Protein 8J59 (pdb70)

Structure (mmCIF, N/CA/C/O backbone):
data_8J59
#
_entry.id   8J59
#
_cell.length_a   47.473
_cell.length_b   171.422
_cell.length_c   50.478
_cell.angle_alpha   90.000
_cell.angle_beta   117.600
_cell.angle_gamma   90.000
#
_symmetry.space_group_name_H-M   'P 1 21 1'
#
loop_
_entity.id
_entity.type
_entity.pdbx_description
1 polymer 'NADPH dehydrogenase afvA'
2 non-polymer 'FLAVIN MONONUCLEOTIDE'
3 non-polymer 'CHLORIDE ION'
4 non-polymer 'NITRATE ION'
5 non-polymer 1,2-ETHANEDIOL
6 non-polymer 2-AMINO-2-HYDROXYMETHYL-PROPANE-1,3-DIOL
7 water water
#
loop_
_atom_site.group_PDB
_atom_site.id
_atom_site.type_symbol
_atom_site.label_atom_id
_atom_site.label_alt_id
_atom_site.label_comp_id
_atom_site.label_asym_id
_atom_site.label_entity_id
_atom_site.label_seq_id
_atom_site.pdbx_PDB_ins_code
_atom_site.Cartn_x
_atom_site.Cartn_y
_atom_site.Cartn_z
_atom_site.occupancy
_atom_site.B_iso_or_equiv
_atom_site.auth_seq_id
_atom_site.auth_comp_id
_atom_site.auth_asym_id
_atom_site.auth_atom_id
_atom_site.pdbx_PDB_model_num
ATOM 1 N N . SER A 1 3 ? 20.74373 -12.37170 -11.00316 1.000 34.20711 15 SER A N 1
ATOM 2 C CA . SER A 1 3 ? 19.82591 -12.50415 -9.87613 1.000 38.64925 15 SER A CA 1
ATOM 3 C C . SER A 1 3 ? 18.67775 -13.46097 -10.19287 1.000 27.18028 15 SER A C 1
ATOM 4 O O . SER A 1 3 ? 17.89912 -13.23279 -11.13113 1.000 30.03851 15 SER A O 1
ATOM 7 N N . TYR A 1 4 ? 18.57885 -14.53074 -9.41106 1.000 32.00174 16 TYR A N 1
ATOM 8 C CA . TYR A 1 4 ? 17.50992 -15.50636 -9.55249 1.000 23.73724 16 TYR A CA 1
ATOM 9 C C . TYR A 1 4 ? 16.42145 -15.25719 -8.51504 1.000 22.13901 16 TYR A C 1
ATOM 10 O O . TYR A 1 4 ? 16.65388 -14.65109 -7.46336 1.000 23.13818 16 TYR A O 1
ATOM 19 N N . TYR A 1 5 ? 15.21504 -15.72650 -8.84448 1.000 15.03125 17 TYR A N 1
ATOM 20 C CA . TYR A 1 5 ? 14.03900 -15.65744 -7.96623 1.000 18.92568 17 TYR A CA 1
ATOM 21 C C . TYR A 1 5 ? 13.73472 -14.22900 -7.52792 1.000 25.00127 17 TYR A C 1
ATOM 22 O O . TYR A 1 5 ? 13.41657 -13.96887 -6.36527 1.000 28.63575 17 TYR A O 1
ATOM 31 N N . THR A 1 6 ? 13.82121 -13.29908 -8.46612 1.000 21.71251 18 THR A N 1
ATOM 32 C CA . THR A 1 6 ? 13.41648 -11.92322 -8.21220 1.000 23.14833 18 THR A CA 1
ATOM 33 C C . THR A 1 6 ? 11.89557 -11.81230 -8.14366 1.000 21.81914 18 THR A C 1
ATOM 34 O O . THR A 1 6 ? 11.18165 -12.39958 -8.95850 1.000 29.69424 18 THR A O 1
ATOM 38 N N . GLN A 1 9 ? 7.91161 -7.13263 -9.17461 1.000 35.53086 21 GLN A N 1
ATOM 39 C CA . GLN A 1 9 ? 7.72415 -5.80089 -8.60374 1.000 31.24290 21 GLN A CA 1
ATOM 40 C C . GLN A 1 9 ? 6.23917 -5.46902 -8.46536 1.000 30.55414 21 GLN A C 1
ATOM 41 O O . GLN A 1 9 ? 5.42832 -5.81370 -9.32574 1.000 26.38428 21 GLN A O 1
ATOM 47 N N . VAL A 1 10 ? 5.88255 -4.79937 -7.37489 1.000 30.30281 22 VAL A N 1
ATOM 48 C CA . VAL A 1 10 ? 4.51950 -4.31148 -7.19301 1.000 26.59256 22 VAL A CA 1
ATOM 49 C C . VAL A 1 10 ? 4.60045 -2.83153 -6.84891 1.000 27.55502 22 VAL A C 1
ATOM 50 O O . VAL A 1 10 ? 5.56274 -2.39694 -6.19493 1.000 21.48990 22 VAL A O 1
ATOM 54 N N . PRO A 1 11 ? 3.63019 -2.02689 -7.26737 1.000 23.11113 23 PRO A N 1
ATOM 55 C CA . PRO A 1 11 ? 3.61270 -0.62510 -6.87034 1.000 19.66470 23 PRO A CA 1
ATOM 56 C C . PRO A 1 11 ? 3.17683 -0.49934 -5.42355 1.000 17.50571 23 PRO A C 1
ATOM 57 O O . PRO A 1 11 ? 2.65370 -1.46222 -4.84013 1.000 19.02995 23 PRO A O 1
ATOM 61 N N . PRO A 1 12 ? 3.37298 0.66223 -4.80560 1.000 16.38675 24 PRO A N 1
ATOM 62 C CA . PRO A 1 12 ? 2.90239 0.83591 -3.42516 1.000 15.13026 24 PRO A CA 1
ATOM 63 C C . PRO A 1 12 ? 1.39190 0.69113 -3.33244 1.000 12.90271 24 PRO A C 1
ATOM 64 O O . PRO A 1 12 ? 0.65264 1.01181 -4.26737 1.000 12.87006 24 PRO A O 1
ATOM 68 N N . ALA A 1 13 ? 0.93556 0.21335 -2.17842 1.000 11.50685 25 ALA A N 1
ATOM 69 C CA . ALA A 1 13 ? -0.48118 0.29341 -1.86913 1.000 9.36042 25 ALA A CA 1
ATOM 70 C C . ALA A 1 13 ? -0.95515 1.72567 -2.06527 1.000 12.07531 25 ALA A C 1
ATOM 71 O O . ALA A 1 13 ? -0.23215 2.68167 -1.76875 1.000 13.93433 25 ALA A O 1
ATOM 73 N N . GLY A 1 14 ? -2.16226 1.87295 -2.59761 1.000 10.26237 26 GLY A N 1
ATOM 74 C CA . GLY A 1 14 ? -2.67009 3.17831 -2.96889 1.000 12.02767 26 GLY A CA 1
ATOM 75 C C . GLY A 1 14 ? -2.47113 3.53755 -4.42892 1.000 8.53873 26 GLY A C 1
ATOM 76 O O . GLY A 1 14 ? -2.94524 4.59733 -4.86139 1.000 9.34365 26 GLY A O 1
ATOM 77 N N . THR A 1 15 ? -1.79040 2.69255 -5.20218 1.000 8.92833 27 THR A N 1
ATOM 78 C CA . THR A 1 15 ? -1.60302 2.93981 -6.62383 1.000 9.85068 27 THR A CA 1
ATOM 79 C C . THR A 1 15 ? -2.84350 2.52392 -7.39904 1.000 8.79606 27 THR A C 1
ATOM 80 O O . THR A 1 15 ? -3.37447 1.42863 -7.19385 1.000 9.48024 27 THR A O 1
ATOM 84 N N . GLN A 1 16 ? -3.30025 3.39737 -8.28803 1.000 9.25301 28 GLN A N 1
ATOM 85 C CA . GLN A 1 16 ? -4.39180 3.07032 -9.20029 1.000 9.55334 28 GLN A CA 1
ATOM 86 C C . GLN A 1 16 ? -3.87331 2.11061 -10.26549 1.000 11.10381 28 GLN A C 1
ATOM 87 O O . GLN A 1 16 ? -3.19691 2.51425 -11.21646 1.000 14.39809 28 GLN A O 1
ATOM 93 N N . VAL A 1 17 ? -4.19522 0.82890 -10.11739 1.000 11.09637 29 VAL A N 1
ATOM 94 C CA . VAL A 1 17 ? -3.71889 -0.15305 -11.08692 1.000 12.28755 29 VAL A CA 1
ATOM 95 C C . VAL A 1 17 ? -4.68384 -0.33064 -12.25126 1.000 17.15676 29 VAL A C 1
ATOM 96 O O . VAL A 1 17 ? -4.25722 -0.74740 -13.33702 1.000 20.52891 29 VAL A O 1
ATOM 100 N N . GLU A 1 18 ? -5.96473 -0.02247 -12.06447 1.000 14.78133 30 GLU A N 1
ATOM 101 C CA . GLU A 1 18 ? -6.91674 0.06058 -13.16279 1.000 15.02581 30 GLU A CA 1
ATOM 102 C C . GLU A 1 18 ? -7.84042 1.23620 -12.88593 1.000 14.66664 30 GLU A C 1
ATOM 103 O O . GLU A 1 18 ? -8.28471 1.42320 -11.75299 1.000 14.25622 30 GLU A O 1
ATOM 109 N N . GLY A 1 19 ? -8.12215 2.02912 -13.90805 1.000 15.89310 31 GLY A N 1
ATOM 110 C CA . GLY A 1 19 ? -8.95459 3.20599 -13.76101 1.000 13.37360 31 GLY A CA 1
ATOM 111 C C . GLY A 1 19 ? -8.17925 4.48429 -14.02412 1.000 13.98015 31 GLY A C 1
ATOM 112 O O . GLY A 1 19 ? -6.94896 4.51180 -14.06379 1.000 17.74805 31 GLY A O 1
ATOM 113 N N . SER A 1 20 ? -8.94049 5.56520 -14.18332 1.000 14.17034 32 SER A N 1
ATOM 114 C CA . SER A 1 20 ? -8.33621 6.84021 -14.55943 1.000 12.21363 32 SER A CA 1
ATOM 115 C C . SER A 1 20 ? -8.95375 7.99596 -13.77876 1.000 11.73721 32 SER A C 1
ATOM 116 O O . SER A 1 20 ? -9.11316 9.10553 -14.30063 1.000 14.70406 32 SER A O 1
ATOM 119 N N . THR A 1 21 ? -9.29274 7.76644 -12.51745 1.000 9.45660 33 THR A N 1
ATOM 120 C CA . THR A 1 21 ? -9.72892 8.87702 -11.68166 1.000 8.78016 33 THR A CA 1
ATOM 121 C C . THR A 1 21 ? -8.56536 9.81790 -11.40960 1.000 10.27550 33 THR A C 1
ATOM 122 O O . THR A 1 21 ? -7.40050 9.40937 -11.39044 1.000 10.84558 33 THR A O 1
ATOM 126 N N . LYS A 1 22 ? -8.89653 11.08590 -11.15828 1.000 9.20854 34 LYS A N 1
ATOM 127 C CA . LYS A 1 22 ? -7.89218 12.01971 -10.65400 1.000 8.62425 34 LYS A CA 1
ATOM 128 C C . LYS A 1 22 ? -7.53633 11.71313 -9.20455 1.000 8.80827 34 LYS A C 1
ATOM 129 O O . LYS A 1 22 ? -6.36697 11.82310 -8.80682 1.000 8.51329 34 LYS A O 1
ATOM 135 N N . LEU A 1 23 ? -8.52987 11.30629 -8.40873 1.000 8.45055 35 LEU A N 1
ATOM 136 C CA . LEU A 1 23 ? -8.31423 11.06996 -6.98470 1.000 8.45072 35 LEU A CA 1
ATOM 137 C C . LEU A 1 23 ? -7.18979 10.07600 -6.74556 1.000 8.02711 35 LEU A C 1
ATOM 138 O O . LEU A 1 23 ? -6.38900 10.23595 -5.81601 1.000 6.93791 35 LEU A O 1
ATOM 143 N N . PHE A 1 24 ? -7.12295 9.02764 -7.55687 1.000 7.96076 36 PHE A N 1
ATOM 144 C CA . PHE A 1 24 ? -6.11231 8.01399 -7.34099 1.000 7.82371 36 PHE A CA 1
ATOM 145 C C . PHE A 1 24 ? -4.96833 8.13473 -8.33043 1.000 9.08261 36 PHE A C 1
ATOM 146 O O . PHE A 1 24 ? -4.23878 7.16847 -8.55204 1.000 10.27787 36 PHE A O 1
ATOM 154 N N . SER A 1 25 ? -4.78556 9.32115 -8.92040 1.000 8.11087 37 SER A N 1
ATOM 155 C CA . SER A 1 25 ? -3.60571 9.60809 -9.71980 1.000 9.81518 37 SER A CA 1
ATOM 156 C C . SER A 1 25 ? -2.51000 10.17416 -8.82648 1.000 7.15523 37 SER A C 1
ATOM 157 O O . SER A 1 25 ? -2.80019 10.81715 -7.81296 1.000 8.57714 37 SER A O 1
ATOM 160 N N . PRO A 1 26 ? -1.24568 9.94517 -9.16331 1.000 8.55261 38 PRO A N 1
ATOM 161 C CA . PRO A 1 26 ? -0.16062 10.39779 -8.28588 1.000 7.14663 38 PRO A CA 1
ATOM 162 C C . PRO A 1 26 ? -0.03018 11.91032 -8.27168 1.000 9.00932 38 PRO A C 1
ATOM 163 O O . PRO A 1 26 ? -0.48629 12.61988 -9.17439 1.000 9.26050 38 PRO A O 1
ATOM 167 N N . LEU A 1 27 ? 0.63440 12.39030 -7.22203 1.000 7.22716 39 LEU A N 1
ATOM 168 C CA . LEU A 1 27 ? 0.92352 13.80967 -7.05825 1.000 6.92229 39 LEU A CA 1
ATOM 169 C C . LEU A 1 27 ? 2.35399 13.95180 -6.57172 1.000 7.27037 39 LEU A C 1
ATOM 170 O O . LEU A 1 27 ? 2.71647 13.37168 -5.54759 1.000 9.13277 39 LEU A O 1
ATOM 175 N N . THR A 1 28 ? 3.16376 14.72898 -7.28079 1.000 7.53009 40 THR A N 1
ATOM 176 C CA . THR A 1 28 ? 4.54785 14.95602 -6.87314 1.000 7.85903 40 THR A CA 1
ATOM 177 C C . THR A 1 28 ? 4.69801 16.35313 -6.27858 1.000 6.94367 40 THR A C 1
ATOM 178 O O . THR A 1 28 ? 4.28467 17.33999 -6.89103 1.000 9.98679 40 THR A O 1
ATOM 182 N N . ILE A 1 29 ? 5.27005 16.43114 -5.07716 1.000 6.94277 41 ILE A N 1
ATOM 183 C CA . ILE A 1 29 ? 5.70168 17.69733 -4.49209 1.000 6.65637 41 ILE A CA 1
ATOM 184 C C . ILE A 1 29 ? 7.19496 17.58990 -4.22864 1.000 6.71456 41 ILE A C 1
ATOM 185 O O . ILE A 1 29 ? 7.62733 16.72063 -3.46149 1.000 6.94477 41 ILE A O 1
ATOM 190 N N . ARG A 1 30 ? 7.97817 18.48148 -4.84670 1.000 8.38745 42 ARG A N 1
ATOM 191 C CA . ARG A 1 30 ? 9.42936 18.47130 -4.66931 1.000 7.00508 42 ARG A CA 1
ATOM 192 C C . ARG A 1 30 ? 9.99532 17.05595 -4.79487 1.000 7.22898 42 ARG A C 1
ATOM 193 O O . ARG A 1 30 ? 9.83280 16.42204 -5.84626 1.000 10.42412 42 ARG A O 1
ATOM 201 N N . GLY A 1 31 ? 10.63799 16.53489 -3.75074 1.000 7.23768 43 GLY A N 1
ATOM 202 C CA . GLY A 1 31 ? 11.25110 15.22013 -3.85579 1.000 7.82153 43 GLY A CA 1
ATOM 203 C C . GLY A 1 31 ? 10.39042 14.02365 -3.49160 1.000 7.11433 43 GLY A C 1
ATOM 204 O O . GLY A 1 31 ? 10.93478 12.92672 -3.30970 1.000 9.78781 43 GLY A O 1
ATOM 205 N N . VAL A 1 32 ? 9.07263 14.17708 -3.38349 1.000 6.65653 44 VAL A N 1
ATOM 206 C CA . VAL A 1 32 ? 8.20872 13.10571 -2.89975 1.000 7.20413 44 VAL A CA 1
ATOM 207 C C . VAL A 1 32 ? 7.04643 12.94177 -3.86576 1.000 7.80537 44 VAL A C 1
ATOM 208 O O . VAL A 1 32 ? 6.40958 13.92787 -4.25139 1.000 9.83428 44 VAL A O 1
ATOM 212 N N . THR A 1 33 ? 6.76852 11.70079 -4.25790 1.000 7.82448 45 THR A N 1
ATOM 213 C CA . THR A 1 33 ? 5.57368 11.38451 -5.02371 1.000 9.58645 45 THR A CA 1
ATOM 214 C C . THR A 1 33 ? 4.61844 10.58598 -4.15114 1.000 9.19876 45 THR A C 1
ATOM 215 O O . THR A 1 33 ? 4.98711 9.53518 -3.61152 1.000 9.13582 45 THR A O 1
ATOM 219 N N . PHE A 1 34 ? 3.41050 11.09500 -3.99957 1.000 7.84612 46 PHE A N 1
ATOM 220 C CA . PHE A 1 34 ? 2.32117 10.38927 -3.35331 1.000 6.79260 46 PHE A CA 1
ATOM 221 C C . PHE A 1 34 ? 1.56517 9.57887 -4.39724 1.000 7.82013 46 PHE A C 1
ATOM 222 O O . PHE A 1 34 ? 1.27107 10.09918 -5.47604 1.000 8.81694 46 PHE A O 1
ATOM 230 N N . PRO A 1 35 ? 1.26707 8.30705 -4.13009 1.000 7.98695 47 PRO A N 1
ATOM 231 C CA . PRO A 1 35 ? 0.61054 7.48137 -5.15381 1.000 6.69170 47 PRO A CA 1
ATOM 232 C C . PRO A 1 35 ? -0.82285 7.88255 -5.43127 1.000 6.54695 47 PRO A C 1
ATOM 233 O O . PRO A 1 35 ? -1.36438 7.51619 -6.48554 1.000 8.82019 47 PRO A O 1
ATOM 237 N N . ASN A 1 36 ? -1.46005 8.63175 -4.5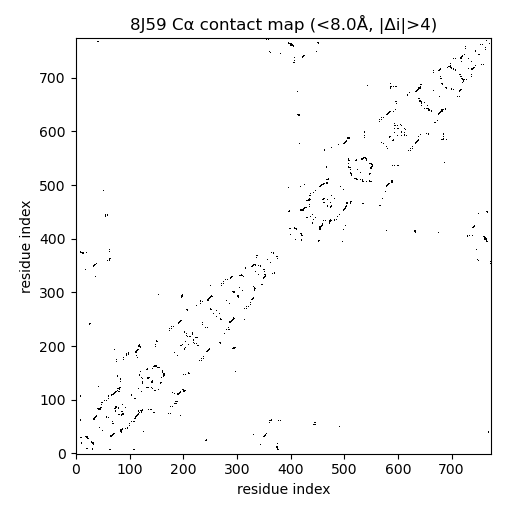3564 1.000 7.87260 48 ASN A N 1
ATOM 238 C CA . ASN A 1 36 ? -2.79974 9.13017 -4.79885 1.000 6.74906 48 ASN A CA 1
ATOM 239 C C . ASN A 1 36 ? -2.99431 10.40437 -3.99103 1.000 7.32643 48 ASN A C 1
ATOM 240 O O . ASN A 1 36 ? -2.11648 10.81370 -3.22452 1.000 6.07752 48 ASN A O 1
ATOM 245 N N . ARG A 1 37 ? -4.17166 11.01364 -4.15692 1.000 6.27228 49 ARG A N 1
ATOM 246 C CA . ARG A 1 37 ? -4.49512 12.30675 -3.56789 1.000 6.20282 49 ARG A CA 1
ATOM 247 C C . ARG A 1 37 ? -5.53894 12.19113 -2.45977 1.000 6.76397 49 ARG A C 1
ATOM 248 O O . ARG A 1 37 ? -6.25291 13.15831 -2.17033 1.000 6.58376 49 ARG A O 1
ATOM 256 N N . LEU A 1 38 ? -5.65162 11.01914 -1.83837 1.000 5.94472 50 LEU A N 1
ATOM 257 C CA . LEU A 1 38 ? -6.50950 10.83242 -0.67152 1.000 5.80794 50 LEU A CA 1
ATOM 258 C C . LEU A 1 38 ? -5.59768 10.70214 0.54502 1.000 5.60237 50 LEU A C 1
ATOM 259 O O . LEU A 1 38 ? -4.93861 9.67651 0.72993 1.000 6.29804 50 LEU A O 1
ATOM 264 N N . PHE A 1 39 ? -5.53167 11.75106 1.35936 1.000 5.51466 51 PHE A N 1
ATOM 265 C CA . PHE A 1 39 ? -4.62885 11.76791 2.50015 1.000 5.35206 51 PHE A CA 1
ATOM 266 C C . PHE A 1 39 ? -5.38238 11.47121 3.79161 1.000 5.23540 51 PHE A C 1
ATOM 267 O O . PHE A 1 39 ? -6.55446 11.83059 3.94530 1.000 5.27418 51 PHE A O 1
ATOM 275 N N . LEU A 1 40 ? -4.67500 10.84041 4.73463 1.000 5.11293 52 LEU A N 1
ATOM 276 C CA . LEU A 1 40 ? -5.12587 10.78304 6.12165 1.000 5.00934 52 LEU A CA 1
ATOM 277 C C . LEU A 1 40 ? -4.82893 12.12616 6.78617 1.000 4.97319 52 LEU A C 1
ATOM 278 O O . LEU A 1 40 ? -3.65893 12.53592 6.89629 1.000 5.29217 52 LEU A O 1
ATOM 283 N N . ALA A 1 41 ? -5.89094 12.79604 7.22815 1.000 4.99118 53 ALA A N 1
ATOM 284 C CA . ALA A 1 41 ? -5.78298 14.06924 7.92615 1.000 4.96675 53 ALA A CA 1
ATOM 285 C C . ALA A 1 41 ? -5.25806 13.84247 9.34027 1.000 4.86684 53 ALA A C 1
ATOM 286 O O . ALA A 1 41 ? -5.46922 12.77142 9.91760 1.000 5.81113 53 ALA A O 1
ATOM 288 N N . PRO A 1 42 ? -4.57551 14.83053 9.91854 1.000 4.84086 54 PRO A N 1
ATOM 289 C CA . PRO A 1 42 ? -4.09493 14.69903 11.30822 1.000 4.77713 54 PRO A CA 1
ATOM 290 C C . PRO A 1 42 ? -5.26342 14.50254 12.26204 1.000 4.78090 54 PRO A C 1
ATOM 291 O O . PRO A 1 42 ? -6.27524 15.18806 12.17312 1.000 5.32721 54 PRO A O 1
ATOM 295 N N . LEU A 1 43 ? -5.12886 13.54172 13.17463 1.000 4.80255 55 LEU A N 1
ATOM 296 C CA . LEU A 1 43 ? -6.27040 13.14500 14.00159 1.000 5.02378 55 LEU A CA 1
ATOM 297 C C . LEU A 1 43 ? -5.73435 12.70734 15.36274 1.000 5.99914 55 LEU A C 1
ATOM 298 O O . LEU A 1 43 ? -5.26951 11.57371 15.51551 1.000 5.52058 55 LEU A O 1
ATOM 303 N N . CYS A 1 44 ? -5.79471 13.61127 16.33449 1.000 4.77445 56 CYS A N 1
ATOM 304 C CA . CYS A 1 44 ? -5.30021 13.34129 17.68022 1.000 6.13402 56 CYS A CA 1
ATOM 305 C C . CYS A 1 44 ? -5.89031 12.05884 18.24694 1.000 5.10608 56 CYS A C 1
ATOM 306 O O . CYS A 1 44 ? -7.09466 11.80694 18.12978 1.000 6.12893 56 CYS A O 1
ATOM 309 N N . GLN A 1 45 ? -5.02939 11.27777 18.90878 1.000 6.19090 57 GLN A N 1
ATOM 310 C CA . GLN A 1 45 ? -5.41237 10.02247 19.52892 1.000 4.80141 57 GLN A CA 1
ATOM 311 C C . GLN A 1 45 ? -5.45936 10.08580 21.05158 1.000 5.73426 57 GLN A C 1
ATOM 312 O O . GLN A 1 45 ? -5.99466 9.15865 21.66824 1.000 7.41711 57 GLN A O 1
ATOM 318 N N . TYR A 1 46 ? -4.94696 11.15611 21.67157 1.000 4.92804 58 TYR A N 1
ATOM 319 C CA . TYR A 1 46 ? -4.99707 11.32973 23.13212 1.000 7.16217 58 TYR A CA 1
ATOM 320 C C . TYR A 1 46 ? -4.51877 10.07311 23.85266 1.000 6.43934 58 TYR A C 1
ATOM 321 O O . TYR A 1 46 ? -5.11992 9.61531 24.83181 1.000 7.74935 58 TYR A O 1
ATOM 330 N N . SER A 1 47 ? -3.38432 9.54745 23.38830 1.000 5.00140 59 SER A N 1
ATOM 331 C CA . SER A 1 47 ? -2.90179 8.24652 23.83262 1.000 5.01650 59 SER A CA 1
ATOM 332 C C . SER A 1 47 ? -1.43383 8.26362 24.24147 1.000 5.66191 59 SER A C 1
ATOM 333 O O . SER A 1 47 ? -0.86117 7.19210 24.46260 1.000 8.23811 59 SER A O 1
ATOM 336 N N . ALA A 1 48 ? -0.80442 9.43234 24.35146 1.000 5.43608 60 ALA A N 1
ATOM 337 C CA . ALA A 1 48 ? 0.61223 9.51791 24.67158 1.000 5.17647 60 ALA A CA 1
ATOM 338 C C . ALA A 1 48 ? 0.84262 9.90549 26.12862 1.000 6.66325 60 ALA A C 1
ATOM 339 O O . ALA A 1 48 ? -0.03657 10.44040 26.80573 1.000 7.61703 60 ALA A O 1
ATOM 341 N N . LYS A 1 49 ? 2.04439 9.59530 26.61123 1.000 7.89015 61 LYS A N 1
ATOM 342 C CA . LYS A 1 49 ? 2.53010 10.07402 27.89665 1.000 7.56864 61 LYS A CA 1
ATOM 343 C C . LYS A 1 49 ? 3.81756 10.84662 27.65956 1.000 8.18550 61 LYS A C 1
ATOM 344 O O . LYS A 1 49 ? 4.73756 10.33814 27.01401 1.000 7.46882 61 LYS A O 1
ATOM 350 N N . ASP A 1 50 ? 3.87863 12.07272 28.18278 1.000 7.81397 62 ASP A N 1
ATOM 351 C CA . ASP A 1 50 ? 5.07473 12.90694 28.08934 1.000 6.65296 62 ASP A CA 1
ATOM 352 C C . ASP A 1 50 ? 5.50279 13.12287 26.64109 1.000 6.33152 62 ASP A C 1
ATOM 353 O O . ASP A 1 50 ? 6.68796 13.30610 26.35575 1.000 8.03416 62 ASP A O 1
ATOM 358 N N . GLY A 1 51 ? 4.52831 13.13374 25.72906 1.000 6.28572 63 GLY A N 1
ATOM 359 C CA . GLY A 1 51 ? 4.77692 13.37430 24.32102 1.000 6.10773 63 GLY A CA 1
ATOM 360 C C . GLY A 1 51 ? 5.23191 12.17054 23.51971 1.000 5.85831 63 GLY A C 1
ATOM 361 O O . GLY A 1 51 ? 5.36595 12.27970 22.29380 1.000 6.66661 63 GLY A O 1
ATOM 362 N N . TYR A 1 52 ? 5.48345 11.02121 24.14645 1.000 6.63692 64 TYR A N 1
ATOM 363 C CA . TYR A 1 52 ? 6.07414 9.89415 23.43282 1.000 6.69105 64 TYR A CA 1
ATOM 364 C C . TYR A 1 52 ? 5.02941 9.09739 22.66674 1.000 5.21519 64 TYR A C 1
ATOM 365 O O . TYR A 1 52 ? 3.97572 8.74923 23.20579 1.000 6.32876 64 TYR A O 1
ATOM 374 N N . ALA A 1 53 ? 5.34388 8.78573 21.41102 1.000 5.94182 65 ALA A N 1
ATOM 375 C CA . ALA A 1 53 ? 4.54252 7.82435 20.67337 1.000 5.62564 65 ALA A CA 1
ATOM 376 C C . ALA A 1 53 ? 4.71326 6.42705 21.27617 1.000 6.55890 65 ALA A C 1
ATOM 377 O O . ALA A 1 53 ? 5.74579 6.09848 21.88016 1.000 6.96506 65 ALA A O 1
ATOM 379 N N . ASN A 1 54 ? 3.68587 5.59890 21.12177 1.000 6.00183 66 ASN A N 1
ATOM 380 C CA . ASN A 1 54 ? 3.75570 4.24595 21.66125 1.000 6.99698 66 ASN A CA 1
ATOM 381 C C . ASN A 1 54 ? 3.04089 3.29980 20.69966 1.000 5.74119 66 ASN A C 1
ATOM 382 O O . ASN A 1 54 ? 2.74902 3.64515 19.55106 1.000 7.52495 66 ASN A O 1
ATOM 387 N N . ASP A 1 55 ? 2.79021 2.06758 21.14543 1.000 8.09671 67 ASP A N 1
ATOM 388 C CA . ASP A 1 55 ? 2.25668 1.12041 20.18083 1.000 6.81909 67 ASP A CA 1
ATOM 389 C C . ASP A 1 55 ? 0.79537 1.38665 19.84037 1.000 5.85454 67 ASP A C 1
ATOM 390 O O . ASP A 1 55 ? 0.31812 0.84869 18.83168 1.000 6.92931 67 ASP A O 1
ATOM 395 N N . TRP A 1 56 ? 0.08931 2.25059 20.58593 1.000 4.99755 68 TRP A N 1
ATOM 396 C CA . TRP A 1 56 ? -1.18551 2.72007 20.05043 1.000 4.95395 68 TRP A CA 1
ATOM 397 C C . TRP A 1 56 ? -0.94960 3.44660 18.73647 1.000 4.89931 68 TRP A C 1
ATOM 398 O O . TRP A 1 56 ? -1.57668 3.13847 17.71671 1.000 5.42862 68 TRP A O 1
ATOM 409 N N . HIS A 1 57 ? -0.05928 4.43940 18.74364 1.000 5.83320 69 HIS A N 1
ATOM 410 C CA . HIS A 1 57 ? 0.15917 5.19567 17.51577 1.000 4.71972 69 HIS A CA 1
ATOM 411 C C . HIS A 1 57 ? 0.69244 4.31182 16.40365 1.000 5.30092 69 HIS A C 1
ATOM 412 O O . HIS A 1 57 ? 0.29503 4.46889 15.24626 1.000 4.98987 69 HIS A O 1
ATOM 419 N N . LEU A 1 58 ? 1.57881 3.36712 16.73676 1.000 5.33977 70 LEU A N 1
ATOM 420 C CA . LEU A 1 58 ? 2.13427 2.48927 15.71262 1.000 5.93815 70 LEU A CA 1
ATOM 421 C C . LEU A 1 58 ? 1.05714 1.59929 15.09946 1.000 6.51793 70 LEU A C 1
ATOM 422 O O . LEU A 1 58 ? 0.97719 1.47620 13.87984 1.000 6.64791 70 LEU A O 1
ATOM 427 N N . THR A 1 59 ? 0.20479 0.98116 15.92237 1.000 5.17677 71 THR A N 1
ATOM 428 C CA . THR A 1 59 ? -0.81000 0.09569 15.35703 1.000 5.75993 71 THR A CA 1
ATOM 429 C C . THR A 1 59 ? -1.90887 0.87963 14.64102 1.000 5.82394 71 THR A C 1
ATOM 430 O O . THR A 1 59 ? -2.40160 0.44643 13.59516 1.000 7.17362 71 THR A O 1
ATOM 434 N N . HIS A 1 60 ? -2.26205 2.06614 15.14898 1.000 5.60774 72 HIS A N 1
ATOM 435 C CA . HIS A 1 60 ? -3.26822 2.90987 14.50448 1.000 5.25633 72 HIS A CA 1
ATOM 436 C C . HIS A 1 60 ? -2.79939 3.40267 13.13190 1.000 6.02060 72 HIS A C 1
ATOM 437 O O . HIS A 1 60 ? -3.45244 3.16635 12.09043 1.000 6.54879 72 HIS A O 1
ATOM 444 N N . ILE A 1 61 ? -1.63213 4.05596 13.10779 1.000 6.22804 73 ILE A N 1
ATOM 445 C CA . ILE A 1 61 ? -1.10910 4.57464 11.85380 1.000 5.63565 73 ILE A CA 1
ATOM 446 C C . ILE A 1 61 ? -0.72356 3.43003 10.92849 1.000 5.95193 73 ILE A C 1
ATOM 447 O O . ILE A 1 61 ? -1.02159 3.46512 9.72882 1.000 7.39456 73 ILE A O 1
ATOM 452 N N . GLY A 1 62 ? -0.06918 2.39197 11.46265 1.000 6.57930 74 GLY A N 1
ATOM 453 C CA . GLY A 1 62 ? 0.35642 1.28854 10.61938 1.000 6.90899 74 GLY A CA 1
ATOM 454 C C . GLY A 1 62 ? -0.80352 0.56611 9.96315 1.000 6.70256 74 GLY A C 1
ATOM 455 O O . GLY A 1 62 ? -0.71634 0.18138 8.79373 1.000 7.02907 74 GLY A O 1
ATOM 456 N N . GLY A 1 63 ? -1.91015 0.37964 10.69528 1.000 5.58072 75 GLY A N 1
ATOM 457 C CA . GLY A 1 63 ? -3.06517 -0.27299 10.11212 1.000 6.18318 75 GLY A CA 1
ATOM 458 C C . GLY A 1 63 ? -3.66723 0.53040 8.98718 1.000 10.40892 75 GLY A C 1
ATOM 459 O O . GLY A 1 63 ? -4.14777 -0.03769 8.00156 1.000 10.52946 75 GLY A O 1
ATOM 460 N N . ILE A 1 64 ? -3.62422 1.86004 9.09448 1.000 6.35923 76 ILE A N 1
ATOM 461 C CA . ILE A 1 64 ? -4.10886 2.67824 7.97978 1.000 8.38478 76 ILE A CA 1
ATOM 462 C C . ILE A 1 64 ? -3.11672 2.68577 6.80839 1.000 5.88169 76 ILE A C 1
ATOM 463 O O . ILE A 1 64 ? -3.50123 2.55358 5.63895 1.000 6.97461 76 ILE A O 1
ATOM 468 N N . VAL A 1 65 ? -1.82576 2.81414 7.10194 1.000 6.03644 77 VAL A N 1
ATOM 469 C CA . VAL A 1 65 ? -0.82059 2.89287 6.04528 1.000 5.68560 77 VAL A CA 1
ATOM 470 C C . VAL A 1 65 ? -0.75496 1.60484 5.23321 1.000 8.29078 77 VAL A C 1
ATOM 471 O O . VAL A 1 65 ? -0.45368 1.64262 4.03045 1.000 11.02884 77 VAL A O 1
ATOM 475 N N . GLN A 1 66 ? -1.03070 0.45333 5.86572 1.000 8.15072 78 GLN A N 1
ATOM 476 C CA . GLN A 1 66 ? -1.15459 -0.80948 5.13686 1.000 9.87011 78 GLN A CA 1
ATOM 477 C C . GLN A 1 66 ? -2.13153 -0.71596 3.98188 1.000 8.27390 78 GLN A C 1
ATOM 478 O O . GLN A 1 66 ? -2.02491 -1.48061 3.01428 1.000 9.60934 78 GLN A O 1
ATOM 484 N N . ARG A 1 67 ? -3.10475 0.18755 4.08088 1.000 7.36833 79 ARG A N 1
ATOM 485 C CA . ARG A 1 67 ? -4.23293 0.24740 3.16798 1.000 5.52633 79 ARG A CA 1
ATOM 486 C C . ARG A 1 67 ? -4.16962 1.47114 2.26372 1.000 8.40799 79 ARG A C 1
ATOM 487 O O . ARG A 1 67 ? -5.18797 1.85861 1.68369 1.000 10.91114 79 ARG A O 1
ATOM 495 N N . GLY A 1 68 ? -2.99050 2.08389 2.16006 1.000 9.27379 80 GLY A N 1
ATOM 496 C CA . GLY A 1 68 ? -2.61503 2.92969 1.04619 1.000 12.47114 80 GLY A CA 1
ATOM 497 C C . GLY A 1 68 ? -3.14025 4.35245 0.88514 1.000 8.51177 80 GLY A C 1
ATOM 498 O O . GLY A 1 68 ? -3.37568 4.76988 -0.25236 1.000 8.30338 80 GLY A O 1
ATOM 499 N N . PRO A 1 69 ? -3.28431 5.14383 1.95468 1.000 8.46854 81 PRO A N 1
ATOM 500 C CA . PRO A 1 69 ? -3.48831 6.58202 1.74191 1.000 7.14066 81 PRO A CA 1
ATOM 501 C C . PRO A 1 69 ? -2.27416 7.16374 1.03431 1.000 8.28086 81 PRO A C 1
ATOM 502 O O . PRO A 1 69 ? -1.13811 6.73293 1.25335 1.000 11.16690 81 PRO A O 1
ATOM 506 N N . GLY A 1 70 ? -2.50926 8.15347 0.17191 1.000 6.25323 82 GLY A N 1
ATOM 507 C CA . GLY A 1 70 ? -1.39219 8.72606 -0.57155 1.000 7.31892 82 GLY A CA 1
ATOM 508 C C . GLY A 1 70 ? -0.33957 9.33198 0.33958 1.000 9.04726 82 GLY A C 1
ATOM 509 O O . GLY A 1 70 ? 0.86137 9.24663 0.07057 1.000 7.41737 82 GLY A O 1
ATOM 510 N N . LEU A 1 71 ? -0.78454 9.96961 1.41790 1.000 7.05720 83 LEU A N 1
ATOM 511 C CA . LEU A 1 71 ? 0.05461 10.51953 2.47300 1.000 6.33532 83 LEU A CA 1
ATOM 512 C C . LEU A 1 71 ? -0.70568 10.31094 3.77002 1.000 5.43207 83 LEU A C 1
ATOM 513 O O . LEU A 1 71 ? -1.90144 10.60366 3.82619 1.000 7.76108 83 LEU A O 1
ATOM 518 N N . ALA A 1 72 ? -0.02963 9.79245 4.79512 1.000 6.28846 84 ALA A N 1
ATOM 519 C CA . ALA A 1 72 ? -0.60930 9.66617 6.13077 1.000 4.93831 84 ALA A CA 1
ATOM 520 C C . ALA A 1 72 ? -0.01003 10.76455 7.00109 1.000 4.89930 84 ALA A C 1
ATOM 521 O O . ALA A 1 72 ? 1.18323 10.72312 7.31811 1.000 5.77067 84 ALA A O 1
ATOM 523 N N . ILE A 1 73 ? -0.82978 11.74814 7.38993 1.000 5.31059 85 ILE A N 1
ATOM 524 C CA . ILE A 1 73 ? -0.36695 12.84687 8.23498 1.000 6.51691 85 ILE A CA 1
ATOM 525 C C . ILE A 1 73 ? -0.72108 12.53361 9.67852 1.000 4.77201 85 ILE A C 1
ATOM 526 O O . ILE A 1 73 ? -1.89962 12.42621 10.03401 1.000 6.16240 85 ILE A O 1
ATOM 531 N N . MET A 1 74 ? 0.30312 12.44841 10.50551 1.000 5.42938 86 MET A N 1
ATOM 532 C CA . MET A 1 74 ? 0.16630 12.06247 11.88811 1.000 4.70241 86 MET A CA 1
ATOM 533 C C . MET A 1 74 ? -0.35998 13.29264 12.63539 1.000 6.36911 86 MET A C 1
ATOM 534 O O . MET A 1 74 ? -0.18338 14.44181 12.18884 1.000 6.37462 86 MET A O 1
ATOM 539 N N . GLU A 1 75 ? -1.04868 13.04299 13.74313 1.000 4.87631 87 GLU A N 1
ATOM 540 C CA . GLU A 1 75 ? -1.74239 14.04393 14.56025 1.000 5.07952 87 GLU A CA 1
ATOM 541 C C . GLU A 1 75 ? -0.89631 15.22281 15.02183 1.000 6.38686 87 GLU A C 1
ATOM 542 O O . GLU A 1 75 ? 0.33804 15.15073 15.01470 1.000 4.74130 87 GLU A O 1
ATOM 548 N N . ALA A 1 76 ? -1.57762 16.26767 15.51180 1.000 4.74900 88 ALA A N 1
ATOM 549 C CA . ALA A 1 76 ? -0.92315 17.44993 16.08453 1.000 4.78846 88 ALA A CA 1
ATOM 550 C C . ALA A 1 76 ? 0.14809 17.05912 17.09181 1.000 4.81490 88 ALA A C 1
ATOM 551 O O . ALA A 1 76 ? -0.13284 16.41278 18.10458 1.000 4.82561 88 ALA A O 1
ATOM 553 N N . THR A 1 77 ? 1.37397 17.48960 16.83257 1.000 4.84878 89 THR A N 1
ATOM 554 C CA . THR A 1 77 ? 2.52947 17.08558 17.62518 1.000 4.90170 89 THR A CA 1
ATOM 555 C C . THR A 1 77 ? 3.21999 18.34878 18.11246 1.000 4.98000 89 THR A C 1
ATOM 556 O O . THR A 1 77 ? 3.67967 19.15996 17.30152 1.000 4.99753 89 THR A O 1
ATOM 560 N N . ALA A 1 78 ? 3.25297 18.52461 19.43025 1.000 5.04188 90 ALA A N 1
ATOM 561 C CA . ALA A 1 78 ? 3.56073 19.82621 20.01133 1.000 5.12165 90 ALA A CA 1
ATOM 562 C C . ALA A 1 78 ? 5.03099 20.17800 19.84860 1.000 5.20740 90 ALA A C 1
ATOM 563 O O . ALA A 1 78 ? 5.91156 19.35758 20.09323 1.000 5.25828 90 ALA A O 1
ATOM 565 N N . VAL A 1 79 ? 5.29790 21.44614 19.51837 1.000 5.24446 91 VAL A N 1
ATOM 566 C CA . VAL A 1 79 ? 6.68708 21.89595 19.39165 1.000 5.35311 91 VAL A CA 1
ATOM 567 C C . VAL A 1 79 ? 7.24330 22.43204 20.70217 1.000 5.48751 91 VAL A C 1
ATOM 568 O O . VAL A 1 79 ? 8.46462 22.64873 20.81173 1.000 5.61153 91 VAL A O 1
ATOM 572 N N . GLN A 1 80 ? 6.38985 22.63612 21.70177 1.000 5.49055 92 GLN A N 1
ATOM 573 C CA . GLN A 1 80 ? 6.79398 22.95646 23.05751 1.000 5.63679 92 GLN A CA 1
ATOM 574 C C . GLN A 1 80 ? 5.95046 22.11002 23.98716 1.000 5.62630 92 GLN A C 1
ATOM 575 O O . GLN A 1 80 ? 4.78043 21.85705 23.70096 1.000 5.51278 92 GLN A O 1
ATOM 581 N N . LYS A 1 81 ? 6.53751 21.73427 25.12458 1.000 5.77020 93 LYS A N 1
ATOM 582 C CA . LYS A 1 81 ? 5.80430 20.96760 26.12730 1.000 5.79874 93 LYS A CA 1
ATOM 583 C C . LYS A 1 81 ? 4.50891 21.67072 26.52923 1.000 7.65172 93 LYS A C 1
ATOM 584 O O . LYS A 1 81 ? 3.44898 21.03982 26.62473 1.000 6.82130 93 LYS A O 1
ATOM 590 N N . VAL A 1 82 ? 4.55891 22.99340 26.72319 1.000 5.84433 94 VAL A N 1
ATOM 591 C CA . VAL A 1 82 ? 3.35285 23.71859 27.12155 1.000 5.84688 94 VAL A CA 1
ATOM 592 C C . VAL A 1 82 ? 2.38540 23.93636 25.97307 1.000 5.67763 94 VAL A C 1
ATOM 593 O O . VAL A 1 82 ? 1.28329 24.44304 26.20560 1.000 5.72739 94 VAL A O 1
ATOM 597 N N . GLY A 1 83 ? 2.74288 23.53218 24.75202 1.000 5.55347 95 GLY A N 1
ATOM 598 C CA . GLY A 1 83 ? 1.89175 23.68012 23.59385 1.000 5.41672 95 GLY A CA 1
ATOM 599 C C . GLY A 1 83 ? 1.09460 22.45792 23.22485 1.000 5.32049 95 GLY A C 1
ATOM 600 O O . GLY A 1 83 ? 0.39590 22.48536 22.20785 1.000 5.22649 95 GLY A O 1
ATOM 601 N N . ARG A 1 84 ? 1.16556 21.38872 24.01245 1.000 5.35870 96 ARG A N 1
ATOM 602 C CA . ARG A 1 84 ? 0.25580 20.26868 23.79972 1.000 5.28394 96 ARG A CA 1
ATOM 603 C C . ARG A 1 84 ? -1.19470 20.69399 24.01894 1.000 5.29400 96 ARG A C 1
ATOM 604 O O . ARG A 1 84 ? -1.49472 21.51379 24.89473 1.000 5.39822 96 ARG A O 1
ATOM 612 N N . ILE A 1 85 ? -2.10318 20.15896 23.20014 1.000 5.20473 97 ILE A N 1
ATOM 613 C CA . ILE A 1 85 ? -3.52393 20.39987 23.44952 1.000 5.24189 97 ILE A CA 1
ATOM 614 C C . ILE A 1 85 ? -3.93828 19.74786 24.75600 1.000 5.34766 97 ILE A C 1
ATOM 615 O O . ILE A 1 85 ? -4.55152 20.38393 25.61687 1.000 5.87389 97 ILE A O 1
ATOM 620 N N . THR A 1 86 ? -3.63281 18.46343 24.90840 1.000 5.32344 98 THR A N 1
ATOM 621 C CA . THR A 1 86 ? -3.92148 17.69968 26.11099 1.000 5.43242 98 THR A CA 1
ATOM 622 C C . THR A 1 86 ? -2.64019 17.08571 26.65490 1.000 5.46469 98 THR A C 1
ATOM 623 O O . THR A 1 86 ? -1.63685 16.97987 25.93637 1.000 6.25166 98 THR A O 1
ATOM 627 N N . PRO A 1 87 ? -2.64577 16.61422 27.90714 1.000 5.60356 99 PRO A N 1
ATOM 628 C CA . PRO A 1 87 ? -1.47092 15.88596 28.41483 1.000 5.65334 99 PRO A CA 1
ATOM 629 C C . PRO A 1 87 ? -1.24443 14.54409 27.73898 1.000 5.53943 99 PRO A C 1
ATOM 630 O O . PRO A 1 87 ? -0.24777 13.87574 28.04011 1.000 7.27102 99 PRO A O 1
ATOM 634 N N . GLN A 1 88 ? -2.13567 14.12051 26.84807 1.000 5.41951 100 GLN A N 1
ATOM 635 C CA . GLN A 1 88 ? -1.96663 12.87643 26.11975 1.000 5.31312 100 GLN A CA 1
ATOM 636 C C . GLN A 1 88 ? -1.50571 13.09438 24.68030 1.000 5.94909 100 GLN A C 1
ATOM 637 O O . GLN A 1 88 ? -1.52014 12.14835 23.88757 1.000 5.14754 100 GLN A O 1
ATOM 643 N N . ASP A 1 89 ? -1.09016 14.31064 24.32348 1.000 5.16499 101 ASP A N 1
ATOM 644 C CA . ASP A 1 89 ? -0.65942 14.59645 22.95481 1.000 5.05741 101 ASP A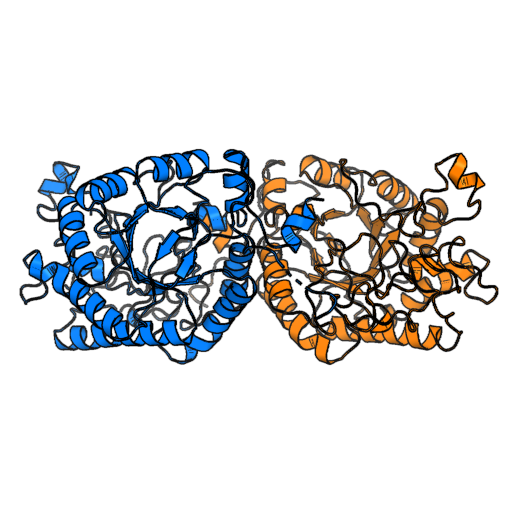 CA 1
ATOM 645 C C . ASP A 1 89 ? 0.75656 14.11167 22.66998 1.000 5.17247 101 ASP A C 1
ATOM 646 O O . ASP A 1 89 ? 1.60659 14.03781 23.56175 1.000 5.65270 101 ASP A O 1
ATOM 651 N N . LEU A 1 90 ? 1.01813 13.84598 21.39071 1.000 4.96178 102 LEU A N 1
ATOM 652 C CA . LEU A 1 90 ? 2.38198 13.64528 20.92530 1.000 4.97438 102 LEU A CA 1
ATOM 653 C C . LEU A 1 90 ? 3.17207 14.94276 21.00793 1.000 5.04104 102 LEU A C 1
ATOM 654 O O . LEU A 1 90 ? 2.61847 16.04741 20.89925 1.000 5.03385 102 LEU A O 1
ATOM 659 N N . GLY A 1 91 ? 4.48796 14.78634 21.16854 1.000 5.11845 103 GLY A N 1
ATOM 660 C CA . GLY A 1 91 ? 5.39858 15.90888 21.14259 1.000 5.28637 103 GLY A CA 1
ATOM 661 C C . GLY A 1 91 ? 6.58610 15.66049 20.23203 1.000 5.22569 103 GLY A C 1
ATOM 662 O O . GLY A 1 91 ? 6.93031 14.52992 19.89534 1.000 5.29576 103 GLY A O 1
ATOM 663 N N . LEU A 1 92 ? 7.20502 16.75807 19.81798 1.000 5.27871 104 LEU A N 1
ATOM 664 C CA . LEU A 1 92 ? 8.51777 16.72381 19.18079 1.000 5.36426 104 LEU A CA 1
ATOM 665 C C . LEU A 1 92 ? 9.40465 17.78867 19.81435 1.000 7.12773 104 LEU A C 1
ATOM 666 O O . LEU A 1 92 ? 10.25597 18.38534 19.14488 1.000 7.49441 104 LEU A O 1
ATOM 671 N N . TYR A 1 93 ? 9.20233 18.03135 21.11304 1.000 5.57374 105 TYR A N 1
ATOM 672 C CA . TYR A 1 93 ? 9.96650 19.01753 21.86406 1.000 6.52157 105 TYR A CA 1
ATOM 673 C C . TYR A 1 93 ? 11.14532 18.40271 22.60593 1.000 7.05654 105 TYR A C 1
ATOM 674 O O . TYR A 1 93 ? 11.84895 19.11211 23.33688 1.000 10.49665 105 TYR A O 1
ATOM 683 N N . ASP A 1 94 ? 11.38054 17.09957 22.44139 1.000 5.89263 106 ASP A N 1
ATOM 684 C CA . ASP A 1 94 ? 12.47227 16.42584 23.12428 1.000 6.72744 106 ASP A CA 1
ATOM 685 C C . ASP A 1 94 ? 13.11194 15.44766 22.15410 1.000 7.58711 106 ASP A C 1
ATOM 686 O O . ASP A 1 94 ? 12.40147 14.79320 21.38891 1.000 7.65454 106 ASP A O 1
ATOM 691 N N . ASP A 1 95 ? 14.44579 15.34995 22.18645 1.000 8.65756 107 ASP A N 1
ATOM 692 C CA . ASP A 1 95 ? 15.11846 14.39618 21.31004 1.000 8.65622 107 ASP A CA 1
ATOM 693 C C . ASP A 1 95 ? 14.63319 12.96992 21.55542 1.000 8.11957 107 ASP A C 1
ATOM 694 O O . ASP A 1 95 ? 14.64475 12.14146 20.63261 1.000 8.13721 107 ASP A O 1
ATOM 699 N N . GLY A 1 96 ? 14.19891 12.66418 22.78484 1.000 7.91926 108 GLY A N 1
ATOM 700 C CA . GLY A 1 96 ? 13.67221 11.33953 23.07692 1.000 8.51863 108 GLY A CA 1
ATOM 701 C C . GLY A 1 96 ? 12.45053 10.97439 22.26331 1.000 7.04817 108 GLY A C 1
ATOM 702 O O . GLY A 1 96 ? 12.14591 9.78691 22.11347 1.000 9.70074 108 GLY A O 1
ATOM 703 N N . HIS A 1 97 ? 11.74779 11.97438 21.72678 1.000 6.78757 109 HIS A N 1
ATOM 704 C CA . HIS A 1 97 ? 10.56614 11.72963 20.91606 1.000 5.73642 109 HIS A CA 1
ATOM 705 C C . HIS A 1 97 ? 10.90450 11.15182 19.55558 1.000 5.68744 109 HIS A C 1
ATOM 706 O O . HIS A 1 97 ? 10.01607 10.59830 18.90534 1.000 7.16795 109 HIS A O 1
ATOM 713 N N . ILE A 1 98 ? 12.16231 11.26003 19.11601 1.000 5.68415 110 ILE A N 1
ATOM 714 C CA . ILE A 1 98 ? 12.50161 10.87397 17.74417 1.000 6.71358 110 ILE A CA 1
ATOM 715 C C . ILE A 1 98 ? 12.34719 9.36823 17.53549 1.000 6.37891 110 ILE A C 1
ATOM 716 O O . ILE A 1 98 ? 11.68940 8.93016 16.58565 1.000 8.37218 110 ILE A O 1
ATOM 721 N N . GLU A 1 99 ? 12.96333 8.55780 18.39848 1.000 8.28409 111 GLU A N 1
ATOM 722 C CA . GLU A 1 99 ? 13.02520 7.12696 18.11375 1.000 9.81244 111 GLU A CA 1
ATOM 723 C C . GLU A 1 99 ? 11.65355 6.45907 18.06251 1.000 10.94390 111 GLU A C 1
ATOM 724 O O . GLU A 1 99 ? 11.44299 5.62771 17.16060 1.000 8.18718 111 GLU A O 1
ATOM 730 N N . PRO A 1 100 ? 10.69630 6.74398 18.95459 1.000 7.55456 112 PRO A N 1
ATOM 731 C CA . PRO A 1 100 ? 9.38494 6.08377 18.80260 1.000 8.60499 112 PRO A CA 1
ATOM 732 C C . PRO A 1 100 ? 8.68093 6.45598 17.50872 1.000 10.13037 112 PRO A C 1
ATOM 733 O O . PRO A 1 100 ? 8.07904 5.59490 16.84924 1.000 12.19095 112 PRO A O 1
ATOM 737 N N . LEU A 1 101 ? 8.80069 7.71497 17.08250 1.000 8.05428 113 LEU A N 1
ATOM 738 C CA . LEU A 1 101 ? 8.19938 8.09451 15.81041 1.000 6.62714 113 LEU A CA 1
ATOM 739 C C . LEU A 1 101 ? 8.93212 7.44652 14.64914 1.000 7.69054 113 LEU A C 1
ATOM 740 O O . LEU A 1 101 ? 8.30973 7.07914 13.64657 1.000 7.05136 113 LEU A O 1
ATOM 745 N N . LYS A 1 102 ? 10.25546 7.31167 14.77294 1.000 7.33859 114 LYS A N 1
ATOM 746 C CA . LYS A 1 102 ? 11.04612 6.63928 13.75154 1.000 7.59125 114 LYS A CA 1
ATOM 747 C C . LYS A 1 102 ? 10.54522 5.21695 13.52336 1.000 7.68579 114 LYS A C 1
ATOM 748 O O . LYS A 1 102 ? 10.53417 4.73569 12.37989 1.000 8.68626 114 LYS A O 1
ATOM 754 N N . ARG A 1 103 ? 10.07252 4.54108 14.58091 1.000 6.85136 115 ARG A N 1
ATOM 755 C CA . ARG A 1 103 ? 9.54834 3.19366 14.34978 1.000 6.95102 115 ARG A CA 1
ATOM 756 C C . ARG A 1 103 ? 8.34970 3.23805 13.41234 1.000 6.63752 115 ARG A C 1
ATOM 757 O O . ARG A 1 103 ? 8.21524 2.39456 12.51349 1.000 7.31342 115 ARG A O 1
ATOM 765 N N . ILE A 1 104 ? 7.50383 4.25716 13.56484 1.000 6.09042 116 ILE A N 1
ATOM 766 C CA . ILE A 1 104 ? 6.32217 4.35476 12.72451 1.000 6.09362 116 ILE A CA 1
ATOM 767 C C . ILE A 1 104 ? 6.72501 4.67579 11.29625 1.000 5.40887 116 ILE A C 1
ATOM 768 O O . ILE A 1 104 ? 6.22352 4.05724 10.34635 1.000 6.39831 116 ILE A O 1
ATOM 773 N N . THR A 1 105 ? 7.68116 5.60385 11.11323 1.000 6.43393 117 THR A N 1
ATOM 774 C CA . THR A 1 105 ? 8.03384 5.93136 9.73922 1.000 5.81785 117 THR A CA 1
ATOM 775 C C . THR A 1 105 ? 8.74793 4.75395 9.10965 1.000 5.31696 117 THR A C 1
ATOM 776 O O . THR A 1 105 ? 8.54643 4.48552 7.91296 1.000 5.93528 117 THR A O 1
ATOM 780 N N . GLU A 1 106 ? 9.48045 3.97200 9.92692 1.000 5.80254 118 GLU A N 1
ATOM 781 C CA . GLU A 1 106 ? 10.12857 2.79031 9.37314 1.000 7.76394 118 GLU A CA 1
ATOM 782 C C . GLU A 1 106 ? 9.08156 1.82525 8.84063 1.000 6.99002 118 GLU A C 1
ATOM 783 O O . GLU A 1 106 ? 9.21010 1.31914 7.71433 1.000 7.26053 118 GLU A O 1
ATOM 789 N N . PHE A 1 107 ? 7.98884 1.63464 9.59423 1.000 5.92455 119 PHE A N 1
ATOM 790 C CA . PHE A 1 107 ? 6.98158 0.71232 9.09412 1.000 6.14186 119 PHE A CA 1
ATOM 791 C C . PHE A 1 107 ? 6.33787 1.25724 7.82522 1.000 8.12668 119 PHE A C 1
ATOM 792 O O . PHE A 1 107 ? 6.15515 0.51098 6.84843 1.000 7.43213 119 PHE A O 1
ATOM 800 N N . ALA A 1 108 ? 6.02520 2.56185 7.79429 1.000 5.46627 120 ALA A N 1
ATOM 801 C CA . ALA A 1 108 ? 5.44409 3.10678 6.57335 1.000 6.98157 120 ALA A CA 1
ATOM 802 C C . ALA A 1 108 ? 6.37640 2.88040 5.40202 1.000 6.07512 120 ALA A C 1
ATOM 803 O O . ALA A 1 108 ? 5.94054 2.50082 4.30543 1.000 7.78793 120 ALA A O 1
ATOM 805 N N . HIS A 1 109 ? 7.67843 3.05372 5.63548 1.000 6.30154 121 HIS A N 1
ATOM 806 C CA . HIS A 1 109 ? 8.61396 2.93692 4.53588 1.000 5.90683 121 HIS A CA 1
ATOM 807 C C . HIS A 1 109 ? 8.82034 1.49180 4.12486 1.000 8.16606 121 HIS A C 1
ATOM 808 O O . HIS A 1 109 ? 9.10873 1.23633 2.94987 1.000 8.63461 121 HIS A O 1
ATOM 815 N N . SER A 1 110 ? 8.58507 0.54346 5.03857 1.000 6.75975 122 SER A N 1
ATOM 816 C CA . SER A 1 110 ? 8.63515 -0.85555 4.64616 1.000 8.72376 122 SER A CA 1
ATOM 817 C C . SER A 1 110 ? 7.50918 -1.19124 3.68624 1.000 9.91027 122 SER A C 1
ATOM 818 O O . SER A 1 110 ? 7.62243 -2.17307 2.94139 1.000 11.12746 122 SER A O 1
ATOM 821 N N . GLN A 1 111 ? 6.43916 -0.39405 3.69146 1.000 7.91980 123 GLN A N 1
ATOM 822 C CA . GLN A 1 111 ? 5.31997 -0.52612 2.77712 1.000 9.17687 123 GLN A CA 1
ATOM 823 C C . GLN A 1 111 ? 5.41766 0.43619 1.60287 1.000 11.60939 123 GLN A C 1
ATOM 824 O O . GLN A 1 111 ? 4.44217 0.58071 0.85781 1.000 12.35831 123 GLN A O 1
ATOM 830 N N . SER A 1 112 ? 6.56621 1.09360 1.43553 1.000 8.81674 124 SER A N 1
ATOM 831 C CA . SER A 1 112 ? 6.79058 2.06995 0.36946 1.000 9.56122 124 SER A CA 1
ATOM 832 C C . SER A 1 112 ? 5.74748 3.17861 0.39007 1.000 11.55438 124 SER A C 1
ATOM 833 O O . SER A 1 112 ? 5.37353 3.70357 -0.65885 1.000 12.89393 124 SER A O 1
ATOM 836 N N . GLN A 1 113 ? 5.29362 3.54286 1.58722 1.000 8.55369 125 GLN A N 1
ATOM 837 C CA . GLN A 1 113 ? 4.28075 4.56370 1.80955 1.000 9.68526 125 GLN A CA 1
ATOM 838 C C . GLN A 1 113 ? 4.93478 5.85729 2.27885 1.000 7.21785 125 GLN A C 1
ATOM 839 O O . GLN A 1 113 ? 6.07120 5.86510 2.76322 1.000 8.18276 125 GLN A O 1
ATOM 845 N N . LYS A 1 114 ? 4.18725 6.95159 2.15311 1.000 5.51918 126 LYS A N 1
ATOM 846 C CA . LYS A 1 114 ? 4.63787 8.27507 2.56333 1.000 6.81135 126 LYS A CA 1
ATOM 847 C C . LYS A 1 114 ? 3.92004 8.70851 3.83397 1.000 7.07369 126 LYS A C 1
ATOM 848 O O . LYS A 1 114 ? 2.70630 8.52021 3.97478 1.000 6.81101 126 LYS A O 1
ATOM 854 N N . ILE A 1 115 ? 4.67695 9.30420 4.75104 1.000 5.22087 127 ILE A N 1
ATOM 855 C CA . ILE A 1 115 ? 4.15212 9.67844 6.05348 1.000 5.64638 127 ILE A CA 1
ATOM 856 C C . ILE A 1 115 ? 4.64431 11.08442 6.40297 1.000 5.46043 127 ILE A C 1
ATOM 857 O O . ILE A 1 115 ? 5.77427 11.49335 6.07690 1.000 5.51148 127 ILE A O 1
ATOM 862 N N . GLY A 1 116 ? 3.74293 11.84691 7.02202 1.000 5.60992 128 GLY A N 1
ATOM 863 C CA . GLY A 1 116 ? 4.03892 13.20078 7.43360 1.000 5.76127 128 GLY A CA 1
ATOM 864 C C . GLY A 1 116 ? 3.62289 13.39056 8.87872 1.000 5.44451 128 GLY A C 1
ATOM 865 O O . GLY A 1 116 ? 3.01862 12.50800 9.49803 1.000 4.87658 128 GLY A O 1
ATOM 866 N N . ILE A 1 117 ? 3.94309 14.56228 9.40466 1.000 4.97395 129 ILE A N 1
ATOM 867 C CA . ILE A 1 117 ? 3.51927 14.86768 10.77096 1.000 5.62430 129 ILE A CA 1
ATOM 868 C C . ILE A 1 117 ? 3.16692 16.34294 10.87087 1.000 4.91058 129 ILE A C 1
ATOM 869 O O . ILE A 1 117 ? 3.77701 17.18561 10.20526 1.000 5.70558 129 ILE A O 1
ATOM 874 N N . GLN A 1 118 ? 2.15149 16.64341 11.68458 1.000 4.85423 130 GLN A N 1
ATOM 875 C CA . GLN A 1 118 ? 1.68626 18.01297 11.90020 1.000 4.86688 130 GLN A CA 1
ATOM 876 C C . GLN A 1 118 ? 2.35851 18.58613 13.14757 1.000 5.91441 130 GLN A C 1
ATOM 877 O O . GLN A 1 118 ? 2.13940 18.09888 14.25951 1.000 6.33202 130 GLN A O 1
ATOM 883 N N . LEU A 1 119 ? 3.20163 19.60276 12.95486 1.000 4.94923 131 LEU A N 1
ATOM 884 C CA . LEU A 1 119 ? 3.79803 20.34763 14.06068 1.000 4.99160 131 LEU A CA 1
ATOM 885 C C . LEU A 1 119 ? 2.80965 21.39366 14.55325 1.000 4.97563 131 LEU A C 1
ATOM 886 O O . LEU A 1 119 ? 2.21722 22.12381 13.75090 1.000 6.61042 131 LEU A O 1
ATOM 891 N N . ALA A 1 120 ? 2.65563 21.49111 15.87138 1.000 4.98410 132 ALA A N 1
ATOM 892 C CA . ALA A 1 120 ? 1.51894 22.20808 16.42998 1.000 4.97420 132 ALA A CA 1
ATOM 893 C C . ALA A 1 120 ? 1.89573 22.91576 17.72699 1.000 5.04262 132 ALA A C 1
ATOM 894 O O . ALA A 1 120 ? 2.90638 22.61429 18.37107 1.000 5.09622 132 ALA A O 1
ATOM 896 N N . HIS A 1 121 ? 1.05656 23.87582 18.10207 1.000 5.05987 133 HIS A N 1
ATOM 897 C CA . HIS A 1 121 ? 1.14878 24.51788 19.40947 1.000 5.13820 133 HIS A CA 1
ATOM 898 C C . HIS A 1 121 ? -0.23616 25.04068 19.73578 1.000 5.14100 133 HIS A C 1
ATOM 899 O O . HIS A 1 121 ? -0.80194 25.81697 18.96136 1.000 5.12400 133 HIS A O 1
ATOM 906 N N . ALA A 1 122 ? -0.77140 24.63386 20.88394 1.000 5.18399 134 ALA A N 1
ATOM 907 C CA . ALA A 1 122 ? -2.15862 24.93585 21.21586 1.000 5.20790 134 ALA A CA 1
ATOM 908 C C . ALA A 1 122 ? -2.35957 26.33062 21.79706 1.000 5.29551 134 ALA A C 1
ATOM 909 O O . ALA A 1 122 ? -3.50425 26.78907 21.85540 1.000 5.32543 134 ALA A O 1
ATOM 911 N N . GLY A 1 123 ? -1.29386 27.01194 22.20672 1.000 5.35139 135 GLY A N 1
ATOM 912 C CA . GLY A 1 123 ? -1.47954 28.35293 22.75880 1.000 5.44224 135 GLY A CA 1
ATOM 913 C C . GLY A 1 123 ? -2.47891 28.35202 23.90070 1.000 5.53668 135 GLY A C 1
ATOM 914 O O . GLY A 1 123 ? -2.41047 27.52742 24.82274 1.000 5.59112 135 GLY A O 1
ATOM 915 N N . ARG A 1 124 ? -3.44281 29.27647 23.83959 1.000 5.57481 136 ARG A N 1
ATOM 916 C CA . ARG A 1 124 ? -4.37279 29.43151 24.95255 1.000 5.69975 136 ARG A CA 1
ATOM 917 C C . ARG A 1 124 ? -5.35218 28.27175 25.08363 1.000 5.69216 136 ARG A C 1
ATOM 918 O O . ARG A 1 124 ? -6.05844 28.20594 26.09554 1.000 6.40981 136 ARG A O 1
ATOM 926 N N . LYS A 1 125 ? -5.40761 27.35950 24.10787 1.000 5.56741 137 LYS A N 1
ATOM 927 C CA . LYS A 1 125 ? -6.25147 26.17382 24.18831 1.000 5.56055 137 LYS A CA 1
ATOM 928 C C . LYS A 1 125 ? -5.49578 24.96268 24.71528 1.000 5.54133 137 LYS A C 1
ATOM 929 O O . LYS A 1 125 ? -6.03180 23.84429 24.69504 1.000 7.29070 137 LYS A O 1
ATOM 935 N N . ALA A 1 126 ? -4.27776 25.16198 25.20757 1.000 5.56545 138 ALA A N 1
ATOM 936 C CA . ALA A 1 126 ? -3.45920 24.07713 25.72072 1.000 5.56876 138 ALA A CA 1
ATOM 937 C C . ALA A 1 126 ? -3.93743 23.61253 27.09626 1.000 5.71390 138 ALA A C 1
ATOM 938 O O . ALA A 1 126 ? -4.72330 24.27626 27.79171 1.000 5.96573 138 ALA A O 1
ATOM 940 N N . SER A 1 127 ? -3.40946 22.46098 27.50094 1.000 5.71876 139 SER A N 1
ATOM 941 C CA . SER A 1 127 ? -3.68156 21.88403 28.81791 1.000 5.87292 139 SER A CA 1
ATOM 942 C C . SER A 1 127 ? -5.16626 21.61676 29.02468 1.000 5.92261 139 SER A C 1
ATOM 943 O O . SER A 1 127 ? -5.69929 21.82519 30.11904 1.000 6.09827 139 SER A O 1
ATOM 946 N N . ALA A 1 128 ? -5.82800 21.12939 27.97347 1.000 5.79083 140 ALA A N 1
ATOM 947 C CA . ALA A 1 128 ? -7.22258 20.71167 28.02486 1.000 5.84045 140 ALA A CA 1
ATOM 948 C C . ALA A 1 128 ? -7.31722 19.19318 28.14373 1.000 5.90951 140 ALA A C 1
ATOM 949 O O . ALA A 1 128 ? -6.33038 18.47025 27.99739 1.000 7.64332 140 ALA A O 1
ATOM 951 N N . VAL A 1 129 ? -8.52841 18.70895 28.42216 1.000 7.29822 141 VAL A N 1
ATOM 952 C CA . VAL A 1 129 ? -8.74476 17.26892 28.56087 1.000 5.89810 141 VAL A CA 1
ATOM 953 C C . VAL A 1 129 ? -9.17051 16.67681 27.22017 1.000 5.74410 141 VAL A C 1
ATOM 954 O O . VAL A 1 129 ? -9.58505 17.38412 26.29673 1.000 7.35767 141 VAL A O 1
ATOM 958 N N . ALA A 1 130 ? -9.03778 15.34868 27.11138 1.000 7.17557 142 ALA A N 1
ATOM 959 C CA . ALA A 1 130 ? -9.48485 14.61958 25.93023 1.000 6.50907 142 ALA A CA 1
ATOM 960 C C . ALA A 1 130 ? -10.97689 14.86936 25.67642 1.000 5.97466 142 ALA A C 1
ATOM 961 O O . ALA A 1 130 ? -11.74822 15.10322 26.60895 1.000 6.37440 142 ALA A O 1
ATOM 963 N N . PRO A 1 131 ? -11.40698 14.84730 24.41227 1.000 7.50970 143 PRO A N 1
ATOM 964 C CA . PRO A 1 131 ? -12.76918 15.31848 24.08465 1.000 6.27435 143 PRO A CA 1
ATOM 965 C C . PRO A 1 131 ? -13.87680 14.43514 24.63168 1.000 8.82385 143 PRO A C 1
ATOM 966 O O . PRO A 1 131 ? -15.00073 14.92919 24.79664 1.000 9.32099 143 PRO A O 1
ATOM 970 N N . TRP A 1 132 ? -13.61250 13.14835 24.88467 1.000 7.85455 144 TRP A N 1
ATOM 971 C CA . TRP A 1 132 ? -14.63494 12.30468 25.48614 1.000 7.55882 144 TRP A CA 1
ATOM 972 C C . TRP A 1 132 ? -14.83943 12.60961 26.96302 1.000 10.52954 144 TRP A C 1
ATOM 973 O O . TRP A 1 132 ? -15.83264 12.16045 27.54628 1.000 13.16261 144 TRP A O 1
ATOM 984 N N . LEU A 1 133 ? -13.93616 13.36451 27.57715 1.000 8.13099 145 LEU A N 1
ATOM 985 C CA . LEU A 1 133 ? -14.16009 13.90521 28.91306 1.000 8.90949 145 LEU A CA 1
ATOM 986 C C . LEU A 1 133 ? -14.89370 15.23936 28.85424 1.000 9.06209 145 LEU A C 1
ATOM 987 O O . LEU A 1 133 ? -15.83995 15.47286 29.61748 1.000 12.50190 145 LEU A O 1
ATOM 992 N N . SER A 1 134 ? -14.46600 16.12504 27.95648 1.000 8.04743 146 SER A N 1
ATOM 993 C CA . SER A 1 134 ? -15.13879 17.39791 27.76968 1.000 9.79946 146 SER A CA 1
ATOM 994 C C . SER A 1 134 ? -14.72207 17.97659 26.43470 1.000 8.72265 146 SER A C 1
ATOM 995 O O . SER A 1 134 ? -13.55601 17.86793 26.04925 1.000 7.76734 146 SER A O 1
ATOM 998 N N . GLY A 1 135 ? -15.67400 18.63132 25.76589 1.000 10.46379 147 GLY A N 1
ATOM 999 C CA . GLY A 1 135 ? -15.33385 19.38903 24.57785 1.000 10.40722 147 GLY A CA 1
ATOM 1000 C C . GLY A 1 135 ? -14.37460 20.53040 24.85631 1.000 9.92652 147 GLY A C 1
ATOM 1001 O O . GLY A 1 135 ? -13.61600 20.93544 23.97255 1.000 10.74719 147 GLY A O 1
ATOM 1002 N N . ASN A 1 136 ? -14.39454 21.06567 26.08320 1.000 8.87618 148 ASN A N 1
ATOM 1003 C CA . ASN A 1 136 ? -13.44868 22.11017 26.46719 1.000 7.16321 148 ASN A CA 1
ATOM 1004 C C . ASN A 1 136 ? -13.44477 22.20032 27.99246 1.000 10.04783 148 ASN A C 1
ATOM 1005 O O . ASN A 1 136 ? -14.37534 22.75446 28.58250 1.000 9.68302 148 ASN A O 1
ATOM 1010 N N . ALA A 1 137 ? -12.40868 21.64345 28.61067 1.000 7.29126 149 ALA A N 1
ATOM 1011 C CA . ALA A 1 137 ? -12.20987 21.79980 30.04515 1.000 6.49110 149 ALA A CA 1
ATOM 1012 C C . ALA A 1 137 ? -10.72587 21.68438 30.31429 1.000 6.40126 149 ALA A C 1
ATOM 1013 O O . ALA A 1 137 ? -10.00409 21.01190 29.57502 1.000 7.43021 149 ALA A O 1
ATOM 1015 N N . MET A 1 138 ? -10.28029 22.33014 31.38238 1.000 6.54416 150 MET A N 1
ATOM 1016 C CA . MET A 1 138 ? -8.86500 22.30065 31.70839 1.000 6.50034 150 MET A CA 1
ATOM 1017 C C . MET A 1 138 ? -8.47001 20.92491 32.24246 1.000 6.52269 150 MET A C 1
ATOM 1018 O O . MET A 1 138 ? -9.19604 20.30585 33.03492 1.000 7.78114 150 MET A O 1
ATOM 1023 N N . ALA A 1 139 ? -7.29455 20.46238 31.82729 1.000 6.38176 151 ALA A N 1
ATOM 1024 C CA . ALA A 1 139 ? -6.58852 19.39979 32.53273 1.000 6.43820 151 ALA A CA 1
ATOM 1025 C C . ALA A 1 139 ? -5.84790 20.04046 33.70285 1.000 8.57026 151 ALA A C 1
ATOM 1026 O O . ALA A 1 139 ? -4.92381 20.83430 33.49542 1.000 7.47505 151 ALA A O 1
ATOM 1028 N N . VAL A 1 140 ? -6.28112 19.74295 34.92946 1.000 7.69714 152 VAL A N 1
ATOM 1029 C CA . VAL A 1 140 ? -5.61663 20.31171 36.09758 1.000 9.00957 152 VAL A CA 1
ATOM 1030 C C . VAL A 1 140 ? -4.24620 19.66767 36.28862 1.000 8.55241 152 VAL A C 1
ATOM 1031 O O . VAL A 1 140 ? -3.92704 18.61517 35.71533 1.000 9.22622 152 VAL A O 1
ATOM 1035 N N . LYS A 1 141 ? -3.41916 20.31293 37.12667 1.000 9.56106 153 LYS A N 1
ATOM 1036 C CA . LYS A 1 141 ? -2.05936 19.81122 37.31102 1.000 9.97972 153 LYS A CA 1
ATOM 1037 C C . LYS A 1 141 ? -2.04807 18.36879 37.80924 1.000 13.02473 153 LYS A C 1
ATOM 1038 O O . LYS A 1 141 ? -1.18262 17.58246 37.40466 1.000 11.43508 153 LYS A O 1
ATOM 1044 N N . GLU A 1 142 ? -3.02597 17.98240 38.63808 1.000 12.14819 154 GLU A N 1
ATOM 1045 C CA . GLU A 1 142 ? -3.03540 16.63646 39.20201 1.000 10.31069 154 GLU A CA 1
ATOM 1046 C C . GLU A 1 142 ? -3.24073 15.54437 38.15196 1.000 12.30257 154 GLU A C 1
ATOM 1047 O O . GLU A 1 142 ? -2.94019 14.37701 38.43365 1.000 13.79439 154 GLU A O 1
ATOM 1053 N N . VAL A 1 143 ? -3.74841 15.87701 36.96194 1.000 9.74276 155 VAL A N 1
ATOM 1054 C CA . VAL A 1 143 ? -3.89824 14.89848 35.89018 1.000 10.14932 155 VAL A CA 1
ATOM 1055 C C . VAL A 1 143 ? -2.90103 15.15234 34.76256 1.000 8.69297 155 VAL A C 1
ATOM 1056 O O . VAL A 1 143 ? -3.11032 14.69662 33.63578 1.000 10.97392 155 VAL A O 1
ATOM 1060 N N . GLY A 1 144 ? -1.81188 15.86110 35.05071 1.000 8.16584 156 GLY A N 1
ATOM 1061 C CA . GLY A 1 144 ? -0.77984 16.08650 34.06179 1.000 7.42753 156 GLY A CA 1
ATOM 1062 C C . GLY A 1 144 ? -0.88536 17.39506 33.33429 1.000 8.58508 156 GLY A C 1
ATOM 1063 O O . GLY A 1 144 ? -0.11356 17.61629 32.39443 1.000 9.11124 156 GLY A O 1
ATOM 1064 N N . GLY A 1 145 ? -1.81706 18.26718 33.73598 1.000 7.27309 157 GLY A N 1
ATOM 1065 C CA . GLY A 1 145 ? -1.97368 19.55834 33.10269 1.000 6.91741 157 GLY A CA 1
ATOM 1066 C C . GLY A 1 145 ? -0.96792 20.58512 33.58577 1.000 7.81979 157 GLY A C 1
ATOM 1067 O O . GLY A 1 145 ? -0.11305 20.33836 34.44097 1.000 8.38182 157 GLY A O 1
ATOM 1068 N N . TRP A 1 146 ? -1.07935 21.77129 32.99783 1.000 6.51009 158 TRP A N 1
ATOM 1069 C CA . TRP A 1 146 ? -0.19118 22.89039 33.28185 1.000 6.60838 158 TRP A CA 1
ATOM 1070 C C . TRP A 1 146 ? -0.94547 24.20073 33.07683 1.000 6.60256 158 TRP A C 1
ATOM 1071 O O . TRP A 1 146 ? -0.45933 25.08622 32.36388 1.000 6.74978 158 TRP A O 1
ATOM 1082 N N . PRO A 1 147 ? -2.11141 24.38272 33.70568 1.000 6.71112 159 PRO A N 1
ATOM 1083 C CA . PRO A 1 147 ? -2.91171 25.58731 33.41516 1.000 6.70157 159 PRO A CA 1
ATOM 1084 C C . PRO A 1 147 ? -2.17823 26.89769 33.64198 1.000 9.05074 159 PRO A C 1
ATOM 1085 O O . PRO A 1 147 ? -2.44407 27.86609 32.91677 1.000 9.85764 159 PRO A O 1
ATOM 1089 N N . ASP A 1 148 ? -1.26552 26.96135 34.61587 1.000 8.07096 160 ASP A N 1
ATOM 1090 C CA . ASP A 1 148 ? -0.55933 28.20598 34.89901 1.000 7.62968 160 ASP A CA 1
ATOM 1091 C C . ASP A 1 148 ? 0.42619 28.58593 33.80674 1.000 10.15346 160 ASP A C 1
ATOM 1092 O O . ASP A 1 148 ? 0.92363 29.71788 33.82021 1.000 11.58469 160 ASP A O 1
ATOM 1097 N N . ASP A 1 149 ? 0.75172 27.66582 32.89703 1.000 7.82903 161 ASP A N 1
ATOM 1098 C CA . ASP A 1 149 ? 1.87344 27.83082 31.98237 1.000 8.89905 161 ASP A CA 1
ATOM 1099 C C . ASP A 1 149 ? 1.45431 27.96091 30.52291 1.000 8.15595 161 ASP A C 1
ATOM 1100 O O . ASP A 1 149 ? 2.32696 27.96788 29.64595 1.000 8.80644 161 ASP A O 1
ATOM 1105 N N . ILE A 1 150 ? 0.15361 28.05489 30.22561 1.000 6.29937 162 ILE A N 1
ATOM 1106 C CA . ILE A 1 150 ? -0.26951 28.20003 28.83414 1.000 6.09922 162 ILE A CA 1
ATOM 1107 C C . ILE A 1 150 ? -0.01873 29.63233 28.37239 1.000 6.09851 162 ILE A C 1
ATOM 1108 O O . ILE A 1 150 ? -0.04000 30.58392 29.16973 1.000 7.37197 162 ILE A O 1
ATOM 1113 N N . VAL A 1 151 ? 0.24108 29.78940 27.06705 1.000 5.94725 163 VAL A N 1
ATOM 1114 C CA . VAL A 1 151 ? 0.71247 31.05298 26.49912 1.000 5.94436 163 VAL A CA 1
ATOM 1115 C C . VAL A 1 151 ? -0.15653 31.44874 25.30810 1.000 5.81276 163 VAL A C 1
ATOM 1116 O O . VAL A 1 151 ? -0.79329 30.61259 24.66780 1.000 5.70464 163 VAL A O 1
ATOM 1120 N N . ALA A 1 152 ? -0.14233 32.74083 24.97783 1.000 5.83518 164 ALA A N 1
ATOM 1121 C CA . ALA A 1 152 ? -0.99355 33.24579 23.90536 1.000 5.74416 164 ALA A CA 1
ATOM 1122 C C . ALA A 1 152 ? -0.49741 34.62913 23.49512 1.000 5.77700 164 ALA A C 1
ATOM 1123 O O . ALA A 1 152 ? 0.31593 35.24095 24.19994 1.000 6.17788 164 ALA A O 1
ATOM 1125 N N . PRO A 1 153 ? -0.97062 35.15564 22.35172 1.000 5.70389 165 PRO A N 1
ATOM 1126 C CA . PRO A 1 153 ? -0.61605 36.54985 22.00145 1.000 5.74867 165 PRO A CA 1
ATOM 1127 C C . PRO A 1 153 ? -1.16188 37.57656 22.98021 1.000 5.86777 165 PRO A C 1
ATOM 1128 O O . PRO A 1 153 ? -0.49813 38.59930 23.23490 1.000 6.28124 165 PRO A O 1
ATOM 1132 N N . SER A 1 154 ? -2.36488 37.34533 23.51926 1.000 6.14809 166 SER A N 1
ATOM 1133 C CA . SER A 1 154 ? -3.02865 38.27295 24.43202 1.000 6.04749 166 SER A CA 1
ATOM 1134 C C . SER A 1 154 ? -3.64197 37.50096 25.59063 1.000 6.77852 166 SER A C 1
ATOM 1135 O O . SER A 1 154 ? -3.97020 36.31463 25.47226 1.000 6.79339 166 SER A O 1
ATOM 1138 N N . ALA A 1 155 ? -3.81934 38.19874 26.71417 1.000 7.73690 167 ALA A N 1
ATOM 1139 C CA . ALA A 1 155 ? -4.23634 37.57511 27.97712 1.000 6.49650 167 ALA A CA 1
ATOM 1140 C C . ALA A 1 155 ? -5.75755 37.45861 28.00981 1.000 7.12352 167 ALA A C 1
ATOM 1141 O O . ALA A 1 155 ? -6.45954 38.12022 28.77650 1.000 10.42598 167 ALA A O 1
ATOM 1143 N N . ILE A 1 156 ? -6.25542 36.57573 27.15241 1.000 7.66045 168 ILE A N 1
ATOM 1144 C CA . ILE A 1 156 ? -7.68820 36.37331 26.95863 1.000 6.33721 168 ILE A CA 1
ATOM 1145 C C . ILE A 1 156 ? -7.91073 34.86832 26.89844 1.000 6.27048 168 ILE A C 1
ATOM 1146 O O . ILE A 1 156 ? -7.31555 34.19246 26.04777 1.000 7.12164 168 ILE A O 1
ATOM 1151 N N . PRO A 1 157 ? -8.72510 34.30070 27.77966 1.000 6.92085 169 PRO A N 1
ATOM 1152 C CA . PRO A 1 157 ? -8.95210 32.85022 27.75783 1.000 7.78527 169 PRO A CA 1
ATOM 1153 C C . PRO A 1 157 ? -9.82356 32.43453 26.57946 1.000 6.65308 169 PRO A C 1
ATOM 1154 O O . PRO A 1 157 ? -10.61174 33.21483 26.04261 1.000 8.22199 169 PRO A O 1
ATOM 1158 N N . GLN A 1 158 ? -9.67927 31.16888 26.17623 1.000 6.17879 170 GLN A N 1
ATOM 1159 C CA . GLN A 1 158 ? -10.50904 30.65403 25.09139 1.000 6.10632 170 GLN A CA 1
ATOM 1160 C C . GLN A 1 158 ? -11.98802 30.82221 25.40866 1.000 7.37602 170 GLN A C 1
ATOM 1161 O O . GLN A 1 158 ? -12.74367 31.38989 24.61449 1.000 8.03591 170 GLN A O 1
ATOM 1167 N N . GLU A 1 159 ? -12.41650 30.32209 26.56711 1.000 7.41721 171 GLU A N 1
ATOM 1168 C CA . GLU A 1 159 ? -13.75506 30.54470 27.09435 1.000 7.19798 171 GLU A CA 1
ATOM 1169 C C . GLU A 1 159 ? -13.59998 30.97580 28.54146 1.000 7.38532 171 GLU A C 1
ATOM 1170 O O . GLU A 1 159 ? -13.07112 30.21762 29.35843 1.000 9.16931 171 GLU A O 1
ATOM 1176 N N . GLU A 1 160 ? -14.02202 32.19719 28.85776 1.000 6.92385 172 GLU A N 1
ATOM 1177 C CA . GLU A 1 160 ? -13.83139 32.68696 30.21855 1.000 7.58316 172 GLU A CA 1
ATOM 1178 C C . GLU A 1 160 ? -14.65593 31.85902 31.19659 1.000 9.18173 172 GLU A C 1
ATOM 1179 O O . GLU A 1 160 ? -15.81285 31.51346 30.92718 1.000 11.91366 172 GLU A O 1
ATOM 1185 N N . GLY A 1 161 ? -14.05180 31.54921 32.34616 1.000 9.68334 173 GLY A N 1
ATOM 1186 C CA . GLY A 1 161 ? -14.67112 30.69045 33.32733 1.000 10.01244 173 GLY A CA 1
ATOM 1187 C C . GLY A 1 161 ? -14.45897 29.21612 33.07992 1.000 10.31763 173 GLY A C 1
ATOM 1188 O O . GLY A 1 161 ? -14.79636 28.40165 33.94622 1.000 12.87409 173 GLY A O 1
ATOM 1189 N N . ILE A 1 162 ? -13.92346 28.85043 31.92058 1.000 8.81053 174 ILE A N 1
ATOM 1190 C CA . ILE A 1 162 ? -13.57037 27.47596 31.60593 1.000 7.08754 174 ILE A CA 1
ATOM 1191 C C . ILE A 1 162 ? -12.05634 27.32718 31.51237 1.000 6.92136 174 ILE A C 1
ATOM 1192 O O . ILE A 1 162 ? -11.45252 26.56196 32.26045 1.000 10.98662 174 ILE A O 1
ATOM 1197 N N . ASN A 1 163 ? -11.42125 28.08805 30.62581 1.000 7.32027 175 ASN A N 1
ATOM 1198 C CA . ASN A 1 163 ? -9.98438 27.97641 30.42002 1.000 6.67637 175 ASN A CA 1
ATOM 1199 C C . ASN A 1 163 ? -9.22196 28.98616 31.25799 1.000 8.53147 175 ASN A C 1
ATOM 1200 O O . ASN A 1 163 ? -9.70161 30.09518 31.52272 1.000 9.96503 175 ASN A O 1
ATOM 1205 N N . ALA A 1 164 ? -8.01519 28.59440 31.66462 1.000 7.11023 176 ALA A N 1
ATOM 1206 C CA . ALA A 1 164 ? -7.11972 29.51670 32.34975 1.000 6.81676 176 ALA A CA 1
ATOM 1207 C C . ALA A 1 164 ? -6.80308 30.70993 31.45476 1.000 7.29766 176 ALA A C 1
ATOM 1208 O O . ALA A 1 164 ? -6.75078 30.59803 30.22348 1.000 9.01928 176 ALA A O 1
ATOM 1210 N N . VAL A 1 165 ? -6.59568 31.86132 32.08078 1.000 8.09617 177 VAL A N 1
ATOM 1211 C CA . VAL A 1 165 ? -6.10716 33.01850 31.32160 1.000 7.67337 177 VAL A CA 1
ATOM 1212 C C . VAL A 1 165 ? -4.65719 32.76612 30.92223 1.000 6.63536 177 VAL A C 1
ATOM 1213 O O . VAL A 1 165 ? -3.82039 32.47213 31.79663 1.000 8.63503 177 VAL A O 1
ATOM 1217 N N . PRO A 1 166 ? -4.31123 32.86070 29.64419 1.000 6.45637 178 PRO A N 1
ATOM 1218 C CA . PRO A 1 166 ? -2.93880 32.57485 29.22238 1.000 6.36758 178 PRO A CA 1
ATOM 1219 C C . PRO A 1 166 ? -1.98526 33.71228 29.55316 1.000 8.20140 178 PRO A C 1
ATOM 1220 O O . PRO A 1 166 ? -2.37753 34.87795 29.68668 1.000 8.81229 178 PRO A O 1
ATOM 1224 N N . LYS A 1 167 ? -0.71793 33.33643 29.71415 1.000 7.75468 179 LYS A N 1
ATOM 1225 C CA . LYS A 1 167 ? 0.37293 34.29592 29.81635 1.000 8.18750 179 LYS A CA 1
ATOM 1226 C C . LYS A 1 167 ? 0.66782 34.89959 28.44594 1.000 8.98713 179 LYS A C 1
ATOM 1227 O O . LYS A 1 167 ? 0.67316 34.20036 27.43201 1.000 9.79153 179 LYS A O 1
ATOM 1233 N N . VAL A 1 168 ? 0.90544 36.20433 28.41578 1.000 9.67660 180 VAL A N 1
ATOM 1234 C CA . VAL A 1 168 ? 1.19208 36.90139 27.16376 1.000 8.94079 180 VAL A CA 1
ATOM 1235 C C . VAL A 1 168 ? 2.61864 36.58544 26.72868 1.000 9.71066 180 VAL A C 1
ATOM 1236 O O . VAL A 1 168 ? 3.56104 36.71729 27.51523 1.000 11.60797 180 VAL A O 1
ATOM 1240 N N . LEU A 1 169 ? 2.78987 36.18797 25.46618 1.000 7.52400 181 LEU A N 1
ATOM 1241 C CA . LEU A 1 169 ? 4.13566 35.94240 24.95428 1.000 7.44041 181 LEU A CA 1
ATOM 1242 C C . LEU A 1 169 ? 4.89594 37.25068 24.80577 1.000 8.37461 181 LEU A C 1
ATOM 1243 O O . LEU A 1 169 ? 4.39890 38.19640 24.19273 1.000 8.04123 181 LEU A O 1
ATOM 1248 N N . THR A 1 170 ? 6.09821 37.30396 25.36623 1.000 7.55327 182 THR A N 1
ATOM 1249 C CA . THR A 1 170 ? 6.95339 38.45976 25.16202 1.000 7.08243 182 THR A CA 1
ATOM 1250 C C . THR A 1 170 ? 7.68209 38.32126 23.82613 1.000 7.55488 182 THR A C 1
ATOM 1251 O O . THR A 1 170 ? 7.69745 37.25562 23.20613 1.000 8.72938 182 THR A O 1
ATOM 1255 N N . GLY A 1 171 ? 8.29977 39.41364 23.37731 1.000 9.73485 183 GLY A N 1
ATOM 1256 C CA . GLY A 1 171 ? 9.16344 39.31696 22.21026 1.000 10.24331 183 GLY A CA 1
ATOM 1257 C C . GLY A 1 171 ? 10.20025 38.21484 22.33702 1.000 10.38930 183 GLY A C 1
ATOM 1258 O O . GLY A 1 171 ? 10.42542 37.44375 21.39196 1.000 8.26306 183 GLY A O 1
ATOM 1259 N N . GLU A 1 172 ? 10.83022 38.10406 23.51193 1.000 8.57018 184 GLU A N 1
ATOM 1260 C CA . GLU A 1 172 ? 11.82079 37.04768 23.71105 1.000 10.31901 184 GLU A CA 1
ATOM 1261 C C . GLU A 1 172 ? 11.16569 35.66770 23.67468 1.000 7.50053 184 GLU A C 1
ATOM 1262 O O . GLU A 1 172 ? 11.71633 34.72143 23.08730 1.000 9.97129 184 GLU A O 1
ATOM 1268 N N . ASP A 1 173 ? 9.97849 35.53808 24.28009 1.000 7.97414 185 ASP A N 1
ATOM 1269 C CA . ASP A 1 173 ? 9.24266 34.27626 24.18328 1.000 6.67493 185 ASP A CA 1
ATOM 1270 C C . ASP A 1 173 ? 8.96946 33.90237 22.73746 1.000 8.64179 185 ASP A C 1
ATOM 1271 O O . ASP A 1 173 ? 8.98526 32.71879 22.38292 1.000 8.20714 185 ASP A O 1
ATOM 1276 N N . ILE A 1 174 ? 8.66602 34.89229 21.89997 1.000 6.74146 186 ILE A N 1
ATOM 1277 C CA . ILE A 1 174 ? 8.36047 34.60863 20.50613 1.000 6.79415 186 ILE A CA 1
ATOM 1278 C C . ILE A 1 174 ? 9.61259 34.14000 19.77679 1.000 8.30491 186 ILE A C 1
ATOM 1279 O O . ILE A 1 174 ? 9.55848 33.20136 18.97246 1.000 8.23872 186 ILE A O 1
ATOM 1284 N N . GLY A 1 175 ? 10.76518 34.75391 20.06900 1.000 7.82320 187 GLY A N 1
ATOM 1285 C CA . GLY A 1 175 ? 12.01053 34.23732 19.51068 1.000 8.31352 187 GLY A CA 1
ATOM 1286 C C . GLY A 1 175 ? 12.25259 32.78423 19.87608 1.000 9.86934 187 GLY A C 1
ATOM 1287 O O . GLY A 1 175 ? 12.59858 31.95608 19.01918 1.000 9.98509 187 GLY A O 1
ATOM 1288 N N . VAL A 1 176 ? 12.06422 32.45495 21.15636 1.000 7.42959 188 VAL A N 1
ATOM 1289 C CA . VAL A 1 176 ? 12.27573 31.07962 21.61106 1.000 6.85376 188 VAL A CA 1
ATOM 1290 C C . VAL A 1 176 ? 11.28002 30.14139 20.93989 1.000 8.50469 188 VAL A C 1
ATOM 1291 O O . VAL A 1 176 ? 11.63091 29.03148 20.51843 1.000 8.78048 188 VAL A O 1
ATOM 1295 N N . LEU A 1 177 ? 10.02792 30.58039 20.81829 1.000 7.22931 189 LEU A N 1
ATOM 1296 C CA . LEU A 1 177 ? 8.98738 29.77514 20.18524 1.000 6.22098 189 LEU A CA 1
ATOM 1297 C C . LEU A 1 177 ? 9.35179 29.43899 18.75009 1.000 7.02901 189 LEU A C 1
ATOM 1298 O O . LEU A 1 177 ? 9.20809 28.28998 18.30960 1.000 6.48045 189 LEU A O 1
ATOM 1303 N N . LYS A 1 178 ? 9.81836 30.43669 18.00192 1.000 9.39425 190 LYS A N 1
ATOM 1304 C CA . LYS A 1 178 ? 10.19792 30.19009 16.61454 1.000 9.53380 190 LYS A CA 1
ATOM 1305 C C . LYS A 1 178 ? 11.35936 29.21052 16.53482 1.000 7.56971 190 LYS A C 1
ATOM 1306 O O . LYS A 1 178 ? 11.37051 28.30559 15.67545 1.000 8.63703 190 LYS A O 1
ATOM 1312 N N . LYS A 1 179 ? 12.34735 29.36898 17.42404 1.000 7.22695 191 LYS A N 1
ATOM 1313 C CA . LYS A 1 179 ? 13.44946 28.41544 17.41557 1.000 9.51136 191 LYS A CA 1
ATOM 1314 C C . LYS A 1 179 ? 12.96537 27.02163 17.77762 1.000 8.46939 191 LYS A C 1
ATOM 1315 O O . LYS A 1 179 ? 13.45323 26.03749 17.22416 1.000 10.00668 191 LYS A O 1
ATOM 1321 N N . ASP A 1 180 ? 11.97304 26.91760 18.65917 1.000 7.06368 192 ASP A N 1
ATOM 1322 C CA . ASP A 1 180 ? 11.46162 25.59767 19.02223 1.000 6.51267 192 ASP A CA 1
ATOM 1323 C C . ASP A 1 180 ? 10.66762 24.96604 17.87775 1.000 7.25043 192 ASP A C 1
ATOM 1324 O O . ASP A 1 180 ? 10.70218 23.73758 17.70568 1.000 7.61442 192 ASP A O 1
ATOM 1329 N N . TRP A 1 181 ? 9.92412 25.77022 17.10054 1.000 6.25949 193 TRP A N 1
ATOM 1330 C CA . TRP A 1 181 ? 9.26668 25.22362 15.90681 1.000 6.30863 193 TRP A CA 1
ATOM 1331 C C . TRP A 1 181 ? 10.29760 24.65112 14.95142 1.000 6.15643 193 TRP A C 1
ATOM 1332 O O . TRP A 1 181 ? 10.12091 23.54669 14.42005 1.000 7.09276 193 TRP A O 1
ATOM 1343 N N . ALA A 1 182 ? 11.39325 25.39021 14.73141 1.000 6.27856 194 ALA A N 1
AT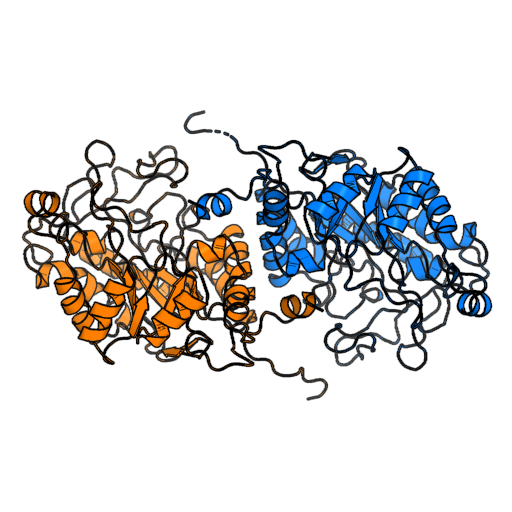OM 1344 C CA . ALA A 1 182 ? 12.42974 24.90645 13.82212 1.000 5.97505 194 ALA A CA 1
ATOM 1345 C C . ALA A 1 182 ? 13.11548 23.66099 14.37658 1.000 7.44336 194 ALA A C 1
ATOM 1346 O O . ALA A 1 182 ? 13.42505 22.72488 13.63072 1.000 6.93186 194 ALA A O 1
ATOM 1348 N N . GLU A 1 183 ? 13.36734 23.63263 15.68342 1.000 6.65187 195 GLU A N 1
ATOM 1349 C CA . GLU A 1 183 ? 13.98330 22.44548 16.26706 1.000 9.46273 195 GLU A CA 1
ATOM 1350 C C . GLU A 1 183 ? 13.07176 21.23179 16.16819 1.000 6.80677 195 GLU A C 1
ATOM 1351 O O . GLU A 1 183 ? 13.54316 20.12408 15.88584 1.000 6.54166 195 GLU A O 1
ATOM 1357 N N . ALA A 1 184 ? 11.76427 21.41408 16.37185 1.000 6.33482 196 ALA A N 1
ATOM 1358 C CA . ALA A 1 184 ? 10.84556 20.29713 16.18420 1.000 5.99935 196 ALA A CA 1
ATOM 1359 C C . ALA A 1 184 ? 10.86116 19.81745 14.74018 1.000 5.57575 196 ALA A C 1
ATOM 1360 O O . ALA A 1 184 ? 10.79010 18.61264 14.48293 1.000 5.96762 196 ALA A O 1
ATOM 1362 N N . ALA A 1 185 ? 10.93395 20.74517 13.78352 1.000 5.94185 197 ALA A N 1
ATOM 1363 C CA . ALA A 1 185 ? 11.02498 20.33308 12.38583 1.000 7.27526 197 ALA A CA 1
ATOM 1364 C C . ALA A 1 185 ? 12.29519 19.52361 12.13564 1.000 5.77011 197 ALA A C 1
ATOM 1365 O O . ALA A 1 185 ? 12.26598 18.52049 11.41038 1.000 5.75458 197 ALA A O 1
ATOM 1367 N N . LYS A 1 186 ? 13.42489 19.94596 12.72241 1.000 5.90828 198 LYS A N 1
ATOM 1368 C CA . LYS A 1 186 ? 14.65585 19.16353 12.58147 1.000 6.06734 198 LYS A CA 1
ATOM 1369 C C . LYS A 1 186 ? 14.49005 17.76260 13.16405 1.000 6.00070 198 LYS A C 1
ATOM 1370 O O . LYS A 1 186 ? 14.98232 16.77463 12.59139 1.000 8.28023 198 LYS A O 1
ATOM 1376 N N . ARG A 1 187 ? 13.79314 17.65571 14.30583 1.000 6.16900 199 ARG A N 1
ATOM 1377 C CA . ARG A 1 187 ? 13.55051 16.34108 14.89071 1.000 6.29865 199 ARG A CA 1
ATOM 1378 C C . ARG A 1 187 ? 12.65985 15.49163 13.99025 1.000 7.01857 199 ARG A C 1
ATOM 1379 O O . ARG A 1 187 ? 12.88960 14.28561 13.85043 1.000 7.12399 199 ARG A O 1
ATOM 1387 N N . ALA A 1 188 ? 11.64405 16.09971 13.37339 1.000 5.98959 200 ALA A N 1
ATOM 1388 C CA . ALA A 1 188 ? 10.79013 15.35685 12.44876 1.000 5.95416 200 ALA A CA 1
ATOM 1389 C C . ALA A 1 188 ? 11.59798 14.83755 11.26784 1.000 5.68130 200 ALA A C 1
ATOM 1390 O O . ALA A 1 188 ? 11.37600 13.71016 10.79708 1.000 7.60371 200 ALA A O 1
ATOM 1392 N N . VAL A 1 189 ? 12.56406 15.62595 10.79353 1.000 5.77790 201 VAL A N 1
ATOM 1393 C CA . VAL A 1 189 ? 13.42319 15.15388 9.71299 1.000 6.47508 201 VAL A CA 1
ATOM 1394 C C . VAL A 1 189 ? 14.25196 13.96263 10.18135 1.000 6.67898 201 VAL A C 1
ATOM 1395 O O . VAL A 1 189 ? 14.37035 12.95117 9.47167 1.000 7.14163 201 VAL A O 1
ATOM 1399 N N . ARG A 1 190 ? 14.81149 14.04709 11.39443 1.000 7.63015 202 ARG A N 1
ATOM 1400 C CA . ARG A 1 190 ? 15.60031 12.94114 11.93689 1.000 6.75209 202 ARG A CA 1
ATOM 1401 C C . ARG A 1 190 ? 14.75836 11.69564 12.19585 1.000 6.08721 202 ARG A C 1
ATOM 1402 O O . ARG A 1 190 ? 15.30441 10.58511 12.19337 1.000 9.48516 202 ARG A O 1
ATOM 1410 N N . ALA A 1 191 ? 13.45412 11.84823 12.40075 1.000 5.73350 203 ALA A N 1
ATOM 1411 C CA . ALA A 1 191 ? 12.56879 10.69744 12.54687 1.000 6.22524 203 ALA A CA 1
ATOM 1412 C C . ALA A 1 191 ? 12.14452 10.11441 11.20530 1.000 7.84298 203 ALA A C 1
ATOM 1413 O O . ALA A 1 191 ? 11.33841 9.17694 11.18563 1.000 6.60587 203 ALA A O 1
ATOM 1415 N N . ASN A 1 192 ? 12.64487 10.67829 10.10308 1.000 7.07646 204 ASN A N 1
ATOM 1416 C CA . ASN A 1 192 ? 12.44823 10.18163 8.74707 1.000 5.68593 204 ASN A CA 1
ATOM 1417 C C . ASN A 1 192 ? 11.01905 10.35673 8.25519 1.000 6.43589 204 ASN A C 1
ATOM 1418 O O . ASN A 1 192 ? 10.51630 9.53190 7.48679 1.000 7.72281 204 ASN A O 1
ATOM 1423 N N . PHE A 1 193 ? 10.35798 11.44121 8.65250 1.000 5.87381 205 PHE A N 1
ATOM 1424 C CA . PHE A 1 193 ? 9.11056 11.78748 7.99111 1.000 5.37133 205 PHE A CA 1
ATOM 1425 C C . PHE A 1 193 ? 9.39796 12.25838 6.57242 1.000 6.31426 205 PHE A C 1
ATOM 1426 O O . PHE A 1 193 ? 10.46145 12.80841 6.27975 1.000 8.00245 205 PHE A O 1
ATOM 1434 N N . ASP A 1 194 ? 8.44846 11.99393 5.68047 1.000 5.46744 206 ASP A N 1
ATOM 1435 C CA . ASP A 1 194 ? 8.56015 12.43475 4.29712 1.000 5.60261 206 ASP A CA 1
ATOM 1436 C C . ASP A 1 194 ? 8.07197 13.84936 4.11304 1.000 5.60222 206 ASP A C 1
ATOM 1437 O O . ASP A 1 194 ? 8.49262 14.51840 3.15236 1.000 8.00349 206 ASP A O 1
ATOM 1442 N N . ALA A 1 195 ? 7.17765 14.29896 4.99175 1.000 5.45797 207 ALA A N 1
ATOM 1443 C CA . ALA A 1 195 ? 6.61206 15.63327 4.83880 1.000 5.66155 207 ALA A CA 1
ATOM 1444 C C . ALA A 1 195 ? 6.27631 16.20533 6.20656 1.000 5.57654 207 ALA A C 1
ATOM 1445 O O . ALA A 1 195 ? 6.04555 15.46353 7.17716 1.000 5.83708 207 ALA A O 1
ATOM 1447 N N . ILE A 1 196 ? 6.22566 17.54503 6.26952 1.000 5.35757 208 ILE A N 1
ATOM 1448 C CA . I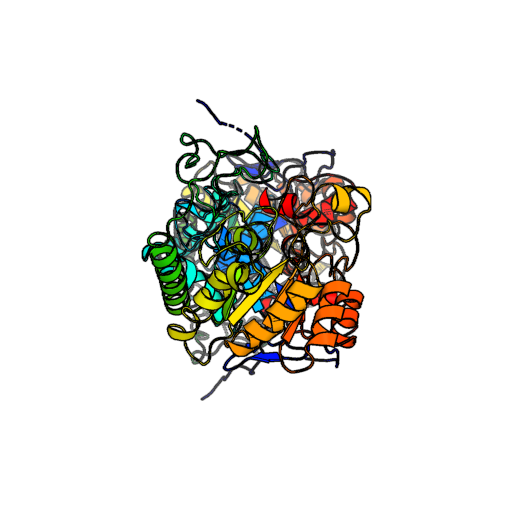LE A 1 196 ? 5.85907 18.23091 7.50618 1.000 5.26549 208 ILE A CA 1
ATOM 1449 C C . ILE A 1 196 ? 4.70129 19.17850 7.21881 1.000 5.50046 208 ILE A C 1
ATOM 1450 O O . ILE A 1 196 ? 4.66669 19.81851 6.16143 1.000 5.93191 208 ILE A O 1
ATOM 1455 N N . GLU A 1 197 ? 3.74541 19.26157 8.15085 1.000 5.12932 209 GLU A N 1
ATOM 1456 C CA . GLU A 1 197 ? 2.68515 20.26048 8.08703 1.000 5.11286 209 GLU A CA 1
ATOM 1457 C C . GLU A 1 197 ? 2.77414 21.17845 9.29635 1.000 5.08031 209 GLU A C 1
ATOM 1458 O O . GLU A 1 197 ? 3.00381 20.71888 10.41351 1.000 6.32760 209 GLU A O 1
ATOM 1464 N N . ILE A 1 198 ? 2.60723 22.46868 9.07459 1.000 5.12253 210 ILE A N 1
ATOM 1465 C CA . ILE A 1 198 ? 2.49584 23.43160 10.16317 1.000 5.10163 210 ILE A CA 1
ATOM 1466 C C . ILE A 1 198 ? 1.01711 23.65250 10.45858 1.000 5.05082 210 ILE A C 1
ATOM 1467 O O . ILE A 1 198 ? 0.23058 23.96664 9.55636 1.000 5.72417 210 ILE A O 1
ATOM 1472 N N . HIS A 1 199 ? 0.62943 23.47501 11.72447 1.000 4.99856 211 HIS A N 1
ATOM 1473 C CA . HIS A 1 199 ? -0.74772 23.68890 12.16082 1.000 4.97440 211 HIS A CA 1
ATOM 1474 C C . HIS A 1 199 ? -0.96578 25.17545 12.42435 1.000 7.33812 211 HIS A C 1
ATOM 1475 O O . HIS A 1 199 ? -0.45363 25.70469 13.41335 1.000 7.10935 211 HIS A O 1
ATOM 1482 N N . ALA A 1 200 ? -1.75880 25.84530 11.58403 1.000 5.05525 212 ALA A N 1
ATOM 1483 C CA . ALA A 1 200 ? -2.07067 27.25658 11.76226 1.000 5.10175 212 ALA A CA 1
ATOM 1484 C C . ALA A 1 200 ? -3.57624 27.46430 11.87063 1.000 5.61739 212 ALA A C 1
ATOM 1485 O O . ALA A 1 200 ? -4.08045 28.53911 11.55388 1.000 6.62380 212 ALA A O 1
ATOM 1487 N N . ALA A 1 201 ? -4.29528 26.46034 12.36471 1.000 5.08899 213 ALA A N 1
ATOM 1488 C CA . ALA A 1 201 ? -5.75194 26.42545 12.28619 1.000 5.13278 213 ALA A CA 1
ATOM 1489 C C . ALA A 1 201 ? -6.35571 26.16746 13.66106 1.000 5.12827 213 ALA A C 1
ATOM 1490 O O . ALA A 1 201 ? -5.65016 26.04108 14.67104 1.000 5.09399 213 ALA A O 1
ATOM 1492 N N . HIS A 1 202 ? -7.69027 26.12970 13.67904 1.000 5.19068 214 HIS A N 1
ATOM 1493 C CA . HIS A 1 202 ? -8.49092 25.54143 14.75485 1.000 5.21322 214 HIS A CA 1
ATOM 1494 C C . HIS A 1 202 ? -8.35093 26.28669 16.07013 1.000 5.66567 214 HIS A C 1
ATOM 1495 O O . HIS A 1 202 ? -8.52352 25.71091 17.14510 1.000 5.67763 214 HIS A O 1
ATOM 1502 N N . GLY A 1 203 ? -8.07425 27.57829 15.97431 1.000 5.27110 215 GLY A N 1
ATOM 1503 C CA . GLY A 1 203 ? -7.96207 28.42050 17.14577 1.000 5.74480 215 GLY A CA 1
ATOM 1504 C C . GLY A 1 203 ? -6.73122 28.19053 17.97776 1.000 5.27246 215 GLY A C 1
ATOM 1505 O O . GLY A 1 203 ? -6.67230 28.68355 19.10463 1.000 5.33134 215 GLY A O 1
ATOM 1506 N N . TYR A 1 204 ? -5.74420 27.46245 17.46567 1.000 5.19060 216 TYR A N 1
ATOM 1507 C CA . TYR A 1 204 ? -4.54072 27.18778 18.24637 1.000 5.16981 216 TYR A CA 1
ATOM 1508 C C . TYR A 1 204 ? -3.57521 28.36500 18.08453 1.000 5.18936 216 TYR A C 1
ATOM 1509 O O . TYR A 1 204 ? -3.98221 29.45222 17.67159 1.000 5.22509 216 TYR A O 1
ATOM 1518 N N . LEU A 1 205 ? -2.30064 28.21584 18.46404 1.000 5.18578 217 LEU A N 1
ATOM 1519 C CA . LEU A 1 205 ? -1.49195 29.41135 18.74033 1.000 5.24340 217 LEU A CA 1
ATOM 1520 C C . LEU A 1 205 ? -1.35034 30.31074 17.51320 1.000 5.23669 217 LEU A C 1
ATOM 1521 O O . LEU A 1 205 ? -1.49992 31.54268 17.60215 1.000 5.28961 217 LEU A O 1
ATOM 1526 N N . LEU A 1 206 ? -1.02657 29.72693 16.36316 1.000 5.18733 218 LEU A N 1
ATOM 1527 C CA . LEU A 1 206 ? -0.76355 30.57882 15.20719 1.000 5.20819 218 LEU A CA 1
ATOM 1528 C C . LEU A 1 206 ? -2.05266 31.24146 14.72444 1.000 5.22744 218 LEU A C 1
ATOM 1529 O O . LEU A 1 206 ? -2.05177 32.43292 14.37436 1.000 5.43001 218 LEU A O 1
ATOM 1534 N N . HIS A 1 207 ? -3.17234 30.52038 14.77202 1.000 5.20581 219 HIS A N 1
ATOM 1535 C CA . HIS A 1 207 ? -4.47017 31.14166 14.50502 1.000 5.25437 219 HIS A CA 1
ATOM 1536 C C . HIS A 1 207 ? -4.79638 32.21403 15.54395 1.000 5.31390 219 HIS A C 1
ATOM 1537 O O . HIS A 1 207 ? -5.41143 33.23889 15.20452 1.000 5.37379 219 HIS A O 1
ATOM 1544 N N . GLN A 1 208 ? -4.36909 32.01867 16.80062 1.000 5.31557 220 GLN A N 1
ATOM 1545 C CA . GLN A 1 208 ? -4.56266 33.06220 17.80791 1.000 5.39248 220 GLN A CA 1
ATOM 1546 C C . GLN A 1 208 ? -3.86136 34.35067 17.39851 1.000 5.42325 220 GLN A C 1
ATOM 1547 O O . GLN A 1 208 ? -4.37116 35.44489 17.66195 1.000 5.49184 220 GLN A O 1
ATOM 1553 N N . PHE A 1 209 ? -2.68358 34.24997 16.77440 1.000 5.38816 221 PHE A N 1
ATOM 1554 C CA . PHE A 1 209 ? -2.06502 35.46881 16.24068 1.000 5.43103 221 PHE A CA 1
ATOM 1555 C C . PHE A 1 209 ? -2.80305 35.98272 14.99898 1.000 7.33851 221 PHE A C 1
ATOM 1556 O O . PHE A 1 209 ? -2.91670 37.19790 14.80172 1.000 5.50317 221 PHE A O 1
ATOM 1564 N N . LEU A 1 210 ? -3.28023 35.08268 14.13070 1.000 5.40565 222 LEU A N 1
ATOM 1565 C CA . LEU A 1 210 ? -3.92571 35.52108 12.88810 1.000 5.44673 222 LEU A CA 1
ATOM 1566 C C . LEU A 1 210 ? -5.20639 36.31163 13.14452 1.000 6.17884 222 LEU A C 1
ATOM 1567 O O . LEU A 1 210 ? -5.48131 37.29764 12.45063 1.000 6.19890 222 LEU A O 1
ATOM 1572 N N . SER A 1 211 ? -6.02679 35.87727 14.10918 1.000 5.51422 223 SER A N 1
ATOM 1573 C CA . SER A 1 211 ? -7.35985 36.45984 14.26861 1.000 5.60115 223 SER A CA 1
ATOM 1574 C C . SER A 1 211 ? -7.33950 37.66289 15.21059 1.000 5.66127 223 SER A C 1
ATOM 1575 O O . SER A 1 211 ? -6.84571 37.54963 16.33640 1.000 6.01785 223 SER A O 1
ATOM 1578 N N . PRO A 1 212 ? -7.89196 38.81059 14.80510 1.000 5.74629 224 PRO A N 1
ATOM 1579 C CA . PRO A 1 212 ? -8.05595 39.92718 15.75567 1.000 7.12572 224 PRO A CA 1
ATOM 1580 C C . PRO A 1 212 ? -8.98294 39.61988 16.91782 1.000 6.30389 224 PRO A C 1
ATOM 1581 O O . PRO A 1 212 ? -9.00317 40.39634 17.88186 1.000 7.27099 224 PRO A O 1
ATOM 1585 N N . VAL A 1 213 ? -9.74594 38.52339 16.87255 1.000 6.58597 225 VAL A N 1
ATOM 1586 C CA . VAL A 1 213 ? -10.58026 38.18587 18.01735 1.000 5.95212 225 VAL A CA 1
ATOM 1587 C C . VAL A 1 213 ? -9.70959 37.83476 19.21051 1.000 6.49462 225 VAL A C 1
ATOM 1588 O O . VAL A 1 213 ? -10.01033 38.20806 20.34866 1.000 7.00765 225 VAL A O 1
ATOM 1592 N N . SER A 1 214 ? -8.62176 37.10060 18.96484 1.000 5.79557 226 SER A N 1
ATOM 1593 C CA . SER A 1 214 ? -7.68895 36.63317 19.97904 1.000 5.76683 226 SER A CA 1
ATOM 1594 C C . SER A 1 214 ? -6.44108 37.49004 20.10792 1.000 5.75744 226 SER A C 1
ATOM 1595 O O . SER A 1 214 ? -5.81844 37.50004 21.17530 1.000 7.17439 226 SER A O 1
ATOM 1598 N N . ASN A 1 215 ? -6.03197 38.16639 19.03403 1.000 5.72405 227 ASN A N 1
ATOM 1599 C CA . ASN A 1 215 ? -4.78367 38.91908 19.00775 1.000 5.72179 227 ASN A CA 1
ATOM 1600 C C . ASN A 1 215 ? -5.12737 40.38970 19.15391 1.000 5.81438 227 ASN A C 1
ATOM 1601 O O . ASN A 1 215 ? -5.60965 41.01478 18.20909 1.000 7.94624 227 ASN A O 1
ATOM 1606 N N . ARG A 1 216 ? -4.88683 40.92568 20.34799 1.000 5.89579 228 ARG A N 1
ATOM 1607 C CA . ARG A 1 216 ? -5.06983 42.34508 20.62222 1.000 5.99398 228 ARG A CA 1
ATOM 1608 C C . ARG A 1 216 ? -3.73663 43.07153 20.80055 1.000 7.93382 228 ARG A C 1
ATOM 1609 O O . ARG A 1 216 ? -3.70889 44.18029 21.34182 1.000 7.22067 228 ARG A O 1
ATOM 1617 N N . ARG A 1 217 ? -2.63491 42.47267 20.35868 1.000 6.44192 229 ARG A N 1
ATOM 1618 C CA . ARG A 1 217 ? -1.31318 43.07200 20.53030 1.000 6.10005 229 ARG A CA 1
ATOM 1619 C C . ARG A 1 217 ? -1.15861 44.35372 19.71864 1.000 6.67094 229 ARG A C 1
ATOM 1620 O O . ARG A 1 217 ? -1.74312 44.52023 18.64415 1.000 6.95943 229 ARG A O 1
ATOM 1628 N N . THR A 1 218 ? -0.33103 45.26199 20.23992 1.000 8.36121 230 THR A N 1
ATOM 1629 C CA . THR A 1 218 ? 0.00126 46.49857 19.54194 1.000 7.58482 230 THR A CA 1
ATOM 1630 C C . THR A 1 218 ? 1.49773 46.62537 19.29934 1.000 9.81859 230 THR A C 1
ATOM 1631 O O . THR A 1 218 ? 1.97965 47.72616 18.99263 1.000 12.93206 230 THR A O 1
ATOM 1635 N N . ASP A 1 219 ? 2.24007 45.52323 19.42546 1.000 7.34551 231 ASP A N 1
ATOM 1636 C CA . ASP A 1 219 ? 3.60094 45.45249 18.92210 1.000 6.18628 231 ASP A CA 1
ATOM 1637 C C . ASP A 1 219 ? 3.57130 44.94981 17.47548 1.000 7.51784 231 ASP A C 1
ATOM 1638 O O . ASP A 1 219 ? 2.51764 44.93340 16.82502 1.000 7.56576 231 ASP A O 1
ATOM 1643 N N . LYS A 1 220 ? 4.73458 44.57260 16.94335 1.000 7.74773 232 LYS A N 1
ATOM 1644 C CA . LYS A 1 220 ? 4.80669 44.19497 15.53362 1.000 7.56146 232 LYS A CA 1
ATOM 1645 C C . LYS A 1 220 ? 4.12185 42.86920 15.22869 1.000 7.66643 232 LYS A C 1
ATOM 1646 O O . LYS A 1 220 ? 4.10122 42.46799 14.05820 1.000 7.32256 232 LYS A O 1
ATOM 1652 N N . TYR A 1 221 ? 3.56155 42.18498 16.22934 1.000 6.53632 233 TYR A N 1
ATOM 1653 C CA . TYR A 1 221 ? 2.88315 40.91717 16.00573 1.000 6.82660 233 TYR A CA 1
ATOM 1654 C C . TYR A 1 221 ? 1.37090 41.03495 16.12722 1.000 5.89992 233 TYR A C 1
ATOM 1655 O O . TYR A 1 221 ? 0.69113 40.00916 16.17365 1.000 6.98742 233 TYR A O 1
ATOM 1664 N N . GLY A 1 222 ? 0.82080 42.24779 16.19849 1.000 6.13572 234 GLY A N 1
ATOM 1665 C CA . GLY A 1 222 ? -0.62338 42.39693 16.13156 1.000 6.06804 234 GLY A CA 1
ATOM 1666 C C . GLY A 1 222 ? -1.01213 43.76332 15.60466 1.000 5.87922 234 GLY A C 1
ATOM 1667 O O . GLY A 1 222 ? -0.16907 44.64091 15.41887 1.000 8.11729 234 GLY A O 1
ATOM 1668 N N . GLY A 1 223 ? -2.30914 43.92810 15.34741 1.000 5.86610 235 GLY A N 1
ATOM 1669 C CA . GLY A 1 223 ? -2.85395 45.24806 15.05662 1.000 6.49107 235 GLY A CA 1
ATOM 1670 C C . GLY A 1 223 ? -2.94519 45.61493 13.59187 1.000 11.37351 235 GLY A C 1
ATOM 1671 O O . GLY A 1 223 ? -3.38387 46.72792 13.27775 1.000 13.35249 235 GLY A O 1
ATOM 1672 N N . SER A 1 224 ? -2.51624 44.73526 12.69347 1.000 8.49138 236 SER A N 1
ATOM 1673 C CA . SER A 1 224 ? -2.63779 44.91751 11.25409 1.000 6.03967 236 SER A CA 1
ATOM 1674 C C . SER A 1 224 ? -2.51092 43.54402 10.62933 1.000 7.13410 236 SER A C 1
ATOM 1675 O O . SER A 1 224 ? -2.03177 42.60957 11.27296 1.000 7.35835 236 SER A O 1
ATOM 1678 N N . PHE A 1 225 ? -2.93079 43.42898 9.36603 1.000 5.94745 237 PHE A N 1
ATOM 1679 C CA . PHE A 1 225 ? -2.77242 42.14929 8.68425 1.000 5.90781 237 PHE A CA 1
ATOM 1680 C C . PHE A 1 225 ? -1.30634 41.74523 8.62911 1.000 6.52516 237 PHE A C 1
ATOM 1681 O O . PHE A 1 225 ? -0.95627 40.60414 8.95422 1.000 5.80725 237 PHE A O 1
ATOM 1689 N N . GLU A 1 226 ? -0.42795 42.66534 8.22179 1.000 6.84726 238 GLU A N 1
ATOM 1690 C CA . GLU A 1 226 ? 0.98773 42.31911 8.10037 1.000 5.97613 238 GLU A CA 1
ATOM 1691 C C . GLU A 1 226 ? 1.55149 41.88285 9.44320 1.000 6.33264 238 GLU A C 1
ATOM 1692 O O . GLU A 1 226 ? 2.36729 40.95538 9.51191 1.000 7.73628 238 GLU A O 1
ATOM 1698 N N . ASN A 1 227 ? 1.07882 42.49855 10.52870 1.000 5.87739 239 ASN A N 1
ATOM 1699 C CA . ASN A 1 227 ? 1.57844 42.14297 11.84383 1.000 5.83466 239 ASN A CA 1
ATOM 1700 C C . ASN A 1 227 ? 0.99835 40.82303 12.30972 1.000 6.40842 239 ASN A C 1
ATOM 1701 O O . ASN A 1 227 ? 1.69296 40.04151 12.96284 1.000 6.53252 239 ASN A O 1
ATOM 1706 N N . ARG A 1 228 ? -0.27300 40.56846 11.98793 1.000 5.70491 240 ARG A N 1
ATOM 1707 C CA . ARG A 1 228 ? -0.92004 39.35280 12.47385 1.000 5.62478 240 ARG A CA 1
ATOM 1708 C C . ARG A 1 228 ? -0.39268 38.11924 11.76938 1.000 5.79004 240 ARG A C 1
ATOM 1709 O O . ARG A 1 228 ? -0.28686 37.05584 12.38500 1.000 5.51756 240 ARG A O 1
ATOM 1717 N N . VAL A 1 229 ? -0.06556 38.22079 10.48327 1.000 5.62877 241 VAL A N 1
ATOM 1718 C CA . VAL A 1 229 ? 0.48507 37.05037 9.80567 1.000 5.60643 241 VAL A CA 1
ATOM 1719 C C . VAL A 1 229 ? 1.97017 36.87639 10.07239 1.000 5.67951 241 VAL A C 1
ATOM 1720 O O . VAL A 1 229 ? 2.52607 35.81387 9.75000 1.000 5.82886 241 VAL A O 1
ATOM 1724 N N . ARG A 1 230 ? 2.60903 37.86418 10.69953 1.000 6.08518 242 ARG A N 1
ATOM 1725 C CA . ARG A 1 230 ? 4.06351 37.91044 10.77637 1.000 5.79446 242 ARG A CA 1
ATOM 1726 C C . ARG A 1 230 ? 4.64415 36.64189 11.39315 1.000 6.39410 242 ARG A C 1
ATOM 1727 O O . ARG A 1 230 ? 5.60001 36.07843 10.85786 1.000 6.45375 242 ARG A O 1
ATOM 1735 N N . ILE A 1 231 ? 4.10370 36.18996 12.52892 1.000 5.62204 243 ILE A N 1
ATOM 1736 C CA . ILE A 1 231 ? 4.72902 35.05839 13.21557 1.000 5.59616 243 ILE A CA 1
ATOM 1737 C C . ILE A 1 231 ? 4.63336 33.79379 12.37047 1.000 7.40942 243 ILE A C 1
ATOM 1738 O O . ILE A 1 231 ? 5.56458 32.99018 12.35379 1.000 6.63626 243 ILE A O 1
ATOM 1743 N N . LEU A 1 232 ? 3.52983 33.61112 11.63913 1.000 5.49063 244 LEU A N 1
ATOM 1744 C CA . LEU A 1 232 ? 3.40462 32.43701 10.78449 1.000 5.45673 244 LEU A CA 1
ATOM 1745 C C . LEU A 1 232 ? 4.36611 32.51207 9.60348 1.000 6.31359 244 LEU A C 1
ATOM 1746 O O . LEU A 1 232 ? 5.00513 31.51350 9.25532 1.000 7.06174 244 LEU A O 1
ATOM 1751 N N . LEU A 1 233 ? 4.48916 33.68166 8.97280 1.000 6.95531 245 LEU A N 1
ATOM 1752 C CA . LEU A 1 233 ? 5.44838 33.81479 7.88242 1.000 5.78809 245 LEU A CA 1
ATOM 1753 C C . LEU A 1 233 ? 6.86588 33.53657 8.36354 1.000 7.70084 245 LEU A C 1
ATOM 1754 O O . LEU A 1 233 ? 7.63330 32.81761 7.70077 1.000 7.72066 245 LEU A O 1
ATOM 1759 N N . GLU A 1 234 ? 7.21991 34.08722 9.52631 1.000 7.11171 246 GLU A N 1
ATOM 1760 C CA . GLU A 1 234 ? 8.55618 33.88804 10.07413 1.000 6.03969 246 GLU A CA 1
ATOM 1761 C C . GLU A 1 234 ? 8.80170 32.42325 10.42495 1.000 7.02187 246 GLU A C 1
ATOM 1762 O O . GLU A 1 234 ? 9.89178 31.90162 10.17730 1.000 9.29711 246 GLU A O 1
ATOM 1768 N N . ILE A 1 235 ? 7.80212 31.74251 10.99794 1.000 5.85523 247 ILE A N 1
ATOM 1769 C CA . ILE A 1 235 ? 7.96571 30.32360 11.30441 1.000 5.71637 247 ILE A CA 1
ATOM 1770 C C . ILE A 1 235 ? 8.15769 29.52545 10.02660 1.000 6.27174 247 ILE A C 1
ATOM 1771 O O . ILE A 1 235 ? 8.99171 28.61285 9.97223 1.000 7.21010 247 ILE A O 1
ATOM 1776 N N . CYS A 1 236 ? 7.38814 29.83931 8.98019 1.000 6.43008 248 CYS A N 1
ATOM 1777 C CA . CYS A 1 236 ? 7.56233 29.12177 7.72395 1.000 9.12382 248 CYS A CA 1
ATOM 1778 C C . CYS A 1 236 ? 8.96598 29.32184 7.17202 1.000 8.23639 248 CYS A C 1
ATOM 1779 O O . CYS A 1 236 ? 9.59749 28.36450 6.70519 1.000 7.43025 248 CYS A O 1
ATOM 1782 N N . GLU A 1 237 ? 9.47782 30.55857 7.23070 1.000 8.07728 249 GLU A N 1
ATOM 1783 C CA . GLU A 1 237 ? 10.85950 30.80646 6.81267 1.000 9.08996 249 GLU A CA 1
ATOM 1784 C C . GLU A 1 237 ? 11.85715 30.01137 7.65182 1.000 10.98190 249 GLU A C 1
ATOM 1785 O O . GLU A 1 237 ? 12.79981 29.41430 7.11894 1.000 12.15979 249 GLU A O 1
ATOM 1791 N N . GLU A 1 238 ? 11.68470 30.02048 8.97338 1.000 7.11737 250 GLU A N 1
ATOM 1792 C CA . GLU A 1 238 ? 12.62032 29.33673 9.85963 1.000 8.18617 250 GLU A CA 1
ATOM 1793 C C . GLU A 1 238 ? 12.60621 27.83786 9.61482 1.000 9.89474 250 GLU A C 1
ATOM 1794 O O . GLU A 1 238 ? 13.65379 27.18077 9.64072 1.000 9.70346 250 GLU A O 1
ATOM 1800 N N . VAL A 1 239 ? 11.42080 27.27781 9.38782 1.000 6.52809 251 VAL A N 1
ATOM 1801 C CA . VAL A 1 239 ? 11.29807 25.84441 9.13510 1.000 5.95251 251 VAL A CA 1
ATOM 1802 C C . VAL A 1 239 ? 11.91212 25.49046 7.78291 1.000 8.37555 251 VAL A C 1
ATOM 1803 O O . VAL A 1 239 ? 12.68181 24.52832 7.67115 1.000 8.08390 251 VAL A O 1
ATOM 1807 N N . ARG A 1 240 ? 11.58879 26.26656 6.73729 1.000 7.69273 252 ARG A N 1
ATOM 1808 C CA . ARG A 1 240 ? 12.17118 26.02115 5.41649 1.000 7.25466 252 ARG A CA 1
ATOM 1809 C C . ARG A 1 240 ? 13.68991 26.09448 5.45214 1.000 10.56296 252 ARG A C 1
ATOM 1810 O O . ARG A 1 240 ? 14.36767 25.39551 4.68633 1.000 13.13370 252 ARG A O 1
ATOM 1818 N N . ALA A 1 241 ? 14.24315 26.92548 6.33422 1.000 8.98718 253 ALA A N 1
ATOM 1819 C CA . ALA A 1 241 ? 15.68940 27.05842 6.42481 1.000 9.74460 253 ALA A CA 1
ATOM 1820 C C . ALA A 1 241 ? 16.37638 25.83415 7.01650 1.000 9.68888 253 ALA A C 1
ATOM 1821 O O . ALA A 1 241 ? 17.58969 25.69392 6.83720 1.000 13.23508 253 ALA A O 1
ATOM 1823 N N . VAL A 1 242 ? 15.65708 24.94721 7.70396 1.000 7.73895 254 VAL A N 1
ATOM 1824 C CA . VAL A 1 242 ? 16.29677 23.83556 8.40138 1.000 8.33222 254 VAL A CA 1
ATOM 1825 C C . VAL A 1 242 ? 15.86252 22.47079 7.90267 1.000 9.43050 254 VAL A C 1
ATOM 1826 O O . VAL A 1 242 ? 16.43497 21.46530 8.35160 1.000 13.11392 254 VAL A O 1
ATOM 1830 N N . ILE A 1 243 ? 14.87961 22.38305 7.00959 1.000 6.59384 255 ILE A N 1
ATOM 1831 C CA . ILE A 1 243 ? 14.47061 21.07990 6.48311 1.000 7.48331 255 ILE A CA 1
ATOM 1832 C C . ILE A 1 243 ? 14.99561 20.90513 5.06159 1.000 8.20112 255 ILE A C 1
ATOM 1833 O O . ILE A 1 243 ? 15.36362 21.89230 4.40978 1.000 8.27201 255 ILE A O 1
ATOM 1838 N N . PRO A 1 244 ? 15.06824 19.67994 4.54578 1.000 7.39907 256 PRO A N 1
ATOM 1839 C CA . PRO A 1 244 ? 15.56008 19.49870 3.17697 1.000 7.08008 256 PRO A CA 1
ATOM 1840 C C . PRO A 1 244 ? 14.72618 20.27987 2.17256 1.000 7.78149 256 PRO A C 1
ATOM 1841 O O . PRO A 1 244 ? 13.49985 20.37089 2.28664 1.000 8.80517 256 PRO A O 1
ATOM 1845 N N . THR A 1 245 ? 15.41410 20.84195 1.17950 1.000 8.60450 257 THR A N 1
ATOM 1846 C CA . THR A 1 245 ? 14.71767 21.49613 0.08517 1.000 10.56520 257 THR A CA 1
ATOM 1847 C C . THR A 1 245 ? 13.81801 20.52178 -0.65793 1.000 9.79214 257 THR A C 1
ATOM 1848 O O . THR A 1 245 ? 12.82971 20.94632 -1.26477 1.000 11.76951 257 THR A O 1
ATOM 1852 N N . ALA A 1 246 ? 14.10908 19.22007 -0.58467 1.000 7.60996 258 ALA A N 1
ATOM 1853 C CA . ALA A 1 246 ? 13.27284 18.20877 -1.21931 1.000 8.45188 258 ALA A CA 1
ATOM 1854 C C . ALA A 1 246 ? 11.99200 17.89809 -0.44567 1.000 7.51437 258 ALA A C 1
ATOM 1855 O O . ALA A 1 246 ? 11.08750 17.26510 -1.00047 1.000 8.13998 258 ALA A O 1
ATOM 1857 N N . MET A 1 247 ? 11.89450 18.31261 0.81530 1.000 7.56156 259 MET A N 1
ATOM 1858 C CA . MET A 1 247 ? 10.76076 17.95728 1.65990 1.000 8.11042 259 MET A CA 1
ATOM 1859 C C . MET A 1 247 ? 9.54061 18.82311 1.38973 1.000 7.30404 259 MET A C 1
ATOM 1860 O O . MET A 1 247 ? 9.63843 20.04431 1.47745 1.000 7.48050 259 MET A O 1
ATOM 1865 N N . PRO A 1 248 ? 8.37225 18.21918 1.14813 1.000 6.04324 260 PRO A N 1
ATOM 1866 C CA . PRO A 1 248 ? 7.12103 18.98552 1.11553 1.000 6.52637 260 PRO A CA 1
ATOM 1867 C C . PRO A 1 248 ? 6.81443 19.63861 2.45533 1.000 5.80133 260 PRO A C 1
ATOM 1868 O O . PRO A 1 248 ? 6.94645 19.02182 3.51978 1.000 6.01838 260 PRO A O 1
ATOM 1872 N N . LEU A 1 249 ? 6.40056 20.91087 2.38237 1.000 5.81391 261 LEU A N 1
ATOM 1873 C CA . LEU A 1 249 ? 5.92923 21.68016 3.53334 1.000 5.68355 261 LEU A CA 1
ATOM 1874 C C . LEU A 1 249 ? 4.46664 22.04831 3.31530 1.000 5.62615 261 LEU A C 1
ATOM 1875 O O . LEU A 1 249 ? 4.12764 22.72754 2.34124 1.000 5.73160 261 LEU A O 1
ATOM 1880 N N . LEU A 1 250 ? 3.60877 21.59454 4.21670 1.000 5.48148 262 LEU A N 1
ATOM 1881 C CA . LEU A 1 250 ? 2.18043 21.85094 4.18926 1.000 5.43352 262 LEU A CA 1
ATOM 1882 C C . LEU A 1 250 ? 1.83852 22.82771 5.29901 1.000 5.35401 262 LEU A C 1
ATOM 1883 O O . LEU A 1 250 ? 2.54229 22.89368 6.30496 1.000 5.30153 262 LEU A O 1
ATOM 1888 N N . VAL A 1 251 ? 0.76211 23.59198 5.11801 1.000 5.36498 263 VAL A N 1
ATOM 1889 C CA . VAL A 1 251 ? 0.19166 24.39297 6.20436 1.000 5.29312 263 VAL A CA 1
ATOM 1890 C C . VAL A 1 251 ? -1.30466 24.14781 6.23991 1.000 5.26811 263 VAL A C 1
ATOM 1891 O O . VAL A 1 251 ? -1.96312 24.21694 5.19990 1.000 5.35405 263 VAL A O 1
ATOM 1895 N N . ARG A 1 252 ? -1.84825 23.85279 7.42357 1.000 5.17570 264 ARG A N 1
ATOM 1896 C CA . ARG A 1 252 ? -3.29937 23.80029 7.56686 1.000 5.17738 264 ARG A CA 1
ATOM 1897 C C . ARG A 1 252 ? -3.76973 25.13216 8.12140 1.000 5.19583 264 ARG A C 1
ATOM 1898 O O . ARG A 1 252 ? -3.22491 25.60195 9.12102 1.000 5.14911 264 ARG A O 1
ATOM 1906 N N . ILE A 1 253 ? -4.79033 25.71562 7.49289 1.000 5.27913 265 ILE A N 1
ATOM 1907 C CA . ILE A 1 253 ? -5.34724 26.98172 7.96042 1.000 5.31233 265 ILE A CA 1
ATOM 1908 C C . ILE A 1 253 ? -6.80440 26.78191 8.34751 1.000 5.34157 265 ILE A C 1
ATOM 1909 O O . ILE A 1 253 ? -7.47142 25.85084 7.90950 1.000 5.73087 265 ILE A O 1
ATOM 1914 N N . SER A 1 254 ? -7.29977 27.69934 9.16545 1.000 5.35597 266 SER A N 1
ATOM 1915 C CA . SER A 1 254 ? -8.73238 27.93672 9.26697 1.000 5.44308 266 SER A CA 1
ATOM 1916 C C . SER A 1 254 ? -9.07677 29.03624 8.27151 1.000 5.56116 266 SER A C 1
ATOM 1917 O O . SER A 1 254 ? -8.56388 30.15479 8.38487 1.000 6.47172 266 SER A O 1
ATOM 1920 N N . ALA A 1 255 ? -9.93970 28.72442 7.30621 1.000 5.67211 267 ALA A N 1
ATOM 1921 C CA . ALA A 1 255 ? -10.24025 29.68926 6.25518 1.000 6.09926 267 ALA A CA 1
ATOM 1922 C C . ALA A 1 255 ? -10.91283 30.92345 6.81295 1.000 7.69463 267 ALA A C 1
ATOM 1923 O O . ALA A 1 255 ? -10.75374 32.01278 6.25842 1.000 6.86679 267 ALA A O 1
ATOM 1925 N N . THR A 1 256 ? -11.67572 30.77052 7.89435 1.000 5.86102 268 THR A N 1
ATOM 1926 C CA . THR A 1 256 ? -12.47655 31.86053 8.42559 1.000 6.37661 268 THR A CA 1
ATOM 1927 C C . THR A 1 256 ? -12.84066 31.55058 9.86948 1.000 5.90101 268 THR A C 1
ATOM 1928 O O . THR A 1 256 ? -12.85557 30.38413 10.29138 1.000 6.23326 268 THR A O 1
ATOM 1932 N N . ASP A 1 257 ? -13.12229 32.61934 10.62117 1.000 5.94489 269 ASP A N 1
ATOM 1933 C CA . ASP A 1 257 ? -13.76176 32.50881 11.92623 1.000 6.49745 269 ASP A CA 1
ATOM 1934 C C . ASP A 1 257 ? -15.27256 32.35835 11.81839 1.000 7.73456 269 ASP A C 1
ATOM 1935 O O . ASP A 1 257 ? -15.93073 32.17719 12.85003 1.000 8.60441 269 ASP A O 1
ATOM 1940 N N . TRP A 1 258 ? -15.83151 32.47023 10.61462 1.000 6.25574 270 TRP A N 1
ATOM 1941 C CA . TRP A 1 258 ? -17.24545 32.33463 10.26838 1.000 7.18095 270 TRP A CA 1
ATOM 1942 C C . TRP A 1 258 ? -18.05779 33.57027 10.63904 1.000 9.34450 270 TRP A C 1
ATOM 1943 O O . TRP A 1 258 ? -19.20093 33.70755 10.16484 1.000 11.55919 270 TRP A O 1
ATOM 1954 N N . PHE A 1 259 ? -17.50829 34.49713 11.43116 1.000 7.71806 271 PHE A N 1
ATOM 1955 C CA . PHE A 1 259 ? -18.26669 35.67354 11.84500 1.000 8.70481 271 PHE A CA 1
ATOM 1956 C C . PHE A 1 259 ? -18.66100 36.53504 10.65485 1.000 10.96400 271 PHE A C 1
ATOM 1957 O O . PHE A 1 259 ? -19.70280 37.20292 10.69171 1.000 11.26539 271 PHE A O 1
ATOM 1965 N N . GLU A 1 260 ? -17.85616 36.51543 9.58785 1.000 8.62893 272 GLU A N 1
ATOM 1966 C CA . GLU A 1 260 ? -18.09592 37.33861 8.40512 1.000 9.23315 272 GLU A CA 1
ATOM 1967 C C . GLU A 1 260 ? -19.38955 36.98953 7.66847 1.000 10.28562 272 GLU A C 1
ATOM 1968 O O . GLU A 1 260 ? -19.82459 37.77669 6.81729 1.000 12.63569 272 GLU A O 1
ATOM 1974 N N . PHE A 1 261 ? -20.00158 35.83573 7.95746 1.000 11.07344 273 PHE A N 1
ATOM 1975 C CA . PHE A 1 261 ? -21.18793 35.37183 7.24505 1.000 10.24352 273 PHE A CA 1
ATOM 1976 C C . PHE A 1 261 ? -22.47757 35.64815 7.99695 1.000 15.42680 273 PHE A C 1
ATOM 1977 O O . PHE A 1 261 ? -23.54424 35.22044 7.54849 1.000 22.86073 273 PHE A O 1
ATOM 1985 N N . ASP A 1 262 ? -22.41323 36.36562 9.11348 1.000 13.31219 274 ASP A N 1
ATOM 1986 C CA . ASP A 1 262 ? -23.58993 36.62978 9.93237 1.000 12.50833 274 ASP A CA 1
ATOM 1987 C C . ASP A 1 262 ? -23.55500 38.08979 10.35517 1.000 13.39347 274 ASP A C 1
ATOM 1988 O O . ASP A 1 262 ? -22.53625 38.55599 10.87034 1.000 15.99616 274 ASP A O 1
ATOM 1993 N N . ASP A 1 263 ? -24.65670 38.81440 10.13227 1.000 15.23483 275 ASP A N 1
ATOM 1994 C CA . ASP A 1 263 ? -24.65381 40.24716 10.42010 1.000 14.25983 275 ASP A CA 1
ATOM 1995 C C . ASP A 1 263 ? -24.45206 40.52899 11.90862 1.000 13.59058 275 ASP A C 1
ATOM 1996 O O . ASP A 1 263 ? -23.69352 41.43572 12.27451 1.000 19.01606 275 ASP A O 1
ATOM 2001 N N . ASN A 1 264 ? -25.11507 39.76340 12.78116 1.000 16.30787 276 ASN A N 1
ATOM 2002 C CA . ASN A 1 264 ? -24.95592 39.99592 14.21753 1.000 17.69565 276 ASN A CA 1
ATOM 2003 C C . ASN A 1 264 ? -23.54195 39.67033 14.67851 1.000 15.26676 276 ASN A C 1
ATOM 2004 O O . ASN A 1 264 ? -22.94556 40.42850 15.45367 1.000 14.62395 276 ASN A O 1
ATOM 2009 N N . LEU A 1 265 ? -22.97942 38.55504 14.20915 1.000 14.06578 277 LEU A N 1
ATOM 2010 C CA . LEU A 1 265 ? -21.62579 38.20975 14.63394 1.000 12.76168 277 LEU A CA 1
ATOM 2011 C C . LEU A 1 265 ? -20.59801 39.16342 14.04356 1.000 11.78751 277 LEU A C 1
ATOM 2012 O O . LEU A 1 265 ? -19.55350 39.40233 14.65746 1.000 12.72850 277 LEU A O 1
ATOM 2017 N N . THR A 1 266 ? -20.87509 39.71973 12.86162 1.000 10.72587 278 THR A N 1
ATOM 2018 C CA . THR A 1 266 ? -20.00447 40.75121 12.31373 1.000 12.41662 278 THR A CA 1
ATOM 2019 C C . THR A 1 266 ? -20.06773 42.01235 13.16199 1.000 11.73833 278 THR A C 1
ATOM 2020 O O . THR A 1 266 ? -19.04862 42.68160 13.36623 1.000 14.52847 278 THR A O 1
ATOM 2024 N N . LYS A 1 267 ? -21.24910 42.34040 13.68543 1.000 11.64832 279 LYS A N 1
ATOM 2025 C CA . LYS A 1 267 ? -21.32858 43.47278 14.60036 1.000 15.80748 279 LYS A CA 1
ATOM 2026 C C . LYS A 1 267 ? -20.57312 43.18951 15.89081 1.000 12.73362 279 LYS A C 1
ATOM 2027 O O . LYS A 1 267 ? -19.89257 44.07302 16.42422 1.000 15.86198 279 LYS A O 1
ATOM 2033 N N . GLU A 1 268 ? -20.66306 41.95758 16.39732 1.000 10.72658 280 GLU A N 1
ATOM 2034 C CA . GLU A 1 268 ? -20.02050 41.64507 17.66887 1.000 12.60143 280 GLU A CA 1
ATOM 2035 C C . GLU A 1 268 ? -18.50900 41.49527 17.52908 1.000 12.68403 280 GLU A C 1
ATOM 2036 O O . GLU A 1 268 ? -17.76478 41.79291 18.47348 1.000 10.86477 280 GLU A O 1
ATOM 2042 N N . PHE A 1 269 ? -18.03918 41.04032 16.37168 1.000 10.44769 281 PHE A N 1
ATOM 2043 C CA . PHE A 1 269 ? -16.61851 40.83122 16.10775 1.000 10.17584 281 PHE A CA 1
ATOM 2044 C C . PHE A 1 269 ? -16.29833 41.53400 14.80248 1.000 10.76168 281 PHE A C 1
ATOM 2045 O O . PHE A 1 269 ? -16.16841 40.88888 13.75118 1.000 12.11887 281 PHE A O 1
ATOM 2053 N N . PRO A 1 270 ? -16.16481 42.86216 14.83279 1.000 9.30797 282 PRO A N 1
ATOM 2054 C CA . PRO A 1 270 ? -16.06238 43.62089 13.57138 1.000 12.42021 282 PRO A CA 1
ATOM 2055 C C . PRO A 1 270 ? -14.79667 43.34646 12.80038 1.000 14.31972 282 PRO A C 1
ATOM 2056 O O . PRO A 1 270 ? -14.74436 43.66281 11.60654 1.000 14.71777 282 PRO A O 1
ATOM 2060 N N . GLU A 1 271 ? -13.77473 42.78626 13.43823 1.000 10.51757 283 GLU A N 1
ATOM 2061 C CA . GLU A 1 271 ? -12.57809 42.33662 12.74642 1.000 11.45289 283 GLU A CA 1
ATOM 2062 C C . GLU A 1 271 ? -12.33819 40.89270 13.15100 1.000 8.73869 283 GLU A C 1
ATOM 2063 O O . GLU A 1 271 ? -12.30456 40.57244 14.34402 1.000 11.87052 283 GLU A O 1
ATOM 2069 N N . SER A 1 272 ? -12.23656 40.01712 12.16256 1.000 8.43478 284 SER A N 1
ATOM 2070 C CA . SER A 1 272 ? -12.01521 38.60628 12.43855 1.000 6.16175 284 SER A CA 1
ATOM 2071 C C . SER A 1 272 ? -11.18082 38.04486 11.30507 1.000 6.49257 284 SER A C 1
ATOM 2072 O O . SER A 1 272 ? -10.82852 38.75859 10.36262 1.000 9.36194 284 SER A O 1
ATOM 2075 N N . TRP A 1 273 ? -10.86083 36.75204 11.39412 1.000 6.00220 285 TRP A N 1
ATOM 2076 C CA . TRP A 1 273 ? -10.14234 36.08243 10.32038 1.000 6.10668 285 TRP A CA 1
ATOM 2077 C C . TRP A 1 273 ? -11.15046 35.65894 9.26117 1.000 6.28133 285 TRP A C 1
ATOM 2078 O O . TRP A 1 273 ? -12.22137 35.14290 9.59089 1.000 6.17058 285 TRP A O 1
ATOM 2089 N N . THR A 1 274 ? -10.83040 35.91175 7.99094 1.000 6.82323 286 THR A N 1
ATOM 2090 C CA . THR A 1 274 ? -11.80068 35.78507 6.91016 1.000 6.75228 286 THR A CA 1
ATOM 2091 C C . THR A 1 274 ? -11.18540 35.06050 5.72468 1.000 6.45617 286 THR A C 1
ATOM 2092 O O . THR A 1 274 ? -9.96144 34.96016 5.59935 1.000 7.30593 286 THR A O 1
ATOM 2096 N N . VAL A 1 275 ? -12.05642 34.61494 4.81439 1.000 6.29949 287 VAL A N 1
ATOM 2097 C CA . VAL A 1 275 ? -11.59188 33.90002 3.62596 1.000 6.33813 287 VAL A CA 1
ATOM 2098 C C . VAL A 1 275 ? -10.69531 34.78690 2.77453 1.000 8.34669 287 VAL A C 1
ATOM 2099 O O . VAL A 1 275 ? -9.69598 34.32004 2.21566 1.000 6.92754 287 VAL A O 1
ATOM 2103 N N . ALA A 1 276 ? -11.04984 36.06848 2.63423 1.000 8.35947 288 ALA A N 1
ATOM 2104 C CA . ALA A 1 276 ? -10.22590 36.96083 1.82049 1.000 7.38065 288 ALA A CA 1
ATOM 2105 C C . ALA A 1 276 ? -8.82049 37.08903 2.39368 1.000 7.71533 288 ALA A C 1
ATOM 2106 O O . ALA A 1 276 ? -7.82396 37.10071 1.64572 1.000 6.95651 288 ALA A O 1
ATOM 2108 N N . GLN A 1 277 ? -8.71400 37.15089 3.72627 1.000 6.25231 289 GLN A N 1
ATOM 2109 C CA . GLN A 1 277 ? -7.39617 37.18084 4.34254 1.000 6.11512 289 GLN A CA 1
ATOM 2110 C C . GLN A 1 277 ? -6.67289 35.85656 4.17029 1.000 6.03148 289 GLN A C 1
ATOM 2111 O O . GLN A 1 277 ? -5.44471 35.84829 4.04256 1.000 6.29166 289 GLN A O 1
ATOM 2117 N N . SER A 1 278 ? -7.40643 34.73626 4.19680 1.000 6.14916 290 SER A N 1
ATOM 2118 C CA . SER A 1 278 ? -6.78089 33.44490 3.93633 1.000 5.94908 290 SER A CA 1
ATOM 2119 C C . SER A 1 278 ? -6.19343 33.38729 2.53675 1.000 6.06577 290 SER A C 1
ATOM 2120 O O . SER A 1 278 ? -5.12851 32.80677 2.34030 1.000 6.02161 290 SER A O 1
ATOM 2123 N N . ILE A 1 279 ? -6.87224 33.97973 1.54657 1.000 6.23785 291 ILE A N 1
ATOM 2124 C CA . ILE A 1 279 ? -6.32501 34.01758 0.18552 1.000 6.59379 291 ILE A CA 1
ATOM 2125 C C . ILE A 1 279 ? -5.02642 34.82562 0.15546 1.000 6.37581 291 ILE A C 1
ATOM 2126 O O . ILE A 1 279 ? -3.99389 34.39224 -0.39626 1.000 6.66885 291 ILE A O 1
ATOM 2131 N N . ARG A 1 280 ? -5.07143 36.02524 0.73752 1.000 6.35761 292 ARG A N 1
ATOM 2132 C CA . ARG A 1 280 ? -3.87467 36.86399 0.78888 1.000 6.76938 292 ARG A CA 1
ATOM 2133 C C . ARG A 1 280 ? -2.71923 36.13311 1.47546 1.000 6.21914 292 ARG A C 1
ATOM 2134 O O . ARG A 1 280 ? -1.56955 36.10428 0.98441 1.000 7.60131 292 ARG A O 1
ATOM 2142 N N . LEU A 1 281 ? -3.01722 35.51257 2.61949 1.000 6.06278 293 LEU A N 1
ATOM 2143 C CA . LEU A 1 281 ? -2.01621 34.74201 3.34302 1.000 5.94146 293 LEU A CA 1
ATOM 2144 C C . LEU A 1 281 ? -1.48303 33.58647 2.50135 1.000 5.97742 293 LEU A C 1
ATOM 2145 O O . LEU A 1 281 ? -0.27708 33.33440 2.49942 1.000 5.97335 293 LEU A O 1
ATOM 2150 N N . ALA A 1 282 ? -2.36861 32.87161 1.80235 1.000 6.02873 294 ALA A N 1
ATOM 2151 C CA . ALA A 1 282 ? -1.95752 31.70235 1.03182 1.000 6.06874 294 ALA A CA 1
ATOM 2152 C C . ALA A 1 282 ? -0.88752 32.07309 0.02563 1.000 7.07517 294 ALA A C 1
ATOM 2153 O O . ALA A 1 282 ? 0.10073 31.34899 -0.13233 1.000 6.21365 294 ALA A O 1
ATOM 2155 N N . LEU A 1 283 ? -1.04827 33.22049 -0.63734 1.000 7.06672 295 LEU A N 1
ATOM 2156 C CA . LEU A 1 283 ? -0.01833 33.62559 -1.59562 1.000 6.57726 295 LEU A CA 1
ATOM 2157 C C . LEU A 1 283 ? 1.29623 33.98801 -0.89753 1.000 6.86458 295 LEU A C 1
ATOM 2158 O O . LEU A 1 283 ? 2.38671 33.71129 -1.43226 1.000 7.48017 295 LEU A O 1
ATOM 2163 N N . LEU A 1 284 ? 1.22458 34.60330 0.29697 1.000 6.39345 296 LEU A N 1
ATOM 2164 C CA . LEU A 1 284 ? 2.46828 34.87252 1.04739 1.000 6.38289 296 LEU A CA 1
ATOM 2165 C C . LEU A 1 284 ? 3.17028 33.57653 1.48874 1.000 6.99616 296 LEU A C 1
ATOM 2166 O O . LEU A 1 284 ? 4.41884 33.45980 1.46277 1.000 8.11185 296 LEU A O 1
ATOM 2171 N N . LEU A 1 285 ? 2.37653 32.57619 1.87209 1.000 6.07253 297 LEU A N 1
ATOM 2172 C CA . LEU A 1 285 ? 2.92894 31.28139 2.23236 1.000 6.90515 297 LEU A CA 1
ATOM 2173 C C . LEU A 1 285 ? 3.59430 30.62681 1.02964 1.000 6.14048 297 LEU A C 1
ATOM 2174 O O . LEU A 1 285 ? 4.69671 30.08253 1.14483 1.000 6.16120 297 LEU A O 1
ATOM 2179 N N . ALA A 1 286 ? 2.94202 30.68448 -0.13376 1.000 7.02757 298 ALA A N 1
ATOM 2180 C CA . ALA A 1 286 ? 3.54823 30.14011 -1.34822 1.000 7.13763 298 ALA A CA 1
ATOM 2181 C C . ALA A 1 286 ? 4.88456 30.81185 -1.63773 1.000 9.50652 298 ALA A C 1
ATOM 2182 O O . ALA A 1 286 ? 5.86375 30.14578 -2.00697 1.000 9.20055 298 ALA A O 1
ATOM 2184 N N . ASP A 1 287 ? 4.94792 32.13327 -1.44733 1.000 6.60488 299 ASP A N 1
ATOM 2185 C CA . ASP A 1 287 ? 6.20222 32.85137 -1.65324 1.000 8.55930 299 ASP A CA 1
ATOM 2186 C C . ASP A 1 287 ? 7.31489 32.34187 -0.75649 1.000 9.76688 299 ASP A C 1
ATOM 2187 O O . ASP A 1 287 ? 8.49604 32.55790 -1.06542 1.000 12.32702 299 ASP A O 1
ATOM 2192 N N . ARG A 1 288 ? 6.96785 31.75341 0.39340 1.000 8.83219 300 ARG A N 1
ATOM 2193 C CA . ARG A 1 288 ? 7.97983 31.30261 1.34461 1.000 7.61352 300 ARG A CA 1
ATOM 2194 C C . ARG A 1 288 ? 8.22145 29.79218 1.31876 1.000 8.98808 300 ARG A C 1
ATOM 2195 O O . ARG A 1 288 ? 8.81634 29.24941 2.26327 1.000 9.99690 300 ARG A O 1
ATOM 2203 N N . GLY A 1 289 ? 7.78113 29.09772 0.26955 1.000 6.44905 301 GLY A N 1
ATOM 2204 C CA . GLY A 1 289 ? 8.11421 27.69277 0.12683 1.000 8.65115 301 GLY A CA 1
ATOM 2205 C C . GLY A 1 289 ? 7.13322 26.74154 0.75992 1.000 6.81134 301 GLY A C 1
ATOM 2206 O O . GLY A 1 289 ? 7.46787 25.56480 0.95367 1.000 7.26301 301 GLY A O 1
ATOM 2207 N N . VAL A 1 290 ? 5.94184 27.20856 1.10199 1.000 6.85562 302 VAL A N 1
ATOM 2208 C CA . VAL A 1 290 ? 4.85108 26.30578 1.43837 1.000 6.36669 302 VAL A CA 1
ATOM 2209 C C . VAL A 1 290 ? 4.29186 25.72566 0.14681 1.000 6.10213 302 VAL A C 1
ATOM 2210 O O . VAL A 1 290 ? 3.93248 26.46836 -0.77463 1.000 7.25137 302 VAL A O 1
ATOM 2214 N N . ASP A 1 291 ? 4.25158 24.39230 0.06195 1.000 6.06616 303 ASP A N 1
ATOM 2215 C CA . ASP A 1 291 ? 3.84821 23.71454 -1.16392 1.000 6.19192 303 ASP A CA 1
ATOM 2216 C C . ASP A 1 291 ? 2.34098 23.50744 -1.25815 1.000 6.13683 303 ASP A C 1
ATOM 2217 O O . ASP A 1 291 ? 1.77992 23.50985 -2.36740 1.000 6.28480 303 ASP A O 1
ATOM 2222 N N . LEU A 1 292 ? 1.67617 23.30316 -0.11976 1.000 5.95152 304 LEU A N 1
ATOM 2223 C CA . LEU A 1 292 ? 0.27034 22.92719 -0.12770 1.000 5.90997 304 LEU A CA 1
ATOM 2224 C C . LEU A 1 292 ? -0.37665 23.49594 1.12658 1.000 5.75868 304 LEU A C 1
ATOM 2225 O O . LEU A 1 292 ? 0.20936 23.43366 2.21352 1.000 5.63650 304 LEU A O 1
ATOM 2230 N N . VAL A 1 293 ? -1.57183 24.05919 0.95974 1.000 5.79213 305 VAL A N 1
ATOM 2231 C CA . VAL A 1 293 ? -2.39702 24.52529 2.07121 1.000 5.67868 305 VAL A CA 1
ATOM 2232 C C . VAL A 1 293 ? -3.63903 23.64650 2.14544 1.000 5.65918 305 VAL A C 1
ATOM 2233 O O . VAL A 1 293 ? -4.32418 23.42583 1.13630 1.000 5.78777 305 VAL A O 1
ATOM 2237 N N . ASP A 1 294 ? -3.89235 23.11623 3.33657 1.000 5.51853 306 ASP A N 1
ATOM 2238 C CA . ASP A 1 294 ? -5.09799 22.35632 3.65287 1.000 5.49590 306 ASP A CA 1
ATOM 2239 C C . ASP A 1 294 ? -6.08833 23.28922 4.33357 1.000 5.49545 306 ASP A C 1
ATOM 2240 O O . ASP A 1 294 ? -5.70704 24.02636 5.25398 1.000 6.59023 306 ASP A O 1
ATOM 2245 N N . VAL A 1 295 ? -7.34570 23.27921 3.86696 1.000 5.59997 307 VAL A N 1
ATOM 2246 C CA . VAL A 1 295 ? -8.31247 24.32212 4.21960 1.000 5.65500 307 VAL A CA 1
ATOM 2247 C C . VAL A 1 295 ? -9.35232 23.76329 5.19281 1.000 6.01096 307 VAL A C 1
ATOM 2248 O O . VAL A 1 295 ? -10.26928 23.03107 4.79328 1.000 5.69917 307 VAL A O 1
ATOM 2252 N N . SER A 1 296 ? -9.24899 24.13603 6.47245 1.000 5.51829 308 SER A N 1
ATOM 2253 C CA . SER A 1 296 ? -10.26817 23.87333 7.47299 1.000 5.51527 308 SER A CA 1
ATOM 2254 C C . SER A 1 296 ? -10.91087 25.21062 7.85704 1.000 6.78906 308 SER A C 1
ATOM 2255 O O . SER A 1 296 ? -10.88606 26.15778 7.05649 1.000 6.65839 308 SER A O 1
ATOM 2258 N N . SER A 1 297 ? -11.47566 25.29385 9.05951 1.000 7.02276 309 SER A N 1
ATOM 2259 C CA . SER A 1 297 ? -12.10966 26.53226 9.50730 1.000 5.65089 309 SER A CA 1
ATOM 2260 C C . SER A 1 297 ? -12.41833 26.42930 10.99347 1.000 6.30776 309 SER A C 1
ATOM 2261 O O . SER A 1 297 ? -12.43871 25.33955 11.56569 1.000 6.65249 309 SER A O 1
ATOM 2264 N N . GLY A 1 298 ? -12.66013 27.58303 11.60254 1.000 5.71846 310 GLY A N 1
ATOM 2265 C CA . GLY A 1 298 ? -13.15446 27.65321 12.96759 1.000 6.45396 310 GLY A CA 1
ATOM 2266 C C . GLY A 1 298 ? -12.09042 27.54394 14.04749 1.000 6.55958 310 GLY A C 1
ATOM 2267 O O . GLY A 1 298 ? -10.89178 27.41910 13.79208 1.000 6.87882 310 GLY A O 1
ATOM 2268 N N . GLY A 1 299 ? -12.55887 27.63725 15.29662 1.000 6.30489 311 GLY A N 1
ATOM 2269 C CA . GLY A 1 299 ? -11.75471 27.33224 16.47034 1.000 6.20905 311 GLY A CA 1
ATOM 2270 C C . GLY A 1 299 ? -11.51529 28.47520 17.44324 1.000 7.05844 311 GLY A C 1
ATOM 2271 O O . GLY A 1 299 ? -11.12209 28.20820 18.59043 1.000 6.15341 311 GLY A O 1
ATOM 2272 N N . ILE A 1 300 ? -11.72670 29.73659 17.04431 1.000 5.64194 312 ILE A N 1
ATOM 2273 C CA . ILE A 1 300 ? -11.20897 30.86190 17.83120 1.000 6.28095 312 ILE A CA 1
ATOM 2274 C C . ILE A 1 300 ? -12.07776 31.24451 19.02210 1.000 8.03468 312 ILE A C 1
ATOM 2275 O O . ILE A 1 300 ? -11.62086 32.01843 19.87457 1.000 7.13629 312 ILE A O 1
ATOM 2280 N N . HIS A 1 301 ? -13.29193 30.70604 19.13863 1.000 6.09564 313 HIS A N 1
ATOM 2281 C CA . HIS A 1 301 ? -14.24957 31.21136 20.12240 1.000 7.27518 313 HIS A 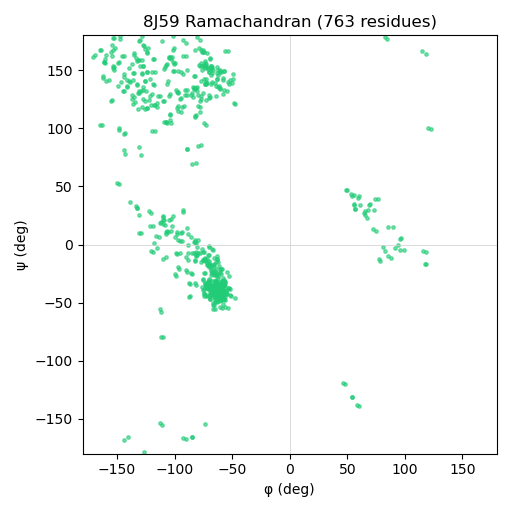CA 1
ATOM 2282 C C . HIS A 1 301 ? -15.31436 30.15276 20.33754 1.000 11.21154 313 HIS A C 1
ATOM 2283 O O . HIS A 1 301 ? -15.54291 29.31220 19.47063 1.000 12.36854 313 HIS A O 1
ATOM 2290 N N . ALA A 1 302 ? -15.98243 30.21548 21.49717 1.000 8.66097 314 ALA A N 1
ATOM 2291 C CA . ALA A 1 302 ? -17.14042 29.35159 21.71127 1.000 11.80181 314 ALA A CA 1
ATOM 2292 C C . ALA A 1 302 ? -18.14980 29.49096 20.57874 1.000 9.02739 314 ALA A C 1
ATOM 2293 O O . ALA A 1 302 ? -18.78158 28.50515 20.17888 1.000 14.92494 314 ALA A O 1
ATOM 2295 N N . LYS A 1 303 ? -18.32189 30.70580 20.05555 1.000 9.34703 315 LYS A N 1
ATOM 2296 C CA . LYS A 1 303 ? -19.22234 30.97057 18.93731 1.000 9.19849 315 LYS A CA 1
ATOM 2297 C C . LYS A 1 303 ? -18.61433 30.59543 17.58675 1.000 11.93959 315 LYS A C 1
ATOM 2298 O O . LYS A 1 303 ? -19.25728 30.81569 16.55776 1.000 11.28375 315 LYS A O 1
ATOM 2304 N N . SER A 1 304 ? -17.39373 30.01259 17.57404 1.000 10.58039 316 SER A N 1
ATOM 2305 C CA . SER A 1 304 ? -16.68766 29.60843 16.34240 1.000 10.02954 316 SER A CA 1
ATOM 2306 C C . SER A 1 304 ? -15.93162 28.29783 16.62118 1.000 11.88155 316 SER A C 1
ATOM 2307 O O . SER A 1 304 ? -14.71539 28.26645 16.83376 1.000 9.93732 316 SER A O 1
ATOM 2310 N N . ALA A 1 305 ? -16.66331 27.18951 16.61911 1.000 11.23303 317 ALA A N 1
ATOM 2311 C CA . ALA A 1 305 ? -16.05264 25.89784 16.90889 1.000 10.86085 317 ALA A CA 1
ATOM 2312 C C . ALA A 1 305 ? -15.19917 25.41450 15.73330 1.000 10.11984 317 ALA A C 1
ATOM 2313 O O . ALA A 1 305 ? -15.38417 25.82774 14.58032 1.000 11.01970 317 ALA A O 1
ATOM 2315 N N . ILE A 1 306 ? -14.25104 24.51928 16.04173 1.000 11.59213 318 ILE A N 1
ATOM 2316 C CA . ILE A 1 306 ? -13.54634 23.79095 14.98512 1.000 11.28604 318 ILE A CA 1
ATOM 2317 C C . ILE A 1 306 ? -14.57072 23.04898 14.14540 1.000 13.57240 318 ILE A C 1
ATOM 2318 O O . ILE A 1 306 ? -15.47090 22.38698 14.67899 1.000 13.25479 318 ILE A O 1
ATOM 2323 N N . ALA A 1 307 ? -14.44004 23.15240 12.82616 1.000 10.01364 319 ALA A N 1
ATOM 2324 C CA . ALA A 1 307 ? -15.45730 22.62562 11.92050 1.000 10.64183 319 ALA A CA 1
ATOM 2325 C C . ALA A 1 307 ? -15.28991 21.12046 11.77621 1.000 13.05357 319 ALA A C 1
ATOM 2326 O O . ALA A 1 307 ? -14.64440 20.61593 10.85216 1.000 12.33847 319 ALA A O 1
ATOM 2328 N N . ILE A 1 308 ? -15.88985 20.41017 12.72356 1.000 11.81018 320 ILE A N 1
ATOM 2329 C CA . ILE A 1 308 ? -16.03544 18.96161 12.71458 1.000 9.83572 320 ILE A CA 1
ATOM 2330 C C . ILE A 1 308 ? -17.54266 18.74050 12.67008 1.000 18.61275 320 ILE A C 1
ATOM 2331 O O . ILE A 1 308 ? -18.21578 18.83923 13.70173 1.000 18.44492 320 ILE A O 1
ATOM 2336 N N . ARG A 1 309 ? -18.08839 18.50640 11.47476 1.000 11.14205 321 ARG A N 1
ATOM 2337 C CA . ARG A 1 309 ? -19.52728 18.53838 11.23665 1.000 10.84370 321 ARG A CA 1
ATOM 2338 C C . ARG A 1 309 ? -19.99635 17.25389 10.57133 1.000 11.74639 321 ARG A C 1
ATOM 2339 O O . ARG A 1 309 ? -19.19832 16.42147 10.12821 1.000 11.57164 321 ARG A O 1
ATOM 2347 N N . SER A 1 310 ? -21.32180 17.10026 10.48999 1.000 11.85354 322 SER A N 1
ATOM 2348 C CA . SER A 1 310 ? -21.91100 15.82140 10.10133 1.000 16.11938 322 SER A CA 1
ATOM 2349 C C . SER A 1 310 ? -22.29854 15.73262 8.62683 1.000 17.61105 322 SER A C 1
ATOM 2350 O O . SER A 1 310 ? -22.66621 14.64113 8.16767 1.000 17.48213 322 SER A O 1
ATOM 2353 N N . GLY A 1 311 ? -22.24006 16.83272 7.88093 1.000 14.63541 323 GLY A N 1
ATOM 2354 C CA . GLY A 1 311 ? -22.65476 16.83222 6.49274 1.000 18.45446 323 GLY A CA 1
ATOM 2355 C C . GLY A 1 311 ? -21.53378 16.49848 5.52098 1.000 14.41511 323 GLY A C 1
ATOM 2356 O O . GLY A 1 311 ? -20.36401 16.37406 5.89798 1.000 12.32272 323 GLY A O 1
ATOM 2357 N N . PRO A 1 312 ? -21.87580 16.34833 4.24116 1.000 12.99577 324 PRO A N 1
ATOM 2358 C CA . PRO A 1 312 ? -20.85826 16.00150 3.23535 1.000 11.79897 324 PRO A CA 1
ATOM 2359 C C . PRO A 1 312 ? -20.12925 17.23710 2.71926 1.000 11.28960 324 PRO A C 1
ATOM 2360 O O . PRO A 1 312 ? -20.75418 18.22461 2.33011 1.000 12.67828 324 PRO A O 1
ATOM 2364 N N . GLY A 1 313 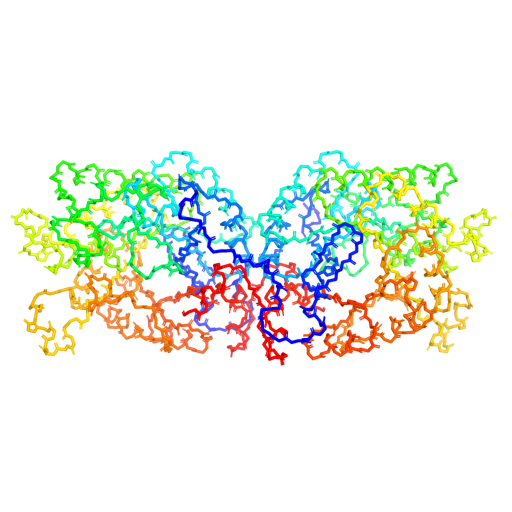? -18.80031 17.17341 2.70867 1.000 10.25616 325 GLY A N 1
ATOM 2365 C CA . GLY A 1 313 ? -18.02087 18.20355 2.02544 1.000 11.47534 325 GLY A CA 1
ATOM 2366 C C . GLY A 1 313 ? -18.33343 19.61141 2.47466 1.000 10.89759 325 GLY A C 1
ATOM 2367 O O . GLY A 1 313 ? -18.40537 20.52827 1.64667 1.000 10.50325 325 GLY A O 1
ATOM 2368 N N . TYR A 1 314 ? -18.49702 19.81484 3.78119 1.000 9.14821 326 TYR A N 1
ATOM 2369 C CA . TYR A 1 314 ? -19.10346 21.04586 4.27017 1.000 10.16194 326 TYR A CA 1
ATOM 2370 C C . TYR A 1 314 ? -18.19814 22.27246 4.20262 1.000 11.07881 326 TYR A C 1
ATOM 2371 O O . TYR A 1 314 ? -18.70102 23.38317 4.40808 1.000 14.27829 326 TYR A O 1
ATOM 2380 N N . GLN A 1 315 ? -16.89299 22.11805 3.95488 1.000 8.62653 327 GLN A N 1
ATOM 2381 C CA A GLN A 1 315 ? -16.11242 23.33414 3.71712 0.709 10.76543 327 GLN A CA 1
ATOM 2382 C CA B GLN A 1 315 ? -15.90872 23.18744 3.82703 0.291 10.26970 327 GLN A CA 1
ATOM 2383 C C . GLN A 1 315 ? -15.28812 23.21520 2.43945 1.000 9.28108 327 GLN A C 1
ATOM 2384 O O . GLN A 1 315 ? -14.29409 23.92808 2.24111 1.000 9.19889 327 GLN A O 1
ATOM 2395 N N . VAL A 1 316 ? -15.76539 22.37708 1.51956 1.000 8.01126 328 VAL A N 1
ATOM 2396 C CA . VAL A 1 316 ? -15.15886 22.28758 0.19714 1.000 7.90842 328 VAL A CA 1
ATOM 2397 C C . VAL A 1 316 ? -15.20286 23.64041 -0.50232 1.000 10.62475 328 VAL A C 1
ATOM 2398 O O . VAL A 1 316 ? -14.26108 24.01410 -1.21252 1.000 9.23872 328 VAL A O 1
ATOM 2402 N N . HIS A 1 317 ? -16.28353 24.40510 -0.30058 1.000 8.91305 329 HIS A N 1
ATOM 2403 C CA . HIS A 1 317 ? -16.40428 25.68204 -0.99834 1.000 8.57077 329 HIS A CA 1
ATOM 2404 C C . HIS A 1 317 ? -15.29683 26.65661 -0.60021 1.000 8.13396 329 HIS A C 1
ATOM 2405 O O . HIS A 1 317 ? -14.83087 27.42176 -1.45272 1.000 9.29296 329 HIS A O 1
ATOM 2412 N N . PHE A 1 318 ? -14.84846 26.64142 0.66563 1.000 7.33045 330 PHE A N 1
ATOM 2413 C CA . PHE A 1 318 ? -13.71028 27.48606 1.03885 1.000 8.41751 330 PHE A CA 1
ATOM 2414 C C . PHE A 1 318 ? -12.45840 27.08239 0.26642 1.000 7.44585 330 PHE A C 1
ATOM 2415 O O . PHE A 1 318 ? -11.70674 27.94032 -0.22372 1.000 8.31799 330 PHE A O 1
ATOM 2423 N N . ALA A 1 319 ? -12.21349 25.77659 0.14906 1.000 6.48737 331 ALA A N 1
ATOM 2424 C CA . ALA A 1 319 ? -11.04157 25.32783 -0.59642 1.000 6.46505 331 ALA A CA 1
ATOM 2425 C C . ALA A 1 319 ? -11.13575 25.73911 -2.06020 1.000 7.79727 331 ALA A C 1
ATOM 2426 O O . ALA A 1 319 ? -10.13328 26.13365 -2.66460 1.000 7.02058 331 ALA A O 1
ATOM 2428 N N . GLN A 1 320 ? -12.33787 25.67370 -2.63612 1.000 8.01470 332 GLN A N 1
ATOM 2429 C CA . GLN A 1 320 ? -12.51164 26.04286 -4.03698 1.000 7.17197 332 GLN A CA 1
ATOM 2430 C C . GLN A 1 320 ? -12.29200 27.53179 -4.24519 1.000 8.24410 332 GLN A C 1
ATOM 2431 O O . GLN A 1 320 ? -11.67316 27.93491 -5.23512 1.000 10.00388 332 GLN A O 1
ATOM 2437 N N . GLU A 1 321 ? -12.81128 28.36297 -3.33753 1.000 7.16794 333 GLU A N 1
ATOM 2438 C CA . GLU A 1 321 ? -12.60986 29.80250 -3.45774 1.000 7.22255 333 GLU A CA 1
ATOM 2439 C C . GLU A 1 321 ? -11.12598 30.14627 -3.36597 1.000 8.93056 333 GLU A C 1
ATOM 2440 O O . GLU A 1 321 ? -10.59991 30.93935 -4.16905 1.000 8.75571 333 GLU A O 1
ATOM 2446 N N . ILE A 1 322 ? -10.41997 29.51230 -2.42570 1.000 6.93242 334 ILE A N 1
ATOM 2447 C CA . ILE A 1 322 ? -8.99326 29.79141 -2.29811 1.000 6.71996 334 ILE A CA 1
ATOM 2448 C C . ILE A 1 322 ? -8.23343 29.27658 -3.52159 1.000 6.84743 334 ILE A C 1
ATOM 2449 O O . ILE A 1 322 ? -7.35036 29.96227 -4.05454 1.000 7.12132 334 ILE A O 1
ATOM 2454 N N . LYS A 1 323 ? -8.57222 28.07541 -4.00686 1.000 7.03275 335 LYS A N 1
ATOM 2455 C CA . LYS A 1 323 ? -7.86443 27.53298 -5.15743 1.000 7.11098 335 LYS A CA 1
ATOM 2456 C C . LYS A 1 323 ? -8.09960 28.38292 -6.39610 1.000 9.40756 335 LYS A C 1
ATOM 2457 O O . LYS A 1 323 ? -7.16886 28.62764 -7.16839 1.000 8.75487 335 LYS A O 1
ATOM 2463 N N . LYS A 1 324 ? -9.33697 28.83329 -6.61505 1.000 8.49997 336 LYS A N 1
ATOM 2464 C CA . LYS A 1 324 ? -9.59713 29.73324 -7.73499 1.000 8.03153 336 LYS A CA 1
ATOM 2465 C C . LYS A 1 324 ? -8.72876 30.97600 -7.64110 1.000 9.69530 336 LYS A C 1
ATOM 2466 O O . LYS A 1 324 ? -8.16279 31.42215 -8.64662 1.000 13.11062 336 LYS A O 1
ATOM 2472 N N . ALA A 1 325 ? -8.57692 31.51994 -6.43240 1.000 7.48761 337 ALA A N 1
ATOM 2473 C CA . ALA A 1 325 ? -7.79578 32.74870 -6.27811 1.000 8.39014 337 ALA A CA 1
ATOM 2474 C C . ALA A 1 325 ? -6.29592 32.53115 -6.46448 1.000 10.62143 337 ALA A C 1
ATOM 2475 O O . ALA A 1 325 ? -5.59704 33.44864 -6.92078 1.000 12.80487 337 ALA A O 1
ATOM 2477 N N . VAL A 1 326 ? -5.76607 31.36695 -6.08819 1.000 8.11986 338 VAL A N 1
ATOM 2478 C CA . VAL A 1 326 ? -4.31629 31.17904 -6.15061 1.000 8.03320 338 VAL A CA 1
ATOM 2479 C C . VAL A 1 326 ? -3.86104 30.47017 -7.41969 1.000 10.20102 338 VAL A C 1
ATOM 2480 O O . VAL A 1 326 ? -2.67830 30.57491 -7.77742 1.000 13.13617 338 VAL A O 1
ATOM 2484 N N . GLY A 1 327 ? -4.75189 29.76723 -8.11443 1.000 10.05080 339 GLY A N 1
ATOM 2485 C CA . GLY A 1 327 ? -4.35600 29.08530 -9.33715 1.000 12.16635 339 GLY A CA 1
ATOM 2486 C C . GLY A 1 327 ? -3.24043 28.08798 -9.10926 1.000 11.94740 339 GLY A C 1
ATOM 2487 O O . GLY A 1 327 ? -3.21365 27.35268 -8.12001 1.000 13.49347 339 GLY A O 1
ATOM 2488 N N . GLU A 1 328 ? -2.28392 28.06838 -10.03319 1.000 14.44024 340 GLU A N 1
ATOM 2489 C CA . GLU A 1 328 ? -1.18874 27.10996 -9.94847 1.000 14.60772 340 GLU A CA 1
ATOM 2490 C C . GLU A 1 328 ? -0.06101 27.57272 -9.02783 1.000 9.64736 340 GLU A C 1
ATOM 2491 O O . GLU A 1 328 ? 0.94192 26.86420 -8.89902 1.000 18.43490 340 GLU A O 1
ATOM 2497 N N . LYS A 1 329 ? -0.20086 28.73486 -8.38177 1.000 12.27593 341 LYS A N 1
ATOM 2498 C CA . LYS A 1 329 ? 0.84653 29.19270 -7.48231 1.000 11.56035 341 LYS A CA 1
ATOM 2499 C C . LYS A 1 329 ? 0.96051 28.32582 -6.23580 1.000 11.34855 341 LYS A C 1
ATOM 2500 O O . LYS A 1 329 ? 1.99326 28.38018 -5.56577 1.000 12.26286 341 LYS A O 1
ATOM 2506 N N . LEU A 1 330 ? -0.05947 27.52293 -5.91616 1.000 8.94323 342 LEU A N 1
ATOM 2507 C CA . LEU A 1 330 ? -0.09260 26.80586 -4.64571 1.000 6.79679 342 LEU A CA 1
ATOM 2508 C C . LEU A 1 330 ? -1.05360 25.62917 -4.75548 1.000 7.91221 342 LEU A C 1
ATOM 2509 O O . LEU A 1 330 ? -2.12222 25.75307 -5.36443 1.000 8.65222 342 LEU A O 1
ATOM 2514 N N . LEU A 1 331 ? -0.67980 24.50080 -4.15661 1.000 6.56623 343 LEU A N 1
ATOM 2515 C CA . LEU A 1 331 ? -1.59269 23.36367 -4.09239 1.000 6.51718 343 LEU A CA 1
ATOM 2516 C C . LEU A 1 331 ? -2.55392 23.52143 -2.92617 1.000 6.33507 343 LEU A C 1
ATOM 2517 O O . LEU A 1 331 ? -2.19215 24.04734 -1.86725 1.000 6.18353 343 LEU A O 1
ATOM 2522 N N . ILE A 1 332 ? -3.79106 23.06365 -3.13328 1.000 6.37509 344 ILE A N 1
ATOM 2523 C CA . ILE A 1 332 ? -4.85696 23.17630 -2.14367 1.000 6.25078 344 ILE A CA 1
ATOM 2524 C C . ILE A 1 332 ? -5.48061 21.80348 -1.91026 1.000 6.19508 344 ILE A C 1
ATOM 2525 O O . ILE A 1 332 ? -5.78656 21.06267 -2.86136 1.000 6.33452 344 ILE A O 1
ATOM 2530 N N . SER A 1 333 ? -5.65780 21.45817 -0.63391 1.000 6.00510 345 SER A N 1
ATOM 2531 C CA . SER A 1 333 ? -6.45913 20.29709 -0.28307 1.000 5.95763 345 SER A CA 1
ATOM 2532 C C . SER A 1 333 ? -7.67187 20.72484 0.53021 1.000 6.07778 345 SER A C 1
ATOM 2533 O O . SER A 1 333 ? -7.65259 21.73848 1.25345 1.000 5.86024 345 SER A O 1
ATOM 2536 N N . ALA A 1 334 ? -8.74070 19.95636 0.34758 1.000 6.08110 346 ALA A N 1
ATOM 2537 C CA . ALA A 1 334 ? -9.98169 20.14804 1.08564 1.000 5.99322 346 ALA A CA 1
ATOM 2538 C C . ALA A 1 334 ? -10.15357 19.04303 2.11597 1.000 6.70168 346 ALA A C 1
ATOM 2539 O O . ALA A 1 334 ? -9.64054 17.93479 1.95004 1.000 6.24948 346 ALA A O 1
ATOM 2541 N N . VAL A 1 335 ? -10.91081 19.34527 3.17010 1.000 6.63735 347 VAL A N 1
ATOM 2542 C CA . VAL A 1 335 ? -11.15502 18.37812 4.23546 1.000 5.69453 347 VAL A CA 1
ATOM 2543 C C . VAL A 1 335 ? -12.49410 18.69852 4.87252 1.000 5.76933 347 VAL A C 1
ATOM 2544 O O . VAL A 1 335 ? -12.91499 19.85635 4.91339 1.000 5.83933 347 VAL A O 1
ATOM 2548 N N . GLY A 1 336 ? -13.16410 17.66455 5.38131 1.000 6.70691 348 GLY A N 1
ATOM 2549 C CA . GLY A 1 336 ? -14.38340 17.86493 6.13531 1.000 7.08938 348 GLY A CA 1
ATOM 2550 C C . GLY A 1 336 ? -15.54286 17.11425 5.52264 1.000 6.02122 348 GLY A C 1
ATOM 2551 O O . GLY A 1 336 ? -16.13403 17.56723 4.53542 1.000 7.85118 348 GLY A O 1
ATOM 2552 N N . GLY A 1 337 ? -15.87295 15.95233 6.07913 1.000 5.99096 349 GLY A N 1
ATOM 2553 C CA . GLY A 1 337 ? -16.97850 15.19671 5.53252 1.000 7.06045 349 GLY A CA 1
ATOM 2554 C C . GLY A 1 337 ? -16.76319 14.68161 4.12755 1.000 7.35195 349 GLY A C 1
ATOM 2555 O O . GLY A 1 337 ? -17.73396 14.45814 3.40475 1.000 8.58583 349 GLY A O 1
ATOM 2556 N N . ILE A 1 338 ? -15.51602 14.49178 3.71112 1.000 6.13040 350 ILE A N 1
ATOM 2557 C CA . ILE A 1 338 ? -15.24590 13.95170 2.37165 1.000 7.40356 350 ILE A CA 1
ATOM 2558 C C . ILE A 1 338 ? -15.21144 12.43786 2.54830 1.000 8.48841 350 ILE A C 1
ATOM 2559 O O . ILE A 1 338 ? -14.16673 11.79900 2.68208 1.000 7.93911 350 ILE A O 1
ATOM 2564 N N . LYS A 1 339 ? -16.40723 11.85089 2.56441 1.000 8.70300 351 LYS A N 1
ATOM 2565 C CA . LYS A 1 339 ? -16.63288 10.54279 3.16720 1.000 7.74042 351 LYS A CA 1
ATOM 2566 C C . LYS A 1 339 ? -17.04816 9.48097 2.16199 1.000 8.84737 351 LYS A C 1
ATOM 2567 O O . LYS A 1 339 ? -17.24822 8.32012 2.55734 1.000 11.59403 351 LYS A O 1
ATOM 2573 N N . THR A 1 340 ? -17.21833 9.84193 0.89137 1.000 11.13465 352 THR A N 1
ATOM 2574 C CA . THR A 1 340 ? -17.48121 8.87726 -0.16554 1.000 9.01627 352 THR A CA 1
ATOM 2575 C C . THR A 1 340 ? -16.52524 9.11997 -1.32153 1.000 9.22621 352 THR A C 1
ATOM 2576 O O . THR A 1 340 ? -16.05724 10.24020 -1.53935 1.000 8.64674 352 THR A O 1
ATOM 2580 N N . GLY A 1 341 ? -16.26256 8.05820 -2.07803 1.000 10.20458 353 GLY A N 1
ATOM 2581 C CA . GLY A 1 341 ? -15.40200 8.19072 -3.24357 1.000 9.21725 353 GLY A CA 1
ATOM 2582 C C . GLY A 1 341 ? -15.97837 9.10509 -4.30537 1.000 9.17240 353 GLY A C 1
ATOM 2583 O O . GLY A 1 341 ? -15.24823 9.86972 -4.94155 1.000 8.92409 353 GLY A O 1
ATOM 2584 N N . ALA A 1 342 ? -17.29680 9.05182 -4.51063 1.000 9.48882 354 ALA A N 1
ATOM 2585 C CA . ALA A 1 342 ? -17.89566 9.92481 -5.51297 1.000 8.20768 354 ALA A CA 1
ATOM 2586 C C . ALA A 1 342 ? -17.66362 11.38596 -5.15669 1.000 8.04101 354 ALA A C 1
ATOM 2587 O O . ALA A 1 342 ? -17.28970 12.19984 -6.01112 1.000 9.77103 354 ALA A O 1
ATOM 2589 N N . LEU A 1 343 ? -17.87153 11.73881 -3.88960 1.000 8.49040 355 LEU A N 1
ATOM 2590 C CA . LEU A 1 343 ? -17.64640 13.12163 -3.49128 1.000 9.25590 355 LEU A CA 1
ATOM 2591 C C . LEU A 1 343 ? -16.17891 13.49523 -3.62926 1.000 7.49019 355 LEU A C 1
ATOM 2592 O O . LEU A 1 343 ? -15.86299 14.58456 -4.11328 1.000 7.73620 355 LEU A O 1
ATOM 2597 N N . ALA A 1 344 ? -15.26887 12.62544 -3.17803 1.000 7.40388 356 ALA A N 1
ATOM 2598 C CA . ALA A 1 344 ? -13.84245 12.94017 -3.25645 1.000 6.83582 356 ALA A CA 1
ATOM 2599 C C . ALA A 1 344 ? -13.41195 13.19491 -4.69890 1.000 8.79064 356 ALA A C 1
ATOM 2600 O O . ALA A 1 344 ? -12.67491 14.15938 -4.98345 1.000 8.59852 356 ALA A O 1
ATOM 2602 N N . GLU A 1 345 ? -13.88008 12.35438 -5.63194 1.000 9.26112 357 GLU A N 1
ATOM 2603 C CA . GLU A 1 345 ? -13.53512 12.57397 -7.03193 1.000 8.06129 357 GLU A CA 1
ATOM 2604 C C . GLU A 1 345 ? -14.16891 13.85499 -7.57218 1.000 8.63080 357 GLU A C 1
ATOM 2605 O O . GLU A 1 345 ? -13.52166 14.58861 -8.33288 1.000 9.04936 357 GLU A O 1
ATOM 2611 N N . GLU A 1 346 ? -15.42264 14.15965 -7.19146 1.000 8.59048 358 GLU A N 1
ATOM 2612 C CA . GLU A 1 346 ? -16.03391 15.42260 -7.61628 1.000 8.79657 358 GLU A CA 1
ATOM 2613 C C . GLU A 1 346 ? -15.24151 16.62044 -7.10618 1.000 7.79456 358 GLU A C 1
ATOM 2614 O O . GLU A 1 346 ? -15.11013 17.63633 -7.80412 1.000 9.19141 358 GLU A O 1
ATOM 2620 N N . VAL A 1 347 ? -14.72338 16.52825 -5.87704 1.000 7.48457 359 VAL A N 1
ATOM 2621 C CA . VAL A 1 347 ? -13.94705 17.63195 -5.31524 1.000 7.31128 359 VAL A CA 1
ATOM 2622 C C . VAL A 1 347 ? -12.66739 17.84662 -6.11621 1.000 7.32685 359 VAL A C 1
ATOM 2623 O O . VAL A 1 347 ? -12.34977 18.97741 -6.52195 1.000 7.40159 359 VAL A O 1
ATOM 2627 N N . VAL A 1 348 ? -11.91706 16.77151 -6.37621 1.000 7.27567 360 VAL A N 1
ATOM 2628 C CA . VAL A 1 348 ? -10.66694 17.01039 -7.10457 1.000 8.60632 360 VAL A CA 1
ATOM 2629 C C . VAL A 1 348 ? -10.94301 17.37643 -8.56500 1.000 8.13844 360 VAL A C 1
ATOM 2630 O O . VAL A 1 348 ? -10.20797 18.17820 -9.15405 1.000 7.90301 360 VAL A O 1
ATOM 2634 N N . GLN A 1 349 ? -12.01871 16.85551 -9.16096 1.000 7.86796 361 GLN A N 1
ATOM 2635 C CA . GLN A 1 349 ? -12.34253 17.22646 -10.53741 1.000 8.22298 361 GLN A CA 1
ATOM 2636 C C . GLN A 1 349 ? -12.82684 18.66465 -10.65283 1.000 10.36755 361 GLN A C 1
ATOM 2637 O O . GLN A 1 349 ? -12.84456 19.20274 -11.76643 1.000 12.36150 361 GLN A O 1
ATOM 2643 N N . SER A 1 350 ? -13.20679 19.29879 -9.53437 1.000 9.24037 362 SER A N 1
ATOM 2644 C CA . SER A 1 350 ? -13.54769 20.71912 -9.53225 1.000 9.05169 362 SER A CA 1
ATOM 2645 C C . SER A 1 350 ? -12.31318 21.60920 -9.49826 1.000 11.20584 362 SER A C 1
ATOM 2646 O O . SER A 1 350 ? -12.45574 22.83493 -9.54694 1.000 12.78004 362 SER A O 1
ATOM 2649 N N . GLY A 1 351 ? -11.11925 21.02483 -9.42372 1.000 9.80863 363 GLY A N 1
ATOM 2650 C CA . GLY A 1 351 ? -9.87138 21.77087 -9.45317 1.000 8.52022 363 GLY A CA 1
ATOM 2651 C C . GLY A 1 351 ? -9.05127 21.69189 -8.18648 1.000 8.24567 363 GLY A C 1
ATOM 2652 O O . GLY A 1 351 ? -7.93077 22.22271 -8.15254 1.000 10.70899 363 GLY A O 1
ATOM 2653 N N . ILE A 1 352 ? -9.56410 21.05807 -7.13323 1.000 7.33119 364 ILE A N 1
ATOM 2654 C CA . ILE A 1 352 ? -8.80029 20.88538 -5.90632 1.000 7.03014 364 ILE A CA 1
ATOM 2655 C C . ILE A 1 352 ? -7.73744 19.81586 -6.12687 1.000 6.97426 364 ILE A C 1
ATOM 2656 O O . ILE A 1 352 ? -7.96629 18.82928 -6.84134 1.000 7.10173 364 ILE A O 1
ATOM 2661 N N . ASP A 1 353 ? -6.55317 20.02013 -5.53303 1.000 6.80350 365 ASP A N 1
ATOM 2662 C CA . ASP A 1 353 ? -5.41540 19.14540 -5.81070 1.000 6.78281 365 ASP A CA 1
ATOM 2663 C C . ASP A 1 353 ? -5.46092 17.85538 -5.01830 1.000 6.92471 365 ASP A C 1
ATOM 2664 O O . ASP A 1 353 ? -5.03203 16.80960 -5.53387 1.000 7.57807 365 ASP A O 1
ATOM 2669 N N . ALA A 1 354 ? -5.96382 17.89935 -3.78537 1.000 6.41059 366 ALA A N 1
ATOM 2670 C CA . ALA A 1 354 ? -6.06317 16.66105 -3.02101 1.000 6.25824 366 ALA A CA 1
ATOM 2671 C C . ALA A 1 354 ? -7.16529 16.82255 -1.98617 1.000 6.15173 366 ALA A C 1
ATOM 2672 O O . ALA A 1 354 ? -7.63745 17.93180 -1.70915 1.000 7.46778 366 ALA A O 1
ATOM 2674 N N . VAL A 1 355 ? -7.56979 15.69471 -1.41151 1.000 6.06185 367 VAL A N 1
ATOM 2675 C CA . VAL A 1 355 ? -8.54572 15.71580 -0.33438 1.000 6.43077 367 VAL A CA 1
ATOM 2676 C C . VAL A 1 355 ? -7.98773 14.93399 0.83838 1.000 6.19177 367 VAL A C 1
ATOM 2677 O O . VAL A 1 355 ? -7.15575 14.03365 0.68392 1.000 7.68577 367 VAL A O 1
ATOM 2681 N N . GLN A 1 356 ? -8.44907 15.29532 2.02411 1.000 5.65177 368 GLN A N 1
ATOM 2682 C CA . GLN A 1 356 ? -8.05314 14.62138 3.24682 1.000 5.47761 368 GLN A CA 1
ATOM 2683 C C . GLN A 1 356 ? -9.29667 14.12283 3.96117 1.000 7.27140 368 GLN A C 1
ATOM 2684 O O . GLN A 1 356 ? -10.37382 14.72213 3.86042 1.000 6.03581 368 GLN A O 1
ATOM 2690 N N . ALA A 1 357 ? -9.13244 13.00297 4.66233 1.000 5.37628 369 ALA A N 1
ATOM 2691 C CA . ALA A 1 357 ? -10.17288 12.43880 5.51154 1.000 5.36825 369 ALA A CA 1
ATOM 2692 C C . ALA A 1 357 ? -9.56769 12.0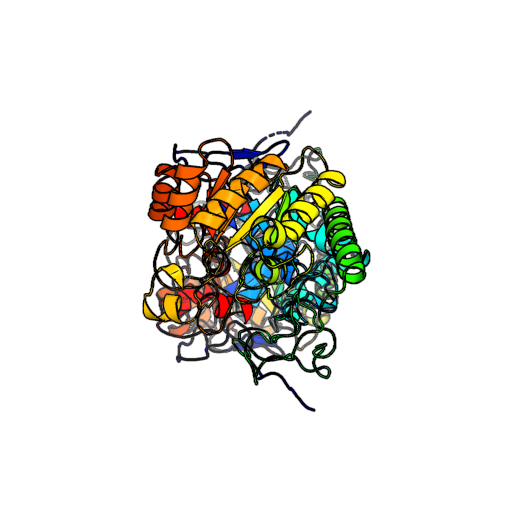8182 6.86105 1.000 5.21038 369 ALA A C 1
ATOM 2693 O O . ALA A 1 357 ? -8.44900 11.56508 6.93633 1.000 5.12010 369 ALA A O 1
ATOM 2695 N N . GLY A 1 358 ? -10.29830 12.40611 7.92636 1.000 5.28302 370 GLY A N 1
ATOM 2696 C CA . GLY A 1 358 ? -9.85403 12.13019 9.27802 1.000 5.43183 370 GLY A CA 1
ATOM 2697 C C . GLY A 1 358 ? -10.67244 11.03614 9.93759 1.000 5.48882 370 GLY A C 1
ATOM 2698 O O . GLY A 1 358 ? -10.26147 9.87148 9.96895 1.000 5.55034 370 GLY A O 1
ATOM 2699 N N . ARG A 1 359 ? -11.86003 11.39789 10.42411 1.000 5.90243 371 ARG A N 1
ATOM 2700 C CA . ARG A 1 359 ? -12.69231 10.42567 11.12828 1.000 5.31269 371 ARG A CA 1
ATOM 2701 C C . ARG A 1 359 ? -12.96684 9.20703 10.26511 1.000 6.79909 371 ARG A C 1
ATOM 2702 O O . ARG A 1 359 ? -13.04677 8.08616 10.77866 1.000 7.56333 371 ARG A O 1
ATOM 2710 N N . TRP A 1 360 ? -13.11581 9.40220 8.94980 1.000 7.20887 372 TRP A N 1
ATOM 2711 C CA . TRP A 1 360 ? -13.57946 8.31016 8.09946 1.000 5.47924 372 TRP A CA 1
ATOM 2712 C C . TRP A 1 360 ? -12.54038 7.20695 7.99379 1.000 7.72546 372 TRP A C 1
ATOM 2713 O O . TRP A 1 360 ? -12.91131 6.04562 7.81658 1.000 6.70554 372 TRP A O 1
ATOM 2724 N N . PHE A 1 361 ? -11.25142 7.53156 8.16602 1.000 7.38475 373 PHE A N 1
ATOM 2725 C CA . PHE A 1 361 ? -10.19920 6.51492 8.22533 1.000 6.29217 373 PHE A CA 1
ATOM 2726 C C . PHE A 1 361 ? -10.19813 5.76692 9.55154 1.000 6.48322 373 PHE A C 1
ATOM 2727 O O . PHE A 1 361 ? -9.93266 4.55941 9.57251 1.000 8.64728 373 PHE A O 1
ATOM 2735 N N . GLN A 1 362 ? -10.44512 6.44989 10.67703 1.000 5.44219 374 GLN A N 1
ATOM 2736 C CA . GLN A 1 362 ? -10.48780 5.71162 11.93711 1.000 10.14786 374 GLN A CA 1
ATOM 2737 C C . GLN A 1 362 ? -11.72547 4.82368 12.00174 1.000 7.50602 374 GLN A C 1
ATOM 2738 O O . GLN A 1 362 ? -11.66967 3.71510 12.56071 1.000 9.33097 374 GLN A O 1
ATOM 2744 N N . GLN A 1 363 ? -12.82556 5.26133 11.39326 1.000 7.40430 375 GLN A N 1
ATOM 2745 C CA . GLN A 1 363 ? -14.00370 4.40834 11.29083 1.000 7.68985 375 GLN A CA 1
ATOM 2746 C C . GLN A 1 363 ? -13.74048 3.21936 10.37375 1.000 11.50106 375 GLN A C 1
ATOM 2747 O O . GLN A 1 363 ? -14.22233 2.10852 10.63515 1.000 13.75971 375 GLN A O 1
ATOM 2753 N N . ASN A 1 364 ? -12.99239 3.43956 9.29204 1.000 8.58432 376 ASN A N 1
ATOM 2754 C CA . ASN A 1 364 ? -12.72769 2.41457 8.27863 1.000 10.36359 376 ASN A CA 1
ATOM 2755 C C . ASN A 1 364 ? -11.29876 2.56881 7.77741 1.000 8.96049 376 ASN A C 1
ATOM 2756 O O . ASN A 1 364 ? -11.04289 3.36487 6.85870 1.000 10.01822 376 ASN A O 1
ATOM 2761 N N . PRO A 1 365 ? -10.34787 1.81242 8.33113 1.000 8.28573 377 PRO A N 1
ATOM 2762 C CA . PRO A 1 365 ? -8.96013 1.91324 7.85502 1.000 8.50692 377 PRO A CA 1
ATOM 2763 C C . PRO A 1 365 ? -8.80865 1.58525 6.38868 1.000 7.01742 377 PRO A C 1
ATOM 2764 O O . PRO A 1 365 ? -7.81544 2.00361 5.78883 1.000 9.43392 377 PRO A O 1
ATOM 2768 N N . GLY A 1 366 ? -9.75633 0.85212 5.80509 1.000 8.85762 378 GLY A N 1
ATOM 2769 C CA . GLY A 1 366 ? -9.74273 0.52173 4.39273 1.000 8.83597 378 GLY A CA 1
ATOM 2770 C C . GLY A 1 366 ? -10.50821 1.50546 3.53079 1.000 11.86253 378 GLY A C 1
ATOM 2771 O O . GLY A 1 366 ? -11.02622 1.14823 2.46670 1.000 10.54984 378 GLY A O 1
ATOM 2772 N N . LEU A 1 367 ? -10.58640 2.75500 3.99719 1.000 8.97747 379 LEU A N 1
ATOM 2773 C CA . LEU A 1 367 ? -11.32609 3.79177 3.28334 1.000 8.79396 379 LEU A CA 1
ATOM 2774 C C . LEU A 1 367 ? -10.90345 3.89724 1.82164 1.000 10.66966 379 LEU A C 1
ATOM 2775 O O . LEU A 1 367 ? -11.74244 4.11744 0.94576 1.000 8.64033 379 LEU A O 1
ATOM 2780 N N . VAL A 1 368 ? -9.60621 3.74791 1.54315 1.000 8.73690 380 VAL A N 1
ATOM 2781 C CA . VAL A 1 368 ? -9.11254 3.85857 0.17395 1.000 8.40199 380 VAL A CA 1
ATOM 2782 C C . VAL A 1 368 ? -9.80507 2.84364 -0.73098 1.000 9.15684 380 VAL A C 1
ATOM 2783 O O . VAL A 1 368 ? -10.25435 3.17429 -1.83452 1.000 8.41559 380 VAL A O 1
ATOM 2787 N N . ARG A 1 369 ? -9.89481 1.58956 -0.27676 1.000 9.25647 381 ARG A N 1
ATOM 2788 C CA . ARG A 1 369 ? -10.54047 0.56128 -1.08677 1.000 8.45836 381 ARG A CA 1
ATOM 2789 C C . ARG A 1 369 ? -12.03774 0.81329 -1.21761 1.000 9.29619 381 ARG A C 1
ATOM 2790 O O . ARG A 1 369 ? -12.61816 0.56843 -2.27874 1.000 11.32462 381 ARG A O 1
ATOM 2798 N N . ALA A 1 370 ? -12.67915 1.32354 -0.16208 1.000 9.72360 382 ALA A N 1
ATOM 2799 C CA . ALA A 1 370 ? -14.09255 1.67584 -0.25744 1.000 10.86604 382 ALA A CA 1
ATOM 2800 C C . ALA A 1 370 ? -14.31192 2.72007 -1.33760 1.000 9.08258 382 ALA A C 1
ATOM 2801 O O . ALA A 1 370 ? -15.18624 2.57272 -2.20551 1.000 11.56002 382 ALA A O 1
ATOM 2803 N N . PHE A 1 371 ? -13.49520 3.77163 -1.31589 1.000 8.09583 383 PHE A N 1
ATOM 2804 C CA . PHE A 1 371 ? -13.61411 4.82455 -2.31369 1.000 8.10115 383 PHE A CA 1
ATOM 2805 C C . PHE A 1 371 ? -13.34643 4.27850 -3.70888 1.000 9.05934 383 PHE A C 1
ATOM 2806 O O . PHE A 1 371 ? -14.03900 4.63508 -4.67043 1.000 8.43395 383 PHE A O 1
ATOM 2814 N N . ALA A 1 372 ? -12.32970 3.42099 -3.83941 1.000 8.78733 384 ALA A N 1
ATOM 2815 C CA . ALA A 1 372 ? -12.01256 2.86292 -5.14867 1.000 8.33976 384 ALA A CA 1
ATOM 2816 C C . ALA A 1 372 ? -13.15916 2.00193 -5.66816 1.000 9.55128 384 ALA A C 1
ATOM 2817 O O . ALA A 1 372 ? -13.51611 2.07755 -6.85260 1.000 10.27122 384 ALA A O 1
ATOM 2819 N N . ASN A 1 373 ? -13.75915 1.18790 -4.79367 1.000 9.16602 385 ASN A N 1
ATOM 2820 C CA . ASN A 1 373 ? -14.89905 0.36943 -5.18614 1.000 12.87192 385 ASN A CA 1
ATOM 2821 C C . ASN A 1 373 ? -16.05436 1.23860 -5.65973 1.000 12.04070 385 ASN A C 1
ATOM 2822 O O . ASN A 1 373 ? -16.67464 0.95504 -6.69209 1.000 13.23951 385 ASN A O 1
ATOM 2827 N N . GLU A 1 374 ? -16.36511 2.30420 -4.91104 1.000 10.36715 386 GLU A N 1
ATOM 2828 C CA . GLU A 1 374 ? -17.46129 3.18106 -5.31698 1.000 10.64794 386 GLU A CA 1
ATOM 2829 C C . GLU A 1 374 ? -17.19888 3.83565 -6.66734 1.000 12.02344 386 GLU A C 1
ATOM 2830 O O . GLU A 1 374 ? -18.13807 4.04689 -7.44558 1.000 14.13137 386 GLU A O 1
ATOM 2836 N N . LEU A 1 375 ? -15.94045 4.10874 -6.98716 1.000 9.76859 387 LEU A N 1
ATOM 2837 C CA . LEU A 1 375 ? -15.56465 4.73640 -8.24792 1.000 10.13665 387 LEU A CA 1
ATOM 2838 C C . LEU A 1 375 ? -15.32375 3.73574 -9.36896 1.000 9.01468 387 LEU A C 1
ATOM 2839 O O . LEU A 1 375 ? -15.00258 4.15036 -10.48933 1.000 12.65738 387 LEU A O 1
ATOM 2844 N N . GLY A 1 376 ? -15.45849 2.44119 -9.09109 1.000 9.69634 388 GLY A N 1
ATOM 2845 C CA . GLY A 1 376 ? -15.26350 1.42909 -10.11370 1.000 11.98652 388 GLY A CA 1
ATOM 2846 C C . GLY A 1 376 ? -13.83573 1.29382 -10.59159 1.000 12.30361 388 GLY A C 1
ATOM 2847 O O . GLY A 1 376 ? -13.60733 0.94169 -11.75368 1.000 14.63634 388 GLY A O 1
ATOM 2848 N N . VAL A 1 377 ? -12.86192 1.57515 -9.72729 1.000 8.75305 389 VAL A N 1
ATOM 2849 C CA . VAL A 1 377 ? -11.45947 1.45967 -10.08463 1.000 10.45261 389 VAL A CA 1
ATOM 2850 C C . VAL A 1 377 ? -10.78048 0.50076 -9.11390 1.000 12.17831 389 VAL A C 1
ATOM 2851 O O . VAL A 1 377 ? -11.34408 0.10032 -8.09212 1.000 13.78679 389 VAL A O 1
ATOM 2855 N N . LYS A 1 378 ? -9.55442 0.12935 -9.46280 1.000 11.57981 390 LYS A N 1
ATOM 2856 C CA . LYS A 1 378 ? -8.76882 -0.83876 -8.71100 1.000 14.06139 390 LYS A CA 1
ATOM 2857 C C . LYS A 1 378 ? -7.55541 -0.12203 -8.14261 1.000 13.32959 390 LYS A C 1
ATOM 2858 O O . LYS A 1 378 ? -6.73907 0.42013 -8.89796 1.000 13.93763 390 LYS A O 1
ATOM 2864 N N . VAL A 1 379 ? -7.45099 -0.10248 -6.81971 1.000 11.50055 391 VAL A N 1
ATOM 2865 C CA . VAL A 1 379 ? -6.34351 0.53353 -6.11987 1.000 8.33486 391 VAL A CA 1
ATOM 2866 C C . VAL A 1 379 ? -5.68883 -0.54113 -5.26477 1.000 14.24561 391 VAL A C 1
ATOM 2867 O O . VAL A 1 379 ? -6.36889 -1.20086 -4.46863 1.000 13.12877 391 VAL A O 1
ATOM 2871 N N . ARG A 1 380 ? -4.38266 -0.73315 -5.44578 1.000 9.94518 392 ARG A N 1
ATOM 2872 C CA . ARG A 1 380 ? -3.70315 -1.84471 -4.79397 1.000 12.42539 392 ARG A CA 1
ATOM 2873 C C . ARG A 1 380 ? -3.64053 -1.64666 -3.28897 1.000 12.97989 392 ARG A C 1
ATOM 2874 O O . ARG A 1 380 ? -3.49614 -0.52867 -2.78754 1.000 10.73891 392 ARG A O 1
ATOM 2882 N N . MET A 1 381 ? -3.72432 -2.76015 -2.57269 1.000 12.43858 393 MET A N 1
ATOM 2883 C CA . MET A 1 381 ? -3.62523 -2.77813 -1.13032 1.000 12.36491 393 MET A CA 1
ATOM 2884 C C . MET A 1 381 ? -2.29414 -3.48508 -0.84532 1.000 11.27891 393 MET A C 1
ATOM 2885 O O . MET A 1 381 ? -1.66196 -4.00738 -1.76989 1.000 9.72456 393 MET A O 1
ATOM 2890 N N . ALA A 1 382 ? -1.87112 -3.56781 0.41936 1.000 10.91262 394 ALA A N 1
ATOM 2891 C CA . ALA A 1 382 ? -0.76070 -4.46784 0.74780 1.000 8.32310 394 ALA A CA 1
ATOM 2892 C C . ALA A 1 382 ? -1.01473 -5.84992 0.16162 1.000 7.80811 394 ALA A C 1
ATOM 2893 O O . ALA A 1 382 ? -2.15807 -6.29657 0.08537 1.000 9.63776 394 ALA A O 1
ATOM 2895 N N . THR A 1 383 ? 0.06561 -6.53740 -0.24698 1.000 7.50536 395 THR A N 1
ATOM 2896 C CA . THR A 1 383 ? -0.08130 -7.85925 -0.86017 1.000 7.81099 395 THR A CA 1
ATOM 2897 C C . THR A 1 383 ? -0.94011 -8.78299 -0.00308 1.000 6.98044 395 THR A C 1
ATOM 2898 O O . THR A 1 383 ? -1.84592 -9.45669 -0.51465 1.000 7.42386 395 THR A O 1
ATOM 2902 N N . GLN A 1 384 ? -0.70178 -8.78588 1.30998 1.000 7.46538 396 GLN A N 1
ATOM 2903 C CA . GLN A 1 384 ? -1.42880 -9.69122 2.19808 1.000 7.36304 396 GLN A CA 1
ATOM 2904 C C . GLN A 1 384 ? -2.91402 -9.34126 2.22960 1.000 7.62507 396 GLN A C 1
ATOM 2905 O O . GLN A 1 384 ? -3.78734 -10.22490 2.22884 1.000 9.33630 396 GLN A O 1
ATOM 2911 N N . ILE A 1 385 ? -3.22190 -8.04326 2.19295 1.000 7.25891 397 ILE A N 1
ATOM 2912 C CA . ILE A 1 385 ? -4.61394 -7.62944 2.24285 1.000 7.25768 397 ILE A CA 1
ATOM 2913 C C . ILE A 1 385 ? -5.32106 -7.93990 0.93296 1.000 9.42939 397 ILE A C 1
ATOM 2914 O O . ILE A 1 385 ? -6.44303 -8.45178 0.93293 1.000 9.82867 397 ILE A O 1
ATOM 2919 N N . ASP A 1 386 ? -4.68617 -7.65019 -0.20557 1.000 8.06383 398 ASP A N 1
ATOM 2920 C CA . ASP A 1 386 ? -5.31565 -8.02272 -1.46653 1.000 10.67397 398 ASP A CA 1
ATOM 2921 C C . ASP A 1 386 ? -5.50137 -9.53113 -1.55230 1.000 10.84667 398 ASP A C 1
ATOM 2922 O O . ASP A 1 386 ? -6.52087 -10.00735 -2.05791 1.000 11.33949 398 ASP A O 1
ATOM 2927 N N . TRP A 1 387 ? -4.54328 -10.30056 -1.02881 1.000 8.90411 399 TRP A N 1
ATOM 2928 C CA . TRP A 1 387 ? -4.67858 -11.74927 -1.07902 1.000 8.25771 399 TRP A CA 1
ATOM 2929 C C . TRP A 1 387 ? -5.87209 -12.22453 -0.26374 1.000 12.34756 399 TRP A C 1
ATOM 2930 O O . TRP A 1 387 ? -6.49688 -13.23418 -0.61644 1.000 12.20654 399 TRP A O 1
ATOM 2941 N N . SER A 1 388 ? -6.19660 -11.52242 0.82853 1.000 11.19509 400 SER A N 1
ATOM 2942 C CA . SER A 1 388 ? -7.33105 -11.95149 1.65101 1.000 12.49756 400 SER A CA 1
ATOM 2943 C C . SER A 1 388 ? -8.66653 -11.90190 0.91523 1.000 14.31376 400 SER A C 1
ATOM 2944 O O . SER A 1 388 ? -9.65345 -12.44417 1.42949 1.000 12.80769 400 SER A O 1
ATOM 2947 N N . PHE A 1 389 ? -8.72823 -11.30464 -0.27541 1.000 13.37702 401 PHE A N 1
ATOM 2948 C CA . PHE A 1 389 ? -9.96338 -11.27610 -1.04816 1.000 19.26951 401 PHE A CA 1
ATOM 2949 C C . PHE A 1 389 ? -10.13433 -12.49087 -1.95827 1.000 24.43393 401 PHE A C 1
ATOM 2950 O O . PHE A 1 389 ? -11.21513 -12.66462 -2.53110 1.000 25.51461 401 PHE A O 1
ATOM 2958 N N . GLU A 1 390 ? -9.12273 -13.35060 -2.07918 1.000 20.44830 402 GLU A N 1
ATOM 2959 C CA . GLU A 1 390 ? -9.26959 -14.60798 -2.82089 1.000 24.83328 402 GLU A CA 1
ATOM 2960 C C . GLU A 1 390 ? -10.25094 -15.55991 -2.12688 1.000 31.20452 402 GLU A C 1
ATOM 2961 O O . GLU A 1 390 ? -10.16362 -15.79348 -0.91245 1.000 16.41175 402 GLU A O 1
ATOM 2967 N N . SER B 1 3 ? -8.49547 8.67520 45.86541 1.000 31.94368 15 SER B N 1
ATOM 2968 C CA . SER B 1 3 ? -8.11955 8.78010 44.45440 1.000 31.64358 15 SER B CA 1
ATOM 2969 C C . SER B 1 3 ? -9.04403 9.73860 43.70478 1.000 20.53897 15 SER B C 1
ATOM 2970 O O . SER B 1 3 ? -10.25257 9.49598 43.58540 1.000 31.56520 15 SER B O 1
ATOM 2973 N N . TYR B 1 4 ? -8.48086 10.83554 43.21640 1.000 23.17011 16 TYR B N 1
ATOM 2974 C CA . TYR B 1 4 ? -9.24941 11.81272 42.46654 1.000 15.37031 16 TYR B CA 1
ATOM 2975 C C . TYR B 1 4 ? -9.02421 11.62812 40.97711 1.000 15.39460 16 TYR B C 1
ATOM 2976 O O . TYR B 1 4 ? -7.99233 11.10677 40.53876 1.000 17.81023 16 TYR B O 1
ATOM 2985 N N . TYR B 1 5 ? -10.00719 12.08388 40.19921 1.000 12.56464 17 TYR B N 1
ATOM 2986 C CA . TYR B 1 5 ? -9.96071 12.05243 38.73226 1.000 15.67056 17 TYR B CA 1
ATOM 2987 C C . TYR B 1 5 ? -9.83759 10.63020 38.20129 1.000 18.34197 17 TYR B C 1
ATOM 2988 O O . TYR B 1 5 ? -9.20266 10.39029 37.17139 1.000 22.89303 17 TYR B O 1
ATOM 2997 N N . THR B 1 6 ? -10.45053 9.68225 38.89613 1.000 16.50120 18 THR B N 1
ATOM 2998 C CA . THR B 1 6 ? -10.47835 8.31105 38.41203 1.000 22.58502 18 THR B CA 1
ATOM 2999 C C . THR B 1 6 ? -11.25749 8.24525 37.10459 1.000 21.35225 18 THR B C 1
ATOM 3000 O O . THR B 1 6 ? -12.39395 8.73929 37.03725 1.000 31.28519 18 THR B O 1
ATOM 3004 N N . PRO B 1 7 ? -10.68873 7.66517 36.05150 1.000 31.01356 19 PRO B N 1
ATOM 3005 C CA . PRO B 1 7 ? -11.41720 7.56632 34.78661 1.000 38.98988 19 PRO B CA 1
ATOM 3006 C C . PRO B 1 7 ? -12.60561 6.63171 34.91992 1.000 33.79464 19 PRO B C 1
ATOM 3007 O O . PRO B 1 7 ? -12.59027 5.67524 35.70000 1.000 31.61827 19 PRO B O 1
ATOM 3011 N N . ALA B 1 8 ? -13.65641 6.94088 34.16514 1.000 31.89202 20 ALA B N 1
ATOM 3012 C CA . ALA B 1 8 ? -14.81026 6.05788 34.11456 1.000 36.78592 20 ALA B CA 1
ATOM 3013 C C . ALA B 1 8 ? -14.36974 4.67691 33.65352 1.000 36.43158 20 ALA B C 1
ATOM 3014 O O . ALA B 1 8 ? -13.64793 4.54229 32.66072 1.000 35.78537 20 ALA B O 1
ATOM 3016 N N . GLN B 1 9 ? -14.76867 3.65069 34.39776 1.000 35.76833 21 GLN B N 1
ATOM 3017 C CA . GLN B 1 9 ? -14.42799 2.29596 33.99574 1.000 35.88056 21 GLN B CA 1
ATOM 3018 C C . GLN B 1 9 ? -15.18311 1.93626 32.72292 1.000 37.64161 21 GLN B C 1
ATOM 3019 O O . GLN B 1 9 ? -16.35383 2.29036 32.55125 1.000 21.83824 21 GLN B O 1
ATOM 3025 N N . VAL B 1 10 ? -14.49154 1.26898 31.80646 1.000 31.11788 22 VAL B N 1
ATOM 3026 C CA . VAL B 1 10 ? -15.10826 0.82568 30.56105 1.000 21.88177 22 VAL B CA 1
ATOM 3027 C C . VAL B 1 10 ? -14.81041 -0.65659 30.38919 1.000 20.57598 22 VAL B C 1
ATOM 3028 O O . VAL B 1 10 ? -13.75533 -1.13304 30.83642 1.000 20.25133 22 VAL B O 1
ATOM 3032 N N . PRO B 1 11 ? -15.70731 -1.42054 29.77286 1.000 17.72419 23 PRO B N 1
ATOM 3033 C CA . PRO B 1 11 ? -15.41341 -2.81888 29.48703 1.000 14.93121 23 PRO B CA 1
ATOM 3034 C C . PRO B 1 11 ? -14.44886 -2.92024 28.32185 1.000 14.47824 23 PRO B C 1
ATOM 3035 O O . PRO B 1 11 ? -14.23096 -1.94233 27.59155 1.000 12.86092 23 PRO B O 1
ATOM 3039 N N . PRO B 1 12 ? -13.84579 -4.08335 28.11814 1.000 12.44650 24 PRO B N 1
ATOM 3040 C CA . PRO B 1 12 ? -12.98719 -4.26212 26.94597 1.000 11.34630 24 PRO B CA 1
ATOM 3041 C C . PRO B 1 12 ? -13.75943 -4.04746 25.65317 1.000 10.43299 24 PRO B C 1
ATOM 3042 O O . PRO B 1 12 ? -14.95435 -4.33965 25.55576 1.000 10.68915 24 PRO B O 1
ATOM 3046 N N . ALA B 1 13 ? -13.05506 -3.54090 24.64471 1.000 10.08426 25 ALA B N 1
ATOM 3047 C CA . ALA B 1 13 ? -13.59508 -3.57678 23.29643 1.000 9.12949 25 ALA B CA 1
ATOM 3048 C C . ALA B 1 13 ? -14.06333 -4.99292 22.97831 1.000 9.44738 25 ALA B C 1
ATOM 3049 O O . ALA B 1 13 ? -13.41690 -5.98011 23.35117 1.000 9.95717 25 ALA B O 1
ATOM 3051 N N . GLY B 1 14 ? -15.20977 -5.08488 22.30979 1.000 9.22175 26 GLY B N 1
ATOM 3052 C CA . GLY B 1 14 ? -15.84079 -6.35789 22.03850 1.000 8.13283 26 GLY B CA 1
ATOM 3053 C C . GLY B 1 14 ? -16.96206 -6.70631 22.99474 1.000 8.12596 26 GLY B C 1
ATOM 3054 O O . GLY B 1 14 ? -17.64407 -7.72160 22.78716 1.000 7.90620 26 GLY B O 1
ATOM 3055 N N . THR B 1 15 ? -17.19009 -5.88559 24.01545 1.000 8.26248 27 THR B N 1
ATOM 3056 C CA . THR B 1 15 ? -18.27013 -6.12663 24.96298 1.000 7.13290 27 THR B CA 1
ATOM 3057 C C . THR B 1 15 ? -19.59599 -5.63879 24.40436 1.000 9.39361 27 THR B C 1
ATOM 3058 O O . THR B 1 15 ? -19.67951 -4.52997 23.87037 1.000 8.66617 27 THR B O 1
ATOM 3062 N N . GLN B 1 16 ? -20.62767 -6.46378 24.53343 1.000 9.35268 28 GLN B N 1
ATOM 3063 C CA . GLN B 1 16 ? -21.98358 -6.06496 24.17238 1.000 8.76215 28 GLN B CA 1
ATOM 3064 C C . GLN B 1 16 ? -22.49662 -5.11652 25.24390 1.000 8.86560 28 GLN B C 1
ATOM 3065 O O . GLN B 1 16 ? -22.85897 -5.54765 26.34449 1.000 12.62489 28 GLN B O 1
ATOM 3071 N N . VAL B 1 17 ? -22.53079 -3.82012 24.93225 1.000 9.53592 29 VAL B N 1
ATOM 3072 C CA . VAL B 1 17 ? -23.04482 -2.85449 25.90197 1.000 10.30529 29 VAL B CA 1
ATOM 3073 C C . VAL B 1 17 ? -24.54531 -2.61385 25.76895 1.000 18.66900 29 VAL B C 1
ATOM 3074 O O . VAL B 1 17 ? -25.17120 -2.15196 26.73231 1.000 19.34542 29 VAL B O 1
ATOM 3078 N N . GLU B 1 18 ? -25.13867 -2.89749 24.60915 1.000 12.78777 30 GLU B N 1
ATOM 3079 C CA . GLU B 1 18 ? -26.58810 -2.96217 24.47391 1.000 12.14660 30 GLU B CA 1
ATOM 3080 C C . GLU B 1 18 ? -26.93443 -4.11232 23.54266 1.000 11.21071 30 GLU B C 1
ATOM 3081 O O . GLU B 1 18 ? -26.30590 -4.28383 22.49818 1.000 12.95365 30 GLU B O 1
ATOM 3087 N N . GLY B 1 19 ? -27.93271 -4.89675 23.92922 1.000 14.75636 31 GLY B N 1
ATOM 3088 C CA . GLY B 1 19 ? -28.32958 -6.02847 23.11666 1.000 13.33976 31 GLY B CA 1
ATOM 3089 C C . GLY B 1 19 ? -28.15957 -7.34556 23.83973 1.000 13.75838 31 GLY B C 1
ATOM 3090 O O . GLY B 1 19 ? -27.44240 -7.42198 24.84612 1.000 14.53119 31 GLY B O 1
ATOM 3091 N N . SER B 1 20 ? -28.79164 -8.40139 23.32827 1.000 10.90305 32 SER B N 1
ATOM 3092 C CA . SER B 1 20 ? -28.73177 -9.70053 23.98596 1.000 11.87010 32 SER B CA 1
ATOM 3093 C C . SER B 1 20 ? -28.40891 -10.82994 23.01016 1.000 9.13999 32 SER B C 1
ATOM 3094 O O . SER B 1 20 ? -28.83780 -11.96297 23.21534 1.000 12.21831 32 SER B O 1
ATOM 3097 N N . THR B 1 21 ? -27.63134 -10.55774 21.96181 1.000 8.97697 33 THR B N 1
ATOM 3098 C CA . THR B 1 21 ? -27.20583 -11.65198 21.09336 1.000 8.00337 33 THR B CA 1
ATOM 3099 C C . THR B 1 21 ? -26.33351 -12.64237 21.85618 1.000 7.60414 33 THR B C 1
ATOM 3100 O O . THR B 1 21 ? -25.64360 -12.28613 22.81691 1.000 10.32809 33 THR B O 1
ATOM 3104 N N . LYS B 1 22 ? -26.35228 -13.90226 21.40437 1.000 7.56698 34 LYS B N 1
ATOM 3105 C CA . LYS B 1 22 ? -25.40794 -14.88194 21.93380 1.000 7.40738 34 LYS B CA 1
ATOM 3106 C C . LYS B 1 22 ? -23.99755 -14.62476 21.40769 1.000 7.07710 34 LYS B C 1
ATOM 3107 O O . LYS B 1 22 ? -23.01116 -14.82522 22.12988 1.000 7.18541 34 LYS B O 1
ATOM 3113 N N . LEU B 1 23 ? -23.88163 -14.17801 20.14890 1.000 6.97973 35 LEU B N 1
ATOM 3114 C CA . LEU B 1 23 ? -22.56764 -13.94789 19.54646 1.000 6.69265 35 LEU B CA 1
ATOM 3115 C C . LEU B 1 23 ? -21.72985 -12.99279 20.38321 1.000 6.56250 35 LEU B C 1
ATOM 3116 O O . LEU B 1 23 ? -20.51496 -13.18977 20.55333 1.000 6.36030 35 LEU B O 1
ATOM 3121 N N . PHE B 1 24 ? -22.35070 -11.93571 20.89869 1.000 6.69030 36 PHE B N 1
ATOM 3122 C CA . PHE B 1 24 ? -21.59117 -10.95672 21.65226 1.000 6.83069 36 PHE B CA 1
ATOM 3123 C C . PHE B 1 24 ? -21.77174 -11.12580 23.15026 1.000 8.26172 36 PHE B C 1
ATOM 3124 O O . PHE B 1 24 ? -21.54040 -10.18563 23.91575 1.000 8.77575 36 PHE B O 1
ATOM 3132 N N . SER B 1 25 ? -22.11190 -12.29561 23.57262 1.000 6.83063 37 SER B N 1
ATOM 3133 C CA . SER B 1 25 ? -22.12768 -12.64927 24.97867 1.000 6.95951 37 SER B CA 1
ATOM 3134 C C . SER B 1 25 ? -20.78542 -13.26840 25.35797 1.000 7.68634 37 SER B C 1
ATOM 3135 O O . SER B 1 25 ? -20.13818 -13.91160 24.52956 1.000 7.30587 37 SER B O 1
ATOM 3138 N N . PRO B 1 26 ? -20.30942 -13.05627 26.57914 1.000 7.17955 38 PRO B N 1
ATOM 3139 C CA . PRO B 1 26 ? -18.98246 -13.56674 26.94598 1.000 7.25681 38 PRO B CA 1
ATOM 3140 C C . PRO B 1 26 ? -18.94154 -15.08383 27.03678 1.000 7.36630 38 PRO B C 1
ATOM 3141 O O . PRO B 1 26 ? -19.95451 -15.76555 27.20822 1.000 8.83383 38 PRO B O 1
ATOM 3145 N N . LEU B 1 27 ? -17.71873 -15.60455 26.93851 1.000 6.48399 39 LEU B N 1
ATOM 3146 C CA . LEU B 1 27 ? -17.46572 -17.03594 27.09496 1.000 6.49096 39 LEU B CA 1
ATOM 3147 C C . LEU B 1 27 ? -16.25230 -17.21124 27.98908 1.000 7.95540 39 LEU B C 1
ATOM 3148 O O . LEU B 1 27 ? -15.19904 -16.64783 27.69300 1.000 8.24476 39 LEU B O 1
ATOM 3153 N N . THR B 1 28 ? -16.37631 -18.00701 29.05190 1.000 6.60256 40 THR B N 1
ATOM 3154 C CA . THR B 1 28 ? -15.24829 -18.29997 29.93290 1.000 7.82127 40 THR B CA 1
ATOM 3155 C C . THR B 1 28 ? -14.72249 -19.71185 29.67017 1.000 6.58907 40 THR B C 1
ATOM 3156 O O . THR B 1 28 ? -15.49591 -20.67257 29.63445 1.000 9.78792 40 THR B O 1
ATOM 3160 N N . ILE B 1 29 ? -13.41028 -19.82943 29.46846 1.000 6.35107 41 ILE B N 1
ATOM 3161 C CA . ILE B 1 29 ? -12.73543 -21.12100 29.41555 1.000 6.30587 41 ILE B CA 1
ATOM 3162 C C . ILE B 1 29 ? -11.64572 -21.07998 30.46162 1.000 6.35316 41 ILE B C 1
ATOM 3163 O O . ILE B 1 29 ? -10.73078 -20.25160 30.36821 1.000 6.97545 41 ILE B O 1
ATOM 3168 N N . ARG B 1 30 ? -11.74604 -21.96405 31.45994 1.000 8.68238 42 ARG B N 1
ATOM 3169 C CA . ARG B 1 30 ? -10.77859 -22.01831 32.54882 1.000 6.82888 42 ARG B CA 1
ATOM 3170 C C . ARG B 1 30 ? -10.51989 -20.62422 33.10804 1.000 7.28183 42 ARG B C 1
ATOM 3171 O O . ARG B 1 30 ? -11.45864 -19.97273 33.57810 1.000 8.98730 42 ARG B O 1
ATOM 3179 N N . GLY B 1 31 ? -9.28270 -20.14351 33.05806 1.000 8.84940 43 GLY B N 1
ATOM 3180 C CA . GLY B 1 31 ? -8.98755 -18.86148 33.65290 1.000 7.49162 43 GLY B CA 1
ATOM 3181 C C . GLY B 1 31 ? -9.17708 -17.64076 32.77433 1.000 8.26932 43 GLY B C 1
ATOM 3182 O O . GLY B 1 31 ? -8.76522 -16.54810 33.17524 1.000 10.18957 43 GLY B O 1
ATOM 3183 N N . VAL B 1 32 ? -9.76978 -17.76669 31.58428 1.000 6.89896 44 VAL B N 1
ATOM 3184 C CA . VAL B 1 32 ? -9.85837 -16.64525 30.65314 1.000 6.27677 44 VAL B CA 1
ATOM 3185 C C . VAL B 1 32 ? -11.30669 -16.42078 30.26443 1.000 6.45912 44 VAL B C 1
ATOM 3186 O O . VAL B 1 32 ? -12.00121 -17.36802 29.88761 1.000 7.40879 44 VAL B O 1
ATOM 3190 N N . THR B 1 33 ? -11.75410 -15.16438 30.31943 1.000 6.62550 45 THR B N 1
ATOM 3191 C CA . THR B 1 33 ? -13.06152 -14.79148 29.79610 1.000 7.35277 45 THR B CA 1
ATOM 3192 C C . THR B 1 33 ? -12.88104 -13.96441 28.53059 1.000 7.68866 45 THR B C 1
ATOM 3193 O O . THR B 1 33 ? -12.17308 -12.95020 28.53590 1.000 9.90693 45 THR B O 1
ATOM 3197 N N . PHE B 1 34 ? -13.48168 -14.41946 27.45206 1.000 7.67885 46 PHE B N 1
ATOM 3198 C CA . PHE B 1 34 ? -13.54972 -13.69245 26.19124 1.000 5.94052 46 PHE B CA 1
ATOM 3199 C C . PHE B 1 34 ? -14.81295 -12.84096 26.18256 1.000 5.98336 46 PHE B C 1
ATOM 3200 O O . PHE B 1 34 ? -15.88545 -13.34335 26.53238 1.000 7.61172 46 PHE B O 1
ATOM 3208 N N . PRO B 1 35 ? -14.72592 -11.55934 25.80491 1.000 5.91796 47 PRO B N 1
ATOM 3209 C CA . PRO B 1 35 ? -15.91169 -10.69011 25.85389 1.000 6.05700 47 PRO B CA 1
ATOM 3210 C C . PRO B 1 35 ? -16.97881 -11.06102 24.85008 1.000 6.58952 47 PRO B C 1
ATOM 3211 O O . PRO B 1 35 ? -18.14480 -10.67592 25.03384 1.000 7.17917 47 PRO B O 1
ATOM 3215 N N . ASN B 1 36 ? -16.62427 -11.78661 23.78970 1.000 7.21571 48 ASN B N 1
ATOM 3216 C CA . ASN B 1 36 ? -17.61138 -12.25954 22.83439 1.000 6.08540 48 ASN B CA 1
ATOM 3217 C C . ASN B 1 36 ? -17.09083 -13.53304 22.18920 1.000 6.10497 48 ASN B C 1
ATOM 3218 O O . ASN B 1 36 ? -15.96822 -13.98265 22.45620 1.000 5.84263 48 ASN B O 1
ATOM 3223 N N . ARG B 1 37 ? -17.92301 -14.10311 21.32057 1.000 6.00629 49 ARG B N 1
ATOM 3224 C CA . ARG B 1 37 ? -17.66429 -15.39750 20.70641 1.000 5.95404 49 ARG B CA 1
ATOM 3225 C C . ARG B 1 37 ? -17.34635 -15.27486 19.22239 1.000 6.82481 49 ARG B C 1
ATOM 3226 O O . ARG B 1 37 ? -17.52768 -16.23647 18.46967 1.000 5.85060 49 ARG B O 1
ATOM 3234 N N . LEU B 1 38 ? -16.86448 -14.11077 18.79001 1.000 5.73414 50 LEU B N 1
ATOM 3235 C CA . LEU B 1 38 ? -16.38857 -13.90261 17.42943 1.000 5.62533 50 LEU B CA 1
ATOM 3236 C C . LEU B 1 38 ? -14.86703 -13.82453 17.49190 1.000 5.43375 50 LEU B C 1
ATOM 3237 O O . LEU B 1 38 ? -14.30813 -12.81969 17.93818 1.000 6.12410 50 LEU B O 1
ATOM 3242 N N . PHE B 1 39 ? -14.19649 -14.88604 17.06329 1.000 5.36214 51 PHE B N 1
ATOM 3243 C CA . PHE B 1 39 ? -12.74555 -14.95676 17.13838 1.000 5.21041 51 PHE B CA 1
ATOM 3244 C C . PHE B 1 39 ? -12.11000 -14.63954 15.78933 1.000 5.12186 51 PHE B C 1
ATOM 3245 O O . PHE B 1 39 ? -12.67168 -14.94202 14.73204 1.000 5.17586 51 PHE B O 1
ATOM 3253 N N . LEU B 1 40 ? -10.90756 -14.06959 15.83727 1.000 5.00687 52 LEU B N 1
ATOM 3254 C CA . LEU B 1 40 ? -10.06197 -13.99309 14.65280 1.000 4.93211 52 LEU B CA 1
ATOM 3255 C C . LEU B 1 40 ? -9.38548 -15.34213 14.47916 1.000 4.90421 52 LEU B C 1
ATOM 3256 O O . LEU B 1 40 ? -8.63225 -15.77407 15.35896 1.000 4.90732 52 LEU B O 1
ATOM 3261 N N . ALA B 1 41 ? -9.65559 -15.99238 13.34768 1.000 4.94211 53 ALA B N 1
ATOM 3262 C CA . ALA B 1 41 ? -9.04137 -17.27390 13.02759 1.000 4.92694 53 ALA B CA 1
ATOM 3263 C C . ALA B 1 41 ? -7.57320 -17.07700 12.65981 1.000 4.84089 53 ALA B C 1
ATOM 3264 O O . ALA B 1 41 ? -7.19290 -16.01664 12.15585 1.000 4.81224 53 ALA B O 1
ATOM 3266 N N . PRO B 1 42 ? -6.74230 -18.09672 12.86477 1.000 4.81589 54 PRO B N 1
ATOM 3267 C CA . PRO B 1 42 ? -5.32867 -18.00818 12.46514 1.000 4.98647 54 PRO B CA 1
ATOM 3268 C C . PRO B 1 42 ? -5.20637 -17.79493 10.96356 1.000 5.53684 54 PRO B C 1
ATOM 3269 O O . PRO B 1 42 ? -5.87454 -18.45455 10.16814 1.000 5.23525 54 PRO B O 1
ATOM 3273 N N . LEU B 1 43 ? -4.34956 -16.85082 10.56958 1.000 4.76802 55 LEU B N 1
ATOM 3274 C CA . LEU B 1 43 ? -4.32666 -16.43761 9.16189 1.000 4.82062 55 LEU B CA 1
ATOM 3275 C C . LEU B 1 43 ? -2.89561 -16.02440 8.81674 1.000 7.40979 55 LEU B C 1
ATOM 3276 O O . LEU B 1 43 ? -2.46564 -14.91503 9.14321 1.000 5.34210 55 LEU B O 1
ATOM 3281 N N . CYS B 1 44 ? -2.16785 -16.93376 8.17251 1.000 4.85107 56 CYS B N 1
ATOM 3282 C CA . CYS B 1 44 ? -0.77053 -16.70596 7.81062 1.000 5.90146 56 CYS B CA 1
ATOM 3283 C C . CYS B 1 44 ? -0.60003 -15.41918 7.01605 1.000 5.49182 56 CYS B C 1
ATOM 3284 O O . CYS B 1 44 ? -1.38134 -15.11995 6.10490 1.000 5.73420 56 CYS B O 1
ATOM 3287 N N . GLN B 1 45 ? 0.48212 -14.69398 7.33288 1.000 5.68888 57 GLN B N 1
ATOM 3288 C CA . GLN B 1 45 ? 0.79204 -13.42734 6.69532 1.000 5.53245 57 GLN B CA 1
ATOM 3289 C C . GLN B 1 45 ? 2.00458 -13.49758 5.78392 1.000 5.96310 57 GLN B C 1
ATOM 3290 O O . GLN B 1 45 ? 2.23269 -12.55101 5.03094 1.000 6.24323 57 GLN B O 1
ATOM 3296 N N . TYR B 1 46 ? 2.78956 -14.57506 5.84774 1.000 5.32041 58 TYR B N 1
ATOM 3297 C CA . TYR B 1 46 ? 3.95138 -14.76266 4.97528 1.000 5.18844 58 TYR B CA 1
ATOM 3298 C C . TYR B 1 46 ? 4.84840 -13.52837 4.97314 1.000 5.29255 58 TYR B C 1
ATOM 3299 O O . TYR B 1 46 ? 5.32443 -13.07852 3.92632 1.000 6.66335 58 TYR B O 1
ATOM 3308 N N . SER B 1 47 ? 5.12227 -13.01520 6.17869 1.000 5.68948 59 SER B N 1
ATOM 3309 C CA . SER B 1 47 ? 5.82306 -11.74371 6.32517 1.000 5.14393 59 SER B CA 1
ATOM 3310 C C . SER B 1 47 ? 7.01309 -11.79274 7.27791 1.000 7.20733 59 SER B C 1
ATOM 3311 O O . SER B 1 47 ? 7.55888 -10.73383 7.60746 1.000 7.90536 59 SER B O 1
ATOM 3314 N N . ALA B 1 48 ? 7.43571 -12.97301 7.72118 1.000 5.32066 60 ALA B N 1
ATOM 3315 C CA . ALA B 1 48 ? 8.51621 -13.11957 8.68603 1.000 5.61280 60 ALA B CA 1
ATOM 3316 C C . ALA B 1 48 ? 9.83156 -13.51693 8.02113 1.000 5.64642 60 ALA B C 1
ATOM 3317 O O . ALA B 1 48 ? 9.86513 -14.07975 6.91976 1.000 7.44955 60 ALA B O 1
ATOM 3319 N N . LYS B 1 49 ? 10.92401 -13.21482 8.71662 1.000 6.15701 61 LYS B N 1
ATOM 3320 C CA . LYS B 1 49 ? 12.24271 -13.75418 8.40807 1.000 6.93531 61 LYS B CA 1
ATOM 3321 C C . LYS B 1 49 ? 12.72222 -14.53828 9.61710 1.000 7.13595 61 LYS B C 1
ATOM 3322 O O . LYS B 1 49 ? 12.65648 -14.04353 10.74881 1.000 6.09963 61 LYS B O 1
ATOM 3328 N N . ASP B 1 50 ? 13.16718 -15.77054 9.37705 1.000 5.98039 62 ASP B N 1
ATOM 3329 C CA . ASP B 1 50 ? 13.71384 -16.63810 10.42538 1.000 6.03136 62 ASP B CA 1
ATOM 3330 C C . ASP B 1 50 ? 12.72109 -16.84078 11.56600 1.000 6.51231 62 ASP B C 1
ATOM 3331 O O . ASP B 1 50 ? 13.11402 -17.03896 12.72102 1.000 6.65216 62 ASP B O 1
ATOM 3336 N N . GLY B 1 51 ? 11.42778 -16.80509 11.23368 1.000 5.55791 63 GLY B N 1
ATOM 3337 C CA . GLY B 1 51 ? 10.37663 -17.06365 12.19464 1.000 5.36596 63 GLY B CA 1
ATOM 3338 C C . GLY B 1 51 ? 9.99325 -15.90490 13.09604 1.000 5.29113 63 GLY B C 1
ATOM 3339 O O . GLY B 1 51 ? 9.05900 -16.06022 13.89327 1.000 5.19235 63 GLY B O 1
ATOM 3340 N N . TYR B 1 52 ? 10.64831 -14.74561 12.98848 1.000 5.34578 64 TYR B N 1
ATOM 3341 C CA . TYR B 1 52 ? 10.39339 -13.65713 13.93206 1.000 5.29524 64 TYR B CA 1
ATOM 3342 C C . TYR B 1 52 ? 9.18480 -12.82771 13.52470 1.000 6.14716 64 TYR B C 1
ATOM 3343 O O . TYR B 1 52 ? 9.03646 -12.43775 12.36313 1.000 6.01263 64 TYR B O 1
ATOM 3352 N N . ALA B 1 53 ? 8.33859 -12.51828 14.50068 1.000 5.06991 65 ALA B N 1
ATOM 3353 C CA . ALA B 1 53 ? 7.33378 -11.50168 1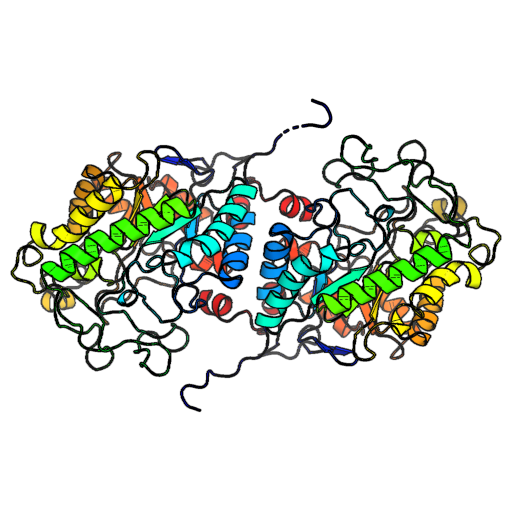4.25995 1.000 4.96813 65 ALA B CA 1
ATOM 3354 C C . ALA B 1 53 ? 8.01536 -10.14532 14.11007 1.000 6.15801 65 ALA B C 1
ATOM 3355 O O . ALA B 1 53 ? 9.09701 -9.90586 14.65917 1.000 9.27745 65 ALA B O 1
ATOM 3357 N N . ASN B 1 54 ? 7.38979 -9.26570 13.32931 1.000 5.01500 66 ASN B N 1
ATOM 3358 C CA . ASN B 1 54 ? 7.93647 -7.93083 13.11139 1.000 5.80217 66 ASN B CA 1
ATOM 3359 C C . ASN B 1 54 ? 6.77338 -6.93995 13.10024 1.000 6.26860 66 ASN B C 1
ATOM 3360 O O . ASN B 1 54 ? 5.65356 -7.24927 13.52851 1.000 6.86229 66 ASN B O 1
ATOM 3365 N N . ASP B 1 55 ? 7.02536 -5.72412 12.62415 1.000 8.66069 67 ASP B N 1
ATOM 3366 C CA . ASP B 1 55 ? 5.97554 -4.73936 12.77717 1.000 6.60832 67 ASP B CA 1
ATOM 3367 C C . ASP B 1 55 ? 4.82999 -4.94196 11.79662 1.000 4.90795 67 ASP B C 1
ATOM 3368 O O . ASP B 1 55 ? 3.75813 -4.36867 12.01937 1.000 5.62277 67 ASP B O 1
ATOM 3373 N N . TRP B 1 56 ? 4.99634 -5.76828 10.74944 1.000 4.90774 68 TRP B N 1
ATOM 3374 C CA . TRP B 1 56 ? 3.81356 -6.19454 10.01265 1.000 4.83670 68 TRP B CA 1
ATOM 3375 C C . TRP B 1 56 ? 2.85214 -6.92204 10.94645 1.000 5.02661 68 TRP B C 1
ATOM 3376 O O . TRP B 1 56 ? 1.66895 -6.58582 11.02802 1.000 4.71599 68 TRP B O 1
ATOM 3387 N N . HIS B 1 57 ? 3.33526 -7.95451 11.64026 1.000 5.03255 69 HIS B N 1
ATOM 3388 C CA . HIS B 1 57 ? 2.44755 -8.69103 12.53130 1.000 4.65506 69 HIS B CA 1
ATOM 3389 C C . HIS B 1 57 ? 1.87977 -7.80865 13.62674 1.000 4.61539 69 HIS B C 1
ATOM 3390 O O . HIS B 1 57 ? 0.71261 -7.96013 13.99462 1.000 4.72414 69 HIS B O 1
ATOM 3397 N N . LEU B 1 58 ? 2.69669 -6.90748 14.18442 1.000 4.63805 70 LEU B N 1
ATOM 3398 C CA . LEU B 1 58 ? 2.20219 -6.04570 15.25508 1.000 5.65725 70 LEU B CA 1
ATOM 3399 C C . LEU B 1 58 ? 1.11184 -5.11316 14.75143 1.000 6.70294 70 LEU B C 1
ATOM 3400 O O . LEU B 1 58 ? 0.08252 -4.96248 15.41084 1.000 5.14646 70 LEU B O 1
ATOM 3405 N N . THR B 1 59 ? 1.30389 -4.48581 13.58584 1.000 5.33998 71 THR B N 1
ATOM 3406 C CA . THR B 1 59 ? 0.27354 -3.56880 13.10244 1.000 6.42030 71 THR B CA 1
ATOM 3407 C C . THR B 1 59 ? -0.95789 -4.30769 12.59226 1.000 4.94322 71 THR B C 1
ATOM 3408 O O . THR B 1 59 ? -2.08113 -3.83991 12.79428 1.000 6.90133 71 THR B O 1
ATOM 3412 N N . HIS B 1 60 ? -0.77861 -5.48805 11.99057 1.000 4.56941 72 HIS B N 1
ATOM 3413 C CA . HIS B 1 60 ? -1.90502 -6.27696 11.50971 1.000 5.51025 72 HIS B CA 1
ATOM 3414 C C . HIS B 1 60 ? -2.76784 -6.77748 12.67384 1.000 6.07396 72 HIS B C 1
ATOM 3415 O O . HIS B 1 60 ? -3.98318 -6.49105 12.75750 1.000 6.21882 72 HIS B O 1
ATOM 3422 N N . ILE B 1 61 ? -2.13637 -7.47614 13.62191 1.000 4.63577 73 ILE B N 1
ATOM 3423 C CA . ILE B 1 61 ? -2.87822 -7.99686 14.76173 1.000 5.29676 73 ILE B CA 1
ATOM 3424 C C . ILE B 1 61 ? -3.38570 -6.85658 15.62646 1.000 6.76403 73 ILE B C 1
ATOM 3425 O O . ILE B 1 61 ? -4.53800 -6.87708 16.06766 1.000 6.64826 73 ILE B O 1
ATOM 3430 N N . GLY B 1 62 ? -2.55047 -5.83568 15.86408 1.000 7.20978 74 GLY B N 1
ATOM 3431 C CA . GLY B 1 62 ? -2.96298 -4.73725 16.71906 1.000 6.01362 74 GLY B CA 1
ATOM 3432 C C . GLY B 1 62 ? -4.14235 -3.97087 16.15891 1.000 8.28405 74 GLY B C 1
ATOM 3433 O O . GLY B 1 62 ? -5.03933 -3.57251 16.90864 1.000 6.75358 74 GLY B O 1
ATOM 3434 N N . GLY B 1 63 ? -4.15950 -3.75065 14.83674 1.000 6.56766 75 GLY B N 1
ATOM 3435 C CA . GLY B 1 63 ? -5.28378 -3.06631 14.23219 1.000 6.69661 75 GLY B CA 1
ATOM 3436 C C . GLY B 1 63 ? -6.57577 -3.82655 14.41664 1.000 7.48429 75 GLY B C 1
ATOM 3437 O O . GLY B 1 63 ? -7.63289 -3.22776 14.64313 1.000 10.78880 75 GLY B O 1
ATOM 3438 N N . ILE B 1 64 ? -6.50444 -5.16085 14.36778 1.000 6.69163 76 ILE B N 1
ATOM 3439 C CA . ILE B 1 64 ? -7.71925 -5.94684 14.58212 1.000 8.10185 76 ILE B CA 1
ATOM 3440 C C . ILE B 1 64 ? -8.11178 -5.96506 16.05994 1.000 7.96403 76 ILE B C 1
ATOM 3441 O O . ILE B 1 64 ? -9.28865 -5.80679 16.41395 1.000 8.00956 76 ILE B O 1
ATOM 3446 N N . VAL B 1 65 ? -7.13062 -6.11659 16.94641 1.000 7.20414 77 VAL B N 1
ATOM 3447 C CA . VAL B 1 65 ? -7.40514 -6.21715 18.37541 1.000 5.26866 77 VAL B CA 1
ATOM 3448 C C . VAL B 1 65 ? -8.00544 -4.92236 18.91530 1.000 8.56188 77 VAL B C 1
ATOM 3449 O O . VAL B 1 65 ? -8.82398 -4.95348 19.84843 1.000 12.25494 77 VAL B O 1
ATOM 3453 N N . GLN B 1 66 ? -7.61622 -3.76748 18.35024 1.000 8.88835 78 GLN B N 1
ATOM 3454 C CA . GLN B 1 66 ? -8.24332 -2.49591 18.71903 1.000 10.87920 78 GLN B CA 1
ATOM 3455 C C . GLN B 1 66 ? -9.75013 -2.54779 18.56373 1.000 9.75808 78 GLN B C 1
ATOM 3456 O O . GLN B 1 66 ? -10.47007 -1.76771 19.20993 1.000 10.28711 78 GLN B O 1
ATOM 3462 N N . ARG B 1 67 ? -10.23672 -3.44246 17.70818 1.000 8.11470 79 ARG B N 1
ATOM 3463 C CA . ARG B 1 67 ? -11.63179 -3.47509 17.30496 1.000 8.15518 79 ARG B CA 1
ATOM 3464 C C . ARG B 1 67 ? -12.35963 -4.70541 17.84040 1.000 8.43461 79 ARG B C 1
ATOM 3465 O O . ARG B 1 67 ? -13.41977 -5.06634 17.31984 1.000 10.15101 79 ARG B O 1
ATOM 3473 N N . GLY B 1 68 ? -11.80799 -5.33561 18.87562 1.000 8.62678 80 GLY B N 1
ATOM 3474 C CA . GLY B 1 68 ? -12.55058 -6.18128 19.79049 1.000 9.81050 80 GLY B CA 1
ATOM 3475 C C . GLY B 1 68 ? -13.03277 -7.57818 19.41188 1.000 6.59103 80 GLY B C 1
ATOM 3476 O O . GLY B 1 68 ? -14.12559 -7.96983 19.83631 1.000 7.64661 80 GLY B O 1
ATOM 3477 N N . PRO B 1 69 ? -12.26050 -8.37718 18.67362 1.000 7.11632 81 PRO B N 1
ATOM 3478 C CA . PRO B 1 69 ? -12.59778 -9.80296 18.59887 1.000 5.31287 81 PRO B CA 1
ATOM 3479 C C . PRO B 1 69 ? -12.48487 -10.41455 19.98701 1.000 6.15201 81 PRO B C 1
ATOM 3480 O O . PRO B 1 69 ? -11.66233 -9.98934 20.80876 1.000 9.72502 81 PRO B O 1
ATOM 3484 N N . GLY B 1 70 ? -13.32618 -11.40918 20.26266 1.000 5.78589 82 GLY B N 1
ATOM 3485 C CA . GLY B 1 70 ? -13.30745 -11.99813 21.59397 1.000 5.67812 82 GLY B CA 1
ATOM 3486 C C . GLY B 1 70 ? -11.97120 -12.63230 21.91579 1.000 6.02331 82 GLY B C 1
ATOM 3487 O O . GLY B 1 70 ? -11.49451 -12.57586 23.05408 1.000 6.09609 82 GLY B O 1
ATOM 3488 N N . LEU B 1 71 ? -11.35624 -13.25170 20.91215 1.000 5.20721 83 LEU B N 1
ATOM 3489 C CA . LEU B 1 71 ? -10.02576 -13.83519 21.00104 1.000 5.11429 83 LEU B CA 1
ATOM 3490 C C . LEU B 1 71 ? -9.37791 -13.63038 19.64340 1.000 4.99366 83 LEU B C 1
ATOM 3491 O O . LEU B 1 71 ? -10.01388 -13.88849 18.61645 1.000 7.82921 83 LEU B O 1
ATOM 3496 N N . ALA B 1 72 ? -8.14456 -13.14474 19.62476 1.000 4.97153 84 ALA B N 1
ATOM 3497 C CA . ALA B 1 72 ? -7.40176 -13.00352 18.37917 1.000 4.81591 84 ALA B CA 1
ATOM 3498 C C . ALA B 1 72 ? -6.38938 -14.13870 18.34956 1.000 4.78467 84 ALA B C 1
ATOM 3499 O O . ALA B 1 72 ? -5.45696 -14.15079 19.15591 1.000 5.46678 84 ALA B O 1
ATOM 3501 N N . ILE B 1 73 ? -6.56270 -15.08303 17.42969 1.000 4.77813 85 ILE B N 1
ATOM 3502 C CA . ILE B 1 73 ? -5.63542 -16.20744 17.30778 1.000 4.75793 85 ILE B CA 1
ATOM 3503 C C . ILE B 1 73 ? -4.64895 -15.89977 16.18841 1.000 4.69971 85 ILE B C 1
ATOM 3504 O O . ILE B 1 73 ? -5.03083 -15.79829 15.02181 1.000 5.70192 85 ILE B O 1
ATOM 3509 N N . MET B 1 74 ? -3.38087 -15.81430 16.55118 1.000 5.26823 86 MET B N 1
ATOM 3510 C CA . MET B 1 74 ? -2.28148 -15.55793 15.63560 1.000 4.65113 86 MET B CA 1
ATOM 3511 C C . MET B 1 74 ? -2.05499 -16.79185 14.75862 1.000 5.06706 86 MET B C 1
ATOM 3512 O O . MET B 1 74 ? -2.36953 -17.92419 15.14552 1.000 5.69919 86 MET B O 1
ATOM 3517 N N . GLU B 1 75 ? -1.53496 -16.54321 13.55573 1.000 4.66435 87 GLU B N 1
ATOM 3518 C CA . GLU B 1 75 ? -1.33072 -17.50940 12.47674 1.000 5.20933 87 GLU B CA 1
ATOM 3519 C C . GLU B 1 75 ? -0.47872 -18.69914 12.91231 1.000 4.99410 87 GLU B C 1
ATOM 3520 O O . GLU B 1 75 ? 0.22758 -18.65602 13.92567 1.000 4.72097 87 GLU B O 1
ATOM 3526 N N . ALA B 1 76 ? -0.50048 -19.73807 12.05804 1.000 4.75753 88 ALA B N 1
ATOM 3527 C CA . ALA B 1 76 ? 0.32880 -20.93593 12.22952 1.000 4.79368 88 ALA B CA 1
ATOM 3528 C C . ALA B 1 76 ? 1.76906 -20.57403 12.54037 1.000 4.81631 88 ALA B C 1
ATOM 3529 O O . ALA B 1 76 ? 2.44732 -19.92896 11.73404 1.000 5.27683 88 ALA B O 1
ATOM 3531 N N . THR B 1 77 ? 2.25006 -21.03059 13.69311 1.000 4.83050 89 THR B N 1
ATOM 3532 C CA . THR B 1 77 ? 3.57209 -20.68259 14.20201 1.000 4.87754 89 THR B CA 1
ATOM 3533 C C . THR B 1 77 ? 4.33492 -21.97538 14.45850 1.000 4.94875 89 THR B C 1
ATOM 3534 O O . THR B 1 77 ? 3.92023 -22.79321 15.28180 1.000 4.95133 89 THR B O 1
ATOM 3538 N N . ALA B 1 78 ? 5.43648 -22.16609 13.73596 1.000 5.02195 90 ALA B N 1
ATOM 3539 C CA . ALA B 1 78 ? 6.03040 -23.49522 13.63944 1.000 5.09760 90 ALA B CA 1
ATOM 3540 C C . ALA B 1 78 ? 6.73772 -23.89147 14.92951 1.000 5.16204 90 ALA B C 1
ATOM 3541 O O . ALA B 1 78 ? 7.45801 -23.09891 15.54204 1.000 5.20577 90 ALA B O 1
ATOM 3543 N N . VAL B 1 79 ? 6.55483 -25.15335 15.32575 1.000 5.18637 91 VAL B N 1
ATOM 3544 C CA . VAL B 1 79 ? 7.23066 -25.66479 16.51625 1.000 5.27422 91 VAL B CA 1
ATOM 3545 C C . VAL B 1 79 ? 8.60646 -26.23656 16.20093 1.000 5.40799 91 VAL B C 1
ATOM 3546 O O . VAL B 1 79 ? 9.38984 -26.49929 17.13006 1.000 5.54491 91 VAL B O 1
ATOM 3550 N N . GLN B 1 80 ? 8.91481 -26.45513 14.92673 1.000 5.42787 92 GLN B N 1
ATOM 3551 C CA . GLN B 1 80 ? 10.25184 -26.79549 14.46635 1.000 5.57544 92 GLN B CA 1
ATOM 3552 C C . GLN B 1 80 ? 10.53353 -25.94615 13.24410 1.000 5.58420 92 GLN B C 1
ATOM 3553 O O . GLN B 1 80 ? 9.62092 -25.65543 12.47100 1.000 5.48573 92 GLN B O 1
ATOM 3559 N N . LYS B 1 81 ? 11.80596 -25.58628 13.06464 1.000 5.72606 93 LYS B N 1
ATOM 3560 C CA . LYS B 1 81 ? 12.20312 -24.77450 11.91860 1.000 5.76962 93 LYS B CA 1
ATOM 3561 C C . LYS B 1 81 ? 11.79289 -25.43079 10.60283 1.000 5.77117 93 LYS B C 1
ATOM 3562 O O . LYS B 1 81 ? 11.26269 -24.76625 9.70178 1.000 6.96019 93 LYS B O 1
ATOM 3568 N N . VAL B 1 82 ? 11.98717 -26.74727 10.48736 1.000 5.83846 94 VAL B N 1
ATOM 3569 C CA . VAL B 1 82 ? 11.60444 -27.44046 9.26447 1.000 5.86055 94 VAL B CA 1
ATOM 3570 C C . VAL B 1 82 ? 10.10424 -27.61866 9.12934 1.000 5.70037 94 VAL B C 1
ATOM 3571 O O . VAL B 1 82 ? 9.64598 -28.10535 8.09193 1.000 5.72090 94 VAL B O 1
ATOM 3575 N N . GLY B 1 83 ? 9.33170 -27.25679 10.15143 1.000 5.56562 95 GLY B N 1
ATOM 3576 C CA . GLY B 1 83 ? 7.89104 -27.34600 10.10355 1.000 5.43436 95 GLY B CA 1
ATOM 3577 C C . GLY B 1 83 ? 7.17437 -26.08985 9.67078 1.000 5.35269 95 GLY B C 1
ATOM 3578 O O . GLY B 1 83 ? 5.94057 -26.07111 9.65640 1.000 5.25978 95 GLY B O 1
ATOM 3579 N N . ARG B 1 84 ? 7.90281 -25.03602 9.31425 1.000 5.39884 96 ARG B N 1
ATOM 3580 C CA . ARG B 1 84 ? 7.25694 -23.86612 8.72586 1.000 6.32550 96 ARG B CA 1
ATOM 3581 C C . ARG B 1 84 ? 6.59837 -24.23086 7.39738 1.000 5.37415 96 ARG B C 1
ATOM 3582 O O . ARG B 1 84 ? 7.12343 -25.05497 6.63975 1.000 5.48868 96 ARG B O 1
ATOM 3590 N N . ILE B 1 85 ? 5.42363 -23.64804 7.12110 1.000 5.29424 97 ILE B N 1
ATOM 3591 C CA . ILE B 1 85 ? 4.80167 -23.85825 5.81111 1.000 5.35669 97 ILE B CA 1
ATOM 3592 C C . ILE B 1 85 ? 5.64326 -23.21435 4.72108 1.000 5.86381 97 ILE B C 1
ATOM 3593 O O . ILE B 1 85 ? 5.96986 -23.84975 3.71319 1.000 6.72714 97 ILE B O 1
ATOM 3598 N N . THR B 1 86 ? 6.00398 -21.94413 4.90696 1.000 5.45809 98 THR B N 1
ATOM 3599 C CA . THR B 1 86 ? 6.85454 -21.18333 4.00084 1.000 5.58374 98 THR B CA 1
ATOM 3600 C C . THR B 1 86 ? 8.05104 -20.62708 4.76150 1.000 5.59971 98 THR B C 1
ATOM 3601 O O . THR B 1 86 ? 8.02486 -20.56974 6.00052 1.000 5.49487 98 THR B O 1
ATOM 3605 N N . PRO B 1 87 ? 9.08898 -20.15966 4.06220 1.000 5.74835 99 PRO B N 1
ATOM 3606 C CA . PRO B 1 87 ? 10.20094 -19.47780 4.74594 1.000 5.78529 99 PRO B CA 1
ATOM 3607 C C . PRO B 1 87 ? 9.80226 -18.15585 5.37493 1.000 5.66255 99 PRO B C 1
ATOM 3608 O O . PRO B 1 87 ? 10.63082 -17.52842 6.04844 1.000 5.96283 99 PRO B O 1
ATOM 3612 N N . GLN B 1 88 ? 8.56409 -17.71469 5.17511 1.000 5.54846 100 GLN B N 1
ATOM 3613 C CA . GLN B 1 88 ? 8.08209 -16.46003 5.73365 1.000 5.43613 100 GLN B CA 1
ATOM 3614 C C . GLN B 1 88 ? 7.14070 -16.67316 6.91593 1.000 5.60777 100 GLN B C 1
ATOM 3615 O O . GLN B 1 88 ? 6.51309 -15.71611 7.37654 1.000 5.17894 100 GLN B O 1
ATOM 3621 N N . ASP B 1 89 ? 7.03939 -17.89662 7.43506 1.000 5.25575 101 ASP B N 1
ATOM 3622 C CA . ASP B 1 89 ? 6.15978 -18.16711 8.56313 1.000 5.12979 101 ASP B CA 1
ATOM 3623 C C . ASP B 1 89 ? 6.74602 -17.69612 9.88470 1.000 5.10286 101 ASP B C 1
ATOM 3624 O O . ASP B 1 89 ? 7.96651 -17.63420 10.07367 1.000 5.19536 101 ASP B O 1
ATOM 3629 N N . LEU B 1 90 ? 5.84853 -17.44681 10.83577 1.000 4.99832 102 LEU B N 1
ATOM 3630 C CA . LEU B 1 90 ? 6.26146 -17.30029 12.22619 1.000 4.99026 102 LEU B CA 1
ATOM 3631 C C . LEU B 1 90 ? 6.75201 -18.63099 12.78634 1.000 5.10959 102 LEU B C 1
ATOM 3632 O O . LEU B 1 90 ? 6.33178 -19.71238 12.35082 1.000 5.04244 102 LEU B O 1
ATOM 3637 N N . GLY B 1 91 ? 7.63646 -18.53572 13.78532 1.000 5.10716 103 GLY B N 1
ATOM 3638 C CA . GLY B 1 91 ? 8.07323 -19.69840 14.52972 1.000 5.17027 103 GLY B CA 1
ATOM 3639 C C . GLY B 1 91 ? 8.05448 -19.46514 16.02924 1.000 5.64648 103 GLY B C 1
ATOM 3640 O O . GLY B 1 91 ? 8.02762 -18.33954 16.51451 1.000 5.16271 103 GLY B O 1
ATOM 3641 N N . LEU B 1 92 ? 8.04122 -20.57546 16.76639 1.000 5.21781 104 LEU B N 1
ATOM 3642 C CA . LEU B 1 92 ? 8.25902 -20.55762 18.21031 1.000 5.28207 104 LEU B CA 1
ATOM 3643 C C . LEU B 1 92 ? 9.27716 -21.63053 18.57476 1.000 6.20295 104 LEU B C 1
ATOM 3644 O O . LEU B 1 92 ? 9.22910 -22.22096 19.66253 1.000 6.17140 104 LEU B O 1
ATOM 3649 N N . TYR B 1 93 ? 10.21022 -21.89235 17.65384 1.000 5.49321 105 TYR B N 1
ATOM 3650 C CA . TYR B 1 93 ? 11.24076 -22.90018 17.83392 1.000 5.64388 105 TYR B CA 1
ATOM 3651 C C . TYR B 1 93 ? 12.54501 -22.33251 18.37135 1.000 8.59702 105 TYR B C 1
ATOM 3652 O O . TYR B 1 93 ? 13.43224 -23.10913 18.73593 1.000 11.62298 105 TYR B O 1
ATOM 3661 N N . ASP B 1 94 ? 12.66861 -21.00986 18.46889 1.000 7.48075 106 ASP B N 1
ATOM 3662 C CA . ASP B 1 94 ? 13.85572 -20.35756 19.02296 1.000 7.47435 106 ASP B CA 1
ATOM 3663 C C . ASP B 1 94 ? 13.43953 -19.50350 20.21245 1.000 5.96147 106 ASP B C 1
ATOM 3664 O O . ASP B 1 94 ? 12.37054 -18.87897 20.18935 1.000 6.14136 106 ASP B O 1
ATOM 3669 N N . ASP B 1 95 ? 14.28799 -19.46502 21.25259 1.000 7.11503 107 ASP B N 1
ATOM 3670 C CA . ASP B 1 95 ? 13.97921 -18.58770 22.38217 1.000 6.76049 107 ASP B CA 1
ATOM 3671 C C . ASP B 1 95 ? 13.86578 -17.14147 21.92656 1.000 6.08805 107 ASP B C 1
ATOM 3672 O O . ASP B 1 95 ? 13.09762 -16.35294 22.50413 1.000 8.02537 107 ASP B O 1
ATOM 3677 N N . GLY B 1 96 ? 14.62707 -16.77135 20.89064 1.000 6.12327 108 GLY B N 1
ATOM 3678 C CA . GLY B 1 96 ? 14.57261 -15.41491 20.38845 1.000 7.57648 108 GLY B CA 1
ATOM 3679 C C . GLY B 1 96 ? 13.21240 -15.01234 19.86443 1.000 6.56906 108 GLY B C 1
ATOM 3680 O O . GLY B 1 96 ? 12.92674 -13.81691 19.75507 1.000 7.52901 108 GLY B O 1
ATOM 3681 N N . HIS B 1 97 ? 12.34914 -15.98759 19.56060 1.000 5.97683 109 HIS B N 1
ATOM 3682 C CA . HIS B 1 97 ? 11.02340 -15.65921 19.04995 1.000 5.51357 109 HIS B CA 1
ATOM 3683 C C . HIS B 1 97 ? 10.13239 -15.03750 20.10915 1.000 5.45518 109 HIS B C 1
ATOM 3684 O O . HIS B 1 97 ? 9.12649 -14.39763 19.76344 1.000 6.83356 109 HIS B O 1
ATOM 3691 N N . ILE B 1 98 ? 10.46259 -15.22120 21.38977 1.000 5.57455 110 ILE B N 1
ATOM 3692 C CA . ILE B 1 98 ? 9.54908 -14.78549 22.44723 1.000 5.93258 110 ILE B CA 1
ATOM 3693 C C . ILE B 1 98 ? 9.39324 -13.26404 22.45606 1.000 7.53973 110 ILE B C 1
ATOM 3694 O O . ILE B 1 98 ? 8.27113 -12.74463 22.50207 1.000 8.22559 110 ILE B O 1
ATOM 3699 N N . GLU B 1 99 ? 10.50606 -12.52927 22.39550 1.000 6.20815 111 GLU B N 1
ATOM 3700 C CA . GLU B 1 99 ? 10.44932 -11.08493 22.62175 1.000 7.86028 111 GLU B CA 1
ATOM 3701 C C . GLU B 1 99 ? 9.56817 -10.36356 21.61117 1.000 8.08751 111 GLU B C 1
ATOM 3702 O O . GLU B 1 99 ? 8.73544 -9.53411 22.02617 1.000 8.73457 111 GLU B O 1
ATOM 3708 N N . PRO B 1 100 ? 9.68233 -10.59700 20.30107 1.000 6.16804 112 PRO B N 1
ATOM 3709 C CA . PRO B 1 100 ? 8.78249 -9.87161 19.38914 1.000 7.18183 112 PRO B CA 1
ATOM 3710 C C . PRO B 1 100 ? 7.31954 -10.23051 19.60732 1.000 7.89686 112 PRO B C 1
ATOM 3711 O O . PRO B 1 100 ? 6.45385 -9.34765 19.56639 1.000 10.21679 112 PRO B O 1
ATOM 3715 N N . LEU B 1 101 ? 7.02034 -11.50086 19.90185 1.000 5.68437 113 LEU B N 1
ATOM 3716 C CA . LEU B 1 101 ? 5.62672 -11.86143 20.13618 1.000 5.96458 113 LEU B CA 1
ATOM 3717 C C . LEU B 1 101 ? 5.09982 -11.21408 21.40561 1.000 6.26452 113 LEU B C 1
ATOM 3718 O O . LEU B 1 101 ? 3.92868 -10.81333 21.46426 1.000 6.59556 113 LEU B O 1
ATOM 3723 N N . LYS B 1 102 ? 5.95500 -11.09816 22.42658 1.000 5.80950 114 LYS B N 1
ATOM 3724 C CA . LYS B 1 102 ? 5.54894 -10.45411 23.66902 1.000 6.33108 114 LYS B CA 1
ATOM 3725 C C . LYS B 1 102 ? 5.13275 -9.01293 23.41564 1.000 7.50372 114 LYS B C 1
ATOM 3726 O O . LYS B 1 102 ? 4.19856 -8.51546 24.05991 1.000 8.06340 114 LYS B O 1
ATOM 3732 N N . ARG B 1 103 ? 5.75380 -8.35249 22.42658 1.000 7.24176 115 ARG B N 1
ATOM 3733 C CA . ARG B 1 103 ? 5.35274 -6.98465 22.13715 1.000 6.23262 115 ARG B CA 1
ATOM 3734 C C . ARG B 1 103 ? 3.92035 -6.93511 21.64030 1.000 7.38667 115 ARG B C 1
ATOM 3735 O O . ARG B 1 103 ? 3.17523 -6.00033 21.96604 1.000 8.05635 115 ARG B O 1
ATOM 3743 N N . ILE B 1 104 ? 3.50672 -7.96104 20.89500 1.000 5.30150 116 ILE B N 1
ATOM 3744 C CA . ILE B 1 104 ? 2.13877 -8.01793 20.40387 1.000 6.19694 116 ILE B CA 1
ATOM 3745 C C . ILE B 1 104 ? 1.17719 -8.34098 21.53864 1.000 5.11669 116 ILE B C 1
ATOM 3746 O O . ILE B 1 104 ? 0.11496 -7.70572 21.66254 1.000 5.89817 116 ILE B O 1
ATOM 3751 N N . THR B 1 105 ? 1.53197 -9.30308 22.40417 1.000 5.47291 117 THR B N 1
ATOM 3752 C CA . THR B 1 105 ? 0.58892 -9.62665 23.47365 1.000 4.97906 117 THR B CA 1
ATOM 3753 C C . THR B 1 105 ? 0.48813 -8.46945 24.45104 1.000 5.69028 117 THR B C 1
ATOM 3754 O O . THR B 1 105 ? -0.60651 -8.17052 24.94723 1.000 5.87076 117 THR B O 1
ATOM 3758 N N . GLU B 1 106 ? 1.60781 -7.76705 24.67955 1.000 5.56335 118 GLU B N 1
ATOM 3759 C CA . GLU B 1 106 ? 1.55534 -6.56512 25.50381 1.000 5.30938 118 GLU B CA 1
ATOM 3760 C C . GLU B 1 106 ? 0.54232 -5.57466 24.94646 1.000 6.30762 118 GLU B C 1
ATOM 3761 O O . GLU B 1 106 ? -0.28887 -5.03388 25.69506 1.000 8.22001 118 GLU B O 1
ATOM 3767 N N . PHE B 1 107 ? 0.56153 -5.35175 23.62573 1.000 5.87317 119 PHE B N 1
ATOM 3768 C CA . PHE B 1 107 ? -0.37938 -4.38132 23.08702 1.000 5.29914 119 PHE B CA 1
ATOM 3769 C C . PHE B 1 107 ? -1.80654 -4.86620 23.27450 1.000 7.28758 119 PHE B C 1
ATOM 3770 O O . PHE B 1 107 ? -2.67550 -4.09635 23.70324 1.000 7.76516 119 PHE B O 1
ATOM 3778 N N . ALA B 1 108 ? -2.05209 -6.16125 23.02715 1.000 5.84021 120 ALA B N 1
ATOM 3779 C CA . ALA B 1 108 ? -3.40324 -6.66643 23.22374 1.000 5.32233 120 ALA B CA 1
ATOM 3780 C C . ALA B 1 108 ? -3.82743 -6.46297 24.66434 1.000 8.19048 120 ALA B C 1
ATOM 3781 O O . ALA B 1 108 ? -4.96705 -6.05792 24.94531 1.000 7.67056 120 ALA B O 1
ATOM 3783 N N . HIS B 1 109 ? -2.90109 -6.69904 25.59526 1.000 5.97181 121 HIS B N 1
ATOM 3784 C CA . HIS B 1 109 ? -3.27024 -6.59152 26.99224 1.000 5.92827 121 HIS B CA 1
ATOM 3785 C C . HIS B 1 109 ? -3.44147 -5.14311 27.41201 1.000 7.39170 121 HIS B C 1
ATOM 3786 O O . HIS B 1 109 ? -4.23343 -4.87389 28.31589 1.000 8.62229 121 HIS B O 1
ATOM 3793 N N . SER B 1 110 ? -2.78724 -4.20327 26.71929 1.000 6.66934 122 SER B N 1
ATOM 3794 C CA . SER B 1 110 ? -3.04362 -2.79653 27.00797 1.000 6.44245 122 SER B CA 1
ATOM 3795 C C . SER B 1 110 ? -4.47406 -2.41876 26.65762 1.000 9.84935 122 SER B C 1
ATOM 3796 O O . SER B 1 110 ? -4.99248 -1.42892 27.19148 1.000 10.65864 122 SER B O 1
ATOM 3799 N N . GLN B 1 111 ? -5.10719 -3.18009 25.76716 1.000 7.11699 123 GLN B N 1
ATOM 3800 C CA . GLN B 1 111 ? -6.49187 -2.98381 25.36606 1.000 8.59981 123 GLN B CA 1
ATOM 3801 C C . GLN B 1 111 ? -7.43634 -3.90667 26.11802 1.000 9.94441 123 GLN B C 1
ATOM 3802 O O . GLN B 1 111 ? -8.62281 -3.97156 25.77737 1.000 13.23088 123 GLN B O 1
ATOM 3808 N N . SER B 1 112 ? -6.93134 -4.60584 27.13745 1.000 9.39549 124 SER B N 1
ATOM 3809 C CA . SER B 1 112 ? -7.69709 -5.58834 27.90729 1.000 10.66107 124 SER B CA 1
ATOM 3810 C C . SER B 1 112 ? -8.30286 -6.67115 27.01440 1.000 9.69601 124 SER B C 1
ATOM 3811 O O . SER B 1 112 ? -9.39358 -7.18821 27.29530 1.000 10.57726 124 SER B O 1
ATOM 3814 N N . GLN B 1 113 ? -7.57538 -7.04268 25.95848 1.000 8.64477 125 GLN B N 1
ATOM 3815 C CA . GLN B 1 113 ? -8.01380 -8.03382 24.98525 1.000 7.23078 125 GLN B CA 1
ATOM 3816 C C . GLN B 1 113 ? -7.28340 -9.35627 25.19911 1.000 5.74861 125 GLN B C 1
ATOM 3817 O O . GLN B 1 113 ? -6.21710 -9.42374 25.82714 1.000 7.96487 125 GLN B O 1
ATOM 3823 N N . LYS B 1 114 ? -7.87114 -10.41894 24.65591 1.000 5.59865 126 LYS B N 1
ATOM 3824 C CA . LYS B 1 114 ? -7.30003 -11.75783 24.76123 1.000 5.21006 126 LYS B CA 1
ATOM 3825 C C . LYS B 1 114 ? -6.69450 -12.17948 23.43123 1.000 6.15116 126 LYS B C 1
ATOM 3826 O O . LYS B 1 114 ? -7.25594 -11.90974 22.36110 1.000 7.52041 126 LYS B O 1
ATOM 3832 N N . ILE B 1 115 ? -5.54679 -12.84480 23.50438 1.000 5.04166 127 ILE B N 1
ATOM 3833 C CA . ILE B 1 115 ? -4.77335 -13.19264 22.32207 1.000 5.08257 127 ILE B CA 1
ATOM 3834 C C . ILE B 1 115 ? -4.23734 -14.61482 22.48272 1.000 4.95212 127 ILE B C 1
ATOM 3835 O O . ILE B 1 115 ? -3.86878 -15.06595 23.58179 1.000 6.12306 127 ILE B O 1
ATOM 3840 N N . GLY B 1 116 ? -4.27866 -15.35361 21.37975 1.000 4.88849 128 GLY B N 1
ATOM 3841 C CA . GLY B 1 116 ? -3.78021 -16.70842 21.35474 1.000 5.21646 128 GLY B CA 1
ATOM 3842 C C . GLY B 1 116 ? -2.84927 -16.88948 20.17488 1.000 5.58586 128 GLY B C 1
ATOM 3843 O O . GLY B 1 116 ? -2.67775 -15.98969 19.34511 1.000 4.76553 128 GLY B O 1
ATOM 3844 N N . ILE B 1 117 ? -2.26348 -18.08084 20.11282 1.000 5.56056 129 ILE B N 1
ATOM 3845 C CA . ILE B 1 117 ? -1.42225 -18.40114 18.96421 1.000 4.79250 129 ILE B CA 1
ATOM 3846 C C . ILE B 1 117 ? -1.59639 -19.86966 18.60315 1.000 4.80826 129 ILE B C 1
ATOM 3847 O O . ILE B 1 117 ? -1.83690 -20.71855 19.46512 1.000 4.86382 129 ILE B O 1
ATOM 3852 N N . GLN B 1 118 ? -1.49779 -20.15914 17.30099 1.000 4.77239 130 GLN B N 1
ATOM 3853 C CA . GLN B 1 118 ? -1.65265 -21.51922 16.78461 1.000 4.79114 130 GLN B CA 1
ATOM 3854 C C . GLN B 1 118 ? -0.27248 -22.14180 16.60598 1.000 5.33764 130 GLN B C 1
ATOM 3855 O O . GLN B 1 118 ? 0.52003 -21.67852 15.78685 1.000 6.86501 130 GLN B O 1
ATOM 3861 N N . LEU B 1 119 ? 0.01595 -23.18321 17.37709 1.000 4.86369 131 LEU B N 1
ATOM 3862 C CA . LEU B 1 119 ? 1.24786 -23.94969 17.21918 1.000 4.90812 131 LEU B CA 1
ATOM 3863 C C . LEU B 1 119 ? 1.06312 -24.96939 16.10809 1.000 4.90763 131 LEU B C 1
ATOM 3864 O O . LEU B 1 119 ? 0.04801 -25.67010 16.07284 1.000 5.19210 131 LEU B O 1
ATOM 3869 N N . ALA B 1 120 ? 2.04970 -25.06935 15.21395 1.000 4.93022 132 ALA B N 1
ATOM 3870 C CA . ALA B 1 120 ? 1.85295 -25.76388 13.94703 1.000 4.94086 132 ALA B CA 1
ATOM 3871 C C . ALA B 1 120 ? 3.10886 -26.51573 13.50956 1.000 5.01478 132 ALA B C 1
ATOM 3872 O O . ALA B 1 120 ? 4.22527 -26.26555 13.97834 1.000 5.06045 132 ALA B O 1
ATOM 3874 N N . HIS B 1 121 ? 2.90350 -27.44999 12.58028 1.000 5.04580 133 HIS B N 1
ATOM 3875 C CA . HIS B 1 121 ? 4.01513 -28.10794 11.89218 1.000 5.13299 133 HIS B CA 1
ATOM 3876 C C . HIS B 1 121 ? 3.48739 -28.59321 10.55799 1.000 5.16067 133 HIS B C 1
ATOM 3877 O O . HIS B 1 121 ? 2.50553 -29.33289 10.52323 1.000 5.14460 133 HIS B O 1
ATOM 3884 N N . ALA B 1 122 ? 4.12357 -28.17624 9.46685 1.000 5.22241 134 ALA B N 1
ATOM 3885 C CA . ALA B 1 122 ? 3.58110 -28.43436 8.14321 1.000 5.27120 134 ALA B CA 1
ATOM 3886 C C . ALA B 1 122 ? 3.90869 -29.82797 7.60907 1.000 5.36626 134 ALA B C 1
ATOM 3887 O O . ALA B 1 122 ? 3.29092 -30.24837 6.62560 1.000 5.41736 134 ALA B O 1
ATOM 3889 N N . GLY B 1 123 ? 4.83444 -30.54862 8.23081 1.000 5.40546 135 GLY B N 1
ATOM 3890 C CA . GLY B 1 123 ? 5.15464 -31.88301 7.74229 1.000 5.50192 135 GLY B CA 1
ATOM 3891 C C . GLY B 1 123 ? 5.51406 -31.85677 6.27054 1.000 5.62306 135 GLY B C 1
ATOM 3892 O O . GLY B 1 123 ? 6.33114 -31.05152 5.82561 1.000 5.68344 135 GLY B O 1
ATOM 3893 N N . ARG B 1 124 ? 4.90818 -32.75853 5.49569 1.000 5.68000 136 ARG B N 1
ATOM 3894 C CA . ARG B 1 124 ? 5.28971 -32.88530 4.09678 1.000 5.83128 136 ARG B CA 1
ATOM 3895 C C . ARG B 1 124 ? 4.85693 -31.70065 3.24527 1.000 5.84442 136 ARG B C 1
ATOM 3896 O O . ARG B 1 124 ? 5.28940 -31.61022 2.08666 1.000 5.99200 136 ARG B O 1
ATOM 3904 N N . LYS B 1 125 ? 4.04338 -30.78631 3.77644 1.000 5.71360 137 LYS B N 1
ATOM 3905 C CA . LYS B 1 125 ? 3.68658 -29.57544 3.05171 1.000 5.72690 137 LYS B CA 1
ATOM 3906 C C . LYS B 1 125 ? 4.60220 -28.40383 3.38727 1.000 5.70005 137 LYS B C 1
ATOM 3907 O O . LYS B 1 125 ? 4.32115 -27.27193 2.97592 1.000 7.36608 137 LYS B O 1
ATOM 3913 N N . ALA B 1 126 ? 5.70128 -28.65451 4.09626 1.000 5.70591 138 ALA B N 1
ATOM 3914 C CA . ALA B 1 126 ? 6.59863 -27.58631 4.50028 1.000 5.69680 138 ALA B CA 1
ATOM 3915 C C . ALA B 1 126 ? 7.48286 -27.12958 3.33733 1.000 5.86284 138 ALA B C 1
ATOM 3916 O O . ALA B 1 126 ? 7.60869 -27.79144 2.29597 1.000 6.00443 138 ALA B O 1
ATOM 3918 N N . SER B 1 127 ? 8.14201 -25.98748 3.55746 1.000 5.86209 139 SER B N 1
ATOM 3919 C CA . SER B 1 127 ? 9.09715 -25.42916 2.59715 1.000 6.03297 139 SER B CA 1
ATOM 3920 C C . SER B 1 127 ? 8.43338 -25.13078 1.25481 1.000 6.11481 139 SER B C 1
ATOM 3921 O O . SER B 1 127 ? 9.01240 -25.37178 0.18998 1.000 6.30862 139 SER B O 1
ATOM 3924 N N . ALA B 1 128 ? 7.22845 -24.57358 1.31692 1.000 5.98919 140 ALA B N 1
ATOM 3925 C CA . ALA B 1 128 ? 6.47041 -24.11795 0.16418 1.000 6.06340 140 ALA B CA 1
ATOM 3926 C C . ALA B 1 128 ? 6.57356 -22.60184 0.03589 1.000 6.04724 140 ALA B C 1
ATOM 3927 O O . ALA B 1 128 ? 7.02498 -21.91232 0.94696 1.000 6.14625 140 ALA B O 1
ATOM 3929 N N . VAL B 1 129 ? 6.14806 -22.07979 -1.12079 1.000 6.68452 141 VAL B N 1
ATOM 3930 C CA . VAL B 1 129 ? 6.16288 -20.63475 -1.33872 1.000 6.15982 141 VAL B CA 1
ATOM 3931 C C . VAL B 1 129 ? 4.83697 -20.01793 -0.90033 1.000 6.59901 141 VAL B C 1
ATOM 3932 O O . VAL B 1 129 ? 3.81308 -20.69337 -0.75427 1.000 8.19459 141 VAL B O 1
ATOM 3936 N N . ALA B 1 130 ? 4.86910 -18.69630 -0.69950 1.000 6.43821 142 ALA B N 1
ATOM 3937 C CA . ALA B 1 130 ? 3.67102 -17.93600 -0.36867 1.000 5.83627 142 ALA B CA 1
ATOM 3938 C C . ALA B 1 130 ? 2.59916 -18.12865 -1.44080 1.000 6.76105 142 ALA B C 1
ATOM 3939 O O . ALA B 1 130 ? 2.91500 -18.31266 -2.62355 1.000 6.61459 142 ALA B O 1
ATOM 3941 N N . PRO B 1 131 ? 1.31804 -18.07404 -1.06363 1.000 6.90257 143 PRO B N 1
ATOM 3942 C CA . PRO B 1 131 ? 0.26431 -18.48221 -2.00583 1.000 7.04377 143 PRO B CA 1
ATOM 3943 C C . PRO B 1 131 ? 0.10290 -17.55126 -3.19065 1.000 8.11899 143 PRO B C 1
ATOM 3944 O O . PRO B 1 131 ? -0.40494 -17.99551 -4.22932 1.000 9.31899 143 PRO B O 1
ATOM 3948 N N . TRP B 1 132 ? 0.52184 -16.28950 -3.08498 1.000 7.42673 144 TRP B N 1
ATOM 3949 C CA . TRP B 1 132 ? 0.45940 -15.42908 -4.26316 1.000 10.11054 144 TRP B CA 1
ATOM 3950 C C . TRP B 1 132 ? 1.52652 -15.76373 -5.29271 1.000 12.15330 144 TRP B C 1
ATOM 3951 O O . TRP B 1 132 ? 1.42264 -15.30643 -6.43726 1.000 12.65586 144 TRP B O 1
ATOM 3962 N N . LEU B 1 133 ? 2.54141 -16.54367 -4.92330 1.000 8.78168 145 LEU B N 1
ATOM 3963 C CA . LEU B 1 133 ? 3.45966 -17.09041 -5.91452 1.000 9.25231 145 LEU B CA 1
ATOM 3964 C C . LEU B 1 133 ? 2.94957 -18.40066 -6.49157 1.000 7.61112 145 LEU B C 1
ATOM 3965 O O . LEU B 1 133 ? 3.00659 -18.59651 -7.70887 1.000 13.74460 145 LEU B O 1
ATOM 3970 N N . SER B 1 134 ? 2.44520 -19.29753 -5.64615 1.000 7.73796 146 SER B N 1
ATOM 3971 C CA . SER B 1 134 ? 1.83558 -20.53836 -6.10442 1.000 8.22171 146 SER B CA 1
ATOM 3972 C C . SER B 1 134 ? 0.98075 -21.11775 -4.99520 1.000 7.67979 146 SER B C 1
ATOM 3973 O O . SER B 1 134 ? 1.33411 -21.02647 -3.81846 1.000 8.47811 146 SER B O 1
ATOM 3976 N N . GLY B 1 135 ? -0.13182 -21.74521 -5.38847 1.000 9.19902 147 GLY B N 1
ATOM 3977 C CA . GLY B 1 135 ? -0.91416 -22.50834 -4.43022 1.000 8.91913 147 GLY B CA 1
ATOM 3978 C C . GLY B 1 135 ? -0.17860 -23.70238 -3.86431 1.000 10.26854 147 GLY B C 1
ATOM 3979 O O . GLY B 1 135 ? -0.50189 -24.14943 -2.75947 1.000 11.15393 147 GLY B O 1
ATOM 3980 N N . ASN B 1 136 ? 0.81059 -24.22201 -4.59333 1.000 10.72597 148 ASN B N 1
ATOM 3981 C CA . ASN B 1 136 ? 1.63039 -25.31362 -4.07898 1.000 8.83661 148 ASN B CA 1
ATOM 3982 C C . ASN B 1 136 ? 2.87564 -25.40690 -4.95786 1.000 8.88952 148 ASN B C 1
ATOM 3983 O O . ASN B 1 136 ? 2.80885 -25.92401 -6.07603 1.000 11.19151 148 ASN B O 1
ATOM 3988 N N . ALA B 1 137 ? 3.98817 -24.89500 -4.44723 1.000 7.21837 149 ALA B N 1
ATOM 3989 C CA . ALA B 1 137 ? 5.28096 -25.09850 -5.07975 1.000 7.32080 149 ALA B CA 1
ATOM 3990 C C . ALA B 1 137 ? 6.34590 -25.00393 -4.00297 1.000 7.50305 149 ALA B C 1
ATOM 3991 O O . ALA B 1 137 ? 6.16454 -24.31885 -2.99010 1.000 7.67300 149 ALA B O 1
ATOM 3993 N N . MET B 1 138 ? 7.46887 -25.67645 -4.23667 1.000 6.84863 150 MET B N 1
ATOM 3994 C CA . MET B 1 138 ? 8.55188 -25.65992 -3.26204 1.000 8.00465 150 MET B CA 1
ATOM 3995 C C . MET B 1 138 ? 9.27071 -24.32248 -3.24923 1.000 6.99776 150 MET B C 1
ATOM 3996 O O . MET B 1 138 ? 9.55537 -23.73670 -4.29810 1.000 8.10660 150 MET B O 1
ATOM 4001 N N . ALA B 1 139 ? 9.57823 -23.85923 -2.04206 1.000 6.63385 151 ALA B N 1
ATOM 4002 C CA . ALA B 1 139 ? 10.61890 -22.86470 -1.82479 1.000 6.68400 151 ALA B CA 1
ATOM 4003 C C . ALA B 1 139 ? 11.96552 -23.57277 -1.88797 1.000 6.86815 151 ALA B C 1
ATOM 4004 O O . ALA B 1 139 ? 12.25986 -24.43772 -1.05228 1.000 6.98947 151 ALA B O 1
ATOM 4006 N N . VAL B 1 140 ? 12.76831 -23.25524 -2.90011 1.000 8.01476 152 VAL B N 1
ATOM 4007 C CA . VAL B 1 140 ? 14.07825 -23.88670 -3.04192 1.000 8.19633 152 VAL B CA 1
ATOM 4008 C C . VAL B 1 140 ? 15.05007 -23.28680 -2.03317 1.000 8.93410 152 VAL B C 1
ATOM 4009 O O . VAL B 1 140 ? 14.77126 -22.23751 -1.44321 1.000 9.84538 152 VAL B O 1
ATOM 4013 N N . LYS B 1 141 ? 16.19261 -23.95691 -1.82850 1.000 10.43024 153 LYS B N 1
ATOM 4014 C CA . LYS B 1 141 ? 17.15380 -23.50826 -0.82182 1.000 11.64119 153 LYS B CA 1
ATOM 4015 C C . LYS B 1 141 ? 17.60678 -22.07250 -1.06462 1.000 12.16616 153 LYS B C 1
ATOM 4016 O O . LYS B 1 141 ? 17.79575 -21.30670 -0.11026 1.000 11.24032 153 LYS B O 1
ATOM 4022 N N . GLU B 1 142 ? 17.74891 -21.67186 -2.33221 1.000 12.70302 154 GLU B N 1
ATOM 4023 C CA . GLU B 1 142 ? 18.23844 -20.32772 -2.63414 1.000 16.04006 154 GLU B CA 1
ATOM 4024 C C . GLU B 1 142 ? 17.28946 -19.21011 -2.19418 1.000 12.27166 154 GLU B C 1
ATOM 4025 O O . GLU B 1 142 ? 17.72652 -18.05682 -2.09940 1.000 16.27393 154 GLU B O 1
ATOM 4031 N N . VAL B 1 143 ? 16.01530 -19.50669 -1.91789 1.000 11.02228 155 VAL B N 1
ATOM 4032 C CA . VAL B 1 143 ? 15.07849 -18.51253 -1.40181 1.000 10.56042 155 VAL B CA 1
ATOM 4033 C C . VAL B 1 143 ? 14.71379 -18.80502 0.05195 1.000 7.68177 155 VAL B C 1
ATOM 4034 O O . VAL B 1 143 ? 13.67996 -18.36374 0.52893 1.000 12.22944 155 VAL B O 1
ATOM 4038 N N . GLY B 1 144 ? 15.54155 -19.56604 0.74731 1.000 8.46297 156 GLY B N 1
ATOM 4039 C CA . GLY B 1 144 ? 15.30357 -19.84622 2.14789 1.000 8.77746 156 GLY B CA 1
ATOM 4040 C C . GLY B 1 144 ? 14.58852 -21.14453 2.41900 1.000 10.22695 156 GLY B C 1
ATOM 4041 O O . GLY B 1 144 ? 14.25363 -21.40457 3.57566 1.000 7.97543 156 GLY B O 1
ATOM 4042 N N . GLY B 1 145 ? 14.32847 -21.95502 1.39448 1.000 8.45357 157 GLY B N 1
ATOM 4043 C CA . GLY B 1 145 ? 13.67530 -23.22757 1.58412 1.000 6.86724 157 GLY B CA 1
ATOM 4044 C C . GLY B 1 145 ? 14.60965 -24.29524 2.11645 1.000 6.90294 157 GLY B C 1
ATOM 4045 O O . GLY B 1 145 ? 15.81525 -24.10153 2.29249 1.000 8.02467 157 GLY B O 1
ATOM 4046 N N . TRP B 1 146 ? 14.01500 -25.46632 2.37468 1.000 6.64511 158 TRP B N 1
ATOM 4047 C CA . TRP B 1 146 ? 14.70460 -26.62871 2.91804 1.000 6.72263 158 TRP B CA 1
ATOM 4048 C C . TRP B 1 146 ? 14.04932 -27.90075 2.38242 1.000 6.72400 158 TRP B C 1
ATOM 4049 O O . TRP B 1 146 ? 13.69851 -28.79482 3.16501 1.000 6.62214 158 TRP B O 1
ATOM 4060 N N . PRO B 1 147 ? 13.88710 -28.03165 1.05840 1.000 6.85670 159 PRO B N 1
ATOM 4061 C CA . PRO B 1 147 ? 13.14455 -29.18948 0.51838 1.000 6.85996 159 PRO B CA 1
ATOM 4062 C C . PRO B 1 147 ? 13.68949 -30.54521 0.94427 1.000 8.25470 159 PRO B C 1
ATOM 4063 O O . PRO B 1 147 ? 12.89880 -31.47967 1.12704 1.000 10.23010 159 PRO B O 1
ATOM 4067 N N . ASP B 1 148 ? 15.00431 -30.67296 1.14388 1.000 8.10965 160 ASP B N 1
ATOM 4068 C CA . ASP B 1 148 ? 15.59608 -31.94934 1.54162 1.000 9.02077 160 ASP B CA 1
ATOM 4069 C C . ASP B 1 148 ? 15.28182 -32.33484 2.97731 1.000 11.24192 160 ASP B C 1
ATOM 4070 O O . ASP B 1 148 ? 15.55122 -33.48017 3.36958 1.000 13.14079 160 ASP B O 1
ATOM 4075 N N . ASP B 1 149 ? 14.74626 -31.41555 3.77582 1.000 8.22136 161 ASP B N 1
ATOM 4076 C CA . ASP B 1 149 ? 14.65252 -31.61474 5.21417 1.000 8.57984 161 ASP B CA 1
ATOM 4077 C C . ASP B 1 149 ? 13.21848 -31.68265 5.71713 1.000 7.40136 161 ASP B C 1
ATOM 4078 O O . ASP B 1 149 ? 13.00712 -31.72328 6.93526 1.000 9.96710 161 ASP B O 1
ATOM 4083 N N . ILE B 1 150 ? 12.22592 -31.70942 4.82839 1.000 6.37388 162 ILE B N 1
ATOM 4084 C CA . ILE B 1 150 ? 10.85167 -31.83541 5.29902 1.000 6.17436 162 ILE B CA 1
ATOM 4085 C C . ILE B 1 150 ? 10.59199 -33.27094 5.75635 1.000 7.65443 162 ILE B C 1
ATOM 4086 O O . ILE B 1 150 ? 11.24089 -34.22483 5.29726 1.000 6.82092 162 ILE B O 1
ATOM 4091 N N . VAL B 1 151 ? 9.63281 -33.42849 6.67746 1.000 5.99891 163 VAL B N 1
ATOM 4092 C CA . VAL B 1 151 ? 9.40218 -34.69250 7.37660 1.000 6.34368 163 VAL B CA 1
ATOM 4093 C C . VAL B 1 151 ? 7.91808 -35.03811 7.35911 1.000 5.85531 163 VAL B C 1
ATOM 4094 O O . VAL B 1 151 ? 7.05794 -34.17442 7.19001 1.000 5.75960 163 VAL B O 1
ATOM 4098 N N . ALA B 1 152 ? 7.62344 -36.32568 7.54634 1.000 6.00676 164 ALA B N 1
ATOM 4099 C CA . ALA B 1 152 ? 6.25324 -36.81369 7.41899 1.000 5.79411 164 ALA B CA 1
ATOM 4100 C C . ALA B 1 152 ? 6.15996 -38.18889 8.06022 1.000 5.80940 164 ALA B C 1
ATOM 4101 O O . ALA B 1 152 ? 7.18647 -38.82384 8.33261 1.000 6.26863 164 ALA B O 1
ATOM 4103 N N . PRO B 1 153 ? 4.93666 -38.69799 8.27585 1.000 5.74002 165 PRO B N 1
ATOM 4104 C CA . PRO B 1 153 ? 4.81289 -40.09475 8.73336 1.000 5.77307 165 PRO B CA 1
ATOM 4105 C C . PRO B 1 153 ? 5.29295 -41.09846 7.70032 1.000 5.91867 165 PRO B C 1
ATOM 4106 O O . PRO B 1 153 ? 5.85465 -42.14030 8.07590 1.000 6.68643 165 PRO B O 1
ATOM 4110 N N . SER B 1 154 ? 5.09282 -40.81086 6.41231 1.000 5.96921 166 SER B N 1
ATOM 4111 C CA . SER B 1 154 ? 5.42689 -41.73007 5.33113 1.000 6.21973 166 SER B CA 1
ATOM 4112 C C . SER B 1 154 ? 6.04405 -40.94424 4.17879 1.000 6.92433 166 SER B C 1
ATOM 4113 O O . SER B 1 154 ? 5.74087 -39.76005 3.98104 1.000 7.14241 166 SER B O 1
ATOM 4116 N N . ALA B 1 155 ? 6.90527 -41.61867 3.40876 1.000 7.97135 167 ALA B N 1
ATOM 4117 C CA . ALA B 1 155 ? 7.66918 -40.99246 2.32523 1.000 7.02636 167 ALA B CA 1
ATOM 4118 C C . ALA B 1 155 ? 6.80884 -40.86939 1.06247 1.000 9.48197 167 ALA B C 1
ATOM 4119 O O . ALA B 1 155 ? 7.03328 -41.51625 0.03378 1.000 10.70942 167 ALA B O 1
ATOM 4121 N N . ILE B 1 156 ? 5.82612 -39.97182 1.14877 1.000 7.60090 168 ILE B N 1
ATOM 4122 C CA . ILE B 1 156 ? 4.88097 -39.72417 0.07114 1.000 7.39473 168 ILE B CA 1
ATOM 4123 C C . ILE B 1 156 ? 4.75051 -38.21485 -0.08828 1.000 6.50037 168 ILE B C 1
ATOM 4124 O O . ILE B 1 156 ? 4.41193 -37.52122 0.87453 1.000 6.90200 168 ILE B O 1
ATOM 4129 N N . PRO B 1 157 ? 5.01175 -37.65508 -1.26698 1.000 6.65420 169 PRO B N 1
ATOM 4130 C CA . PRO B 1 157 ? 4.89476 -36.20020 -1.43027 1.000 6.60764 169 PRO B CA 1
ATOM 4131 C C . PRO B 1 157 ? 3.44121 -35.75710 -1.44735 1.000 6.51795 169 PRO B C 1
ATOM 4132 O O . PRO B 1 157 ? 2.54055 -36.50739 -1.82577 1.000 8.75775 169 PRO B O 1
ATOM 4136 N N . GLN B 1 158 ? 3.21862 -34.50516 -1.03387 1.000 6.73809 170 GLN B N 1
ATOM 4137 C CA . GLN B 1 158 ? 1.87605 -33.93091 -1.08508 1.000 6.33292 170 GLN B CA 1
ATOM 4138 C C . GLN B 1 158 ? 1.27692 -34.05710 -2.47950 1.000 7.37152 170 GLN B C 1
ATOM 4139 O O . GLN B 1 158 ? 0.17327 -34.59515 -2.64986 1.000 9.21894 170 GLN B O 1
ATOM 4145 N N . GLU B 1 159 ? 1.99108 -33.55445 -3.48547 1.000 7.42912 171 GLU B N 1
ATOM 4146 C CA A GLU B 1 159 ? 1.64802 -33.78453 -4.88274 0.501 8.73656 171 GLU B CA 1
ATOM 4147 C CA B GLU B 1 159 ? 1.65265 -33.74338 -4.89458 0.499 8.74665 171 GLU B CA 1
ATOM 4148 C C . GLU B 1 159 ? 2.90716 -34.20641 -5.61839 1.000 7.97545 171 GLU B C 1
ATOM 4149 O O . GLU B 1 159 ? 3.89821 -33.46639 -5.66526 1.000 8.15566 171 GLU B O 1
ATOM 4160 N N . GLU B 1 160 ? 2.87483 -35.41368 -6.17629 1.000 7.27831 172 GLU B N 1
ATOM 4161 C CA . GLU B 1 160 ? 4.05480 -35.93914 -6.84178 1.000 10.26155 172 GLU B CA 1
ATOM 4162 C C . GLU B 1 160 ? 4.40546 -35.08598 -8.04889 1.000 9.46829 172 GLU B C 1
ATOM 4163 O O . GLU B 1 160 ? 3.53298 -34.69280 -8.82717 1.000 10.09407 172 GLU B O 1
ATOM 4169 N N . GLY B 1 161 ? 5.69736 -34.80464 -8.19813 1.000 8.94446 173 GLY B N 1
ATOM 4170 C CA . GLY B 1 161 ? 6.18227 -33.93726 -9.24498 1.000 8.45217 173 GLY B CA 1
ATOM 4171 C C . GLY B 1 161 ? 6.20711 -32.47747 -8.86251 1.000 8.74815 173 GLY B C 1
ATOM 4172 O O . GLY B 1 161 ? 6.80087 -31.67144 -9.58936 1.000 11.75927 173 GLY B O 1
ATOM 4173 N N . ILE B 1 162 ? 5.57932 -32.11837 -7.74664 1.000 9.12055 174 ILE B N 1
ATOM 4174 C CA . ILE B 1 162 ? 5.56459 -30.74775 -7.24053 1.000 8.77116 174 ILE B CA 1
ATOM 4175 C C . ILE B 1 162 ? 6.34604 -30.64568 -5.93729 1.000 7.26587 174 ILE B C 1
ATOM 4176 O O . ILE B 1 162 ? 7.28912 -29.86301 -5.82526 1.000 9.73086 174 ILE B O 1
ATOM 4181 N N . ASN B 1 163 ? 5.98611 -31.45241 -4.94515 1.000 8.28697 175 ASN B N 1
ATOM 4182 C CA . ASN B 1 163 ? 6.62376 -31.36377 -3.64172 1.000 6.88640 175 ASN B CA 1
ATOM 4183 C C . ASN B 1 163 ? 7.73122 -32.39606 -3.51517 1.000 8.27656 175 ASN B C 1
ATOM 4184 O O . ASN B 1 163 ? 7.65893 -33.48719 -4.09073 1.000 9.27712 175 ASN B O 1
ATOM 4189 N N . ALA B 1 164 ? 8.74965 -32.04322 -2.73443 1.000 6.92631 176 ALA B N 1
ATOM 4190 C CA . ALA B 1 164 ? 9.79276 -32.99754 -2.38715 1.000 7.00998 176 ALA B CA 1
ATOM 4191 C C . ALA B 1 164 ? 9.19543 -34.18326 -1.64129 1.000 6.88542 176 ALA B C 1
ATOM 4192 O O . ALA B 1 164 ? 8.18103 -34.06554 -0.93979 1.000 8.19811 176 ALA B O 1
ATOM 4194 N N . VAL B 1 165 ? 9.83290 -35.33691 -1.79616 1.000 7.60770 177 VAL B N 1
ATOM 4195 C CA . VAL B 1 165 ? 9.44982 -36.51349 -1.02356 1.000 7.32267 177 VAL B CA 1
ATOM 4196 C C . VAL B 1 165 ? 9.92791 -36.28368 0.40437 1.000 7.02989 177 VAL B C 1
ATOM 4197 O O . VAL B 1 165 ? 11.12287 -36.04132 0.61397 1.000 8.04746 177 VAL B O 1
ATOM 4201 N N . PRO B 1 166 ? 9.05559 -36.34736 1.40364 1.000 6.55741 178 PRO B N 1
ATOM 4202 C CA . PRO B 1 166 ? 9.48478 -36.08357 2.77856 1.000 6.76123 178 PRO B CA 1
ATOM 4203 C C . PRO B 1 166 ? 10.28303 -37.24152 3.35820 1.000 7.89724 178 PRO B C 1
ATOM 4204 O O . PRO B 1 166 ? 10.13858 -38.39757 2.95349 1.000 8.74924 178 PRO B O 1
ATOM 4208 N N . LYS B 1 167 ? 11.12894 -36.90630 4.33547 1.000 8.24571 179 LYS B N 1
ATOM 4209 C CA . LYS B 1 167 ? 11.82405 -37.92231 5.12145 1.000 7.22238 179 LYS B CA 1
ATOM 4210 C C . LYS B 1 167 ? 10.87821 -38.52730 6.15693 1.000 8.56322 179 LYS B C 1
ATOM 4211 O O . LYS B 1 167 ? 10.07514 -37.82326 6.76760 1.000 8.08553 179 LYS B O 1
ATOM 4217 N N . VAL B 1 168 ? 10.97864 -39.83805 6.36219 1.000 6.68135 180 VAL B N 1
ATOM 4218 C CA . VAL B 1 168 ? 10.11622 -40.53973 7.31425 1.000 7.43214 180 VAL B CA 1
ATOM 4219 C C . VAL B 1 168 ? 10.59752 -40.29572 8.73939 1.000 7.50304 180 VAL B C 1
ATOM 4220 O O . VAL B 1 168 ? 11.76925 -40.51445 9.06036 1.000 11.51805 180 VAL B O 1
ATOM 4224 N N . LEU B 1 169 ? 9.68781 -39.86347 9.60460 1.000 6.33030 181 LEU B N 1
ATOM 4225 C CA . LEU B 1 169 ? 10.02479 -39.69941 11.01064 1.000 7.01040 181 LEU B CA 1
ATOM 4226 C C . LEU B 1 169 ? 10.23992 -41.05163 11.68786 1.000 9.24485 181 LEU B C 1
ATOM 4227 O O . LEU B 1 169 ? 9.37231 -41.92745 11.63935 1.000 8.62438 181 LEU B O 1
ATOM 4232 N N . THR B 1 170 ? 11.38334 -41.21142 12.34845 1.000 7.61185 182 THR B N 1
ATOM 4233 C CA . THR B 1 170 ? 11.58266 -42.37634 13.20602 1.000 7.81909 182 THR B CA 1
ATOM 4234 C C . THR B 1 170 ? 10.87864 -42.17629 14.54788 1.000 10.10097 182 THR B C 1
ATOM 4235 O O . THR B 1 170 ? 10.44712 -41.07554 14.90030 1.000 7.77322 182 THR B O 1
ATOM 4239 N N . GLY B 1 171 ? 10.78910 -43.25403 15.32697 1.000 8.22913 183 GLY B N 1
ATOM 4240 C CA . GLY B 1 171 ? 10.26886 -43.12017 16.68314 1.000 9.51876 183 GLY B CA 1
ATOM 4241 C C . GLY B 1 171 ? 11.03483 -42.09903 17.50855 1.000 7.43717 183 GLY B C 1
ATOM 4242 O O . GLY B 1 171 ? 10.43587 -41.30378 18.24330 1.000 9.40570 183 GLY B O 1
ATOM 4243 N N . GLU B 1 172 ? 12.36801 -42.10896 17.41026 1.000 9.61406 184 GLU B N 1
ATOM 4244 C CA A GLU B 1 172 ? 13.15742 -41.09987 18.11134 0.509 10.26442 184 GLU B CA 1
ATOM 4245 C CA B GLU B 1 172 ? 13.15946 -41.10361 18.10987 0.491 10.26799 184 GLU B CA 1
ATOM 4246 C C . GLU B 1 172 ? 12.82096 -39.69843 17.61564 1.000 9.88789 184 GLU B C 1
ATOM 4247 O O . GLU B 1 172 ? 12.69647 -38.76051 18.41916 1.000 9.05721 184 GLU B O 1
ATOM 4258 N N . ASP B 1 173 ? 12.68593 -39.53045 16.29093 1.000 6.96183 185 ASP B N 1
ATOM 4259 C CA . ASP B 1 173 ? 12.30169 -38.22690 15.74018 1.000 8.35153 185 ASP B CA 1
ATOM 4260 C C . ASP B 1 173 ? 10.95844 -37.77598 16.28850 1.000 6.59888 185 ASP B C 1
ATOM 4261 O O . ASP B 1 173 ? 10.73209 -36.57571 16.49667 1.000 7.04590 185 ASP B O 1
ATOM 4266 N N . ILE B 1 174 ? 10.02310 -38.71421 16.45618 1.000 7.33502 186 ILE B N 1
ATOM 4267 C CA . ILE B 1 174 ? 8.71333 -38.36451 16.98903 1.000 7.28637 186 ILE B CA 1
ATOM 4268 C C . ILE B 1 174 ? 8.82690 -37.94676 18.45011 1.000 6.30929 186 ILE B C 1
ATOM 4269 O O . ILE B 1 174 ? 8.16128 -37.00091 18.88955 1.000 6.72955 186 ILE B O 1
ATOM 4274 N N . GLY B 1 175 ? 9.70962 -38.59699 19.21572 1.000 7.63503 187 GLY B N 1
ATOM 4275 C CA . GLY B 1 175 ? 9.93527 -38.13474 20.57970 1.000 6.56383 187 GLY B CA 1
ATOM 4276 C C . GLY B 1 175 ? 10.45712 -36.70853 20.62567 1.000 7.84559 187 GLY B C 1
ATOM 4277 O O . GLY B 1 175 ? 9.99271 -35.87940 21.42133 1.000 9.93654 187 GLY B O 1
ATOM 4278 N N . VAL B 1 176 ? 11.43088 -36.40502 19.76166 1.000 6.69355 188 VAL B N 1
ATOM 4279 C CA . VAL B 1 176 ? 11.96851 -35.04207 19.68158 1.000 8.21311 188 VAL B CA 1
ATOM 4280 C C . VAL B 1 176 ? 10.88065 -34.06411 19.24961 1.000 8.37915 188 VAL B C 1
ATOM 4281 O O . VAL B 1 176 ? 10.77607 -32.94899 19.77987 1.000 8.76315 188 VAL B O 1
ATOM 4285 N N . LEU B 1 177 ? 10.08177 -34.44858 18.25683 1.000 6.89882 189 LEU B N 1
ATOM 4286 C CA . LEU B 1 177 ? 8.99739 -33.59381 17.78108 1.000 5.74185 189 LEU B CA 1
ATOM 4287 C C . LEU B 1 177 ? 8.03012 -33.25251 18.91033 1.000 7.10007 189 LEU B C 1
ATOM 4288 O O . LEU B 1 177 ? 7.62509 -32.09582 19.07761 1.000 6.97485 189 LEU B O 1
ATOM 4293 N N . LYS B 1 178 ? 7.64268 -34.25415 19.69454 1.000 8.43696 190 LYS B N 1
ATOM 4294 C CA . LYS B 1 178 ? 6.72613 -33.99700 20.79711 1.000 8.60273 190 LYS B CA 1
ATOM 4295 C C . LYS B 1 178 ? 7.35249 -33.05570 21.81477 1.000 6.63190 190 LYS B C 1
ATOM 4296 O O . LYS B 1 178 ? 6.68593 -32.12809 22.31007 1.000 7.82501 190 LYS B O 1
ATOM 4302 N N . LYS B 1 179 ? 8.63923 -33.26469 22.13043 1.000 6.60681 191 LYS B N 1
ATOM 4303 C CA . LYS B 1 179 ? 9.30941 -32.35022 23.05002 1.000 7.32682 191 LYS B CA 1
ATOM 4304 C C . LYS B 1 179 ? 9.34942 -30.93950 22.48381 1.000 7.69382 191 LYS B C 1
ATOM 4305 O O . LYS B 1 179 ? 9.17498 -29.96533 23.22103 1.000 9.00225 191 LYS B O 1
ATOM 4311 N N . ASP B 1 180 ? 9.53457 -30.81238 21.17054 1.000 6.37470 192 ASP B N 1
ATOM 4312 C CA . ASP B 1 180 ? 9.57858 -29.48239 20.57026 1.000 5.87015 192 ASP B CA 1
ATOM 4313 C C . ASP B 1 180 ? 8.20679 -28.81735 20.57169 1.000 5.75012 192 ASP B C 1
ATOM 4314 O O . ASP B 1 180 ? 8.11887 -27.58634 20.72110 1.000 6.87793 192 ASP B O 1
ATOM 4319 N N . TRP B 1 181 ? 7.12812 -29.59324 20.40186 1.000 7.05392 193 TRP B N 1
ATOM 4320 C CA . TRP B 1 181 ? 5.78829 -29.01847 20.54729 1.000 5.42938 193 TRP B CA 1
ATOM 4321 C C . TRP B 1 181 ? 5.60933 -28.46634 21.95354 1.000 5.79491 193 TRP B C 1
ATOM 4322 O O . TRP B 1 181 ? 5.13008 -27.33749 22.14391 1.000 6.08798 193 TRP B O 1
ATOM 4333 N N . ALA B 1 182 ? 6.00185 -29.25647 22.95559 1.000 6.57207 194 ALA B N 1
ATOM 4334 C CA . ALA B 1 182 ? 5.87437 -28.80774 24.34233 1.000 5.84019 194 ALA B CA 1
ATOM 4335 C C . ALA B 1 182 ? 6.73333 -27.57852 24.60826 1.000 6.45606 194 ALA B C 1
ATOM 4336 O O . ALA B 1 182 ? 6.30120 -26.65310 25.30709 1.000 8.48152 194 ALA B O 1
ATOM 4338 N N . GLU B 1 183 ? 7.95137 -27.54030 24.05313 1.000 6.45360 195 GLU B N 1
ATOM 4339 C CA . GLU B 1 183 ? 8.80392 -26.38394 24.29383 1.000 7.02575 195 GLU B CA 1
ATOM 4340 C C . GLU B 1 183 ? 8.25116 -25.14235 23.61509 1.000 7.44383 195 GLU B C 1
ATOM 4341 O O . GLU B 1 183 ? 8.33588 -24.04233 24.17171 1.000 6.40731 195 GLU B O 1
ATOM 4347 N N . ALA B 1 184 ? 7.67025 -25.29204 22.42151 1.000 5.59089 196 ALA B N 1
ATOM 4348 C CA . ALA B 1 184 ? 7.02361 -24.14991 21.78779 1.000 5.45685 196 ALA B CA 1
ATOM 4349 C C . ALA B 1 184 ? 5.84365 -23.65731 22.61919 1.000 5.41390 196 ALA B C 1
ATOM 4350 O O . ALA B 1 184 ? 5.62063 -22.44692 22.72209 1.000 5.86566 196 ALA B O 1
ATOM 4352 N N . ALA B 1 185 ? 5.09462 -24.57754 23.23347 1.000 5.43700 197 ALA B N 1
ATOM 4353 C CA . ALA B 1 185 ? 4.01648 -24.16453 24.13150 1.000 7.11642 197 ALA B CA 1
ATOM 4354 C C . ALA B 1 185 ? 4.55934 -23.38628 25.32849 1.000 5.94834 197 ALA B C 1
ATOM 4355 O O . ALA B 1 185 ? 3.99107 -22.35271 25.71310 1.000 5.54656 197 ALA B O 1
ATOM 4357 N N . LYS B 1 186 ? 5.66499 -23.86511 25.92517 1.000 6.97870 198 LYS B N 1
ATOM 4358 C CA . LYS B 1 186 ? 6.29843 -23.14335 27.03290 1.000 6.02618 198 LYS B CA 1
ATOM 4359 C C . LYS B 1 186 ? 6.73787 -21.74600 26.59234 1.000 6.12082 198 LYS B C 1
ATOM 4360 O O . LYS B 1 186 ? 6.57872 -20.76473 27.33523 1.000 7.55589 198 LYS B O 1
ATOM 4366 N N . ARG B 1 187 ? 7.27874 -21.63495 25.37511 1.000 6.24026 199 ARG B N 1
ATOM 4367 C CA . ARG B 1 187 ? 7.65564 -20.31767 24.86310 1.000 5.67726 199 ARG B CA 1
ATOM 4368 C C . ARG B 1 187 ? 6.43472 -19.42511 24.65432 1.000 5.53497 199 ARG B C 1
ATOM 4369 O O . ARG B 1 187 ? 6.49529 -18.22049 24.93021 1.000 5.71629 199 ARG B O 1
ATOM 4377 N N . ALA B 1 188 ? 5.32426 -19.98882 24.16598 1.000 5.69547 200 ALA B N 1
ATOM 4378 C CA . ALA B 1 188 ? 4.10891 -19.19522 24.00791 1.000 6.44448 200 ALA B CA 1
ATOM 4379 C C . ALA B 1 188 ? 3.63701 -18.65725 25.35153 1.000 5.96412 200 ALA B C 1
ATOM 4380 O O . ALA B 1 188 ? 3.16898 -17.51392 25.44545 1.000 5.66667 200 ALA B O 1
ATOM 4382 N N . VAL B 1 189 ? 3.74091 -19.47573 26.39882 1.000 6.20818 201 VAL B N 1
ATOM 4383 C CA . VAL B 1 189 ? 3.36982 -19.01349 27.73153 1.000 5.82255 201 VAL B CA 1
ATOM 4384 C C . VAL B 1 189 ? 4.28445 -17.87520 28.16508 1.000 6.02270 201 VAL B C 1
ATOM 4385 O O . VAL B 1 189 ? 3.82496 -16.84703 28.68399 1.000 7.66267 201 VAL B O 1
ATOM 4389 N N . ARG B 1 190 ? 5.59079 -18.02388 27.93050 1.000 6.34408 202 ARG B N 1
ATOM 4390 C CA . ARG B 1 190 ? 6.52012 -16.95078 28.27746 1.000 6.64363 202 ARG B CA 1
ATOM 4391 C C . ARG B 1 190 ? 6.26914 -15.68423 27.46546 1.000 5.90250 202 ARG B C 1
ATOM 4392 O O . ARG B 1 190 ? 6.62522 -14.58612 27.92138 1.000 7.60818 202 ARG B O 1
ATOM 4400 N N . ALA B 1 191 ? 5.69359 -15.80286 26.26816 1.000 5.57918 203 ALA B N 1
ATOM 4401 C CA . ALA B 1 191 ? 5.34196 -14.62022 25.48612 1.000 5.45086 203 ALA B CA 1
ATOM 4402 C C . ALA B 1 191 ? 4.01682 -14.00318 25.90533 1.000 5.40368 203 ALA B C 1
ATOM 4403 O O . ALA B 1 191 ? 3.58090 -13.02784 25.27803 1.000 6.67768 203 ALA B O 1
ATOM 4405 N N . ASN B 1 192 ? 3.38921 -14.54413 26.95233 1.000 5.49642 204 ASN B N 1
ATOM 4406 C CA . ASN B 1 192 ? 2.17771 -13.99881 27.56775 1.000 5.69824 204 ASN B CA 1
ATOM 4407 C C . ASN B 1 192 ? 0.94787 -14.11449 26.67325 1.000 6.26899 204 ASN B C 1
ATOM 4408 O O . ASN B 1 192 ? 0.04927 -13.27620 26.73936 1.000 6.99004 204 ASN B O 1
ATOM 4413 N N . PHE B 1 193 ? 0.85609 -15.17211 25.87437 1.000 6.14044 205 PHE B N 1
ATOM 4414 C CA . PHE B 1 193 ? -0.41129 -15.46854 25.22293 1.000 5.19614 205 PHE B CA 1
ATOM 4415 C C . PHE B 1 193 ? -1.42842 -15.94919 26.25110 1.000 6.20346 205 PHE B C 1
ATOM 4416 O O . PHE B 1 193 ? -1.07901 -16.53797 27.27250 1.000 7.53655 205 PHE B O 1
ATOM 4424 N N . ASP B 1 194 ? -2.69548 -15.64372 25.99110 1.000 5.26728 206 ASP B N 1
ATOM 4425 C CA . ASP B 1 194 ? -3.76189 -16.08225 26.88259 1.000 5.38463 206 ASP B CA 1
ATOM 4426 C C . ASP B 1 194 ? -4.23813 -17.47372 26.55194 1.000 7.11637 206 ASP B C 1
ATOM 4427 O O . ASP B 1 194 ? -4.80175 -18.14887 27.42948 1.000 7.84889 206 ASP B O 1
ATOM 4432 N N . ALA B 1 195 ? -4.05850 -17.89838 25.30073 1.000 5.78638 207 ALA B N 1
ATOM 4433 C CA . ALA B 1 195 ? -4.52078 -19.22529 24.90524 1.000 5.24948 207 ALA B CA 1
ATOM 4434 C C . ALA B 1 195 ? -3.61385 -19.80339 23.83199 1.000 5.14683 207 ALA B C 1
ATOM 4435 O O . ALA B 1 195 ? -2.93094 -19.06868 23.09725 1.000 5.12283 207 ALA B O 1
ATOM 4437 N N . ILE B 1 196 ? -3.63404 -21.14436 23.72858 1.000 5.55982 208 ILE B N 1
ATOM 4438 C CA . ILE B 1 196 ? -2.85234 -21.84198 22.70988 1.000 5.35744 208 ILE B CA 1
ATOM 4439 C C . ILE B 1 196 ? -3.77222 -22.74017 21.89689 1.000 5.06836 208 ILE B C 1
ATOM 4440 O O . ILE B 1 196 ? -4.68232 -23.35803 22.45451 1.000 5.31118 208 ILE B O 1
ATOM 4445 N N . GLU B 1 197 ? -3.54057 -22.81480 20.58093 1.000 4.98421 209 GLU B N 1
ATOM 4446 C CA . GLU B 1 197 ? -4.22740 -23.78066 19.73145 1.000 4.97718 209 GLU B CA 1
ATOM 4447 C C . GLU B 1 197 ? -3.21389 -24.71616 19.09440 1.000 5.23553 209 GLU B C 1
ATOM 4448 O O . GLU B 1 197 ? -2.15176 -24.28300 18.67123 1.000 6.35378 209 GLU B O 1
ATOM 4454 N N . ILE B 1 198 ? -3.53188 -26.00592 19.03890 1.000 4.99632 210 ILE B N 1
ATOM 4455 C CA . ILE B 1 198 ? -2.73446 -26.98355 18.30245 1.000 4.98835 210 ILE B CA 1
ATOM 4456 C C . ILE B 1 198 ? -3.35093 -27.14395 16.91964 1.000 4.95979 210 ILE B C 1
ATOM 4457 O O . ILE B 1 198 ? -4.55039 -27.42974 16.79349 1.000 5.36759 210 ILE B O 1
ATOM 4462 N N . HIS B 1 199 ? -2.53288 -26.95398 15.87621 1.000 4.92706 211 HIS B N 1
ATOM 4463 C CA . HIS B 1 199 ? -2.97409 -27.13196 14.49715 1.000 4.92737 211 HIS B CA 1
ATOM 4464 C C . HIS B 1 199 ? -2.91066 -28.61118 14.14086 1.000 4.97478 211 HIS B C 1
ATOM 4465 O O . HIS B 1 199 ? -1.81441 -29.16463 13.98894 1.000 6.96225 211 HIS B O 1
ATOM 4472 N N . ALA B 1 200 ? -4.06986 -29.25645 13.98442 1.000 5.01529 212 ALA B N 1
ATOM 4473 C CA . ALA B 1 200 ? -4.13326 -30.65992 13.58292 1.000 5.06819 212 ALA B CA 1
ATOM 4474 C C . ALA B 1 200 ? -4.91393 -30.82353 12.28161 1.000 5.11340 212 ALA B C 1
ATOM 4475 O O . ALA B 1 200 ? -5.47138 -31.89011 12.01313 1.000 5.17617 212 ALA B O 1
ATOM 4477 N N . ALA B 1 201 ? -4.93082 -29.78675 11.44118 1.000 5.09836 213 ALA B N 1
ATOM 4478 C CA . ALA B 1 201 ? -5.80763 -29.73825 10.27828 1.000 5.16634 213 ALA B CA 1
ATOM 4479 C C . ALA B 1 201 ? -5.01614 -29.44758 9.00682 1.000 5.18712 213 ALA B C 1
ATOM 4480 O O . ALA B 1 201 ? -3.78522 -29.35845 9.01343 1.000 5.15244 213 ALA B O 1
ATOM 4482 N N . HIS B 1 202 ? -5.76280 -29.35134 7.90278 1.000 5.27235 214 HIS B N 1
ATOM 4483 C CA . HIS B 1 202 ? -5.30635 -28.74338 6.65173 1.000 5.31999 214 HIS B CA 1
ATOM 4484 C C . HIS B 1 202 ? -4.16207 -29.50468 6.00981 1.000 6.25931 214 HIS B C 1
ATOM 4485 O O . HIS B 1 202 ? -3.37320 -28.93625 5.25134 1.000 5.51895 214 HIS B O 1
ATOM 4492 N N . GLY B 1 203 ? -4.10441 -30.80581 6.27601 1.000 5.38499 215 GLY B N 1
ATOM 4493 C CA . GLY B 1 203 ? -3.12400 -31.65012 5.63388 1.000 5.44825 215 GLY B CA 1
ATOM 4494 C C . GLY B 1 203 ? -1.72903 -31.49166 6.17364 1.000 5.38803 215 GLY B C 1
ATOM 4495 O O . GLY B 1 203 ? -0.78410 -31.99043 5.54861 1.000 5.45890 215 GLY B O 1
ATOM 4496 N N . TYR B 1 204 ? -1.57176 -30.80149 7.30167 1.000 5.28185 216 TYR B N 1
ATOM 4497 C CA . TYR B 1 204 ? -0.24028 -30.57331 7.85526 1.000 5.24674 216 TYR B CA 1
ATOM 4498 C C . TYR B 1 204 ? 0.14488 -31.78560 8.69632 1.000 5.50306 216 TYR B C 1
ATOM 4499 O O . TYR B 1 204 ? -0.46309 -32.84729 8.55489 1.000 5.28791 216 TYR B O 1
ATOM 4508 N N . LEU B 1 205 ? 1.18761 -31.68391 9.52659 1.000 5.22577 217 LEU B N 1
ATOM 4509 C CA . LEU B 1 205 ? 1.84016 -32.90716 10.00668 1.000 5.27028 217 LEU B CA 1
ATOM 4510 C C . LEU B 1 205 ? 0.89348 -33.80735 10.80746 1.000 5.24948 217 LEU B C 1
ATOM 4511 O O . LEU B 1 205 ? 0.84849 -35.03283 10.59597 1.000 5.30513 217 LEU B O 1
ATOM 4516 N N . LEU B 1 206 ? 0.16094 -33.24007 11.76950 1.000 5.18446 218 LEU B N 1
ATOM 4517 C CA . LEU B 1 206 ? -0.67723 -34.10039 12.60164 1.000 5.18981 218 LEU B CA 1
ATOM 4518 C C . LEU B 1 206 ? -1.81685 -34.71874 11.78658 1.000 5.22697 218 LEU B C 1
ATOM 4519 O O . LEU B 1 206 ? -2.13523 -35.90553 11.94961 1.000 5.27301 218 LEU B O 1
ATOM 4524 N N . HIS B 1 207 ? -2.38994 -33.96563 10.85205 1.000 5.73137 219 HIS B N 1
ATOM 4525 C CA . HIS B 1 207 ? -3.36577 -34.52954 9.92765 1.000 5.32068 219 HIS B CA 1
ATOM 4526 C C . HIS B 1 207 ? -2.73322 -35.59199 9.03204 1.000 5.37250 219 HIS B C 1
ATOM 4527 O O . HIS B 1 207 ? -3.38141 -36.59102 8.69686 1.000 5.87284 219 HIS B O 1
ATOM 4534 N N . GLN B 1 208 ? -1.45986 -35.41860 8.66335 1.000 5.37900 220 GLN B N 1
ATOM 4535 C CA . GLN B 1 208 ? -0.77956 -36.45711 7.89717 1.000 5.46993 220 GLN B CA 1
ATOM 4536 C C . GLN B 1 208 ? -0.75059 -37.76388 8.67241 1.000 5.48294 220 GLN B C 1
ATOM 4537 O O . GLN B 1 208 ? -0.87525 -38.84263 8.07837 1.000 5.56440 220 GLN B O 1
ATOM 4543 N N . PHE B 1 209 ? -0.59655 -37.69181 9.99884 1.000 5.41808 221 PHE B N 1
ATOM 4544 C CA . PHE B 1 209 ? -0.71793 -38.92191 10.79159 1.000 5.44273 221 PHE B CA 1
ATOM 4545 C C . PHE B 1 209 ? -2.17316 -39.39767 10.88609 1.000 5.45851 221 PHE B C 1
ATOM 4546 O O . PHE B 1 209 ? -2.44337 -40.60508 10.88806 1.000 5.51717 221 PHE B O 1
ATOM 4554 N N . LEU B 1 210 ? -3.12947 -38.47685 10.97811 1.000 5.42165 222 LEU B N 1
ATOM 4555 C CA . LEU B 1 210 ? -4.52216 -38.89187 11.15195 1.000 5.46244 222 LEU B CA 1
ATOM 4556 C C . LEU B 1 210 ? -5.05344 -39.65793 9.94137 1.000 5.55844 222 LEU B C 1
ATOM 4557 O O . LEU B 1 210 ? -5.81907 -40.61649 10.09200 1.000 6.52558 222 LEU B O 1
ATOM 4562 N N . SER B 1 211 ? -4.69834 -39.23118 8.73861 1.000 6.45760 223 SER B N 1
ATOM 4563 C CA . SER B 1 211 ? -5.34342 -39.75529 7.53798 1.000 5.77472 223 SER B CA 1
ATOM 4564 C C . SER B 1 211 ? -4.59408 -40.96023 6.98430 1.000 5.77487 223 SER B C 1
ATOM 4565 O O . SER B 1 211 ? -3.38558 -40.87101 6.75041 1.000 6.61997 223 SER B O 1
ATOM 4568 N N . PRO B 1 212 ? -5.27921 -42.07797 6.72660 1.000 5.86973 224 PRO B N 1
ATOM 4569 C CA . PRO B 1 212 ? -4.62783 -43.20227 6.02691 1.000 6.82234 224 PRO B CA 1
ATOM 4570 C C . PRO B 1 212 ? -4.17968 -42.87876 4.60932 1.000 9.72855 224 PRO B C 1
ATOM 4571 O O . PRO B 1 212 ? -3.41345 -43.66059 4.02714 1.000 8.09814 224 PRO B O 1
ATOM 4575 N N . VAL B 1 213 ? -4.61594 -41.75531 4.03420 1.000 7.36408 225 VAL B N 1
ATOM 4576 C CA . VAL B 1 213 ? -4.14121 -41.38497 2.70687 1.000 6.25398 225 VAL B CA 1
ATOM 4577 C C . VAL B 1 213 ? -2.65263 -41.07603 2.74387 1.000 7.32637 225 VAL B C 1
ATOM 4578 O O . VAL B 1 213 ? -1.89579 -41.45908 1.84619 1.000 8.19447 225 VAL B O 1
ATOM 4582 N N . SER B 1 214 ? -2.21325 -40.38192 3.79103 1.000 5.97709 226 SER B N 1
ATOM 4583 C CA . SER B 1 214 ? -0.83807 -39.94939 3.98609 1.000 6.39844 226 SER B CA 1
ATOM 4584 C C . SER B 1 214 ? -0.04502 -40.83185 4.93969 1.000 5.89812 226 SER B C 1
ATOM 4585 O O . SER B 1 214 ? 1.18784 -40.85782 4.86487 1.000 6.62012 226 SER B O 1
ATOM 4588 N N . ASN B 1 215 ? -0.71576 -41.52780 5.85568 1.000 5.84811 227 ASN B N 1
ATOM 4589 C CA . ASN B 1 215 ? -0.05404 -42.31560 6.88938 1.000 5.81681 227 ASN B CA 1
ATOM 4590 C C . ASN B 1 215 ? -0.15594 -43.77599 6.48830 1.000 5.91913 227 ASN B C 1
ATOM 4591 O O . ASN B 1 215 ? -1.23900 -44.37322 6.55963 1.000 5.93676 227 ASN B O 1
ATOM 4596 N N . ARG B 1 216 ? 0.97559 -44.33842 6.06639 1.000 6.00087 228 ARG B N 1
ATOM 4597 C CA . ARG B 1 216 ? 1.07859 -45.74581 5.71136 1.000 6.10699 228 ARG B CA 1
ATOM 4598 C C . ARG B 1 216 ? 1.96498 -46.50721 6.68999 1.000 9.34705 228 ARG B C 1
ATOM 4599 O O . ARG B 1 216 ? 2.43198 -47.60248 6.37207 1.000 7.76095 228 ARG B O 1
ATOM 4607 N N . ARG B 1 217 ? 2.19802 -45.95721 7.87763 1.000 6.84655 229 ARG B N 1
ATOM 4608 C CA . ARG B 1 217 ? 3.09503 -46.60241 8.82895 1.000 7.29422 229 ARG B CA 1
ATOM 4609 C C . ARG B 1 217 ? 2.47634 -47.86919 9.40389 1.000 7.82486 229 ARG B C 1
ATOM 4610 O O . ARG B 1 217 ? 1.25250 -47.98456 9.54574 1.000 7.58471 229 ARG B O 1
ATOM 4618 N N . THR B 1 218 ? 3.35131 -48.80985 9.77115 1.000 7.33308 230 THR B N 1
ATOM 4619 C CA . THR B 1 218 ? 2.95605 -50.05665 10.42071 1.000 6.25817 230 THR B CA 1
ATOM 4620 C C . THR B 1 218 ? 3.57332 -50.18859 11.80917 1.000 10.61392 230 THR B C 1
ATOM 4621 O O . THR B 1 218 ? 3.60321 -51.29061 12.36701 1.000 14.31524 230 THR B O 1
ATOM 4625 N N . ASP B 1 219 ? 4.08338 -49.09839 12.37239 1.000 7.31734 231 ASP B N 1
ATOM 4626 C CA . ASP B 1 219 ? 4.45813 -49.07409 13.78110 1.000 7.83404 231 ASP B CA 1
ATOM 4627 C C . ASP B 1 219 ? 3.26768 -48.55434 14.58894 1.000 6.17904 231 ASP B C 1
ATOM 4628 O O . ASP B 1 219 ? 2.14222 -48.48491 14.08752 1.000 6.96581 231 ASP B O 1
ATOM 4633 N N . LYS B 1 220 ? 3.49941 -48.19046 15.85737 1.000 7.55821 232 LYS B N 1
ATOM 4634 C CA . LYS B 1 220 ? 2.39634 -47.78207 16.72252 1.000 5.97607 232 LYS B CA 1
ATOM 4635 C C . LYS B 1 220 ? 1.79965 -46.43611 16.33805 1.000 6.46147 232 LYS B C 1
ATOM 4636 O O . LYS B 1 220 ? 0.81015 -46.03279 16.95305 1.000 7.32781 232 LYS B O 1
ATOM 4642 N N . TYR B 1 221 ? 2.33519 -45.75499 15.32624 1.000 6.17792 233 TYR B N 1
ATOM 4643 C CA . TYR B 1 221 ? 1.76805 -44.48449 14.89352 1.000 5.74090 233 TYR B CA 1
ATOM 4644 C C . TYR B 1 221 ? 1.01998 -44.56820 13.56558 1.000 6.51011 233 TYR B C 1
ATOM 4645 O O . TYR B 1 221 ? 0.66407 -43.52529 13.00610 1.000 6.83895 233 TYR B O 1
ATOM 4654 N N . GLY B 1 222 ? 0.74003 -45.76756 13.05216 1.000 6.06656 234 GLY B N 1
ATOM 4655 C CA . GLY B 1 222 ? -0.09138 -45.87378 11.86796 1.000 6.28701 234 GLY B CA 1
ATOM 4656 C C . GLY B 1 222 ? -0.84996 -47.18397 11.83276 1.000 6.34130 234 GLY B C 1
ATOM 4657 O O . GLY B 1 222 ? -0.59551 -48.09684 12.62278 1.000 9.15516 234 GLY B O 1
ATOM 4658 N N . GLY B 1 223 ? -1.80992 -47.26975 10.91002 1.000 7.14937 235 GLY B N 1
ATOM 4659 C CA . GLY B 1 223 ? -2.40800 -48.56718 10.60610 1.000 9.98451 235 GLY B CA 1
ATOM 4660 C C . GLY B 1 223 ? -3.64625 -48.97353 11.38495 1.000 15.99228 235 GLY B C 1
ATOM 4661 O O . GLY B 1 223 ? -4.17898 -50.06841 11.13548 1.000 15.69105 235 GLY B O 1
ATOM 4662 N N . SER B 1 224 ? -4.09155 -48.16210 12.33700 1.000 8.45636 236 SER B N 1
ATOM 4663 C CA . SER B 1 224 ? -5.34510 -48.32242 13.06841 1.000 6.53604 236 SER B CA 1
ATOM 4664 C C . SER B 1 224 ? -5.75034 -46.93708 13.53950 1.000 6.00994 236 SER B C 1
ATOM 4665 O O . SER B 1 224 ? -4.92844 -46.02088 13.55267 1.000 7.60663 236 SER B O 1
ATOM 4668 N N . PHE B 1 225 ? -7.02591 -46.77607 13.90399 1.000 5.90374 237 PHE B N 1
ATOM 4669 C CA . PHE B 1 225 ? -7.46851 -45.47684 14.41718 1.000 5.85232 237 PHE B CA 1
ATOM 4670 C C . PHE B 1 225 ? -6.65513 -45.07598 15.63988 1.000 6.31816 237 PHE B C 1
ATOM 4671 O O . PHE B 1 225 ? -6.15254 -43.95011 15.72123 1.000 5.96540 237 PHE B O 1
ATOM 4679 N N . GLU B 1 226 ? -6.54564 -45.97546 16.62471 1.000 6.78738 238 GLU B N 1
ATOM 4680 C CA . GLU B 1 226 ? -5.81537 -45.62775 17.83874 1.000 5.83506 238 GLU B CA 1
ATOM 4681 C C . GLU B 1 226 ? -4.37154 -45.26095 17.52088 1.000 5.76325 238 GLU B C 1
ATOM 4682 O O . GLU B 1 226 ? -3.81177 -44.34064 18.12830 1.000 7.44057 238 GLU B O 1
ATOM 4688 N N . ASN B 1 227 ? -3.76200 -45.94750 16.54468 1.000 6.11828 239 ASN B N 1
ATOM 4689 C CA . ASN B 1 227 ? -2.38803 -45.61863 16.17822 1.000 6.83207 239 ASN B CA 1
ATOM 4690 C C . ASN B 1 227 ? -2.30984 -44.28259 15.45389 1.000 6.80086 239 ASN B C 1
ATOM 4691 O O . ASN B 1 227 ? -1.34705 -43.52953 15.64380 1.000 6.28869 239 ASN B O 1
ATOM 4696 N N . ARG B 1 228 ? -3.29439 -43.98966 14.59887 1.000 5.63479 240 ARG B N 1
ATOM 4697 C CA . ARG B 1 228 ? -3.23043 -42.76646 13.79906 1.000 5.57338 240 ARG B CA 1
ATOM 4698 C C . ARG B 1 228 ? -3.47981 -41.52201 14.63656 1.000 5.51243 240 ARG B C 1
ATOM 4699 O O . ARG B 1 228 ? -2.89893 -40.46707 14.35636 1.000 5.61758 240 ARG B O 1
ATOM 4707 N N . VAL B 1 229 ? -4.34241 -41.60474 15.65007 1.000 5.53894 241 VAL B N 1
ATOM 4708 C CA . VAL B 1 229 ? -4.55179 -40.43926 16.50827 1.000 5.49959 241 VAL B CA 1
ATOM 4709 C C . VAL B 1 229 ? -3.49580 -40.33180 17.59604 1.000 5.49874 241 VAL B C 1
ATOM 4710 O O . VAL B 1 229 ? -3.43569 -39.30564 18.28956 1.000 5.47169 241 VAL B O 1
ATOM 4714 N N . ARG B 1 230 ? -2.63366 -41.34274 17.73676 1.000 5.55061 242 ARG B N 1
ATOM 4715 C CA . ARG B 1 230 ? -1.74449 -41.43143 18.89002 1.000 6.25256 242 ARG B CA 1
ATOM 4716 C C . ARG B 1 230 ? -0.84349 -40.20275 19.02549 1.000 6.53058 242 ARG B C 1
ATOM 4717 O O . ARG B 1 230 ? -0.69175 -39.65719 20.12550 1.000 6.00256 242 ARG B O 1
ATOM 4725 N N . ILE B 1 231 ? -0.22230 -39.74891 17.93398 1.000 5.48177 243 ILE B N 1
ATOM 4726 C CA . ILE B 1 231 ? 0.71463 -38.63950 18.09267 1.000 5.45409 243 ILE B CA 1
ATOM 4727 C C . ILE B 1 231 ? -0.01575 -37.37295 18.53312 1.000 6.51836 243 ILE B C 1
ATOM 4728 O O . ILE B 1 231 ? 0.50228 -36.59893 19.34551 1.000 5.48768 243 ILE B O 1
ATOM 4733 N N . LEU B 1 232 ? -1.24868 -37.17310 18.06290 1.000 5.35870 244 LEU B N 1
ATOM 4734 C CA . LEU B 1 232 ? -1.99092 -35.99110 18.48476 1.000 5.32110 244 LEU B CA 1
ATOM 4735 C C . LEU B 1 232 ? -2.38701 -36.09246 19.95342 1.000 5.39106 244 LEU B C 1
ATOM 4736 O O . LEU B 1 232 ? -2.25118 -35.12372 20.70519 1.000 5.95615 244 LEU B O 1
ATOM 4741 N N . LEU B 1 233 ? -2.87567 -37.25803 20.38159 1.000 5.79418 245 LEU B N 1
ATOM 4742 C CA . LEU B 1 233 ? -3.25025 -37.41541 21.78207 1.000 5.71328 245 LEU B CA 1
ATOM 4743 C C . LEU B 1 233 ? -2.04254 -37.22744 22.68361 1.000 6.86589 245 LEU B C 1
ATOM 4744 O O . LEU B 1 233 ? -2.13006 -36.56327 23.72676 1.000 7.28127 245 LEU B O 1
ATOM 4749 N N . GLU B 1 234 ? -0.89355 -37.77172 22.26923 1.000 5.99654 246 GLU B N 1
ATOM 4750 C CA . GLU B 1 234 ? 0.32665 -37.63339 23.05601 1.000 6.47785 246 GLU B CA 1
ATOM 4751 C C . GLU B 1 234 ? 0.78507 -36.18121 23.11639 1.000 7.68663 246 GLU B C 1
ATOM 4752 O O . GLU B 1 234 ? 1.19827 -35.70070 24.18190 1.000 9.03141 246 GLU B O 1
ATOM 4758 N N . ILE B 1 235 ? 0.70411 -35.45731 21.99462 1.000 5.57612 247 ILE B N 1
ATOM 4759 C CA . ILE B 1 235 ? 1.08661 -34.04975 22.00340 1.000 5.52980 247 ILE B CA 1
ATOM 4760 C C . ILE B 1 235 ? 0.16295 -33.25362 22.91522 1.000 6.65829 247 ILE B C 1
ATOM 4761 O O . ILE B 1 235 ? 0.61576 -32.38101 23.66135 1.000 7.60312 247 ILE B O 1
ATOM 4766 N N . CYS B 1 236 ? -1.13747 -33.54459 22.88283 1.000 6.19526 248 CYS B N 1
ATOM 4767 C CA . CYS B 1 236 ? -2.05133 -32.81866 23.76324 1.000 5.66300 248 CYS B CA 1
ATOM 4768 C C . CYS B 1 236 ? -1.71826 -33.07841 25.22554 1.000 7.34255 248 CYS B C 1
ATOM 4769 O O . CYS B 1 236 ? -1.72026 -32.15040 26.04846 1.000 8.24394 248 CYS B O 1
ATOM 4772 N N . GLU B 1 237 ? -1.43456 -34.33405 25.57334 1.000 8.32111 249 GLU B N 1
ATOM 4773 C CA A GLU B 1 237 ? -1.03753 -34.63741 26.94502 0.486 10.57273 249 GLU B CA 1
ATOM 4774 C CA B GLU B 1 237 ? -1.04069 -34.63578 26.94647 0.514 10.56928 249 GLU B CA 1
ATOM 4775 C C . GLU B 1 237 ? 0.22707 -33.88777 27.33612 1.000 10.01425 249 GLU B C 1
ATOM 4776 O O . GLU B 1 237 ? 0.31530 -33.32450 28.43759 1.000 12.63132 249 GLU B O 1
ATOM 4787 N N . GLU B 1 238 ? 1.22362 -33.87290 26.45606 1.000 9.28640 250 GLU B N 1
ATOM 4788 C CA . GLU B 1 238 ? 2.48903 -33.27318 26.85239 1.000 8.18507 250 GLU B CA 1
ATOM 4789 C C . GLU B 1 238 ? 2.43461 -31.75123 26.86483 1.000 9.23423 250 GLU B C 1
ATOM 4790 O O . GLU B 1 238 ? 3.11201 -31.11924 27.68801 1.000 10.50723 250 GLU B O 1
ATOM 4796 N N . VAL B 1 239 ? 1.59782 -31.15163 26.01978 1.000 6.72580 251 VAL B N 1
ATOM 4797 C CA . VAL B 1 239 ? 1.37313 -29.71120 26.08958 1.000 5.88245 251 VAL B CA 1
ATOM 4798 C C . VAL B 1 239 ? 0.60163 -29.35791 27.35723 1.000 7.88673 251 VAL B C 1
ATOM 4799 O O . VAL B 1 239 ? 0.95984 -28.42214 28.08144 1.000 7.26563 251 VAL B O 1
ATOM 4803 N N . ARG B 1 240 ? -0.47065 -30.09878 27.65037 1.000 7.32769 252 ARG B N 1
ATOM 4804 C CA . ARG B 1 240 ? -1.19998 -29.83794 28.89015 1.000 7.48660 252 ARG B CA 1
ATOM 4805 C C . ARG B 1 240 ? -0.30023 -29.95592 30.11473 1.000 11.06220 252 ARG B C 1
ATOM 4806 O O . ARG B 1 240 ? -0.50736 -29.25022 31.11310 1.000 12.37046 252 ARG B O 1
ATOM 4814 N N . ALA B 1 241 ? 0.71400 -30.81714 30.05278 1.000 9.52952 253 ALA B N 1
ATOM 4815 C CA . ALA B 1 241 ? 1.59017 -31.02380 31.19482 1.000 10.26384 253 ALA B CA 1
ATOM 4816 C C . ALA B 1 241 ? 2.48803 -29.82810 31.47656 1.000 10.21569 253 ALA B C 1
ATOM 4817 O O . ALA B 1 241 ? 3.01865 -29.72636 32.58720 1.000 15.12257 253 ALA B O 1
ATOM 4819 N N . VAL B 1 242 ? 2.67187 -28.91927 30.51802 1.000 7.73786 254 VAL B N 1
ATOM 4820 C CA . VAL B 1 242 ? 3.65173 -27.85058 30.66820 1.000 8.33963 254 VAL B CA 1
ATOM 4821 C C . VAL B 1 242 ? 3.04801 -26.46051 30.60239 1.000 8.92384 254 VAL B C 1
ATOM 4822 O O . VAL B 1 242 ? 3.77782 -25.48472 30.82116 1.000 11.69835 254 VAL B O 1
ATOM 4826 N N . ILE B 1 243 ? 1.76171 -26.31926 30.30852 1.000 7.84024 255 ILE B N 1
ATOM 4827 C CA . ILE B 1 243 ? 1.15107 -24.99296 30.29574 1.000 6.67651 255 ILE B CA 1
ATOM 4828 C C . ILE B 1 243 ? 0.31509 -24.82190 31.55878 1.000 7.72919 255 ILE B C 1
ATOM 4829 O O . ILE B 1 243 ? -0.03376 -25.81695 32.20950 1.000 8.18937 255 ILE B O 1
ATOM 4834 N N . PRO B 1 244 ? -0.01312 -23.59781 31.94688 1.000 7.47966 256 PRO B N 1
ATOM 4835 C CA . PRO B 1 244 ? -0.82959 -23.40250 33.14984 1.000 9.02729 256 PRO B CA 1
ATOM 4836 C C . PRO B 1 244 ? -2.16007 -24.12197 33.02364 1.000 8.06020 256 PRO B C 1
ATOM 4837 O O . PRO B 1 244 ? -2.75791 -24.15907 31.94538 1.000 8.51973 256 PRO B O 1
ATOM 4841 N N . THR B 1 245 ? -2.62943 -24.67805 34.14753 1.000 9.80298 257 THR B N 1
ATOM 4842 C CA . THR B 1 245 ? -3.95790 -25.27762 34.17008 1.000 9.23020 257 THR B CA 1
ATOM 4843 C C . THR B 1 245 ? -5.04618 -24.25802 33.85959 1.000 9.88718 257 THR B C 1
ATOM 4844 O O . THR B 1 245 ? -6.11803 -24.64178 33.38477 1.000 12.14342 257 THR B O 1
ATOM 4848 N N . ALA B 1 246 ? -4.79012 -22.97232 34.09265 1.000 9.29334 258 ALA B N 1
ATOM 4849 C CA . ALA B 1 246 ? -5.75239 -21.92372 33.77680 1.000 8.74258 258 ALA B CA 1
ATOM 4850 C C . ALA B 1 246 ? -5.84383 -21.60748 32.28711 1.000 7.85687 258 ALA B C 1
ATOM 4851 O O . ALA B 1 246 ? -6.77690 -20.90484 31.87909 1.000 7.18329 258 ALA B O 1
ATOM 4853 N N . MET B 1 247 ? -4.90441 -22.08320 31.47473 1.000 6.71061 259 MET B N 1
ATOM 4854 C CA . MET B 1 247 ? -4.81271 -21.66276 30.07736 1.000 5.93835 259 MET B CA 1
ATOM 4855 C C . MET B 1 247 ? -5.75032 -22.47726 29.19231 1.000 7.37939 259 MET B C 1
ATOM 4856 O O . MET B 1 247 ? -5.65576 -23.70832 29.18037 1.000 6.61648 259 MET B O 1
ATOM 4861 N N . PRO B 1 248 ? -6.60860 -21.83219 28.39565 1.000 5.76739 260 PRO B N 1
ATOM 4862 C CA . PRO B 1 248 ? -7.37170 -22.56185 27.37430 1.000 5.69301 260 PRO B CA 1
ATOM 4863 C C . PRO B 1 248 ? -6.47416 -23.23309 26.34390 1.000 5.55328 260 PRO B C 1
ATOM 4864 O O . PRO B 1 248 ? -5.49159 -22.65044 25.84685 1.000 5.96212 260 PRO B O 1
ATOM 4868 N N . LEU B 1 249 ? -6.83722 -24.48449 26.02525 1.000 5.56772 261 LEU B N 1
ATOM 4869 C CA . LEU B 1 249 ? -6.19370 -25.26433 24.97320 1.000 5.45681 261 LEU B CA 1
ATOM 4870 C C . LEU B 1 249 ? -7.22098 -25.58389 23.88754 1.000 5.41043 261 LEU B C 1
ATOM 4871 O O . LEU B 1 249 ? -8.28127 -26.19540 24.14777 1.000 5.55767 261 LEU B O 1
ATOM 4876 N N . LEU B 1 250 ? -6.92285 -25.12463 22.67478 1.000 6.28364 262 LEU B N 1
ATOM 4877 C CA . LEU B 1 250 ? -7.75881 -25.30592 21.50427 1.000 5.25018 262 LEU B CA 1
ATOM 4878 C C . LEU B 1 250 ? -7.07141 -26.28845 20.57200 1.000 5.74541 262 LEU B C 1
ATOM 4879 O O . LEU B 1 250 ? -5.84671 -26.38370 20.57514 1.000 5.14147 262 LEU B O 1
ATOM 4884 N N . VAL B 1 251 ? -7.85767 -27.02537 19.78929 1.000 5.21080 263 VAL B N 1
ATOM 4885 C CA . VAL B 1 251 ? -7.31886 -27.82146 18.68628 1.000 5.16045 263 VAL B CA 1
ATOM 4886 C C . VAL B 1 251 ? -8.14895 -27.52449 17.44747 1.000 5.15584 263 VAL B C 1
ATOM 4887 O O . VAL B 1 251 ? -9.37951 -27.54087 17.51099 1.000 5.23589 263 VAL B O 1
ATOM 4891 N N . ARG B 1 252 ? -7.48757 -27.21547 16.33177 1.000 5.08636 264 ARG B N 1
ATOM 4892 C CA . ARG B 1 252 ? -8.19014 -27.12357 15.05781 1.000 5.10959 264 ARG B CA 1
ATOM 4893 C C . ARG B 1 252 ? -8.03591 -28.44159 14.31264 1.000 5.14250 264 ARG B C 1
ATOM 4894 O O . ARG B 1 252 ? -6.91438 -28.93851 14.17218 1.000 5.10084 264 ARG B O 1
ATOM 4902 N N . ILE B 1 253 ? -9.15505 -28.99543 13.83385 1.000 5.23354 265 ILE B N 1
ATOM 4903 C CA . ILE B 1 253 ? -9.13484 -30.24469 13.07331 1.000 5.28366 265 ILE B CA 1
ATOM 4904 C C . ILE B 1 253 ? -9.66404 -30.00427 11.66543 1.000 5.34264 265 ILE B C 1
ATOM 4905 O O . ILE B 1 253 ? -10.35735 -29.02248 11.38824 1.000 6.83474 265 ILE B O 1
ATOM 4910 N N . SER B 1 254 ? -9.31973 -30.92530 10.76638 1.000 5.52733 266 SER B N 1
ATOM 4911 C CA . SER B 1 254 ? -10.04942 -31.09628 9.52037 1.000 5.49206 266 SER B CA 1
ATOM 4912 C C . SER B 1 254 ? -11.08701 -32.17707 9.77512 1.000 5.60501 266 SER B C 1
ATOM 4913 O O . SER B 1 254 ? -10.72652 -33.30995 10.09528 1.000 7.55079 266 SER B O 1
ATOM 4916 N N . ALA B 1 255 ? -12.36511 -31.82799 9.63986 1.000 6.80102 267 ALA B N 1
ATOM 4917 C CA . ALA B 1 255 ? -13.42018 -32.78855 9.96020 1.000 5.84689 267 ALA B CA 1
ATOM 4918 C C . ALA B 1 255 ? -13.41315 -33.97825 9.01717 1.000 6.43446 267 ALA B C 1
ATOM 4919 O O . ALA B 1 255 ? -13.84553 -35.06896 9.40127 1.000 7.00010 267 ALA B O 1
ATOM 4921 N N . THR B 1 256 ? -12.91214 -33.79416 7.79868 1.000 6.13042 268 THR B N 1
ATOM 4922 C CA . THR B 1 256 ? -12.93945 -34.84883 6.80088 1.000 6.09587 268 THR B CA 1
ATOM 4923 C C . THR B 1 256 ? -11.92813 -34.52832 5.71178 1.000 6.06789 268 THR B C 1
ATOM 4924 O O . THR B 1 256 ? -11.57504 -33.36697 5.49196 1.000 6.57188 268 THR B O 1
ATOM 4928 N N . ASP B 1 257 ? -11.48879 -35.58373 5.01306 1.000 6.10133 269 ASP B N 1
ATOM 4929 C CA . ASP B 1 257 ? -10.76199 -35.44543 3.75010 1.000 8.41534 269 ASP B CA 1
ATOM 4930 C C . ASP B 1 257 ? -11.68238 -35.18713 2.55526 1.000 10.67666 269 ASP B C 1
ATOM 4931 O O . ASP B 1 257 ? -11.18529 -34.95516 1.44754 1.000 10.76791 269 ASP B O 1
ATOM 4936 N N . TRP B 1 258 ? -13.00170 -35.26601 2.73841 1.000 8.30250 270 TRP B N 1
ATOM 4937 C CA . TRP B 1 258 ? -14.04475 -35.00824 1.74832 1.000 8.56872 270 TRP B CA 1
ATOM 4938 C C . TRP B 1 258 ? -14.22551 -36.18499 0.80028 1.000 13.72342 270 TRP B C 1
ATOM 4939 O O . TRP B 1 258 ? -15.25275 -36.25003 0.11469 1.000 12.61511 270 TRP B O 1
ATOM 4950 N N . PHE B 1 259 ? -13.28954 -37.13479 0.75937 1.000 11.18862 271 PHE B N 1
ATOM 4951 C CA . PHE B 1 259 ? -13.40399 -38.27620 -0.14017 1.000 11.61770 271 PHE B CA 1
ATOM 4952 C C . PHE B 1 259 ? -14.66246 -39.07657 0.13981 1.000 16.23406 271 PHE B C 1
ATOM 4953 O O . PHE B 1 259 ? -15.28749 -39.59031 -0.79569 1.000 16.79106 271 PHE B O 1
ATOM 4961 N N . GLU B 1 260 ? -15.06232 -39.16406 1.41343 1.000 11.07745 272 GLU B N 1
ATOM 4962 C CA . GLU B 1 260 ? -16.23288 -39.93998 1.80406 1.000 11.62996 272 GLU B CA 1
ATOM 4963 C C . GLU B 1 260 ? -17.52543 -39.42104 1.18492 1.000 11.00256 272 GLU B C 1
ATOM 4964 O O . GLU B 1 260 ? -18.52318 -40.14818 1.19164 1.000 16.67498 272 GLU B O 1
ATOM 4970 N N . PHE B 1 261 ? -17.53620 -38.20004 0.64185 1.000 13.64654 273 PHE B N 1
ATOM 4971 C CA . PHE B 1 261 ? -18.75834 -37.59308 0.11616 1.000 16.30054 273 PHE B CA 1
ATOM 4972 C C . PHE B 1 261 ? -18.79447 -37.52222 -1.40490 1.000 25.72288 273 PHE B C 1
ATOM 4973 O O . PHE B 1 261 ? -19.68704 -36.87016 -1.96192 1.000 22.25087 273 PHE B O 1
ATOM 4981 N N . ASP B 1 262 ? -17.84853 -38.15129 -2.09310 1.000 20.56645 274 ASP B N 1
ATOM 4982 C CA . ASP B 1 262 ? -17.83055 -38.13180 -3.55079 1.000 20.63542 274 ASP B CA 1
ATOM 4983 C C . ASP B 1 262 ? -17.70987 -39.56458 -4.04063 1.000 16.40223 274 ASP B C 1
ATOM 4984 O O . ASP B 1 262 ? -16.86995 -40.32083 -3.54295 1.000 19.68524 274 ASP B O 1
ATOM 4989 N N . ASP B 1 263 ? -18.55819 -39.93451 -5.00775 1.000 19.80795 275 ASP B N 1
ATOM 4990 C CA . ASP B 1 263 ? -18.62664 -41.32330 -5.45851 1.000 28.04981 275 ASP B CA 1
ATOM 4991 C C . ASP B 1 263 ? -17.28940 -41.79648 -6.01770 1.000 17.40529 275 ASP B C 1
ATOM 4992 O O . ASP B 1 263 ? -16.82710 -42.90017 -5.70615 1.000 22.20528 275 ASP B O 1
ATOM 4997 N N . ASN B 1 264 ? -16.65953 -40.97533 -6.85995 1.000 21.24433 276 ASN B N 1
ATOM 4998 C CA . ASN B 1 264 ? -15.40613 -41.38886 -7.48293 1.000 21.68012 276 ASN B CA 1
ATOM 4999 C C . ASN B 1 264 ? -14.25008 -41.34090 -6.49176 1.000 21.45468 276 ASN B C 1
ATOM 5000 O O . ASN B 1 264 ? -13.44140 -42.27650 -6.42734 1.000 19.88816 276 ASN B O 1
ATOM 5005 N N . LEU B 1 265 ? -14.16243 -40.26535 -5.69901 1.000 18.51809 277 LEU B N 1
ATOM 5006 C CA . LEU B 1 265 ? -13.03430 -40.12503 -4.78542 1.000 15.91416 277 LEU B CA 1
ATOM 5007 C C . LEU B 1 265 ? -13.04841 -41.18376 -3.68749 1.000 16.23179 277 LEU B C 1
ATOM 5008 O O . LEU B 1 265 ? -11.97973 -41.58334 -3.20780 1.000 18.57083 277 LEU B O 1
ATOM 5013 N N . THR B 1 266 ? -14.23218 -41.64004 -3.25655 1.000 17.95134 278 THR B N 1
ATOM 5014 C CA . THR B 1 266 ? -14.27759 -42.75394 -2.30933 1.000 12.90507 278 THR B CA 1
ATOM 5015 C C . THR B 1 266 ? -13.68623 -44.01468 -2.91619 1.000 21.26379 278 THR B C 1
ATOM 5016 O O . THR B 1 266 ? -13.01307 -44.78799 -2.22609 1.000 22.05115 278 THR B O 1
ATOM 5020 N N . LYS B 1 267 ? -13.92614 -44.24365 -4.20730 1.000 18.65512 279 LYS B N 1
ATOM 5021 C CA . LYS B 1 267 ? -13.33418 -45.41364 -4.84717 1.000 16.26354 279 LYS B CA 1
ATOM 5022 C C . LYS B 1 267 ? -11.82557 -45.25530 -4.97017 1.000 18.32226 279 LYS B C 1
ATOM 5023 O O . LYS B 1 267 ? -11.07542 -46.22016 -4.77482 1.000 24.52387 279 LYS B O 1
ATOM 5029 N N . GLU B 1 268 ? -11.37096 -44.03787 -5.27289 1.000 18.22046 280 GLU B N 1
ATOM 5030 C CA . GLU B 1 268 ? -9.94131 -43.78298 -5.44488 1.000 15.16225 280 GLU B CA 1
ATOM 5031 C C . GLU B 1 268 ? -9.18712 -43.88086 -4.12109 1.000 25.08452 280 GLU B C 1
ATOM 5032 O O . GLU B 1 268 ? -8.05200 -44.37600 -4.07909 1.000 22.64878 280 GLU B O 1
ATOM 5038 N N . PHE B 1 269 ? -9.79179 -43.40177 -3.03269 1.000 18.24407 281 PHE B N 1
ATOM 5039 C CA . PHE B 1 269 ? -9.18170 -43.40665 -1.70222 1.000 19.03500 281 PHE B CA 1
ATOM 5040 C C . PHE B 1 269 ? -10.17660 -43.98302 -0.71022 1.000 24.06008 281 PHE B C 1
ATOM 5041 O O . PHE B 1 269 ? -10.87840 -43.24124 -0.00656 1.000 17.69085 281 PHE B O 1
ATOM 5049 N N . PRO B 1 270 ? -10.23344 -45.31168 -0.59976 1.000 17.02241 282 PRO B N 1
ATOM 5050 C CA . PRO B 1 270 ? -11.27942 -45.95438 0.20766 1.000 22.12687 282 PRO B CA 1
ATOM 5051 C C . PRO B 1 270 ? -11.04688 -45.91465 1.71102 1.000 21.24575 282 PRO B C 1
ATOM 5052 O O . PRO B 1 270 ? -11.93644 -46.33553 2.46001 1.000 22.88850 282 PRO B O 1
ATOM 5056 N N . GLU B 1 271 ? -9.88912 -45.45876 2.18457 1.000 16.42278 283 GLU B N 1
ATOM 5057 C CA . GLU B 1 271 ? -9.67458 -45.25254 3.61073 1.000 15.35085 283 GLU B CA 1
ATOM 5058 C C . GLU B 1 271 ? -9.16226 -43.83296 3.77686 1.000 12.96578 283 GLU B C 1
ATOM 5059 O O . GLU B 1 271 ? -8.11615 -43.48188 3.22410 1.000 12.98719 283 GLU B O 1
ATOM 5065 N N . SER B 1 272 ? -9.91163 -43.00743 4.50161 1.000 10.23596 284 SER B N 1
ATOM 5066 C CA . SER B 1 272 ? -9.54744 -41.60509 4.63464 1.000 8.79222 284 SER B CA 1
ATOM 5067 C C . SER B 1 272 ? -9.98301 -41.12062 6.01025 1.000 6.67699 284 SER B C 1
ATOM 5068 O O . SER B 1 272 ? -10.57306 -41.86265 6.79546 1.000 9.84794 284 SER B O 1
ATOM 5071 N N . TRP B 1 273 ? -9.66254 -39.86064 6.30650 1.000 7.29015 285 TRP B N 1
ATOM 5072 C CA . TRP B 1 273 ? -10.13958 -39.22072 7.51913 1.000 6.76899 285 TRP B CA 1
ATOM 5073 C C . TRP B 1 273 ? -11.56805 -38.74298 7.28900 1.000 6.10434 285 TRP B C 1
ATOM 5074 O O . TRP B 1 273 ? -11.88345 -38.20046 6.22629 1.000 6.69885 285 TRP B O 1
ATOM 5085 N N . THR B 1 274 ? -12.44169 -38.98884 8.26997 1.000 7.29868 286 THR B N 1
ATOM 5086 C CA . THR B 1 274 ? -13.88308 -38.83088 8.09034 1.000 6.68638 286 THR B CA 1
ATOM 5087 C C . THR B 1 274 ? -14.51052 -38.11820 9.28014 1.000 6.38430 286 THR B C 1
ATOM 5088 O O . THR B 1 274 ? -13.94021 -38.06924 10.36802 1.000 7.01761 286 THR B O 1
ATOM 5092 N N . VAL B 1 275 ? -15.73620 -37.62353 9.06897 1.000 6.47140 287 VAL B N 1
ATOM 5093 C CA . VAL B 1 275 ? -16.45746 -36.92908 10.13814 1.000 6.48414 287 VAL B CA 1
ATOM 5094 C C . VAL B 1 275 ? -16.69543 -37.85214 11.33682 1.000 6.51126 287 VAL B C 1
ATOM 5095 O O . VAL B 1 275 ? -16.57733 -37.43104 12.49396 1.000 6.45162 287 VAL B O 1
ATOM 5099 N N . ALA B 1 276 ? -16.99481 -39.13117 11.09482 1.000 7.97253 288 ALA B N 1
ATOM 5100 C CA . ALA B 1 276 ? -17.24203 -40.02651 12.22308 1.000 7.49921 288 ALA B CA 1
ATOM 5101 C C . ALA B 1 276 ? -15.98654 -40.21766 13.06833 1.000 6.67315 288 ALA B C 1
ATOM 5102 O O . ALA B 1 276 ? -16.05106 -40.26285 14.31277 1.000 7.49550 288 ALA B O 1
ATOM 5104 N N . GLN B 1 277 ? -14.82816 -40.29895 12.40869 1.000 6.78902 289 GLN B N 1
ATOM 5105 C CA . GLN B 1 277 ? -13.57368 -40.36258 13.14829 1.000 6.09405 289 GLN B CA 1
ATOM 5106 C C . GLN B 1 277 ? -13.31036 -39.06211 13.88750 1.000 5.99582 289 GLN B C 1
ATOM 5107 O O . GLN B 1 277 ? -12.74832 -39.07674 14.98769 1.000 6.95966 289 GLN B O 1
ATOM 5113 N N . SER B 1 278 ? -13.69571 -37.93149 13.29500 1.000 5.99262 290 SER B N 1
ATOM 5114 C CA . SER B 1 278 ? -13.53248 -36.65527 13.98222 1.000 5.91128 290 SER B CA 1
ATOM 5115 C C . SER B 1 278 ? -14.36372 -36.59507 15.25707 1.000 5.99924 290 SER B C 1
ATOM 5116 O O . SER B 1 278 ? -13.92236 -36.02557 16.25977 1.000 6.53820 290 SER B O 1
ATOM 5119 N N . ILE B 1 279 ? -15.57717 -37.15170 15.23575 1.000 6.17003 291 ILE B N 1
ATOM 5120 C CA . ILE B 1 279 ? -16.39571 -37.20366 16.45018 1.000 6.57060 291 ILE B CA 1
ATOM 5121 C C . ILE B 1 279 ? -15.71383 -38.05226 17.53213 1.000 6.25983 291 ILE B C 1
ATOM 5122 O O . ILE B 1 279 ? -15.59278 -37.64545 18.71349 1.000 7.67914 291 ILE B O 1
ATOM 5127 N N . ARG B 1 280 ? -15.25766 -39.25003 17.14143 1.000 6.24841 292 ARG B N 1
ATOM 5128 C CA . ARG B 1 280 ? -14.54327 -40.11196 18.08618 1.000 6.22769 292 ARG B CA 1
ATOM 5129 C C . ARG B 1 280 ? -13.31209 -39.39593 18.66650 1.000 6.07718 292 ARG B C 1
ATOM 5130 O O . ARG B 1 280 ? -13.08901 -39.35987 19.89506 1.000 6.50658 292 ARG B O 1
ATOM 5138 N N . LEU B 1 281 ? -12.52690 -38.76919 17.78264 1.000 6.01677 293 LEU B N 1
ATOM 5139 C CA . LEU B 1 281 ? -11.35128 -38.02443 18.20479 1.000 5.81087 293 LEU B CA 1
ATOM 5140 C C . LEU B 1 281 ? -11.71958 -36.88282 19.14230 1.000 5.82739 293 LEU B C 1
ATOM 5141 O O . LEU B 1 281 ? -11.03682 -36.67376 20.14389 1.000 6.49724 293 LEU B O 1
ATOM 5146 N N . ALA B 1 282 ? -12.77815 -36.12780 18.82425 1.000 6.28591 294 ALA B N 1
ATOM 5147 C CA . ALA B 1 282 ? -13.16314 -34.98596 19.65282 1.000 5.90882 294 ALA B CA 1
ATOM 5148 C C . ALA B 1 282 ? -13.38321 -35.39915 21.10229 1.000 6.42556 294 ALA B C 1
ATOM 5149 O O . ALA B 1 282 ? -12.93699 -34.70659 22.03443 1.000 7.27612 294 ALA B O 1
ATOM 5151 N N . LEU B 1 283 ? -14.02955 -36.54510 21.31613 1.000 6.47983 295 LEU B N 1
ATOM 5152 C CA . LEU B 1 283 ? -14.23159 -36.96323 22.70571 1.000 6.85966 295 LEU B CA 1
ATOM 5153 C C . LEU B 1 283 ? -12.91306 -37.37345 23.37176 1.000 9.06294 295 LEU B C 1
ATOM 5154 O O . LEU B 1 283 ? -12.69010 -37.08682 24.56321 1.000 9.08625 295 LEU B O 1
ATOM 5159 N N . LEU B 1 284 ? -12.01632 -38.03241 22.62460 1.000 6.41818 296 LEU B N 1
ATOM 5160 C CA . LEU B 1 284 ? -10.69954 -38.33273 23.20975 1.000 6.60148 296 LEU B CA 1
ATOM 5161 C C . LEU B 1 284 ? -9.92058 -37.05384 23.56332 1.000 10.00579 296 LEU B C 1
ATOM 5162 O O . LEU B 1 284 ? -9.20600 -36.98648 24.59050 1.000 9.90760 296 LEU B O 1
ATOM 5167 N N . LEU B 1 285 ? -10.05124 -36.02124 22.72634 1.000 7.98212 297 LEU B N 1
ATOM 5168 C CA . LEU B 1 285 ? -9.37096 -34.75891 22.99928 1.000 9.19094 297 LEU B CA 1
ATOM 5169 C C . LEU B 1 285 ? -9.92157 -34.12543 24.26730 1.000 7.66259 297 LEU B C 1
ATOM 5170 O O . LEU B 1 285 ? -9.16133 -33.66906 25.12929 1.000 7.72628 297 LEU B O 1
ATOM 5175 N N . ALA B 1 286 ? -11.25169 -34.11812 24.39969 1.000 6.58631 298 ALA B N 1
ATOM 5176 C CA . ALA B 1 286 ? -11.87700 -33.59568 25.61402 1.000 7.21777 298 ALA B CA 1
ATOM 5177 C C . ALA B 1 286 ? -11.34825 -34.31938 26.84707 1.000 12.57013 298 ALA B C 1
ATOM 5178 O O . ALA B 1 286 ? -11.10346 -33.69615 27.89069 1.000 11.37615 298 ALA B O 1
ATOM 5180 N N . ASP B 1 287 ? -11.15193 -35.63581 26.73781 1.000 8.74185 299 ASP B N 1
ATOM 5181 C CA . ASP B 1 287 ? -10.60544 -36.39306 27.85843 1.000 9.17130 299 ASP B CA 1
ATOM 5182 C C . ASP B 1 287 ? -9.19512 -35.97268 28.22199 1.000 11.66104 299 ASP B C 1
ATOM 5183 O O . ASP B 1 287 ? -8.73964 -36.28716 29.33139 1.000 14.10961 299 ASP B O 1
ATOM 5188 N N . ARG B 1 288 ? -8.46788 -35.32989 27.30543 1.000 8.37755 300 ARG B N 1
ATOM 5189 C CA . ARG B 1 288 ? -7.09641 -34.92660 27.60847 1.000 8.61398 300 ARG B CA 1
ATOM 5190 C C . ARG B 1 288 ? -6.92811 -33.42512 27.87656 1.000 9.50236 300 ARG B C 1
ATOM 5191 O O . ARG B 1 288 ? -5.80375 -32.90897 27.80291 1.000 12.38810 300 ARG B O 1
ATOM 5199 N N . GLY B 1 289 ? -7.99236 -32.71826 28.23306 1.000 6.36843 301 GLY B N 1
ATOM 5200 C CA . GLY B 1 289 ? -7.85724 -31.32743 28.61157 1.000 8.22080 301 GLY B CA 1
ATOM 5201 C C . GLY B 1 289 ? -7.87830 -30.34058 27.47133 1.000 6.85791 301 GLY B C 1
ATOM 5202 O O . GLY B 1 289 ? -7.48812 -29.17987 27.67162 1.000 7.53754 301 GLY B O 1
ATOM 5203 N N . VAL B 1 290 ? -8.30840 -30.76047 26.28649 1.000 5.93574 302 VAL B N 1
ATOM 5204 C CA . VAL B 1 290 ? -8.59986 -29.82753 25.20351 1.000 5.74055 302 VAL B CA 1
ATOM 5205 C C . VAL B 1 290 ? -9.95876 -29.19805 25.48237 1.000 5.83650 302 VAL B C 1
ATOM 5206 O O . VAL B 1 290 ? -10.95302 -29.90524 25.68197 1.000 6.98315 302 VAL B O 1
ATOM 5210 N N . ASP B 1 291 ? -9.99462 -27.86825 25.54003 1.000 5.80129 303 ASP B N 1
ATOM 5211 C CA . ASP B 1 291 ? -11.20915 -27.16545 25.91164 1.000 5.91198 303 ASP B CA 1
ATOM 5212 C C . ASP B 1 291 ? -12.11202 -26.90287 24.73829 1.000 5.86755 303 ASP B C 1
ATOM 5213 O O . ASP B 1 291 ? -13.34959 -26.88572 24.90421 1.000 6.00357 303 ASP B O 1
ATOM 5218 N N . LEU B 1 292 ? -11.52291 -26.66311 23.56645 1.000 5.70479 304 LEU B N 1
ATOM 5219 C CA . LEU B 1 292 ? -12.36434 -26.28787 22.43618 1.000 5.68313 304 LEU B CA 1
ATOM 5220 C C . LEU B 1 292 ? -11.75269 -26.84689 21.16443 1.000 5.56012 304 LEU B C 1
ATOM 5221 O O . LEU B 1 292 ? -10.53398 -26.81162 21.00278 1.000 5.44687 304 LEU B O 1
ATOM 5226 N N . VAL B 1 293 ? -12.60161 -27.35717 20.27297 1.000 5.60605 305 VAL B N 1
ATOM 5227 C CA . VAL B 1 293 ? -12.17604 -27.79978 18.94933 1.000 5.51940 305 VAL B CA 1
ATOM 5228 C C . VAL B 1 293 ? -12.81499 -26.88980 17.90392 1.000 5.51720 305 VAL B C 1
ATOM 5229 O O . VAL B 1 293 ? -14.03376 -26.63662 17.93127 1.000 5.63931 305 VAL B O 1
ATOM 5233 N N . ASP B 1 294 ? -11.97221 -26.35772 17.01729 1.000 5.39715 306 ASP B N 1
ATOM 5234 C CA . ASP B 1 294 ? -12.39086 -25.56508 15.87332 1.000 5.39513 306 ASP B CA 1
ATOM 5235 C C . ASP B 1 294 ? -12.40565 -26.47346 14.65329 1.000 5.41783 306 ASP B C 1
ATOM 5236 O O . ASP B 1 294 ? -11.45645 -27.24596 14.43884 1.000 5.35373 306 ASP B O 1
ATOM 5241 N N . VAL B 1 295 ? -13.49045 -26.40705 13.87837 1.000 5.53057 307 VAL B N 1
ATOM 5242 C CA . VAL B 1 295 ? -13.77721 -27.42768 12.86929 1.000 5.60672 307 VAL B CA 1
ATOM 5243 C C . VAL B 1 295 ? -13.58349 -26.84985 11.46716 1.000 6.49395 307 VAL B C 1
ATOM 5244 O O . VAL B 1 295 ? -14.42317 -26.08955 10.97095 1.000 7.60903 307 VAL B O 1
ATOM 5248 N N . SER B 1 296 ? -12.48767 -27.22987 10.80458 1.000 5.52158 308 SER B N 1
ATOM 5249 C CA . SER B 1 296 ? -12.25798 -26.92700 9.39864 1.000 5.55024 308 SER B CA 1
ATOM 5250 C C . SER B 1 296 ? -12.30116 -28.25320 8.63078 1.000 6.41444 308 SER B C 1
ATOM 5251 O O . SER B 1 296 ? -12.97198 -29.19275 9.08071 1.000 7.08476 308 SER B O 1
ATOM 5254 N N . SER B 1 297 ? -11.62085 -28.32969 7.48510 1.000 6.21289 309 SER B N 1
ATOM 5255 C CA . SER B 1 297 ? -11.66641 -29.54335 6.66686 1.000 8.61640 309 SER B CA 1
ATOM 5256 C C . SER B 1 297 ? -10.63338 -29.44038 5.55717 1.000 6.57412 309 SER B C 1
ATOM 5257 O O . SER B 1 297 ? -10.14345 -28.35688 5.23841 1.000 7.14705 309 SER B O 1
ATOM 5260 N N . GLY B 1 298 ? -10.29365 -30.59698 4.98498 1.000 6.43631 310 GLY B N 1
ATOM 5261 C CA . GLY B 1 298 ? -9.48373 -30.63648 3.78740 1.000 7.05830 310 GLY B CA 1
ATOM 5262 C C . GLY B 1 298 ? -7.98734 -30.57070 4.04242 1.000 7.44311 310 GLY B C 1
ATOM 5263 O O . GLY B 1 298 ? -7.50246 -30.46520 5.17938 1.000 6.79740 310 GLY B O 1
ATOM 5264 N N . GLY B 1 299 ? -7.23936 -30.67163 2.93898 1.000 6.65172 311 GLY B N 1
ATOM 5265 C CA . GLY B 1 299 ? -5.80757 -30.40196 2.91609 1.000 6.55609 311 GLY B CA 1
ATOM 5266 C C . GLY B 1 299 ? -4.90051 -31.56810 2.54730 1.000 6.11545 311 GLY B C 1
ATOM 5267 O O . GLY B 1 299 ? -3.73885 -31.32895 2.21165 1.000 6.11389 311 GLY B O 1
ATOM 5268 N N . ILE B 1 300 ? -5.36871 -32.81877 2.58376 1.000 7.48000 312 ILE B N 1
ATOM 5269 C CA . ILE B 1 300 ? -4.44470 -33.95903 2.54501 1.000 6.70675 312 ILE B CA 1
ATOM 5270 C C . ILE B 1 300 ? -3.94146 -34.32627 1.15153 1.000 9.59953 312 ILE B C 1
ATOM 5271 O O . ILE B 1 300 ? -3.00349 -35.12109 1.03887 1.000 7.78137 312 ILE B O 1
ATOM 5276 N N . HIS B 1 301 ? -4.48156 -33.73770 0.08649 1.000 8.42422 313 HIS B N 1
ATOM 5277 C CA . HIS B 1 301 ? -4.21379 -34.21747 -1.26633 1.000 7.67374 313 HIS B CA 1
ATOM 5278 C C . HIS B 1 301 ? -4.55729 -33.09730 -2.23622 1.000 12.96179 313 HIS B C 1
ATOM 5279 O O . HIS B 1 301 ? -5.31304 -32.18778 -1.90151 1.000 14.75287 313 HIS B O 1
ATOM 5286 N N . ALA B 1 302 ? -3.99987 -33.17168 -3.44745 1.000 11.14329 314 ALA B N 1
ATOM 5287 C CA . ALA B 1 302 ? -4.38943 -32.19845 -4.46378 1.000 12.62442 314 ALA B CA 1
ATOM 5288 C C . ALA B 1 302 ? -5.89268 -32.22083 -4.69662 1.000 14.46686 314 ALA B C 1
ATOM 5289 O O . ALA B 1 302 ? -6.48943 -31.18056 -5.00458 1.000 15.06809 314 ALA B O 1
ATOM 5291 N N . LYS B 1 303 ? -6.51440 -33.38879 -4.53542 1.000 12.89119 315 LYS B N 1
ATOM 5292 C CA . LYS B 1 303 ? -7.94865 -33.58432 -4.69104 1.000 13.93185 315 LYS B CA 1
ATOM 5293 C C . LYS B 1 303 ? -8.72508 -33.27161 -3.42142 1.000 13.90607 315 LYS B C 1
ATOM 5294 O O . LYS B 1 303 ? -9.93822 -33.50910 -3.37386 1.000 15.76279 315 LYS B O 1
ATOM 5300 N N . SER B 1 304 ? -8.04995 -32.74474 -2.39234 1.000 13.01171 316 SER B N 1
ATOM 5301 C CA . SER B 1 304 ? -8.67322 -32.38942 -1.11348 1.000 11.88488 316 SER B CA 1
ATOM 5302 C C . SER B 1 304 ? -7.98007 -31.12078 -0.61254 1.000 13.73044 316 SER B C 1
ATOM 5303 O O . SER B 1 304 ? -7.06560 -31.17128 0.21841 1.000 11.62589 316 SER B O 1
ATOM 5306 N N . ALA B 1 305 ? -8.41146 -29.97553 -1.14425 1.000 14.87150 317 ALA B N 1
ATOM 5307 C CA . ALA B 1 305 ? -7.83003 -28.69140 -0.77407 1.000 13.12357 317 ALA B CA 1
ATOM 5308 C C . ALA B 1 305 ? -8.27653 -28.27603 0.62588 1.000 14.05227 317 ALA B C 1
ATOM 5309 O O . ALA B 1 305 ? -9.31651 -28.71525 1.13083 1.000 13.89796 317 ALA B O 1
ATOM 5311 N N . ILE B 1 306 ? -7.45897 -27.42618 1.25699 1.000 12.44100 318 ILE B N 1
ATOM 5312 C CA . ILE B 1 306 ? -7.90972 -26.70074 2.43976 1.000 11.20783 318 ILE B CA 1
ATOM 5313 C C . ILE B 1 306 ? -9.19131 -25.96215 2.08293 1.000 14.44314 318 ILE B C 1
ATOM 5314 O O . ILE B 1 306 ? -9.27915 -25.31155 1.03270 1.000 13.57473 318 ILE B O 1
ATOM 5319 N N . ALA B 1 307 ? -10.20740 -26.08757 2.94017 1.000 13.82088 319 ALA B N 1
ATOM 5320 C CA . ALA B 1 307 ? -11.53550 -25.54274 2.64864 1.000 12.45739 319 ALA B CA 1
ATOM 5321 C C . ALA B 1 307 ? -11.53166 -24.03292 2.87241 1.000 12.82949 319 ALA B C 1
ATOM 5322 O O . ALA B 1 307 ? -11.88236 -23.52916 3.94198 1.000 11.49196 319 ALA B O 1
ATOM 5324 N N . ILE B 1 308 ? -11.12255 -23.30894 1.82739 1.000 10.57533 320 ILE B N 1
ATOM 5325 C CA . ILE B 1 308 ? -11.16958 -21.84783 1.75417 1.000 13.11159 320 ILE B CA 1
ATOM 5326 C C . ILE B 1 308 ? -12.06442 -21.55356 0.55859 1.000 16.22231 320 ILE B C 1
ATOM 5327 O O . ILE B 1 308 ? -11.61117 -21.60808 -0.59069 1.000 21.42896 320 ILE B O 1
ATOM 5332 N N . ARG B 1 309 ? -13.34229 -21.28028 0.81446 1.000 12.23815 321 ARG B N 1
ATOM 5333 C CA . ARG B 1 309 ? -14.36787 -21.31032 -0.22141 1.000 11.73240 321 ARG B CA 1
ATOM 5334 C C . ARG B 1 309 ? -15.15496 -20.00603 -0.22562 1.000 11.78975 321 ARG B C 1
ATOM 5335 O O . ARG B 1 309 ? -15.01730 -19.16600 0.66596 1.000 13.02545 321 ARG B O 1
ATOM 5343 N N . SER B 1 310 ? -16.00130 -19.83989 -1.24032 1.000 13.77673 322 SER B N 1
ATOM 5344 C CA . SER B 1 310 ? -16.62547 -18.54460 -1.48506 1.000 15.49899 322 SER B CA 1
ATOM 5345 C C . SER B 1 310 ? -18.04913 -18.42000 -0.94872 1.000 23.07307 322 SER B C 1
ATOM 5346 O O . SER B 1 310 ? -18.60329 -17.31647 -0.98512 1.000 18.23642 322 SER B O 1
ATOM 5349 N N . GLY B 1 311 ? -18.65235 -19.49675 -0.45132 1.000 17.32725 323 GLY B N 1
ATOM 5350 C CA . GLY B 1 311 ? -20.02819 -19.45066 -0.00739 1.000 15.93947 323 GLY B CA 1
ATOM 5351 C C . GLY B 1 311 ? -20.18032 -19.14622 1.47167 1.000 11.89234 323 GLY B C 1
ATOM 5352 O O . GLY B 1 311 ? -19.20011 -19.05499 2.21664 1.000 13.99801 323 GLY B O 1
ATOM 5353 N N . PRO B 1 312 ? -21.42762 -19.00217 1.92921 1.000 11.19018 324 PRO B N 1
ATOM 5354 C CA . PRO B 1 312 ? -21.66238 -18.64843 3.33944 1.000 12.49059 324 PRO B CA 1
ATOM 5355 C C . PRO B 1 312 ? -21.68679 -19.88586 4.22814 1.000 10.65991 324 PRO B C 1
ATOM 5356 O O . PRO B 1 312 ? -22.41077 -20.84722 3.95452 1.000 14.34436 324 PRO B O 1
ATOM 5360 N N . GLY B 1 313 ? -20.90387 -19.84844 5.30336 1.000 9.86187 325 GLY B N 1
ATOM 5361 C CA . GLY B 1 313 ? -20.99340 -20.89558 6.32269 1.000 12.37892 325 GLY B CA 1
ATOM 5362 C C . GLY B 1 313 ? -20.84968 -22.30165 5.78161 1.000 10.87004 325 GLY B C 1
ATOM 5363 O O . GLY B 1 313 ? -21.58766 -23.20860 6.18914 1.000 11.32264 325 GLY B O 1
ATOM 5364 N N . TYR B 1 314 ? -19.88688 -22.51457 4.88563 1.000 11.91862 326 TYR B N 1
ATOM 5365 C CA . TYR B 1 314 ? -19.90532 -23.71599 4.06255 1.000 12.72804 326 TYR B CA 1
ATOM 5366 C C . TYR B 1 314 ? -19.51802 -24.99313 4.80256 1.000 13.28448 326 TYR B C 1
ATOM 5367 O O . TYR B 1 314 ? -19.73939 -26.07526 4.25228 1.000 17.08056 326 TYR B O 1
ATOM 5376 N N . GLN B 1 315 ? -18.95687 -24.92992 6.01576 1.000 9.22681 327 GLN B N 1
ATOM 5377 C CA . GLN B 1 315 ? -18.72373 -26.16316 6.76508 1.000 12.90393 327 GLN B CA 1
ATOM 5378 C C . GLN B 1 315 ? -19.24444 -26.03615 8.19764 1.000 11.37805 327 GLN B C 1
ATOM 5379 O O . GLN B 1 315 ? -18.79965 -26.74169 9.11375 1.000 9.52375 327 GLN B O 1
ATOM 5385 N N . VAL B 1 316 ? -20.22441 -25.15075 8.39314 1.000 9.91910 328 VAL B N 1
ATOM 5386 C CA . VAL B 1 316 ? -20.93356 -25.10138 9.66688 1.000 8.82543 328 VAL B CA 1
ATOM 5387 C C . VAL B 1 316 ? -21.56829 -26.45185 9.99726 1.000 9.95960 328 VAL B C 1
ATOM 5388 O O . VAL B 1 316 ? -21.62189 -26.84923 11.17270 1.000 8.65883 328 VAL B O 1
ATOM 5392 N N . HIS B 1 317 ? -22.04655 -27.18559 8.98117 1.000 7.10826 329 HIS B N 1
ATOM 5393 C CA . HIS B 1 317 ? -22.73702 -28.43764 9.26726 1.000 7.60861 329 HIS B CA 1
ATOM 5394 C C . HIS B 1 317 ? -21.81552 -29.45992 9.92679 1.000 9.30509 329 HIS B C 1
ATOM 5395 O O . HIS B 1 317 ? -22.27427 -30.23113 10.77339 1.000 9.55972 329 HIS B O 1
ATOM 5402 N N . PHE B 1 318 ? -20.52036 -29.47570 9.58560 1.000 7.89030 330 PHE B N 1
ATOM 5403 C CA . PHE B 1 318 ? -19.61050 -30.38360 10.28835 1.000 8.25891 330 PHE B CA 1
ATOM 5404 C C . PHE B 1 318 ? -19.51440 -30.02040 11.76069 1.000 7.49833 330 PHE B C 1
ATOM 5405 O O . PHE B 1 318 ? -19.52117 -30.90484 12.63478 1.000 8.44387 330 PHE B O 1
ATOM 5413 N N . ALA B 1 319 ? -19.38630 -28.71604 12.04632 1.000 7.08101 331 ALA B N 1
ATOM 5414 C CA . ALA B 1 319 ? -19.31293 -28.26179 13.42757 1.000 6.37651 331 ALA B CA 1
ATOM 5415 C C . ALA B 1 319 ? -20.56660 -28.65209 14.18723 1.000 8.61238 331 ALA B C 1
ATOM 5416 O O . ALA B 1 319 ? -20.49376 -29.09097 15.33945 1.000 8.39989 331 ALA B O 1
ATOM 5418 N N . GLN B 1 320 ? -21.72343 -28.51095 13.54702 1.000 7.40058 332 GLN B N 1
ATOM 5419 C CA . GLN B 1 320 ? -22.98218 -28.84793 14.19711 1.000 7.04019 332 GLN B CA 1
ATOM 5420 C C . GLN B 1 320 ? -23.09776 -30.34318 14.45156 1.000 8.76217 332 GLN B C 1
ATOM 5421 O O . GLN B 1 320 ? -23.58721 -30.75560 15.50850 1.000 9.56799 332 GLN B O 1
ATOM 5427 N N . GLU B 1 321 ? -22.66971 -31.17503 13.49580 1.000 7.53856 333 GLU B N 1
ATOM 5428 C CA . GLU B 1 321 ? -22.73701 -32.61617 13.73185 1.000 7.13255 333 GLU B CA 1
ATOM 5429 C C . GLU B 1 321 ? -21.83457 -33.01446 14.89011 1.000 8.33481 333 GLU B C 1
ATOM 5430 O O . GLU B 1 321 ? -22.23429 -33.79444 15.77263 1.000 9.48288 333 GLU B O 1
ATOM 5436 N N . ILE B 1 322 ? -20.61831 -32.46424 14.92751 1.000 6.91499 334 ILE B N 1
ATOM 5437 C CA . ILE B 1 322 ? -19.72209 -32.79998 16.02882 1.000 6.59908 334 ILE B CA 1
ATOM 5438 C C . ILE B 1 322 ? -20.28767 -32.29718 17.35481 1.000 9.21295 334 ILE B C 1
ATOM 5439 O O . ILE B 1 322 ? -20.25162 -33.00477 18.36639 1.000 7.74349 334 ILE B O 1
ATOM 5444 N N . LYS B 1 323 ? -20.80990 -31.06721 17.38153 1.000 7.66851 335 LYS B N 1
ATOM 5445 C CA . LYS B 1 323 ? -21.33311 -30.53452 18.63276 1.000 7.20036 335 LYS B CA 1
ATOM 5446 C C . LYS B 1 323 ? -22.52806 -31.34332 19.10935 1.000 7.18173 335 LYS B C 1
ATOM 5447 O O . LYS B 1 323 ? -22.66802 -31.60472 20.30532 1.000 8.71191 335 LYS B O 1
ATOM 5453 N N . LYS B 1 324 ? -23.39883 -31.76331 18.18790 1.000 8.95262 336 LYS B N 1
ATOM 5454 C CA . LYS B 1 324 ? -24.52009 -32.61011 18.58633 1.000 7.84096 336 LYS B CA 1
ATOM 5455 C C . LYS B 1 324 ? -24.02267 -33.90047 19.21948 1.000 11.87877 336 LYS B C 1
ATOM 5456 O O . LYS B 1 324 ? -24.59473 -34.37208 20.21180 1.000 12.48000 336 LYS B O 1
ATOM 5462 N N . ALA B 1 325 ? -22.94155 -34.47066 18.67537 1.000 9.28763 337 ALA B N 1
ATOM 5463 C CA . ALA B 1 325 ? -22.42778 -35.72271 19.23252 1.000 11.08086 337 ALA B CA 1
ATOM 5464 C C . ALA B 1 325 ? -21.77428 -35.52385 20.59971 1.000 12.83071 337 ALA B C 1
ATOM 5465 O O . ALA B 1 325 ? -21.84817 -36.41190 21.45798 1.000 19.52055 337 ALA B O 1
ATOM 5467 N N . VAL B 1 326 ? -21.09465 -34.39672 20.81978 1.000 10.58186 338 VAL B N 1
ATOM 5468 C CA . VAL B 1 326 ? -20.31987 -34.24155 22.05179 1.000 10.29483 338 VAL B CA 1
ATOM 5469 C C . VAL B 1 326 ? -21.06619 -33.48998 23.15770 1.000 11.29258 338 VAL B C 1
ATOM 5470 O O . VAL B 1 326 ? -20.70208 -33.62501 24.33617 1.000 12.97084 338 VAL B O 1
ATOM 5474 N N . GLY B 1 327 ? -22.08823 -32.70804 22.82499 1.000 12.95879 339 GLY B N 1
ATOM 5475 C CA . GLY B 1 327 ? -22.81002 -31.98872 23.85922 1.000 11.32411 339 GLY B CA 1
ATOM 5476 C C . GLY B 1 327 ? -21.93100 -31.04113 24.64736 1.000 15.40302 339 GLY B C 1
ATOM 5477 O O . GLY B 1 327 ? -21.05490 -30.35776 24.10502 1.000 12.29402 339 GLY B O 1
ATOM 5478 N N . GLU B 1 328 ? -22.15456 -31.00964 25.96049 1.000 14.52188 340 GLU B N 1
ATOM 5479 C CA . GLU B 1 328 ? -21.41517 -30.11246 26.83565 1.000 12.04051 340 GLU B CA 1
ATOM 5480 C C . GLU B 1 328 ? -20.04105 -30.64472 27.21431 1.000 12.05016 340 GLU B C 1
ATOM 5481 O O . GLU B 1 328 ? -19.32069 -29.98065 27.96595 1.000 14.85332 340 GLU B O 1
ATOM 5487 N N . LYS B 1 329 ? -19.64773 -31.81123 26.70476 1.000 10.62267 341 LYS B N 1
ATOM 5488 C CA . LYS B 1 329 ? -18.33997 -32.33607 27.06998 1.000 14.05852 341 LYS B CA 1
ATOM 5489 C C . LYS B 1 329 ? -17.20493 -31.55988 26.42159 1.000 11.34140 341 LYS B C 1
ATOM 5490 O O . LYS B 1 329 ? -16.05529 -31.68214 26.86651 1.000 11.59327 341 LYS B O 1
ATOM 5496 N N . LEU B 1 330 ? -17.49634 -30.76241 25.39346 1.000 9.03909 342 LEU B N 1
ATOM 5497 C CA . LEU B 1 330 ? -16.44535 -30.07479 24.65532 1.000 8.09924 342 LEU B CA 1
ATOM 5498 C C . LEU B 1 330 ? -17.04022 -28.85444 23.96941 1.000 6.42785 342 LEU B C 1
ATOM 5499 O O . LEU B 1 330 ? -18.16386 -28.91260 23.46273 1.000 7.82833 342 LEU B O 1
ATOM 5504 N N . LEU B 1 331 ? -16.28705 -27.75539 23.95068 1.000 6.28944 343 LEU B N 1
ATOM 5505 C CA . LEU B 1 331 ? -16.71684 -26.58301 23.20175 1.000 6.24924 343 LEU B CA 1
ATOM 5506 C C . LEU B 1 331 ? -16.34310 -26.73176 21.73050 1.000 6.09996 343 LEU B C 1
ATOM 5507 O O . LEU B 1 331 ? -15.31346 -27.32242 21.38688 1.000 6.62268 343 LEU B O 1
ATOM 5512 N N . ILE B 1 332 ? -17.20862 -26.21210 20.85684 1.000 6.14954 344 ILE B N 1
ATOM 5513 C CA . ILE B 1 332 ? -17.00634 -26.29370 19.41457 1.000 6.05333 344 ILE B CA 1
ATOM 5514 C C . ILE B 1 332 ? -17.12286 -24.90319 18.79606 1.000 6.00444 344 ILE B C 1
ATOM 5515 O O . ILE B 1 332 ? -18.02778 -24.11261 19.12591 1.000 6.74430 344 ILE B O 1
ATOM 5520 N N . SER B 1 333 ? -16.18445 -24.59659 17.90442 1.000 5.83975 345 SER B N 1
ATOM 5521 C CA . SER B 1 333 ? -16.31358 -23.41799 17.06572 1.000 5.80399 345 SER B CA 1
ATOM 5522 C C . SER B 1 333 ? -16.34467 -23.81439 15.59969 1.000 5.79856 345 SER B C 1
ATOM 5523 O O . SER B 1 333 ? -15.75594 -24.83096 15.17623 1.000 5.74773 345 SER B O 1
ATOM 5526 N N . ALA B 1 334 ? -17.07605 -22.99671 14.85033 1.000 5.87425 346 ALA B N 1
ATOM 5527 C CA . ALA B 1 334 ? -17.20715 -23.14424 13.40986 1.000 5.90653 346 ALA B CA 1
ATOM 5528 C C . ALA B 1 334 ? -16.41488 -22.05244 12.70759 1.000 5.78074 346 ALA B C 1
ATOM 5529 O O . ALA B 1 334 ? -16.17514 -20.97715 13.26935 1.000 6.41559 346 ALA B O 1
ATOM 5531 N N . VAL B 1 335 ? -16.01330 -22.33637 11.46894 1.000 6.08657 347 VAL B N 1
ATOM 5532 C CA . VAL B 1 335 ? -15.25422 -21.37648 10.67458 1.000 5.67304 347 VAL B CA 1
ATOM 5533 C C . VAL B 1 335 ? -15.51327 -21.66270 9.20641 1.000 7.87343 347 VAL B C 1
ATOM 5534 O O . VAL B 1 335 ? -15.79838 -22.80133 8.82434 1.000 6.87952 347 VAL B O 1
ATOM 5538 N N . GLY B 1 336 ? -15.42157 -20.61749 8.38333 1.000 6.85193 348 GLY B N 1
ATOM 5539 C CA . GLY B 1 336 ? -15.53152 -20.76891 6.94034 1.000 6.54892 348 GLY B CA 1
ATOM 5540 C C . GLY B 1 336 ? -16.68425 -19.98299 6.35115 1.000 7.13051 348 GLY B C 1
ATOM 5541 O O . GLY B 1 336 ? -17.84117 -20.40956 6.42724 1.000 7.90626 348 GLY B O 1
ATOM 5542 N N . GLY B 1 337 ? -16.39555 -18.82637 5.76966 1.000 6.23757 349 GLY B N 1
ATOM 5543 C CA . GLY B 1 337 ? -17.46696 -18.03212 5.20683 1.000 7.23176 349 GLY B CA 1
ATOM 5544 C C . GLY B 1 337 ? -18.44047 -17.46307 6.21226 1.000 6.47914 349 GLY B C 1
ATOM 5545 O O . GLY B 1 337 ? -19.58113 -17.16383 5.84441 1.000 8.43618 349 GLY B O 1
ATOM 5546 N N . ILE B 1 338 ? -18.04351 -17.31553 7.47205 1.000 6.14114 350 ILE B N 1
ATOM 5547 C CA . ILE B 1 338 ? -18.95115 -16.74564 8.48749 1.000 6.67411 350 ILE B CA 1
ATOM 5548 C C . ILE B 1 338 ? -18.72769 -15.24064 8.43383 1.000 6.53537 350 ILE B C 1
ATOM 5549 O O . ILE B 1 338 ? -17.95493 -14.64754 9.19578 1.000 9.03406 350 ILE B O 1
ATOM 5554 N N . LYS B 1 339 ? -19.39984 -14.61349 7.46458 1.000 9.11663 351 LYS B N 1
ATOM 5555 C CA . LYS B 1 339 ? -19.00841 -13.30753 6.95984 1.000 10.83230 351 LYS B CA 1
ATOM 5556 C C . LYS B 1 339 ? -20.05916 -12.23134 7.16934 1.000 7.44036 351 LYS B C 1
ATOM 5557 O O . LYS B 1 339 ? -19.84540 -11.09571 6.73587 1.000 9.81202 351 LYS B O 1
ATOM 5563 N N . THR B 1 340 ? -21.18881 -12.55135 7.79667 1.000 7.87293 352 THR B N 1
ATOM 5564 C CA . THR B 1 340 ? -22.16230 -11.54945 8.20256 1.000 7.50312 352 THR B CA 1
ATOM 5565 C C . THR B 1 340 ? -22.57759 -11.81194 9.63777 1.000 7.77568 352 THR B C 1
ATOM 5566 O O . THR B 1 340 ? -22.47600 -12.93179 10.14239 1.000 8.58741 352 THR B O 1
ATOM 5570 N N . GLY B 1 341 ? -23.08743 -10.76126 10.27476 1.000 8.08055 353 GLY B N 1
ATOM 5571 C CA . GLY B 1 341 ? -23.55660 -10.89304 11.64313 1.000 8.40703 353 GLY B CA 1
ATOM 5572 C C . GLY B 1 341 ? -24.73966 -11.83078 11.77189 1.000 7.07230 353 GLY B C 1
ATOM 5573 O O . GLY B 1 341 ? -24.82927 -12.59919 12.73531 1.000 7.63390 353 GLY B O 1
ATOM 5574 N N . ALA B 1 342 ? -25.66530 -11.79120 10.80530 1.000 7.32712 354 ALA B N 1
ATOM 5575 C CA . ALA B 1 342 ? -26.80158 -12.70703 10.85000 1.000 8.28784 354 ALA B CA 1
ATOM 5576 C C . ALA B 1 342 ? -26.32780 -14.14969 10.83784 1.000 8.14091 354 ALA B C 1
ATOM 5577 O O . ALA B 1 342 ? -26.79504 -14.97842 11.62410 1.000 9.09735 354 ALA B O 1
ATOM 5579 N N . LEU B 1 343 ? -25.37825 -14.46774 9.96211 1.000 7.37432 355 LEU B N 1
ATOM 5580 C CA . LEU B 1 343 ? -24.92290 -15.85099 9.88406 1.000 8.58130 355 LEU B CA 1
ATOM 5581 C C . LEU B 1 343 ? -24.18461 -16.25930 11.15452 1.000 7.61127 355 LEU B C 1
ATOM 5582 O O . LEU B 1 343 ? -24.41335 -17.35496 11.68437 1.000 7.22143 355 LEU B O 1
ATOM 5587 N N . ALA B 1 344 ? -23.31005 -15.39076 11.66199 1.000 6.81602 356 ALA B N 1
ATOM 5588 C CA . ALA B 1 344 ? -22.56572 -15.70515 12.87632 1.000 6.64547 356 ALA B CA 1
ATOM 5589 C C . ALA B 1 344 ? -23.51166 -15.95554 14.04360 1.000 6.81755 356 ALA B C 1
ATOM 5590 O O . ALA B 1 344 ? -23.34978 -16.92816 14.79811 1.000 6.79865 356 ALA B O 1
ATOM 5592 N N . GLU B 1 345 ? -24.51430 -15.08073 14.20244 1.000 8.04145 357 GLU B N 1
ATOM 5593 C CA . GLU B 1 345 ? -25.47664 -15.25684 15.28368 1.000 7.89990 357 GLU B CA 1
ATOM 5594 C C . GLU B 1 345 ? -26.30220 -16.51827 15.07639 1.000 7.41452 357 GLU B C 1
ATOM 5595 O O . GLU B 1 345 ? -26.59833 -17.23090 16.03965 1.000 8.60296 357 GLU B O 1
ATOM 5601 N N . GLU B 1 346 ? -26.64503 -16.85451 13.82688 1.000 7.84896 358 GLU B N 1
ATOM 5602 C CA . GLU B 1 346 ? -27.39502 -18.08755 13.61514 1.000 7.70650 358 GLU B CA 1
ATOM 5603 C C . GLU B 1 346 ? -26.57202 -19.31380 13.96846 1.000 8.52722 358 GLU B C 1
ATOM 5604 O O . GLU B 1 346 ? -27.10873 -20.29458 14.50150 1.000 8.68779 358 GLU B O 1
ATOM 5610 N N . VAL B 1 347 ? -25.27113 -19.28669 13.67955 1.000 7.25180 359 VAL B N 1
ATOM 5611 C CA . VAL B 1 347 ? -24.43543 -20.43324 14.01615 1.000 7.09651 359 VAL B CA 1
ATOM 5612 C C . VAL B 1 347 ? -24.38672 -20.62383 15.52605 1.000 7.28986 359 VAL B C 1
ATOM 5613 O O . VAL B 1 347 ? -24.54717 -21.74735 16.02838 1.000 7.15017 359 VAL B O 1
ATOM 5617 N N . VAL B 1 348 ? -24.18745 -19.53410 16.27767 1.000 7.02688 360 VAL B N 1
ATOM 5618 C CA . VAL B 1 348 ? -24.11576 -19.73202 17.73422 1.000 7.18304 360 VAL B CA 1
ATOM 5619 C C . VAL B 1 348 ? -25.49841 -20.02138 18.33127 1.000 7.84549 360 VAL B C 1
ATOM 5620 O O . VAL B 1 348 ? -25.61180 -20.81018 19.27646 1.000 7.98835 360 VAL B O 1
ATOM 5624 N N . GLN B 1 349 ? -26.56873 -19.44813 17.78366 1.000 7.68165 361 GLN B N 1
ATOM 5625 C CA . GLN B 1 349 ? -27.90027 -19.75858 18.29785 1.000 7.89644 361 GLN B CA 1
ATOM 5626 C C . GLN B 1 349 ? -28.24890 -21.22405 18.08261 1.000 8.00792 361 GLN B C 1
ATOM 5627 O O . GLN B 1 349 ? -29.08014 -21.77767 18.81299 1.000 9.86750 361 GLN B O 1
ATOM 5633 N N . SER B 1 350 ? -27.65078 -21.86097 17.06728 1.000 7.89445 362 SER B N 1
ATOM 5634 C CA . SER B 1 350 ? -27.93438 -23.26637 16.79867 1.000 9.30634 362 SER B CA 1
ATOM 5635 C C . SER B 1 350 ? -27.26376 -24.19902 17.78976 1.000 9.50211 362 SER B C 1
ATOM 5636 O O . SER B 1 350 ? -27.52313 -25.40653 17.74191 1.000 11.18655 362 SER B O 1
ATOM 5639 N N . GLY B 1 351 ? -26.41378 -23.68333 18.67279 1.000 8.56226 363 GLY B N 1
ATOM 5640 C CA . GLY B 1 351 ? -25.76195 -24.50595 19.67460 1.000 8.13904 363 GLY B CA 1
ATOM 5641 C C . GLY B 1 351 ? -24.25447 -24.54008 19.57312 1.000 8.63271 363 GLY B C 1
ATOM 5642 O O . GLY B 1 351 ? -23.60498 -25.12763 20.45017 1.000 9.80605 363 GLY B O 1
ATOM 5643 N N . ILE B 1 352 ? -23.66838 -23.94740 18.53398 1.000 7.39692 364 ILE B N 1
ATOM 5644 C CA . ILE B 1 352 ? -22.21928 -23.83626 18.43494 1.000 6.79350 364 ILE B CA 1
ATOM 5645 C C . ILE B 1 352 ? -21.73855 -22.79272 19.43336 1.000 6.71378 364 ILE B C 1
ATOM 5646 O O . ILE B 1 352 ? -22.38873 -21.76284 19.64180 1.000 7.42900 364 ILE B O 1
ATOM 5651 N N . ASP B 1 353 ? -20.58405 -23.04580 20.05300 1.000 6.54409 365 ASP B N 1
ATOM 5652 C CA . ASP B 1 353 ? -20.15684 -22.19990 21.16638 1.000 6.50875 365 ASP B CA 1
ATOM 5653 C C . ASP B 1 353 ? -19.49012 -20.92665 20.70017 1.000 6.34265 365 ASP B C 1
ATOM 5654 O O . ASP B 1 353 ? -19.61845 -19.89362 21.37309 1.000 6.83599 365 ASP B O 1
ATOM 5659 N N . ALA B 1 354 ? -18.77170 -20.97441 19.57874 1.000 6.17609 366 ALA B N 1
ATOM 5660 C CA . ALA B 1 354 ? -18.19004 -19.73984 19.05495 1.000 6.03810 366 ALA B CA 1
ATOM 5661 C C . ALA B 1 354 ? -18.00417 -19.87890 17.55013 1.000 5.96581 366 ALA B C 1
ATOM 5662 O O . ALA B 1 354 ? -18.10342 -20.97557 16.98247 1.000 6.09415 366 ALA B O 1
ATOM 5664 N N . VAL B 1 355 ? -17.73130 -18.74706 16.89909 1.000 5.88723 367 VAL B N 1
ATOM 5665 C CA . VAL B 1 355 ? -17.39510 -18.72735 15.48094 1.000 5.82094 367 VAL B CA 1
ATOM 5666 C C . VAL B 1 355 ? -16.08904 -17.97685 15.27410 1.000 5.62577 367 VAL B C 1
ATOM 5667 O O . VAL B 1 355 ? -15.70881 -17.10063 16.05739 1.000 6.33594 367 VAL B O 1
ATOM 5671 N N . GLN B 1 356 ? -15.40175 -18.33186 14.20098 1.000 5.71478 368 GLN B N 1
ATOM 5672 C CA . GLN B 1 356 ? -14.16006 -17.67929 13.83677 1.000 5.38726 368 GLN B CA 1
ATOM 5673 C C . GLN B 1 356 ? -14.28001 -17.15333 12.42173 1.000 5.98292 368 GLN B C 1
ATOM 5674 O O . GLN B 1 356 ? -15.00490 -17.71516 11.58842 1.000 6.81932 368 GLN B O 1
ATOM 5680 N N . ALA B 1 357 ? -13.59116 -16.04554 12.18188 1.000 5.32079 369 ALA B N 1
ATOM 5681 C CA . ALA B 1 357 ? -13.48289 -15.46753 10.85207 1.000 5.33918 369 ALA B CA 1
ATOM 5682 C C . ALA B 1 357 ? -12.02488 -15.13759 10.57801 1.000 5.19589 369 ALA B C 1
ATOM 5683 O O . ALA B 1 357 ? -11.31335 -14.64614 11.45548 1.000 5.09282 369 ALA B O 1
ATOM 5685 N N . GLY B 1 358 ? -11.58528 -15.43157 9.36028 1.000 5.21350 370 GLY B N 1
ATOM 5686 C CA . GLY B 1 358 ? -10.21166 -15.19470 8.97146 1.000 7.14119 370 GLY B CA 1
ATOM 5687 C C . GLY B 1 358 ? -10.11087 -14.09704 7.93452 1.000 5.31413 370 GLY B C 1
ATOM 5688 O O . GLY B 1 358 ? -9.83046 -12.93710 8.26814 1.000 5.97196 370 GLY B O 1
ATOM 5689 N N . ARG B 1 359 ? -10.38619 -14.44639 6.67567 1.000 5.31568 371 ARG B N 1
ATOM 5690 C CA . ARG B 1 359 ? -10.28378 -13.46185 5.59856 1.000 5.45609 371 ARG B CA 1
ATOM 5691 C C . ARG B 1 359 ? -11.10354 -12.21783 5.88513 1.000 6.99992 371 ARG B C 1
ATOM 5692 O O . ARG B 1 359 ? -10.67379 -11.10697 5.56259 1.000 7.89000 371 ARG B O 1
ATOM 5700 N N . TRP B 1 360 ? -12.28807 -12.38210 6.48006 1.000 5.47206 372 TRP B N 1
ATOM 5701 C CA . TRP B 1 360 ? -13.20828 -11.25933 6.62352 1.000 5.54168 372 TRP B CA 1
ATOM 5702 C C . TRP B 1 360 ? -12.67693 -10.20091 7.57416 1.000 8.02754 372 TRP B C 1
ATOM 5703 O O . TRP B 1 360 ? -13.02387 -9.02859 7.40467 1.000 6.83325 372 TRP B O 1
ATOM 5714 N N . PHE B 1 361 ? -11.79280 -10.56785 8.51536 1.000 5.96105 373 PHE B N 1
ATOM 5715 C CA . PHE B 1 361 ? -11.12091 -9.58743 9.36964 1.000 6.33804 373 PHE B CA 1
ATOM 5716 C C . PHE B 1 361 ? -10.01426 -8.84872 8.62468 1.000 6.01638 373 PHE B C 1
ATOM 5717 O O . PHE B 1 361 ? -9.82039 -7.64530 8.83585 1.000 8.90409 373 PHE B O 1
ATOM 5725 N N . GLN B 1 362 ? -9.25534 -9.53815 7.76981 1.000 6.26959 374 GLN B N 1
ATOM 5726 C CA . GLN B 1 362 ? -8.22402 -8.81565 7.03103 1.000 9.21224 374 GLN B CA 1
ATOM 5727 C C . GLN B 1 362 ? -8.84735 -7.89773 5.99320 1.000 8.63351 374 GLN B C 1
ATOM 5728 O O . GLN B 1 362 ? -8.32426 -6.79942 5.74056 1.000 10.00622 374 GLN B O 1
ATOM 5734 N N . GLN B 1 363 ? -9.99102 -8.29633 5.42996 1.000 7.15102 375 GLN B N 1
ATOM 5735 C CA . GLN B 1 363 ? -10.71774 -7.41934 4.51952 1.000 9.53282 375 GLN B CA 1
ATOM 5736 C C . GLN B 1 363 ? -11.29986 -6.22636 5.25947 1.000 12.30269 375 GLN B C 1
ATOM 5737 O O . GLN B 1 363 ? -11.36162 -5.11897 4.70949 1.000 13.56478 375 GLN B O 1
ATOM 5743 N N . ASN B 1 364 ? -11.75421 -6.44204 6.49749 1.000 8.62251 376 ASN B N 1
ATOM 5744 C CA . ASN B 1 364 ? -12.40529 -5.40731 7.30127 1.000 10.30169 376 ASN B CA 1
ATOM 5745 C C . ASN B 1 364 ? -12.01799 -5.59427 8.76242 1.000 10.45835 376 ASN B C 1
ATOM 5746 O O . ASN B 1 364 ? -12.64113 -6.38877 9.48583 1.000 9.36772 376 ASN B O 1
ATOM 5751 N N . PRO B 1 365 ? -10.98140 -4.88690 9.23345 1.000 8.21104 377 PRO B N 1
ATOM 5752 C CA . PRO B 1 365 ? -10.57908 -5.01388 10.64528 1.000 7.00740 377 PRO B CA 1
ATOM 5753 C C . PRO B 1 365 ? -11.67917 -4.65377 11.61851 1.000 6.58948 377 PRO B C 1
ATOM 5754 O O . PRO B 1 365 ? -11.62264 -5.09213 12.77433 1.000 10.24998 377 PRO B O 1
ATOM 5758 N N . GLY B 1 366 ? -12.67396 -3.88453 11.18069 1.000 8.61083 378 GLY B N 1
ATOM 5759 C CA . GLY B 1 366 ? -13.82167 -3.53781 12.00143 1.000 9.48995 378 GLY B CA 1
ATOM 5760 C C . GLY B 1 366 ? -14.99063 -4.48404 11.83733 1.000 11.16199 378 GLY B C 1
ATOM 5761 O O . GLY B 1 366 ? -16.14397 -4.08364 12.01684 1.000 10.34690 378 GLY B O 1
ATOM 5762 N N . LEU B 1 367 ? -14.69425 -5.74910 11.51318 1.000 9.53956 379 LEU B N 1
ATOM 5763 C CA . LEU B 1 367 ? -15.74470 -6.74568 11.31747 1.000 8.22795 379 LEU B CA 1
ATOM 5764 C C . LEU B 1 367 ? -16.69423 -6.83262 12.51022 1.000 8.02200 379 LEU B C 1
ATOM 5765 O O . LEU B 1 367 ? -17.90613 -7.01891 12.33578 1.000 8.48891 379 LEU B O 1
ATOM 5770 N N . VAL B 1 368 ? -16.16741 -6.70427 13.72893 1.000 9.25173 380 VAL B N 1
ATOM 5771 C CA . VAL B 1 368 ? -17.01865 -6.81334 14.91380 1.000 8.55647 380 VAL B CA 1
ATOM 5772 C C . VAL B 1 368 ? -18.12399 -5.76300 14.87660 1.000 8.32057 380 VAL B C 1
ATOM 5773 O O . VAL B 1 368 ? -19.30060 -6.06498 15.12168 1.000 9.11511 380 VAL B O 1
ATOM 5777 N N . ARG B 1 369 ? -17.76587 -4.51488 14.56185 1.000 8.50674 381 ARG B N 1
ATOM 5778 C CA . ARG B 1 369 ? -18.77080 -3.45535 14.53411 1.000 7.80476 381 ARG B CA 1
ATOM 5779 C C . ARG B 1 369 ? -19.74353 -3.64614 13.37525 1.000 9.63719 381 ARG B C 1
ATOM 5780 O O . ARG B 1 369 ? -20.94000 -3.36850 13.51311 1.000 10.61707 381 ARG B O 1
ATOM 5788 N N . ALA B 1 370 ? -19.26535 -4.14448 12.23033 1.000 7.97103 382 ALA B N 1
ATOM 5789 C CA . ALA B 1 370 ? -20.17802 -4.44221 11.12855 1.000 8.60551 382 ALA B CA 1
ATOM 5790 C C . ALA B 1 370 ? -21.21232 -5.48120 11.54391 1.000 10.54299 382 ALA B C 1
ATOM 5791 O O . ALA B 1 370 ? -22.41560 -5.32406 11.28806 1.000 11.40686 382 ALA B O 1
ATOM 5793 N N . PHE B 1 371 ? -20.75574 -6.55307 12.19397 1.000 8.19585 383 PHE B N 1
ATOM 5794 C CA . PHE B 1 371 ? -21.68291 -7.58000 12.66461 1.000 7.48289 383 PHE B CA 1
ATOM 5795 C C . PHE B 1 371 ? -22.65462 -7.00388 13.68437 1.000 9.51619 383 PHE B C 1
ATOM 5796 O O . PHE B 1 371 ? -23.86176 -7.28530 13.63737 1.000 9.21337 383 PHE B O 1
ATOM 5804 N N . ALA B 1 372 ? -22.14270 -6.19094 14.61474 1.000 8.16289 384 ALA B N 1
ATOM 5805 C CA . ALA B 1 372 ? -23.00792 -5.59652 15.62963 1.000 9.29095 384 ALA B CA 1
ATOM 5806 C C . ALA B 1 372 ? -24.07525 -4.71374 14.99348 1.000 9.33939 384 ALA B C 1
ATOM 5807 O O . ALA B 1 372 ? -25.25651 -4.79160 15.35695 1.000 9.09258 384 ALA B O 1
ATOM 5809 N N . ASN B 1 373 ? -23.68005 -3.87867 14.02831 1.000 9.38351 385 ASN B N 1
ATOM 5810 C CA . ASN B 1 373 ? -24.63684 -3.03872 13.30454 1.000 10.84515 385 ASN B CA 1
ATOM 5811 C C . ASN B 1 373 ? -25.69739 -3.87479 12.59993 1.000 9.69179 385 ASN B C 1
ATOM 5812 O O . ASN B 1 373 ? -26.88766 -3.53990 12.63792 1.000 12.21994 385 ASN B O 1
ATOM 5817 N N A GLU B 1 374 ? -25.27771 -4.96770 11.94683 0.429 10.95525 386 GLU B N 1
ATOM 5818 N N B GLU B 1 374 ? -25.28950 -4.95969 11.93463 0.571 10.94905 386 GLU B N 1
ATOM 5819 C CA A GLU B 1 374 ? -26.21667 -5.83385 11.23871 0.429 10.16670 386 GLU B CA 1
ATOM 5820 C CA B GLU B 1 374 ? -26.27295 -5.79689 11.25381 0.571 10.09896 386 GLU B CA 1
ATOM 5821 C C A GLU B 1 374 ? -27.19233 -6.51676 12.19078 0.429 11.31180 386 GLU B C 1
ATOM 5822 C C B GLU B 1 374 ? -27.25963 -6.39507 12.24723 0.571 11.22943 386 GLU B C 1
ATOM 5823 O O A GLU B 1 374 ? -28.31961 -6.83338 11.79548 0.429 12.11361 386 GLU B O 1
ATOM 5824 O O B GLU B 1 374 ? -28.45739 -6.50495 11.95884 0.571 12.02583 386 GLU B O 1
ATOM 5835 N N . LEU B 1 375 ? -26.77844 -6.76137 13.43366 1.000 9.02769 387 LEU B N 1
ATOM 5836 C CA . LEU B 1 375 ? -27.62137 -7.39735 14.43386 1.000 7.93075 387 LEU B CA 1
ATOM 5837 C C . LEU B 1 375 ? -28.42389 -6.40576 15.27049 1.000 10.55396 387 LEU B C 1
ATOM 5838 O O . LEU B 1 375 ? -29.24389 -6.82416 16.09619 1.000 10.82580 387 LEU B O 1
ATOM 5843 N N . GLY B 1 376 ? -28.21305 -5.10870 15.08834 1.000 9.31399 388 GLY B N 1
ATOM 5844 C CA . GLY B 1 376 ? -28.95051 -4.13587 15.86922 1.000 8.36324 388 GLY B CA 1
ATOM 5845 C C . GLY B 1 376 ? -28.51906 -4.03131 17.31667 1.000 10.18700 388 GLY B C 1
ATOM 5846 O O . GLY B 1 376 ? -29.33795 -3.69455 18.17991 1.000 13.66626 388 GLY B O 1
ATOM 5847 N N . VAL B 1 377 ? -27.25122 -4.30565 17.61279 1.000 9.79874 389 VAL B N 1
ATOM 5848 C CA . VAL B 1 377 ? -26.74712 -4.23524 18.97370 1.000 8.29622 389 VAL B CA 1
ATOM 5849 C C . VAL B 1 377 ? -25.52658 -3.32326 18.98677 1.000 10.54464 389 VAL B C 1
ATOM 5850 O O . VAL B 1 377 ? -24.99714 -2.93651 17.94400 1.000 10.62481 389 VAL B O 1
ATOM 5854 N N . LYS B 1 378 ? -25.09781 -2.96533 20.19337 1.000 11.21620 390 LYS B N 1
ATOM 5855 C CA . LYS B 1 378 ? -23.98695 -2.03960 20.39269 1.000 10.91332 390 LYS B CA 1
ATOM 5856 C C . LYS B 1 378 ? -22.84607 -2.78028 21.07359 1.000 10.05403 390 LYS B C 1
ATOM 5857 O O . LYS B 1 378 ? -23.02420 -3.32405 22.17077 1.000 12.01791 390 LYS B O 1
ATOM 5863 N N . VAL B 1 379 ? -21.68615 -2.79910 20.41630 1.000 9.13397 391 VAL B N 1
ATOM 5864 C CA . VAL B 1 379 ? -20.48942 -3.48290 20.89758 1.000 7.60324 391 VAL B CA 1
ATOM 5865 C C . VAL B 1 379 ? -19.36157 -2.46490 20.92589 1.000 10.64788 391 VAL B C 1
ATOM 5866 O O . VAL B 1 379 ? -19.04578 -1.85502 19.89509 1.000 14.70045 391 VAL B O 1
ATOM 5870 N N . ARG B 1 380 ? -18.75068 -2.28710 22.09576 1.000 8.49613 392 ARG B N 1
ATOM 5871 C CA . ARG B 1 380 ? -17.77368 -1.21679 22.26479 1.000 10.88526 392 ARG B CA 1
ATOM 5872 C C . ARG B 1 380 ? -16.51168 -1.47179 21.44644 1.000 11.70972 392 ARG B C 1
ATOM 5873 O O . ARG B 1 380 ? -16.03519 -2.60029 21.34241 1.000 9.39791 392 ARG B O 1
ATOM 5881 N N . MET B 1 381 ? -15.97997 -0.41112 20.84141 1.000 10.72847 393 MET B N 1
ATOM 5882 C CA . MET B 1 381 ? -14.62547 -0.39467 20.30425 1.000 10.04261 393 MET B CA 1
ATOM 5883 C C . MET B 1 381 ? -13.69173 0.33470 21.25828 1.000 11.47773 393 MET B C 1
ATOM 5884 O O . MET B 1 381 ? -14.10160 0.83576 22.30260 1.000 9.84702 393 MET B O 1
ATOM 5889 N N . ALA B 1 382 ? -12.41468 0.39986 20.88086 1.000 11.33654 394 ALA B N 1
ATOM 5890 C CA . ALA B 1 382 ? -11.48166 1.27933 21.57515 1.000 8.30837 394 ALA B CA 1
ATOM 5891 C C . ALA B 1 382 ? -12.08216 2.66609 21.69615 1.000 9.71768 394 ALA B C 1
ATOM 5892 O O . ALA B 1 382 ? -12.78291 3.13079 20.79381 1.000 9.70153 394 ALA B O 1
ATOM 5894 N N . THR B 1 383 ? -11.82048 3.30809 22.83747 1.000 9.03836 395 THR B N 1
ATOM 5895 C CA . THR B 1 383 ? -12.33651 4.64811 23.09026 1.000 7.81523 395 THR B CA 1
ATOM 5896 C C . THR B 1 383 ? -12.10185 5.57199 21.90474 1.000 7.24277 395 THR B C 1
ATOM 5897 O O . THR B 1 383 ? -13.01392 6.28615 21.47586 1.000 8.37926 395 THR B O 1
ATOM 5901 N N . GLN B 1 384 ? -10.88616 5.54816 21.34983 1.000 7.83884 396 GLN B N 1
ATOM 5902 C CA . GLN B 1 384 ? -10.54471 6.43996 20.24217 1.000 7.07107 396 GLN B CA 1
ATOM 5903 C C . GLN B 1 384 ? -11.39168 6.14732 19.00111 1.000 7.17885 396 GLN B C 1
ATOM 5904 O O . GLN B 1 384 ? -11.85968 7.06208 18.30015 1.000 9.63935 396 GLN B O 1
ATOM 5910 N N . ILE B 1 385 ? -11.61994 4.86297 18.72707 1.000 7.57427 397 ILE B N 1
ATOM 5911 C CA . ILE B 1 385 ? -12.40506 4.48316 17.56490 1.000 7.72920 397 ILE B CA 1
ATOM 5912 C C . ILE B 1 385 ? -13.87251 4.85037 17.75511 1.000 9.22324 397 ILE B C 1
ATOM 5913 O O . ILE B 1 385 ? -14.50131 5.41316 16.85434 1.000 9.84583 397 ILE B O 1
ATOM 5918 N N . ASP B 1 386 ? -14.44578 4.55786 18.92512 1.000 8.24457 398 ASP B N 1
ATOM 5919 C CA . ASP B 1 386 ? -15.83114 4.95720 19.14709 1.000 8.81326 398 ASP B CA 1
ATOM 5920 C C . ASP B 1 386 ? -15.97699 6.46948 19.06590 1.000 9.37718 398 ASP B C 1
ATOM 5921 O O . ASP B 1 386 ? -16.98758 6.97762 18.56005 1.000 10.26147 398 ASP B O 1
ATOM 5926 N N . TRP B 1 387 ? -14.96168 7.20680 19.52931 1.000 7.77690 399 TRP B N 1
ATOM 5927 C CA . TRP B 1 387 ? -15.05262 8.65956 19.46364 1.000 8.25821 399 TRP B CA 1
ATOM 5928 C C . TRP B 1 387 ? -15.07439 9.14138 18.02104 1.000 10.16133 399 TRP B C 1
ATOM 5929 O O . TRP B 1 387 ? -15.69407 10.17349 17.72687 1.000 11.41644 399 TRP B O 1
ATOM 5940 N N . SER B 1 388 ? -14.40117 8.42169 17.12020 1.000 10.91680 400 SER B N 1
ATOM 5941 C CA . SER B 1 388 ? -14.35432 8.88051 15.73252 1.000 10.97869 400 SER B CA 1
ATOM 5942 C C . SER B 1 388 ? -15.70916 8.86826 15.03591 1.000 14.16246 400 SER B C 1
ATOM 5943 O O . SER B 1 388 ? -15.82116 9.43974 13.94485 1.000 12.37239 400 SER B O 1
ATOM 5946 N N . PHE B 1 389 ? -16.72858 8.24787 15.62294 1.000 13.00268 401 PHE B N 1
ATOM 5947 C CA . PHE B 1 389 ? -18.07262 8.28443 15.06341 1.000 16.19899 401 PHE B CA 1
ATOM 5948 C C . PHE B 1 389 ? -18.85514 9.52381 15.48356 1.000 23.68482 401 PHE B C 1
ATOM 5949 O O . PHE B 1 389 ? -19.93666 9.77217 14.93927 1.000 26.49099 401 PHE B O 1
ATOM 5957 N N . GLU B 1 390 ? -18.31665 10.32591 16.39615 1.000 19.43167 402 GLU B N 1
ATOM 5958 C CA . GLU B 1 390 ? -18.96613 11.55826 16.83256 1.000 26.22449 402 GLU B CA 1
ATOM 5959 C C . GLU B 1 390 ? -19.06415 12.54898 15.66190 1.000 28.80358 402 GLU B C 1
ATOM 5960 O O . GLU B 1 390 ? -18.05127 12.87752 15.01365 1.000 17.75866 402 GLU B O 1
#

Sequence (774 aa):
SYYTQVPPAGTQVEGSTKLFSPLTIRGVTFPNRLFLAPLCQYSAKDGYANDWHLTHIGGIVQRGPGLAIMEATAVQKVGRITPQDLGLYDDGHIEPLKRITEFAHSQSQKIGIQLAHAGRKASAVAPWLSGNAMAVKEVGGWPDDIVAPSAIPQEEGINAVPKVLTGEDIGVLKKDWAEAAKRAVRANFDAIEIHAAHGYLLHQFLSPVSNRRTDKYGGSFENRVRILLEICEEVRAVIPTAMPLLVRISATDWFEFDDNLTKEFPESWTVAQSIRLALLLADRGVDLVDVSSGGIHAKSAIAIRSGPGYQQVHFAQEIKKAVGEKLLISAVGGIKTGALAEEVVQSGIDAVQAGRWFQQNPGLVRAFANELGVKVRMATQIDWSFESYYTPAQVPPAGTQVEGSTKLFSPLTIRGVTFPNRLFLAPLCQYSAKDGYANDWHLTHIGGIVQRGPGLAIMEATAVQKVGRITPQDLGLYDDGHIEPLKRITEFAHSQSQKIGIQLAHAGRKASAVAPWLSGNAMAVKEVGGWPDDIVAPSAIPQEEEGINAVPKVLTGEEDIGVLKKDWAEAAKRAVRANFDAIEIHAAHGYLLHQFLSPVSNRRTDKYGGSFENRVRILLEICEEEVRAVIPTAMPLLVRISATDWFEFDDNLTKEFPESWTVAQSIRLALLLADRGVDLVDVSSGGIHAKSAIAIRSGPGYQVHFAQEIKKAVGEKLLISAVGGIKTGALAEEVVQSGIDAVQAGRWFQQNPGLVRAFANEELGVKVRMATQIDWSFE

Solvent-accessible surface area: 28255 Å² total; per-residue (Å²): 149,203,132,159,226,99,50,45,4,0,30,33,74,108,50,109,17,55,0,0,29,81,13,83,6,106,57,15,65,0,12,0,34,0,0,3,3,16,37,25,1,45,25,7,151,78,1,88,6,56,29,12,0,3,1,10,5,1,11,2,1,4,11,0,1,0,0,0,2,0,4,5,0,2,2,29,124,40,1,18,21,1,11,58,2,0,0,0,40,65,81,33,1,12,100,11,1,71,103,3,1,112,8,1,63,69,39,66,2,58,0,1,0,3,0,4,2,1,0,6,28,0,0,10,27,4,31,84,126,34,81,35,32,34,1,45,161,128,52,43,7,21,32,105,74,1,22,0,1,12,57,63,18,16,47,156,80,76,8,27,82,3,110,72,7,74,47,153,59,2,30,86,1,30,126,44,0,5,65,0,0,83,30,0,39,131,0,69,8,24,1,1,2,0,9,0,0,17,0,22,0,1,1,0,0,1,0,8,23,1,3,144,26,136,61,122,11,2,66,49,21,112,31,25,2,68,0,0,18,34,0,0,77,39,0,32,85,56,9,60,110,52,13,0,0,2,0,14,1,1,0,0,0,57,0,64,111,62,120,114,42,60,164,91,30,107,121,10,0,25,5,72,32,0,33,118,0,0,66,48,0,23,109,68,16,6,23,0,0,0,0,3,0,0,1,0,47,62,114,4,73,41,6,112,102,103,25,100,14,34,1,15,93,3,0,66,89,0,29,186,50,6,32,182,157,5,42,0,0,0,13,7,2,0,56,59,0,48,37,0,23,110,4,0,111,64,32,1,17,0,0,0,2,10,34,43,0,4,40,50,10,9,9,0,71,27,1,1,88,100,42,69,16,123,10,39,0,3,39,27,0,44,87,6,73,122,145,200,126,98,106,88,178,87,48,44,4,0,30,32,74,97,49,111,18,56,0,1,30,78,14,82,7,103,58,16,64,0,13,0,33,0,0,2,4,16,39,25,1,46,27,6,157,75,1,82,7,62,36,10,0,2,1,10,6,0,11,2,0,5,10,0,1,0,1,0,3,0,5,6,0,2,2,28,127,40,1,12,20,1,12,58,2,0,1,0,28,59,87,37,1,12,141,38,1,84,85,3,0,111,9,1,64,70,39,65,1,57,0,1,0,3,0,4,2,0,0,5,28,0,0,10,27,6,30,78,130,35,80,49,32,34,1,42,156,128,57,43,8,20,30,96,74,0,23,0,1,11,56,62,21,16,70,154,76,81,10,28,82,3,110,73,8,73,45,153,59,0,28,87,1,30,135,46,0,9,59,0,0,80,30,0,41,129,0,74,9,25,1,1,2,0,8,0,0,18,0,20,0,1,0,0,0,1,0,11,24,1,3,143,27,139,60,124,8,2,69,49,21,110,31,24,1,71,0,0,18,33,1,0,78,38,0,33,84,58,9,62,113,53,11,0,0,2,0,14,0,1,0,0,0,49,0,62,112,54,119,105,35,56,159,96,42,108,122,11,0,26,7,74,32,0,34,119,0,0,62,47,0,24,112,69,17,5,23,0,0,0,0,3,0,0,1,0,43,60,107,4,72,41,6,108,101,104,25,103,13,36,1,14,97,4,0,64,89,0,28,185,51,6,32,180,158,5,41,0,0,0,14,8,2,1,58,59,0,67,41,0,20,109,3,0,106,59,31,1,16,0,0,0,2,10,33,39,0,3,39,51,9,10,9,0,68,27,1,2,93,101,42,68,16,116,10,42,0,3,44,27,0,46,88,6,74,122

InterPro domains:
  IPR001155 NADH:flavin oxidoreductase/NADH oxidase, N-terminal [PF00724] (34-385)
  IPR013785 Aldolase-type TIM barrel [G3DSA:3.20.20.70] (33-411)
  IPR044152 NADPH dehydrogenase YqjM-like [PTHR43303] (16-407)
  IPR044152 NADPH dehydrogenase YqjM-like [cd02932] (35-386)

Nearest PDB structures (foldseek):
  8j59-assembly1_A  TM=1.003E+00  e=1.678E-82  Aspergillus flavus NRRL3357
  8j59-assembly1_B  TM=1.002E+00  e=5.011E-81  Aspergillus flavus NRRL3357
  7qfx-assembly1_B  TM=9.371E-01  e=5.868E-48  Aspergillus niger
  7qfx-assembly1_C  TM=9.358E-01  e=4.951E-48  Aspergillus niger
  7qfx-assembly2_E  TM=9.351E-01  e=1.225E-47  Aspergillus niger

Secondary structure (DSSP, 8-state):
------PPTT-EEE---STTS-EEETTEEES-SEEEPP------BTTB--HHHHHHHHHHHTT--SEEEEEEEESSGGG-SSTT-EE-SSGGGHHHHHHHHHHHHHTT--EEEEEE--GGG-SBPPTTT-SS-B--GGGT--GGG-EESSS--SSTTTSPPPEEPPHHHHHHHHHHHHHHHHHHHHTT-SEEEEEE-TTSHHHHHH-TTT----STTSSSHHHHHHHHHHHHHHHHTTS-TTS-EEEEEE---SGGG-HHHHHHSSS---HHHHHHHHHHHHHTT--EEEEE---SBTTB-----SSTTTTHHHHHHHHHHHGGGSEEEEESS--SHHHHHHHHHTT-SEEEESHHHHH-TTHHHHHHHHTT-EE---HHHHHTT-/--SPPPP-PPTT-EEE---STTS-EEETTEEES-SEEEPP------BTTB--HHHHHHHHHHHTT--SEEEEEEEESSGGG-SSTT-EE-SSGGGHHHHHHHHHHHHHTT--EEEEEE--GGG-SBPPTTT-SS-B--GGGT--GGG-EESSS--SSTTTSPPPEEPPHHHHHHHHHHHHHHHHHHHHTT-SEEEEEE-TTSHHHHHH-TTT----STTSSSHHHHHHHHHHHHHHHHTTS-TTS-EEEEEE---SGGGSHHHHHH-SS---HHHHHHHHHHHHHTT--EEEEE---SBTTB-----SSTTTTHHHHHHHHHHHGGGSEEEEESS--SHHHHHHHHHTT-SEEEESHHHHH-TTHHHHHHHHHT-EE---HHHHHTT-

B-factor: mean 11.12, std 7.26, range [4.57, 58.43]

Organism: Aspergillus flavus (strain ATCC 200026 / FGSC A1120 / IAM 13836 / NRRL 3357 / JCM 12722 / SRRC 167) (NCBI:txid332952)

Foldseek 3Di:
DPPDDDDFFLAFPWDDFQQQPWDADQQDIFRGFEEADADWDLAAAQQADDVVQQCQQLLLLLQGDSEYEYHEAELDSQFALANSHHYLVDLVRQVRLLVNVVSSVVRVHAYEYEYTGAALNHQFHDPVVHVGAHNDVVNPGDQAAGEACDQDHQAPPGGRRHDHQDPVNLVVVLVSLQSSLLSRVSSPHQAYEYECAQQGHLLLLQWVVNHPDPPQCHDDNNNSNVSVLSSLLSNCVRHDLSGAYEYEYAQWLCLVVDPVSCVVRVTTRHNVSVLVSQLSSLVRRHAEYEYWHFHNHPSTGGQADDDAQPCLVSQLVSCVSCPPSHAYEYEYRPQALVSQSVSVVSPHNHYYYYVNCSVPSNSSVRSCVVVVTDGRGNPVVVVVVD/DPPDDDDDDFFLAFPWDDFQQQPWDADQQDIFRGFEEADADWDLAAAQQADDVVQLCLQLLLLLQGDSEYEYHEAELDSQFALANSHHYLVDLVRLVRLLVNVVSSVVRVHAYEYEYTGAALNHQFHDPVVHVGAHNDVVNPGDQAAGEACDQDHQAPPGGRRHHHQDPVNLVVVLVSLQSSLLSRVSSPHQAYEYECAQQGHLQLLQWVVNHPDPPQCHDDNCNSNVSVLSSLLSNCVRHDLSGAYEYEYALWLCLVVDPVSCVVPVTTRHNVSVLVVQLSSLVRRHAEYEYWHFHNHPVTGGQADDDAQVCLVSQLVSCVSCPPSHAYEYEYRPQALVSQSVSVVSPHNHYYYYVNCSVPSNSSVRSCVVVVTDGDGNPVVVVVVD

Radius of gyration: 29.18 Å; Cα contacts (8 Å, |Δi|>4): 1946; chains: 2; bounding box: 49×97×59 Å